Protein AF-A0A949FSQ4-F1 (afdb_monomer)

Solvent-accessible surface area (backbone atoms only — not comparable to full-atom values): 44254 Å² total; per-residue (Å²): 114,33,40,26,34,38,39,40,36,39,41,36,42,36,41,81,50,75,32,51,52,46,63,31,38,33,26,79,41,64,16,80,82,34,84,43,53,70,77,45,78,49,79,47,54,41,66,72,51,76,40,77,46,84,48,68,51,98,67,55,22,34,28,39,39,35,30,53,86,60,63,37,45,50,44,35,40,39,37,46,36,28,34,42,36,53,81,60,83,75,87,68,56,68,60,38,81,77,42,42,47,31,56,55,62,70,56,75,66,57,46,61,76,38,43,80,27,30,63,45,90,92,57,69,77,50,72,65,55,50,60,73,51,56,63,58,61,72,43,81,47,46,33,70,60,54,51,46,51,52,31,36,47,50,27,72,59,36,44,81,42,93,70,90,69,84,84,67,58,52,52,62,54,31,64,73,65,32,38,33,35,47,54,21,48,12,48,30,49,22,52,52,37,11,68,55,66,30,36,20,25,32,32,27,28,40,38,49,46,60,42,67,95,58,94,84,71,92,83,64,85,70,40,97,51,69,45,54,45,84,39,33,24,18,30,37,63,40,65,67,52,38,76,44,45,39,28,29,84,78,27,42,71,57,46,49,37,49,42,36,9,19,52,21,64,46,66,84,75,22,41,53,63,48,62,56,60,52,96,72,58,73,50,78,47,77,49,65,48,68,44,82,76,44,74,54,71,86,70,74,91,80,81,70,75,84,72,75,82,80,76,94,78,87,81,84,92,77,89,88,82,88,81,78,88,78,88,84,74,99,64,83,80,52,30,42,72,45,36,44,99,85,71,45,70,35,79,94,36,42,71,57,49,63,54,54,76,72,56,52,72,68,59,53,50,54,51,48,54,53,47,54,56,48,40,63,71,76,50,59,49,34,52,37,79,54,100,83,47,90,74,79,66,57,52,74,39,68,62,49,75,40,91,47,61,48,76,42,54,36,71,59,50,55,52,49,51,53,21,52,49,51,52,54,51,24,50,27,51,47,55,50,28,71,31,58,78,30,54,57,38,75,70,59,78,45,61,54,67,71,47,79,68,32,88,40,45,46,79,87,44,51,75,59,89,50,57,93,64,52,34,44,29,46,29,30,40,34,34,36,36,30,49,42,99,86,73,49,70,49,63,25,43,77,47,57,31,26,56,72,58,81,52,62,58,56,33,49,50,34,44,55,48,46,50,69,78,41,49,68,57,58,75,77,37,63,58,46,76,52,82,61,48,42,58,52,47,46,54,32,51,54,63,34,33,53,73,91,62,93,78,57,38,55,35,33,38,36,71,44,84,89,40,49,58,34,56,47,54,51,49,50,16,58,69,51,71,37,52,71,38,43,20,80,46,39,45,55,57,94,50,29,42,27,36,72,48,97,93,44,76,43,70,39,22,25,35,42,46,61,60,62,68,55,35,41,15,31,77,80,50,36,68,86,42,74,45,22,24,59,48,46,63,57,10,39,74,71,52,43,29,30,56,36,32,31,78,48,33,43,48,64,42,31,66,71,41,56,78,44,48,57,58,37,25,34,71,74,68,74,40,79,66,75,53,43,66,60,69,62,38,46,28,62,39,72,67,38,31,54,50,45,70,74,42,44,57,62,24,32,36,36,45,42,88,63,76,84,83,62,63,61,46,53,18,78,83,48,54,73,68,57,52,53,57,48,48,53,54,41,70,75,44,28,73,46,32,35,34,29,68,68,73,51,49,18,22,36,64,35,73,50,96,97,39,80,42,77,28,30,42,41,35,31,37,51,38,38,39,46,96,56,74,45,66,63,52,44,30,31,24,29,26,7,72,53,87,93,35,84,57,35,51,59,84,77,64,8,24,37,31,27,42,38,27,33,59,126

Foldseek 3Di:
DWFKKKKKKKKKKFFPDFWAWFFKKFLAAFFPPQPWAWDDKDKDKPVQAPDWDWDAAPQRFIIITGHHPTGDRMIMIMMITMTIADPDFDDFFDFDPCQQKAPGDDDPVVCVVLVLQADDPVHADDPLLCVVLDCLRVDTDGNVVSLLVVLLVLQVQAAADDDPDDDEDDLNRRNVVSYDHQRNSQVVSSSSCNNSVWGKWKFKHKAWAAADPDPDPPDDPHDPHTDMDTHMWMWTQTHRRGTWTRRSNVSDTDGSRGRTRAIGSDDVRNDSMDIDMDDTDIDIDMDMDMDTPGHDDDDPPDDDDDDDPDDPDPDDPDDDDDDDDDDDDPDPDWQALQAFPVRDGDPQCPLVVVVVVPDDLVLQVVLQVVLVSVQVVLVQWFFFDDPVPPPPHGDTDHFREFLFFREDEQVRLVLVFVLVQLLQVLLLVVLLCLLEVVVCCVVVLAPNCLQVVDPLADVLSRPFDAQVSGQQQKKWWWWFWFADPVRDTAIATAFIDRFQDDDLVVQQVLVVSNCVSPVVVCVSFQFADDLCVLVLSLVQQVLRFFDDDPDAAEEEQDLDDPHRCVSVSVVSCVSNVHYYDFQVQWEDDPLWIWGDDPVGTDTHREYAYNDAQQQAALVRHPVPRPRHYHSNSSSRRVRRHHYHNHRSSVSCRQQLNLQSSQVSSCVVVVDGRSHHHFDKQQLVDVVSVVVCLVCVLFKKKAFRDDPDDPGIDDNVPDDPVVSVVNNVVCVVPVRRMMIGGPGSTYWYFGQAPVGTDTWGKMWIWMWGDHNDIDTRQFTWIKTDRDPPDPDRDSSVNIHTHHHGYGDD

Nearest PDB structures (foldseek):
  3n6x-assembly1_A  TM=9.164E-01  e=1.311E-65  Methylobacillus flagellatus KT
  3isr-assembly1_B  TM=7.637E-01  e=7.679E-15  Cytophaga hutchinsonii ATCC 33406
  8fbz-assembly1_A  TM=6.739E-01  e=1.325E-15  Homo sapiens
  2hgs-assembly1_A-2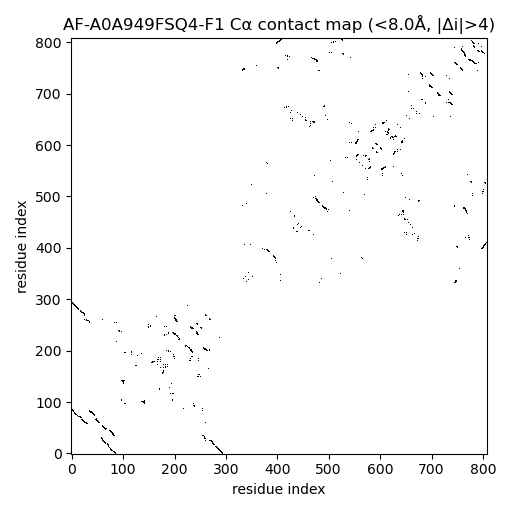  TM=6.806E-01  e=1.479E-15  Homo sapiens
  5oet-assembly1_A  TM=7.314E-01  e=2.078E-12  Globodera pallida

pLDDT: mean 85.67, std 16.97, range [22.72, 98.69]

Radius of gyration: 32.1 Å; Cα contacts (8 Å, |Δi|>4): 1619; chains: 1; bounding box: 79×55×104 Å

Secondary structure (DSSP, 8-state):
-EEEEEEEEEEEEEEEEEEPBPPEEE--SPPTT--SPEEEEEEEEESPPSEEEEEE-TT--EEEEEE-SS-EEEEEEEEEEEEEEESSPPP-PPPPGGGSBSSP---HHHHHHTGGGS--TTSPPPHHHHHHHTTGGG--SBHHHHHHHHHHHHHHHSEE----SSS---HHHHHHHTEE-HHHHHHHHHHHHHHTT--EEEEEEEEEE---SSTT-TTS---SS-EEEEEEEEEEEETTTEEEEEETTTTEE--TTEEEEEEESSGGGG-SEE--B-S--EEEEEEEEEEEEEE-----TT-PPPPPPPPS--S---------------S--PPBSSB-TTSPBPGGGHHHHHHHTT--HHHHHHHHHHHHHHHHHHT-EEEE--TT-TT---EEEEPPEEEEEEEE-HHHHHHHHHHHHHHHHHHHHHHHHHHTT-HHHHTTSS-HHHHHT-TT--GGGTT-PPGGG-S-SEEEEEEEEEE-TTS-EEEEEEEEE-SS---HHHHHHHHHHHHHH-HHHHHHS-BPP-TTHHHHHHHHHHTT-SSS-SS--EEEE---TTSTTHHHHHHHHHHHT-EEE-GGGEEEETTEEEE--TTSPEE--EEEE-S-GGGS-TTTS-TT-SSS-TTHHHHHHTTSSEEESPTTGGGTSSHHHHTTHHHHHHHHHS---SSEEPP-EETTSHHHHHHHHHSTTTEEEEESS-STTTTEEEGGGS-HHHHHHHHHHHHHSGGGEEEEE---BPEEEEEETTEEEEEEEEEE-EEEESSSEEE-S--EEEE--STT-----GGGT-EEEEEEEBP-

Mean predicted aligned error: 17.26 Å

Structure (mmCIF, N/CA/C/O backbone):
data_AF-A0A949FSQ4-F1
#
_entry.id   AF-A0A949FSQ4-F1
#
loop_
_atom_site.group_PDB
_atom_site.id
_atom_site.type_symbol
_atom_site.label_atom_id
_atom_site.label_alt_id
_atom_site.label_comp_id
_atom_site.label_asym_id
_atom_site.label_entity_id
_atom_site.label_seq_id
_atom_site.pdbx_PDB_ins_code
_atom_site.Cartn_x
_atom_site.Cartn_y
_atom_site.Cartn_z
_atom_site.occupancy
_atom_site.B_iso_or_equiv
_atom_site.auth_seq_id
_atom_site.auth_comp_id
_atom_site.auth_asym_id
_atom_site.auth_atom_id
_atom_site.pdbx_PDB_model_num
ATOM 1 N N . MET A 1 1 ? 14.798 10.999 -52.502 1.00 74.31 1 MET A N 1
ATOM 2 C CA . MET A 1 1 ? 14.446 12.431 -52.383 1.00 74.31 1 MET A CA 1
ATOM 3 C C . MET A 1 1 ? 13.538 12.581 -51.167 1.00 74.31 1 MET A C 1
ATOM 5 O O . MET A 1 1 ? 12.673 11.728 -50.990 1.00 74.31 1 MET A O 1
ATOM 9 N N . SER A 1 2 ? 13.760 13.592 -50.326 1.00 83.81 2 SER A N 1
ATOM 10 C CA . SER A 1 2 ? 12.932 13.869 -49.141 1.00 83.81 2 SER A CA 1
ATOM 11 C C . SER A 1 2 ? 12.436 15.312 -49.184 1.00 83.81 2 SER A C 1
ATOM 13 O O . SER A 1 2 ? 13.135 16.184 -49.705 1.00 83.81 2 SER A O 1
ATOM 15 N N . ILE A 1 3 ? 11.239 15.558 -48.657 1.00 87.69 3 ILE A N 1
ATOM 16 C CA . ILE A 1 3 ? 10.625 16.888 -48.588 1.00 87.69 3 ILE A CA 1
ATOM 17 C C . ILE A 1 3 ? 10.690 17.362 -47.140 1.00 87.69 3 ILE A C 1
ATOM 19 O O . ILE A 1 3 ? 10.225 16.657 -46.250 1.00 87.69 3 ILE A O 1
ATOM 23 N N . CYS A 1 4 ? 11.270 18.535 -46.908 1.00 90.44 4 CYS A N 1
ATOM 24 C CA . CYS A 1 4 ? 11.322 19.148 -45.588 1.00 90.44 4 CYS A CA 1
ATOM 25 C C . CYS A 1 4 ? 10.012 19.898 -45.321 1.00 90.44 4 CYS A C 1
ATOM 27 O O . CYS A 1 4 ? 9.544 20.676 -46.164 1.00 90.44 4 CYS A O 1
ATOM 29 N N . VAL A 1 5 ? 9.425 19.667 -44.151 1.00 92.31 5 VAL A N 1
ATOM 30 C CA . VAL A 1 5 ? 8.163 20.274 -43.717 1.00 92.31 5 VAL A CA 1
ATOM 31 C C . VAL A 1 5 ? 8.302 20.863 -42.320 1.00 92.31 5 VAL A C 1
ATOM 33 O O . VAL A 1 5 ? 9.092 20.371 -41.516 1.00 92.31 5 VAL A O 1
ATOM 36 N N . GLN A 1 6 ? 7.510 21.891 -42.034 1.00 92.31 6 GLN A N 1
ATOM 37 C CA . GLN A 1 6 ? 7.316 22.459 -40.707 1.00 92.31 6 GLN A CA 1
ATOM 38 C C . GLN A 1 6 ? 5.853 22.301 -40.297 1.00 92.31 6 GLN A C 1
ATOM 40 O O . GLN A 1 6 ? 4.949 22.657 -41.051 1.00 92.31 6 GLN A O 1
ATOM 45 N N . LEU A 1 7 ? 5.630 21.754 -39.111 1.00 93.56 7 LEU A N 1
ATOM 46 C CA . LEU A 1 7 ? 4.336 21.540 -38.490 1.00 93.56 7 LEU A CA 1
ATOM 47 C C . LEU A 1 7 ? 4.249 22.413 -37.244 1.00 93.56 7 LEU A C 1
ATOM 49 O O . LEU A 1 7 ? 5.121 22.362 -36.381 1.00 93.56 7 LEU A O 1
ATOM 53 N N . GLN A 1 8 ? 3.166 23.175 -37.145 1.00 92.06 8 GLN A N 1
ATOM 54 C CA . GLN A 1 8 ? 2.824 23.951 -35.960 1.00 92.06 8 GLN A CA 1
ATOM 55 C C . GLN A 1 8 ? 1.504 23.442 -35.399 1.00 92.06 8 GLN A C 1
ATOM 57 O O . GLN A 1 8 ? 0.516 23.367 -36.123 1.00 92.06 8 GLN A O 1
ATOM 62 N N . HIS A 1 9 ? 1.480 23.093 -34.121 1.00 93.62 9 HIS A N 1
ATOM 63 C CA . HIS A 1 9 ? 0.291 22.636 -33.411 1.00 93.62 9 HIS A CA 1
ATOM 64 C C . HIS A 1 9 ? 0.021 23.587 -32.251 1.00 93.62 9 HIS A C 1
ATOM 66 O O . HIS A 1 9 ? 0.929 23.874 -31.478 1.00 93.62 9 HIS A O 1
ATOM 72 N N . LEU A 1 10 ? -1.234 24.002 -32.082 1.00 92.94 10 LEU A N 1
ATOM 73 C CA . LEU A 1 10 ? -1.748 24.649 -30.879 1.00 92.94 10 LEU A CA 1
ATOM 74 C C . LEU A 1 10 ? -2.915 23.837 -30.308 1.00 92.94 10 LEU A C 1
ATOM 76 O O . LEU A 1 10 ? -3.921 23.641 -30.985 1.00 92.94 10 LEU A O 1
ATOM 80 N N . THR A 1 11 ? -2.808 23.423 -29.048 1.00 92.38 11 THR A N 1
ATOM 81 C CA . THR A 1 11 ? -3.966 23.010 -28.245 1.00 92.38 11 THR A CA 1
ATOM 82 C C . THR A 1 11 ? -4.198 24.046 -27.153 1.00 92.38 11 THR A C 1
ATOM 84 O O . THR A 1 11 ? -3.273 24.389 -26.424 1.00 92.38 11 THR A O 1
ATOM 87 N N . HIS A 1 12 ? -5.424 24.544 -27.035 1.00 94.69 12 HIS A N 1
ATOM 88 C CA . HIS A 1 12 ? -5.813 25.572 -26.077 1.00 94.69 12 HIS A CA 1
ATOM 89 C C . HIS A 1 12 ? -7.038 25.114 -25.285 1.00 94.69 12 HIS A C 1
ATOM 91 O O . HIS A 1 12 ? -8.120 24.945 -25.845 1.00 94.69 12 HIS A O 1
ATOM 97 N N . TYR A 1 13 ? -6.850 24.945 -23.981 1.00 93.62 13 TYR A N 1
ATOM 98 C CA . TYR A 1 13 ? -7.905 24.736 -22.999 1.00 93.62 13 TYR A CA 1
ATOM 99 C C . TYR A 1 13 ? -8.230 26.072 -22.343 1.00 93.62 13 TYR A C 1
ATOM 101 O O . TYR A 1 13 ? -7.330 26.741 -21.833 1.00 93.62 13 TYR A O 1
ATOM 109 N N . ARG A 1 14 ? -9.504 26.452 -22.336 1.00 95.00 14 ARG A N 1
ATOM 110 C CA . ARG A 1 14 ? -10.009 27.603 -21.592 1.00 95.00 14 ARG A CA 1
ATOM 111 C C . ARG A 1 14 ? -11.020 27.120 -20.569 1.00 95.00 14 ARG A C 1
ATOM 113 O O . ARG A 1 14 ? -11.979 26.443 -20.928 1.00 95.00 14 ARG A O 1
ATOM 120 N N . TYR A 1 15 ? -10.794 27.483 -19.318 1.00 94.94 15 TYR A N 1
ATOM 121 C CA . TYR A 1 15 ? -11.634 27.094 -18.196 1.00 94.94 15 TYR A CA 1
ATOM 122 C C . TYR A 1 15 ? -12.590 28.237 -17.854 1.00 94.94 15 TYR A C 1
ATOM 124 O O . TYR A 1 15 ? -12.243 29.415 -17.978 1.00 94.94 15 TYR A O 1
ATOM 132 N N . ASP A 1 16 ? -13.804 27.901 -17.428 1.00 93.19 16 ASP A N 1
ATOM 133 C CA . ASP A 1 16 ? -14.822 28.873 -17.011 1.00 93.19 16 ASP A CA 1
ATOM 134 C C . ASP A 1 16 ? -14.457 29.628 -15.719 1.00 93.19 16 ASP A C 1
ATOM 136 O O . ASP A 1 16 ? -15.002 30.698 -15.435 1.00 93.19 16 ASP A O 1
ATOM 140 N N . ARG A 1 17 ? -13.501 29.095 -14.951 1.00 90.62 17 ARG A N 1
ATOM 141 C CA . ARG A 1 17 ? -12.972 29.656 -13.702 1.00 90.62 17 ARG A CA 1
ATOM 142 C C . ARG A 1 17 ? -11.492 29.295 -13.506 1.00 90.62 17 ARG A C 1
ATOM 144 O O . ARG A 1 17 ? -11.000 28.399 -14.185 1.00 90.62 17 ARG A O 1
ATOM 151 N N . PRO A 1 18 ? -10.765 29.950 -12.580 1.00 95.81 18 PRO A N 1
ATOM 152 C CA . PRO A 1 18 ? -9.428 29.504 -12.195 1.00 95.81 18 PRO A CA 1
ATOM 153 C C . PRO A 1 18 ? -9.475 28.088 -11.611 1.00 95.81 18 PRO A C 1
ATOM 155 O O . PRO A 1 18 ? -10.219 27.837 -10.661 1.00 95.81 18 PRO A O 1
ATOM 158 N N . VAL A 1 19 ? -8.676 27.182 -12.169 1.00 90.38 19 VAL A N 1
ATOM 159 C CA . VAL A 1 19 ? -8.636 25.759 -11.803 1.00 90.38 19 VAL A CA 1
ATOM 160 C C . VAL A 1 19 ? -7.215 25.328 -11.486 1.00 90.38 19 VAL A C 1
ATOM 162 O O . VAL A 1 19 ? -6.256 25.789 -12.110 1.00 90.38 19 VAL A O 1
ATOM 165 N N . ARG A 1 20 ? -7.052 24.438 -10.507 1.00 90.94 20 ARG A N 1
ATOM 166 C CA . ARG A 1 20 ? -5.775 23.770 -10.268 1.00 90.94 20 ARG A CA 1
ATOM 167 C C . ARG A 1 20 ? -5.623 22.621 -11.254 1.00 90.94 20 ARG A C 1
ATOM 169 O O . ARG A 1 20 ? -6.557 21.863 -11.515 1.00 90.94 20 ARG A O 1
ATOM 176 N N . LEU A 1 21 ? -4.419 22.510 -11.800 1.00 88.94 21 LEU A N 1
ATOM 177 C CA . LEU A 1 21 ? -4.019 21.410 -12.663 1.00 88.94 21 LEU A CA 1
ATOM 178 C C . LEU A 1 21 ? -3.149 20.458 -11.847 1.00 88.94 21 LEU A C 1
ATOM 180 O O . LEU A 1 21 ? -2.178 20.890 -11.225 1.00 88.94 21 LEU A O 1
ATOM 184 N N . SER A 1 22 ? -3.448 19.158 -11.882 1.00 88.94 22 SER A N 1
ATOM 185 C CA . SER A 1 22 ? -2.454 18.157 -11.487 1.00 88.94 22 SER A CA 1
ATOM 186 C C . SER A 1 22 ? -1.254 18.226 -12.443 1.00 88.94 22 SER A C 1
ATOM 188 O O . SER A 1 22 ? -1.360 18.861 -13.500 1.00 88.94 22 SER A O 1
ATOM 190 N N . PRO A 1 23 ? -0.139 17.524 -12.166 1.00 91.94 23 PRO A N 1
ATOM 191 C CA . PRO A 1 23 ? 0.909 17.348 -13.164 1.00 91.94 23 PRO A CA 1
ATOM 192 C C . PRO A 1 23 ? 0.307 16.872 -14.493 1.00 91.94 23 PRO A C 1
ATOM 194 O O . PRO A 1 23 ? -0.404 15.865 -14.533 1.00 91.94 23 PRO A O 1
ATOM 197 N N . GLN A 1 24 ? 0.551 17.638 -15.553 1.00 93.88 24 GLN A N 1
ATOM 198 C CA . GLN A 1 24 ? 0.048 17.391 -16.896 1.00 93.88 24 GLN A CA 1
ATOM 199 C C . GLN A 1 24 ? 1.112 16.640 -17.687 1.00 93.88 24 GLN A C 1
ATOM 201 O O . GLN A 1 24 ? 2.230 17.124 -17.849 1.00 93.88 24 GLN A O 1
ATOM 206 N N . LEU A 1 25 ? 0.775 15.458 -18.188 1.00 94.06 25 LEU A N 1
ATOM 207 C CA . LEU A 1 25 ? 1.651 14.645 -19.017 1.00 94.06 25 LEU A CA 1
ATOM 208 C C . LEU A 1 25 ? 1.309 14.848 -20.494 1.00 94.06 25 LEU A C 1
ATOM 210 O O . LEU A 1 25 ? 0.236 14.461 -20.955 1.00 94.06 25 LEU A O 1
ATOM 214 N N . ILE A 1 26 ? 2.233 15.456 -21.229 1.00 95.00 26 ILE A N 1
ATOM 215 C CA . ILE A 1 26 ? 2.079 15.899 -22.614 1.00 95.00 26 ILE A CA 1
ATOM 216 C C . ILE A 1 26 ? 2.855 14.950 -23.528 1.00 95.00 26 ILE A C 1
ATOM 218 O O . ILE A 1 26 ? 4.076 14.839 -23.428 1.00 95.00 26 ILE A O 1
ATOM 222 N N . ARG A 1 27 ? 2.159 14.293 -24.455 1.00 94.12 27 ARG A N 1
ATOM 223 C CA . ARG A 1 27 ? 2.713 13.324 -25.417 1.00 94.12 27 ARG A CA 1
ATOM 224 C C . ARG A 1 27 ? 2.653 13.857 -26.842 1.00 94.12 27 ARG A C 1
ATOM 226 O O . ARG A 1 27 ? 2.144 13.203 -27.745 1.00 94.12 27 ARG A O 1
ATOM 233 N N . LEU A 1 28 ? 3.127 15.085 -27.026 1.00 93.81 28 LEU A N 1
ATOM 234 C CA . LEU A 1 28 ? 3.157 15.752 -28.330 1.00 93.81 28 LEU A CA 1
ATOM 235 C C . LEU A 1 28 ? 4.552 15.755 -28.972 1.00 93.81 28 LEU A C 1
ATOM 237 O O . LEU A 1 28 ? 4.732 16.348 -30.035 1.00 93.81 28 LEU A O 1
ATOM 241 N N . CYS A 1 29 ? 5.534 15.111 -28.338 1.00 93.56 29 CYS A N 1
ATOM 242 C CA . CYS A 1 29 ? 6.853 14.880 -28.914 1.00 93.56 29 CYS A CA 1
ATOM 243 C C . CYS A 1 29 ? 6.858 13.532 -29.639 1.00 93.56 29 CYS A C 1
ATOM 245 O O . CYS A 1 29 ? 6.391 12.551 -29.056 1.00 93.56 29 CYS A O 1
ATOM 247 N N . PRO A 1 30 ? 7.367 13.449 -30.880 1.00 92.81 30 PRO A N 1
ATOM 248 C CA . PRO A 1 30 ? 7.466 12.169 -31.559 1.00 92.81 30 PRO A CA 1
ATOM 249 C C . PRO A 1 30 ? 8.216 11.121 -30.739 1.00 92.81 30 PRO A C 1
ATOM 251 O O . PRO A 1 30 ? 9.274 11.379 -30.158 1.00 92.81 30 PRO A O 1
ATOM 254 N N . SER A 1 31 ? 7.642 9.923 -30.711 1.00 87.81 31 SER A N 1
ATOM 255 C CA . SER A 1 31 ? 8.198 8.761 -30.037 1.00 87.81 31 SER A CA 1
ATOM 256 C C . SER A 1 31 ? 9.567 8.410 -30.633 1.00 87.81 31 SER A C 1
ATOM 258 O O . SER A 1 31 ? 9.759 8.554 -31.842 1.00 87.81 31 SER A O 1
ATOM 260 N N . PRO A 1 32 ? 10.512 7.874 -29.841 1.00 81.81 32 PRO A N 1
ATOM 261 C CA . PRO A 1 32 ? 11.743 7.279 -30.361 1.00 81.81 32 PRO A CA 1
ATOM 262 C C . PRO A 1 32 ? 11.511 6.189 -31.421 1.00 81.81 32 PRO A C 1
ATOM 264 O O . PRO A 1 32 ? 12.409 5.909 -32.206 1.00 81.81 32 PRO A O 1
ATOM 267 N N . ALA A 1 33 ? 10.319 5.581 -31.454 1.00 78.50 33 ALA A N 1
ATOM 268 C CA . ALA A 1 33 ? 9.922 4.622 -32.485 1.00 78.50 33 ALA A CA 1
ATOM 269 C C . ALA A 1 33 ? 9.515 5.278 -33.823 1.00 78.50 33 ALA A C 1
ATOM 271 O O . ALA A 1 33 ? 9.299 4.572 -34.806 1.00 78.50 33 ALA A O 1
ATOM 272 N N . CYS A 1 34 ? 9.394 6.608 -33.880 1.00 87.44 34 CYS A N 1
ATOM 273 C CA . CYS A 1 34 ? 9.087 7.335 -35.104 1.00 87.44 34 CYS A CA 1
ATOM 274 C C . CYS A 1 34 ? 10.243 7.189 -36.103 1.00 87.44 34 CYS A C 1
ATOM 276 O O . CYS A 1 34 ? 11.368 7.616 -35.854 1.00 87.44 34 CYS A O 1
ATOM 278 N N . VAL A 1 35 ? 9.950 6.595 -37.258 1.00 86.00 35 VAL A N 1
ATOM 279 C CA . VAL A 1 35 ? 10.941 6.347 -38.318 1.00 86.00 35 VAL A CA 1
ATOM 280 C C . VAL A 1 35 ? 11.234 7.583 -39.171 1.00 86.00 35 VAL A C 1
ATOM 282 O O . VAL A 1 35 ? 12.179 7.582 -39.960 1.00 86.00 35 VAL A O 1
ATOM 285 N N . THR A 1 36 ? 10.417 8.628 -39.046 1.00 90.19 36 THR A N 1
ATOM 286 C 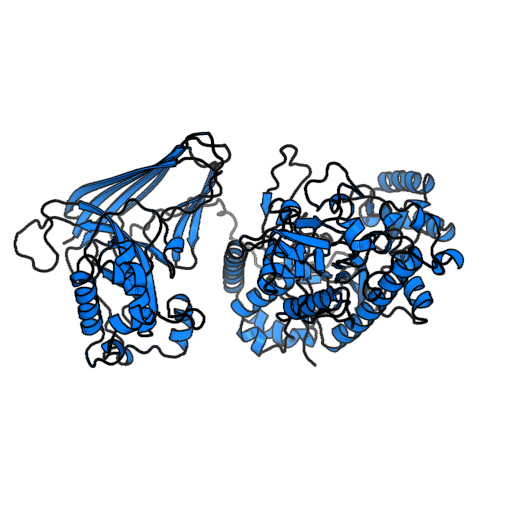CA . THR A 1 36 ? 10.544 9.865 -39.815 1.00 90.19 36 THR A CA 1
ATOM 287 C C . THR A 1 36 ? 11.673 10.726 -39.253 1.00 90.19 36 THR A C 1
ATOM 289 O O . THR A 1 36 ? 11.619 11.094 -38.079 1.00 90.19 36 THR A O 1
ATOM 292 N N . PRO A 1 37 ? 12.689 11.087 -40.060 1.00 88.50 37 PRO A N 1
ATOM 293 C CA . PRO A 1 37 ? 13.793 11.914 -39.587 1.00 88.50 37 PRO A CA 1
ATOM 294 C C . PRO A 1 37 ? 13.321 13.301 -39.136 1.00 88.50 37 PRO A C 1
ATOM 296 O O . PRO A 1 37 ? 12.789 14.085 -39.925 1.00 88.50 37 PRO A O 1
ATOM 299 N N . LEU A 1 38 ? 13.549 13.616 -37.863 1.00 90.75 38 LEU A N 1
ATOM 300 C CA . LEU A 1 38 ? 13.218 14.911 -37.272 1.00 90.75 38 LEU A CA 1
ATOM 301 C C . LEU A 1 38 ? 14.421 15.846 -37.325 1.00 90.75 38 LEU A C 1
ATOM 303 O O . LEU A 1 38 ? 15.538 15.447 -37.001 1.00 90.75 38 LEU A O 1
ATOM 307 N N . ARG A 1 39 ? 14.180 17.103 -37.693 1.00 87.31 39 ARG A N 1
ATOM 308 C CA . ARG A 1 39 ? 15.191 18.169 -37.686 1.00 87.31 39 ARG A CA 1
ATOM 309 C C . ARG A 1 39 ? 15.094 19.033 -36.440 1.00 87.31 39 ARG A C 1
ATOM 311 O O . ARG A 1 39 ? 16.111 19.403 -35.863 1.00 87.31 39 ARG A O 1
ATOM 318 N N . HIS A 1 40 ? 13.872 19.373 -36.048 1.00 89.38 40 HIS A N 1
ATOM 319 C CA . HIS A 1 40 ? 13.609 20.269 -34.932 1.00 89.38 40 HIS A CA 1
ATOM 320 C C . HIS A 1 40 ? 12.316 19.882 -34.228 1.00 89.38 40 HIS A C 1
ATOM 322 O O . HIS A 1 40 ? 11.377 19.400 -34.862 1.00 89.38 40 HIS A O 1
ATOM 328 N N . TYR A 1 41 ? 12.286 20.131 -32.925 1.00 93.62 41 TYR A N 1
ATOM 329 C CA . TYR A 1 41 ? 11.112 20.022 -32.083 1.00 93.62 41 TYR A CA 1
ATOM 330 C C . TYR A 1 41 ? 11.228 21.044 -30.950 1.00 93.62 41 TYR A C 1
ATOM 332 O O . TYR A 1 41 ? 12.266 21.102 -30.287 1.00 93.62 41 TYR A O 1
ATOM 340 N N . ASP A 1 42 ? 10.161 21.795 -30.718 1.00 92.56 42 ASP A N 1
ATOM 341 C CA . ASP A 1 42 ? 10.002 22.734 -29.614 1.00 92.56 42 ASP A CA 1
ATOM 342 C C . ASP A 1 42 ? 8.600 22.581 -29.017 1.00 92.56 42 ASP A C 1
ATOM 344 O O . ASP A 1 42 ? 7.624 22.400 -29.749 1.00 92.56 42 ASP A O 1
ATOM 348 N N . LEU A 1 43 ? 8.504 22.648 -27.689 1.00 94.94 43 LEU A N 1
ATOM 349 C CA . LEU A 1 43 ? 7.248 22.622 -26.941 1.00 94.94 43 LEU A CA 1
ATOM 350 C C . LEU A 1 43 ? 7.202 23.849 -26.040 1.00 94.94 43 LEU A C 1
ATOM 352 O O . LEU A 1 43 ? 8.054 24.003 -25.166 1.00 94.94 43 LEU A O 1
ATOM 356 N N . ARG A 1 44 ? 6.174 24.678 -26.207 1.00 95.00 44 ARG A N 1
ATOM 357 C CA . ARG A 1 44 ? 5.920 25.840 -25.351 1.00 95.00 44 ARG A CA 1
ATOM 358 C C . ARG A 1 44 ? 4.589 25.700 -24.646 1.00 95.00 44 ARG A C 1
ATOM 360 O O . ARG A 1 44 ? 3.628 25.185 -25.217 1.00 95.00 44 ARG A O 1
ATOM 367 N N . LEU A 1 45 ? 4.552 26.186 -23.415 1.00 95.50 45 LEU A N 1
ATOM 368 C CA . LEU A 1 45 ? 3.390 26.139 -22.544 1.00 95.50 45 LEU A CA 1
ATOM 369 C C . LEU A 1 45 ? 3.101 27.541 -22.014 1.00 95.50 45 LEU A C 1
ATOM 371 O O . LEU A 1 45 ? 4.031 28.269 -21.674 1.00 95.50 45 LEU A O 1
ATOM 375 N N . ASP A 1 46 ? 1.823 27.900 -21.972 1.00 94.06 46 ASP A N 1
ATOM 376 C CA . ASP A 1 46 ? 1.324 29.143 -21.374 1.00 94.06 46 ASP A CA 1
ATOM 377 C C . ASP A 1 46 ? 0.084 28.809 -20.527 1.00 94.06 46 ASP A C 1
ATOM 379 O O . ASP A 1 46 ? -0.852 28.200 -21.059 1.00 94.06 46 ASP A O 1
ATOM 383 N N . PRO A 1 47 ? 0.061 29.142 -19.227 1.00 93.75 47 PRO A N 1
ATOM 384 C CA . PRO A 1 47 ? 1.143 29.786 -18.480 1.00 93.75 47 PRO A CA 1
ATOM 385 C C . PRO A 1 47 ? 2.415 28.929 -18.429 1.00 93.75 47 PRO A C 1
ATOM 387 O O . PRO A 1 47 ? 2.380 27.719 -18.651 1.00 93.75 47 PRO A O 1
ATOM 390 N N . GLU A 1 48 ? 3.558 29.561 -18.166 1.00 94.12 48 GLU A N 1
ATOM 391 C CA . GLU A 1 48 ? 4.816 28.830 -18.030 1.00 94.12 48 GLU A CA 1
ATOM 392 C C . GLU A 1 48 ? 4.734 27.903 -16.803 1.00 94.12 48 GLU A C 1
ATOM 394 O O . GLU A 1 48 ? 4.347 28.349 -15.715 1.00 94.12 48 GLU A O 1
ATOM 399 N N . PRO A 1 49 ? 5.042 26.603 -16.947 1.00 94.12 49 PRO A N 1
ATOM 400 C CA . PRO A 1 49 ? 4.965 25.679 -15.830 1.00 94.12 49 PRO A CA 1
ATOM 401 C C . PRO A 1 49 ? 6.028 26.032 -14.789 1.00 94.12 49 PRO A C 1
ATOM 403 O O . PRO A 1 49 ? 7.172 26.336 -15.121 1.00 94.12 49 PRO A O 1
ATOM 406 N N . SER A 1 50 ? 5.689 25.890 -13.509 1.00 93.00 50 SER A N 1
ATOM 407 C CA . SER A 1 50 ? 6.671 26.009 -12.426 1.00 93.00 50 SER A CA 1
ATOM 408 C C . SER A 1 50 ? 7.741 24.920 -12.504 1.00 93.00 50 SER A C 1
ATOM 410 O O . SER A 1 50 ? 8.839 25.081 -11.972 1.00 93.00 50 SER A O 1
ATOM 412 N N . ARG A 1 51 ? 7.423 23.797 -13.161 1.00 92.69 51 ARG A N 1
ATOM 413 C CA . ARG A 1 51 ? 8.373 22.728 -13.456 1.00 92.69 51 ARG A CA 1
ATOM 414 C C . ARG A 1 51 ? 7.994 22.001 -14.742 1.00 92.69 51 ARG A C 1
ATOM 416 O O . ARG A 1 51 ? 6.862 21.551 -14.883 1.00 92.69 51 ARG A O 1
ATOM 423 N N . LEU A 1 52 ? 8.959 21.827 -15.644 1.00 91.38 52 LEU A N 1
ATOM 424 C CA . LEU A 1 52 ? 8.825 21.015 -16.856 1.00 91.38 52 LEU A CA 1
ATOM 425 C C . LEU A 1 52 ? 9.917 19.942 -16.877 1.00 91.38 52 LEU A C 1
ATOM 427 O O . LEU A 1 52 ? 11.103 20.266 -16.857 1.00 91.38 52 LEU A O 1
ATOM 431 N N . VAL A 1 53 ? 9.529 18.668 -16.909 1.00 91.69 53 VAL A N 1
ATOM 432 C CA . VAL A 1 53 ? 10.460 17.529 -16.934 1.00 91.69 53 VAL A CA 1
ATOM 433 C C . VAL A 1 53 ? 10.155 16.642 -18.131 1.00 91.69 53 VAL A C 1
ATOM 435 O O . VAL A 1 53 ? 9.014 16.246 -18.336 1.00 91.69 53 VAL A O 1
ATOM 438 N N . TRP A 1 54 ? 11.176 16.301 -18.912 1.00 90.19 54 TRP A N 1
ATOM 439 C CA . TRP A 1 54 ? 11.057 15.315 -19.984 1.00 90.19 54 TRP A CA 1
ATOM 440 C C . TRP A 1 54 ? 11.299 13.908 -19.436 1.00 90.19 54 TRP A C 1
ATOM 442 O O . TRP A 1 54 ? 12.327 13.652 -18.814 1.00 90.19 54 TRP A O 1
ATOM 452 N N . GLU A 1 55 ? 10.365 12.994 -19.683 1.00 88.44 55 GLU A N 1
ATOM 453 C CA . GLU A 1 55 ? 10.418 11.596 -19.250 1.00 88.44 55 GLU A CA 1
ATOM 454 C C . GLU A 1 55 ? 10.080 10.638 -20.403 1.00 88.44 55 GLU A C 1
ATOM 456 O O . GLU A 1 55 ? 9.567 11.042 -21.449 1.00 88.44 55 GLU A O 1
ATOM 461 N N . SER A 1 56 ? 10.402 9.353 -20.234 1.00 86.69 56 SER A N 1
ATOM 462 C CA . SER A 1 56 ? 9.934 8.286 -21.127 1.00 86.69 56 SER A CA 1
ATOM 463 C C . SER A 1 56 ? 8.930 7.408 -20.390 1.00 86.69 56 SER A C 1
ATOM 465 O O . SER A 1 56 ? 9.181 6.997 -19.256 1.00 86.69 56 SER A O 1
ATOM 467 N N . ASP A 1 57 ? 7.784 7.123 -21.010 1.00 85.25 57 ASP A N 1
ATOM 468 C CA . ASP A 1 57 ? 6.807 6.201 -20.432 1.00 85.25 57 ASP A CA 1
ATOM 469 C C . ASP A 1 57 ? 7.188 4.720 -20.680 1.00 85.25 57 ASP A C 1
ATOM 471 O O . ASP A 1 57 ? 8.229 4.408 -21.250 1.00 85.25 57 ASP A O 1
ATOM 475 N N . ALA A 1 58 ? 6.362 3.766 -20.223 1.00 83.62 58 ALA A N 1
ATOM 476 C CA . ALA A 1 58 ? 6.747 2.342 -20.211 1.00 83.62 58 ALA A CA 1
ATOM 477 C C . ALA A 1 58 ? 6.536 1.686 -21.573 1.00 83.62 58 ALA A C 1
ATOM 479 O O . ALA A 1 58 ? 6.854 0.514 -21.749 1.00 83.62 58 ALA A O 1
ATOM 480 N N . TRP A 1 59 ? 5.971 2.434 -22.516 1.00 87.00 59 TRP A N 1
ATOM 481 C CA . TRP A 1 59 ? 5.820 2.028 -23.902 1.00 87.00 59 TRP A CA 1
ATOM 482 C C . TRP A 1 59 ? 6.876 2.716 -24.778 1.00 87.00 59 TRP A C 1
ATOM 484 O O . TRP A 1 59 ? 6.884 2.530 -25.993 1.00 87.00 59 TRP A O 1
ATOM 494 N N . GLY A 1 60 ? 7.794 3.460 -24.144 1.00 85.88 60 GLY A N 1
ATOM 495 C CA . GLY A 1 60 ? 8.911 4.150 -24.768 1.00 85.88 60 GLY A CA 1
ATOM 496 C C . GLY A 1 60 ? 8.568 5.537 -25.300 1.00 85.88 60 GLY A C 1
ATOM 497 O O . GLY A 1 60 ? 9.403 6.114 -25.988 1.00 85.88 60 GLY A O 1
ATOM 498 N N . ASN A 1 61 ? 7.381 6.092 -25.020 1.00 92.00 61 ASN A N 1
ATOM 499 C CA . ASN A 1 61 ? 7.000 7.398 -25.564 1.00 92.00 61 ASN A CA 1
ATOM 500 C C . ASN A 1 61 ? 7.684 8.532 -24.812 1.00 92.00 61 ASN A C 1
ATOM 502 O O . ASN A 1 61 ? 7.782 8.503 -23.583 1.00 92.00 61 ASN A O 1
ATOM 506 N N . ARG A 1 62 ? 8.091 9.568 -25.547 1.00 91.06 62 ARG A N 1
ATOM 507 C CA . ARG A 1 62 ? 8.697 10.770 -24.976 1.00 91.06 62 ARG A CA 1
ATOM 508 C C . ARG A 1 62 ? 7.605 11.735 -24.520 1.00 91.06 62 ARG A C 1
ATOM 510 O O . ARG A 1 62 ? 6.818 12.215 -25.332 1.00 91.06 62 ARG A O 1
ATOM 517 N N . CYS A 1 63 ? 7.574 12.024 -23.226 1.00 92.56 63 CYS A N 1
ATOM 518 C CA . CYS A 1 63 ? 6.521 12.809 -22.595 1.00 92.56 63 CYS A CA 1
ATOM 519 C C . CYS A 1 63 ? 7.121 14.013 -21.858 1.00 92.56 63 CYS A C 1
ATOM 521 O O . CYS A 1 63 ? 8.173 13.889 -21.235 1.00 92.56 63 CYS A O 1
ATOM 523 N N . ALA A 1 64 ? 6.445 15.159 -21.882 1.00 94.94 64 ALA A N 1
ATOM 524 C CA . ALA A 1 64 ? 6.763 16.286 -21.012 1.00 94.94 64 ALA A CA 1
ATOM 525 C C . ALA A 1 64 ? 5.773 16.327 -19.845 1.00 94.94 64 ALA A C 1
ATOM 527 O O . ALA A 1 64 ? 4.565 16.397 -20.058 1.00 94.94 64 ALA A O 1
ATOM 528 N N . ARG A 1 65 ? 6.273 16.282 -18.614 1.00 93.88 65 ARG A N 1
ATOM 529 C CA . ARG A 1 65 ? 5.500 16.471 -17.388 1.00 93.88 65 ARG A CA 1
ATOM 530 C C . ARG A 1 65 ? 5.590 17.936 -16.967 1.00 93.88 65 ARG A C 1
ATOM 532 O O . ARG A 1 65 ? 6.668 18.396 -16.596 1.00 93.88 65 ARG A O 1
ATOM 539 N N . ALA A 1 66 ? 4.470 18.646 -17.039 1.00 92.94 66 ALA A N 1
ATOM 540 C CA . ALA A 1 66 ? 4.339 20.051 -16.676 1.00 92.94 66 ALA A CA 1
ATOM 541 C C . ALA A 1 66 ? 3.564 20.204 -15.359 1.00 92.94 66 ALA A C 1
ATOM 543 O O . ALA A 1 66 ? 2.466 19.668 -15.215 1.00 92.94 66 ALA A O 1
ATOM 544 N N . GLU A 1 67 ? 4.123 20.940 -14.405 1.00 93.38 67 GLU A N 1
ATOM 545 C CA . GLU A 1 67 ? 3.495 21.270 -13.122 1.00 93.38 67 GLU A CA 1
ATOM 546 C C . GLU A 1 67 ? 3.226 22.775 -13.054 1.00 93.38 67 GLU A C 1
ATOM 548 O O . GLU A 1 67 ? 4.054 23.575 -13.494 1.00 93.38 67 GLU A O 1
ATOM 553 N N . PHE A 1 68 ? 2.081 23.158 -12.488 1.00 92.69 68 PHE A N 1
ATOM 554 C CA . PHE A 1 68 ? 1.644 24.548 -12.371 1.00 92.69 68 PHE A CA 1
ATOM 555 C C . PHE A 1 68 ? 1.431 24.885 -10.895 1.00 92.69 68 PHE A C 1
ATOM 557 O O . PHE A 1 68 ? 0.614 24.257 -10.225 1.00 92.69 68 PHE A O 1
ATOM 564 N N . ALA A 1 69 ? 2.168 25.868 -10.377 1.00 86.12 69 ALA A N 1
ATOM 565 C CA . ALA A 1 69 ? 2.105 26.245 -8.962 1.00 86.12 69 ALA A CA 1
ATOM 566 C C . ALA A 1 69 ? 0.837 27.033 -8.594 1.00 86.12 69 ALA A C 1
ATOM 568 O O . ALA A 1 69 ? 0.428 27.053 -7.435 1.00 86.12 69 ALA A O 1
ATOM 569 N N . SER A 1 70 ? 0.221 27.712 -9.562 1.00 91.94 70 SER A N 1
ATOM 570 C CA . SER A 1 70 ? -0.941 28.575 -9.344 1.00 91.94 70 SER A CA 1
ATOM 571 C C . SER A 1 70 ? -2.137 28.108 -10.173 1.00 91.94 70 SER A C 1
ATOM 573 O O . SER A 1 70 ? -1.934 27.562 -11.258 1.00 91.94 70 SER A O 1
ATOM 575 N N . PRO A 1 71 ? -3.379 28.325 -9.695 1.00 94.12 71 PRO A N 1
ATOM 576 C CA . PRO A 1 71 ? -4.572 28.093 -10.499 1.00 94.12 71 PRO A CA 1
ATOM 577 C C . PRO A 1 71 ? -4.513 28.868 -11.818 1.00 94.12 71 PRO A C 1
ATOM 579 O O . PRO A 1 71 ? -4.069 30.017 -11.846 1.00 94.12 71 PRO A O 1
ATOM 582 N N . VAL A 1 72 ? -4.993 28.253 -12.894 1.00 94.38 72 VAL A N 1
ATOM 583 C CA . VAL A 1 72 ? -4.947 28.812 -14.248 1.00 94.38 72 VAL A CA 1
ATOM 584 C C . VAL A 1 72 ? -6.357 28.929 -14.814 1.00 94.38 72 VAL A C 1
ATOM 586 O O . VAL A 1 72 ? -7.234 28.139 -14.481 1.00 94.38 72 VAL A O 1
ATOM 589 N N . THR A 1 73 ? -6.594 29.909 -15.679 1.00 94.69 73 THR A N 1
ATOM 590 C CA . THR A 1 73 ? -7.855 30.044 -16.439 1.00 94.69 73 THR A CA 1
ATOM 591 C C . THR A 1 73 ? -7.720 29.564 -17.880 1.00 94.69 73 THR A C 1
ATOM 593 O O . THR A 1 73 ? -8.715 29.353 -18.567 1.00 94.69 73 THR A O 1
ATOM 596 N N . GLU A 1 74 ? -6.490 29.377 -18.347 1.00 96.00 74 GLU A N 1
ATOM 597 C CA . GLU A 1 74 ? -6.183 28.823 -19.657 1.00 96.00 74 GLU A CA 1
ATOM 598 C C . GLU A 1 74 ? -4.918 27.967 -19.595 1.00 96.00 74 GLU A C 1
ATOM 600 O O . GLU A 1 74 ? -4.055 28.184 -18.747 1.00 96.00 74 GLU A O 1
ATOM 605 N N . LEU A 1 75 ? -4.835 26.977 -20.479 1.00 96.00 75 LEU A N 1
ATOM 606 C CA . LEU A 1 75 ? -3.638 26.188 -20.736 1.00 96.00 75 LEU A CA 1
ATOM 607 C C . LEU A 1 75 ? -3.457 26.069 -22.247 1.00 96.00 75 LEU A C 1
ATOM 609 O O . LEU A 1 75 ? -4.296 25.491 -22.942 1.00 96.00 75 LEU A O 1
ATOM 613 N N . ARG A 1 76 ? -2.348 26.588 -22.760 1.00 96.38 76 ARG A N 1
ATOM 614 C CA . ARG A 1 76 ? -1.985 26.538 -24.174 1.00 96.38 76 ARG A CA 1
ATOM 615 C C . ARG A 1 76 ? -0.710 25.737 -24.356 1.00 96.38 76 ARG A C 1
ATOM 617 O O . ARG A 1 76 ? 0.255 25.914 -23.619 1.00 96.38 76 ARG A O 1
ATOM 624 N N . LEU A 1 77 ? -0.723 24.867 -25.356 1.00 96.00 77 LEU A N 1
ATOM 625 C CA . LEU A 1 77 ? 0.388 24.014 -25.743 1.00 96.00 77 LEU A CA 1
ATOM 626 C C . LEU A 1 77 ? 0.717 24.289 -27.204 1.00 96.00 77 LEU A C 1
ATOM 628 O O . LEU A 1 77 ? -0.098 23.984 -28.077 1.00 96.00 77 LEU A O 1
ATOM 632 N N . TRP A 1 78 ? 1.902 24.835 -27.466 1.00 94.62 78 TRP A N 1
ATOM 633 C CA . TRP A 1 78 ? 2.424 25.001 -28.819 1.00 94.62 78 TRP A CA 1
ATOM 634 C C . TRP A 1 78 ? 3.508 23.978 -29.090 1.00 94.62 78 TRP A C 1
ATOM 636 O O . TRP A 1 78 ? 4.458 23.867 -28.318 1.00 94.62 78 TRP A O 1
ATOM 646 N N . VAL A 1 79 ? 3.400 23.289 -30.217 1.00 95.06 79 VAL A N 1
ATOM 647 C CA . VAL A 1 79 ? 4.488 22.491 -30.770 1.00 95.06 79 VAL A CA 1
ATOM 648 C C . VAL A 1 79 ? 4.918 23.089 -32.095 1.00 95.06 79 VAL A C 1
ATOM 650 O O . VAL A 1 79 ? 4.078 23.314 -32.965 1.00 95.06 79 VAL A O 1
ATOM 653 N N . ASP A 1 80 ? 6.220 23.309 -32.246 1.00 92.25 80 ASP A N 1
ATOM 654 C CA . ASP A 1 80 ? 6.860 23.607 -33.527 1.00 92.25 80 ASP A CA 1
ATOM 655 C C . ASP A 1 80 ? 7.814 22.459 -33.863 1.00 92.25 80 ASP A C 1
ATOM 657 O O . ASP A 1 80 ? 8.689 22.098 -33.077 1.00 92.25 80 ASP A O 1
ATOM 661 N N . LEU A 1 81 ? 7.602 21.821 -35.007 1.00 93.56 81 LEU A N 1
ATOM 662 C CA . LEU A 1 81 ? 8.318 20.624 -35.423 1.00 93.56 81 LEU A CA 1
ATOM 663 C C . LEU A 1 81 ? 8.730 20.772 -36.883 1.00 93.56 81 LEU A C 1
ATOM 665 O O . LEU A 1 81 ? 7.899 21.103 -37.720 1.00 93.56 81 LEU A O 1
ATOM 669 N N . SER A 1 82 ? 9.970 20.422 -37.227 1.00 92.44 82 SER A N 1
ATOM 670 C CA . SER A 1 82 ? 10.335 20.177 -38.627 1.00 92.44 82 SER A CA 1
ATOM 671 C C . SER A 1 82 ? 10.876 18.772 -38.844 1.00 92.44 82 SER A C 1
ATOM 673 O O . SER A 1 82 ? 11.597 18.221 -38.006 1.00 92.44 82 SER A O 1
ATOM 675 N N . ALA A 1 83 ? 10.511 18.187 -39.981 1.00 92.50 83 ALA A N 1
ATOM 676 C CA . ALA A 1 83 ? 10.822 16.810 -40.334 1.00 92.50 83 ALA A CA 1
ATOM 677 C C . ALA A 1 83 ? 11.118 16.680 -41.830 1.00 92.50 83 ALA A C 1
ATOM 679 O O . ALA A 1 83 ? 10.581 17.425 -42.653 1.00 92.50 83 ALA A O 1
ATOM 680 N N . ASP A 1 84 ? 11.954 15.704 -42.179 1.00 91.38 84 ASP A N 1
ATOM 681 C CA . ASP A 1 84 ? 12.143 15.278 -43.560 1.00 91.38 84 ASP A CA 1
ATOM 682 C C . ASP A 1 84 ? 11.208 14.108 -43.844 1.00 91.38 84 ASP A C 1
ATOM 684 O O . ASP A 1 84 ? 11.247 13.106 -43.139 1.00 91.38 84 ASP A O 1
ATOM 688 N N . ILE A 1 85 ? 10.394 14.219 -44.894 1.00 89.69 85 ILE A N 1
ATOM 689 C CA . ILE A 1 85 ? 9.470 13.177 -45.352 1.00 89.69 85 ILE A CA 1
ATOM 690 C C . ILE A 1 85 ? 10.053 12.518 -46.608 1.00 89.69 85 ILE A C 1
ATOM 692 O O . ILE A 1 85 ? 9.943 13.077 -47.712 1.00 89.69 85 ILE A O 1
ATOM 696 N N . PRO A 1 86 ? 10.707 11.350 -46.487 1.00 88.62 86 PRO A N 1
ATOM 697 C CA . PRO A 1 86 ? 11.178 10.620 -47.646 1.00 88.62 86 PRO A CA 1
ATOM 698 C C . PRO A 1 86 ? 10.035 10.179 -48.563 1.00 88.62 86 PRO A C 1
ATOM 700 O O . PRO A 1 86 ? 9.005 9.693 -48.109 1.00 88.62 86 PRO A O 1
ATOM 703 N N . GLN A 1 87 ? 10.252 10.304 -49.872 1.00 81.00 87 GLN A N 1
ATOM 704 C CA . GLN A 1 87 ? 9.268 9.968 -50.914 1.00 81.00 87 GLN A CA 1
ATOM 705 C C . GLN A 1 87 ? 9.404 8.516 -51.406 1.00 81.00 87 GLN A C 1
ATOM 707 O O . GLN A 1 87 ? 9.273 8.233 -52.592 1.00 81.00 87 GLN A O 1
ATOM 712 N N . HIS A 1 88 ? 9.762 7.600 -50.508 1.00 80.12 88 HIS A N 1
ATOM 713 C CA . HIS A 1 88 ? 9.899 6.173 -50.800 1.00 80.12 88 HIS A CA 1
ATOM 714 C C . HIS A 1 88 ? 9.340 5.351 -49.632 1.00 80.12 88 HIS A C 1
ATOM 716 O O . HIS A 1 88 ? 9.259 5.879 -48.519 1.00 80.12 88 HIS A O 1
ATOM 722 N N . PRO A 1 89 ? 8.946 4.084 -49.854 1.00 78.75 89 PRO A N 1
ATOM 723 C CA . PRO A 1 89 ? 8.447 3.229 -48.783 1.00 78.75 89 PRO A CA 1
ATOM 724 C C . PRO A 1 89 ? 9.490 3.018 -47.681 1.00 78.75 89 PRO A C 1
ATOM 726 O O . PRO A 1 89 ? 10.691 2.981 -47.953 1.00 78.75 89 PRO A O 1
ATOM 729 N N . ILE A 1 90 ? 9.026 2.825 -46.444 1.00 82.94 90 ILE A N 1
ATOM 730 C CA . ILE A 1 90 ? 9.899 2.471 -45.319 1.00 82.94 90 ILE A CA 1
ATOM 731 C C . ILE A 1 90 ? 10.520 1.090 -45.603 1.00 82.94 90 ILE A C 1
ATOM 733 O O . ILE A 1 90 ? 9.767 0.124 -45.781 1.00 82.94 90 ILE A O 1
ATOM 737 N N . PRO A 1 91 ? 11.859 0.957 -45.641 1.00 79.81 91 PRO A N 1
ATOM 738 C CA . PRO A 1 91 ? 12.502 -0.334 -45.832 1.00 79.81 91 PRO A CA 1
ATOM 739 C C . PRO A 1 91 ? 12.216 -1.233 -44.625 1.00 79.81 91 PRO A C 1
ATOM 741 O O . PRO A 1 91 ? 12.423 -0.835 -43.480 1.00 79.81 91 PRO A O 1
ATOM 744 N N . ARG A 1 92 ? 11.738 -2.455 -44.877 1.00 77.62 92 ARG A N 1
ATOM 745 C CA . ARG A 1 92 ? 11.439 -3.444 -43.833 1.00 77.62 92 ARG A CA 1
ATOM 746 C C . ARG A 1 92 ? 12.491 -4.541 -43.848 1.00 77.62 92 ARG A C 1
ATOM 748 O O . ARG A 1 92 ? 12.852 -5.034 -44.916 1.00 77.62 92 ARG A O 1
ATOM 755 N N . ALA A 1 93 ? 12.944 -4.950 -42.666 1.00 83.19 93 ALA A N 1
ATOM 756 C CA . ALA A 1 93 ? 13.672 -6.205 -42.533 1.00 83.19 93 ALA A CA 1
ATOM 757 C C . ALA A 1 93 ? 12.794 -7.369 -43.039 1.00 83.19 93 ALA A C 1
ATOM 759 O O . ALA A 1 93 ? 11.564 -7.276 -42.973 1.00 83.19 93 ALA A O 1
ATOM 760 N N . PRO A 1 94 ? 13.378 -8.459 -43.562 1.00 82.25 94 PRO A N 1
ATOM 761 C CA . PRO A 1 94 ? 12.598 -9.636 -43.911 1.00 82.25 94 PRO A CA 1
ATOM 762 C C . PRO A 1 94 ? 11.935 -10.224 -42.657 1.00 82.25 94 PRO A C 1
ATOM 764 O O . PRO A 1 94 ? 12.529 -10.252 -41.580 1.00 82.25 94 PRO A O 1
ATOM 767 N N . LEU A 1 95 ? 10.699 -10.697 -42.816 1.00 85.75 95 LEU A N 1
ATOM 768 C CA . LEU A 1 95 ? 9.974 -11.433 -41.781 1.00 85.75 95 LEU A CA 1
ATOM 769 C C . LEU A 1 95 ? 10.691 -12.760 -41.515 1.00 85.75 95 LEU A C 1
ATOM 771 O O . LEU A 1 95 ? 11.096 -13.443 -42.459 1.00 85.75 95 LEU A O 1
ATOM 775 N N . GLU A 1 96 ? 10.852 -13.130 -40.247 1.00 84.50 96 GLU A N 1
ATOM 776 C CA . GLU A 1 96 ? 11.472 -14.411 -39.907 1.00 84.50 96 GLU A CA 1
ATOM 777 C C . GLU A 1 96 ? 10.683 -15.594 -40.487 1.00 84.50 96 GLU A C 1
ATOM 779 O O . GLU A 1 96 ? 9.456 -15.551 -40.608 1.00 84.50 96 GLU A O 1
ATOM 784 N N . ALA A 1 97 ? 11.384 -16.683 -40.824 1.00 74.25 97 ALA A N 1
ATOM 785 C CA . ALA A 1 97 ? 10.805 -17.819 -41.548 1.00 74.25 97 ALA A CA 1
ATOM 786 C C . ALA A 1 97 ? 9.561 -18.416 -40.864 1.00 74.25 97 ALA A C 1
ATOM 788 O O . ALA A 1 97 ? 8.609 -18.792 -41.543 1.00 74.25 97 ALA A O 1
ATOM 789 N N . HIS A 1 98 ? 9.543 -18.448 -39.527 1.00 74.25 98 HIS A N 1
ATOM 790 C CA . HIS A 1 98 ? 8.424 -18.966 -38.734 1.00 74.25 98 HIS A CA 1
ATOM 791 C C . HIS A 1 98 ? 7.183 -18.052 -38.741 1.00 74.25 98 HIS A C 1
ATOM 793 O O . HIS A 1 98 ? 6.099 -18.495 -38.377 1.00 74.25 98 HIS A O 1
ATOM 799 N N . GLY A 1 99 ? 7.333 -16.790 -39.154 1.00 71.88 99 GLY A N 1
ATOM 800 C CA . GLY A 1 99 ? 6.250 -15.817 -39.271 1.00 71.88 99 GLY A CA 1
ATOM 801 C C . GLY A 1 99 ? 5.851 -15.485 -40.707 1.00 71.88 99 GLY A C 1
ATOM 802 O O . GLY A 1 99 ? 4.906 -14.726 -40.903 1.00 71.88 99 GLY A O 1
ATOM 803 N N . ALA A 1 100 ? 6.547 -16.028 -41.713 1.00 76.19 100 ALA A N 1
ATOM 804 C CA . ALA A 1 100 ? 6.352 -15.686 -43.123 1.00 76.19 100 ALA A CA 1
ATOM 805 C C . ALA A 1 100 ? 4.990 -16.131 -43.694 1.00 76.19 100 ALA A C 1
ATOM 807 O O . ALA A 1 100 ? 4.462 -15.478 -44.597 1.00 76.19 100 ALA A O 1
ATOM 808 N N . GLN A 1 101 ? 4.420 -17.216 -43.163 1.00 79.50 101 GLN A N 1
ATOM 809 C CA . GLN A 1 101 ? 3.105 -17.751 -43.529 1.00 79.50 101 GLN A CA 1
ATOM 810 C C . GLN A 1 101 ? 2.160 -17.657 -42.324 1.00 79.50 101 GLN A C 1
ATOM 812 O O . GLN A 1 101 ? 2.562 -17.965 -41.203 1.00 79.50 101 GLN A O 1
ATOM 817 N N . GLY A 1 102 ? 0.929 -17.205 -42.557 1.00 72.88 102 GLY A N 1
ATOM 818 C CA . GLY A 1 102 ? -0.074 -16.987 -41.519 1.00 72.88 102 GLY A CA 1
ATOM 819 C C . GLY A 1 102 ? -0.859 -18.251 -41.135 1.00 72.88 102 GLY A C 1
ATOM 820 O O . GLY A 1 102 ? -0.919 -19.195 -41.929 1.00 72.88 102 GLY A O 1
ATOM 821 N N . PRO A 1 103 ? -1.485 -18.258 -39.939 1.00 68.62 103 PRO A N 1
ATOM 822 C CA . PRO A 1 103 ? -1.468 -17.189 -38.929 1.00 68.62 103 PRO A CA 1
ATOM 823 C C . PRO A 1 103 ? -0.126 -17.086 -38.190 1.00 68.62 103 PRO A C 1
ATOM 825 O O . PRO A 1 103 ? 0.471 -18.094 -37.813 1.00 68.62 103 PRO A O 1
ATOM 828 N N . LEU A 1 104 ? 0.336 -15.854 -37.951 1.00 84.44 104 LEU A N 1
ATOM 829 C CA . LEU A 1 104 ? 1.573 -15.596 -37.213 1.00 84.44 104 LEU A CA 1
ATOM 830 C C . LEU A 1 104 ? 1.454 -16.128 -35.782 1.00 84.44 104 LEU A C 1
ATOM 832 O O . LEU A 1 104 ? 0.626 -15.656 -35.003 1.00 84.44 104 LEU A O 1
ATOM 836 N N . GLN A 1 105 ? 2.331 -17.060 -35.422 1.00 84.00 105 GLN A N 1
ATOM 837 C CA . GLN A 1 105 ? 2.449 -17.557 -34.058 1.00 84.00 105 GLN A CA 1
ATOM 838 C C . GLN A 1 105 ? 3.779 -17.124 -33.460 1.00 84.00 105 GLN A C 1
ATOM 840 O O . GLN A 1 105 ? 4.846 -17.377 -34.016 1.00 84.00 105 GLN A O 1
ATOM 845 N N . TYR A 1 106 ? 3.715 -16.487 -32.296 1.00 89.88 106 TYR A N 1
ATOM 846 C CA . TYR A 1 106 ? 4.911 -16.157 -31.536 1.00 89.88 106 TYR A CA 1
ATOM 847 C C . TYR A 1 106 ? 5.388 -17.383 -30.753 1.00 89.88 106 TYR A C 1
ATOM 849 O O . TYR A 1 106 ? 4.577 -18.112 -30.173 1.00 89.88 106 TYR A O 1
ATOM 857 N N . GLY A 1 107 ? 6.705 -17.572 -30.668 1.00 86.44 107 GLY A N 1
ATOM 858 C CA . GLY A 1 107 ? 7.296 -18.500 -29.703 1.00 86.44 107 GLY A CA 1
ATOM 859 C C . GLY A 1 107 ? 6.987 -18.090 -28.251 1.00 86.44 107 GLY A C 1
ATOM 860 O O . GLY A 1 107 ? 6.670 -16.927 -27.996 1.00 86.44 107 GLY A O 1
ATOM 861 N N . PRO A 1 108 ? 7.096 -19.010 -27.275 1.00 86.12 108 PRO A N 1
ATOM 862 C CA . PRO A 1 108 ? 6.658 -18.786 -25.891 1.00 86.12 108 PRO A CA 1
ATOM 863 C C . PRO A 1 108 ? 7.336 -17.589 -25.203 1.00 86.12 108 PRO A C 1
ATOM 865 O O . PRO A 1 108 ? 6.695 -16.896 -24.420 1.00 86.12 108 PRO A O 1
ATOM 868 N N . VAL A 1 109 ? 8.602 -17.313 -25.531 1.00 86.25 109 VAL A N 1
ATOM 869 C CA . VAL A 1 109 ? 9.348 -16.158 -25.000 1.00 86.25 109 VAL A CA 1
ATOM 870 C C . VAL A 1 109 ? 8.718 -14.850 -25.474 1.00 86.25 109 VAL A C 1
ATOM 872 O O . VAL A 1 109 ? 8.254 -14.049 -24.668 1.00 86.25 109 VAL A O 1
ATOM 875 N N . LEU A 1 110 ? 8.595 -14.683 -26.790 1.00 88.94 110 LEU A N 1
ATOM 876 C CA . LEU A 1 110 ? 8.029 -13.479 -27.386 1.00 88.94 110 LEU A CA 1
ATOM 877 C C . LEU A 1 110 ? 6.539 -13.308 -27.030 1.00 88.94 110 LEU A C 1
ATOM 879 O O . LEU A 1 110 ? 6.052 -12.192 -26.882 1.00 88.94 110 LEU A O 1
ATOM 883 N N . GLN A 1 111 ? 5.810 -14.410 -26.813 1.00 88.81 111 GLN A N 1
ATOM 884 C CA . GLN A 1 111 ? 4.451 -14.369 -26.266 1.00 88.81 111 GLN A CA 1
ATOM 885 C C . GLN A 1 111 ? 4.379 -13.724 -24.879 1.00 88.81 111 GLN A C 1
ATOM 887 O O . GLN A 1 111 ? 3.419 -12.994 -24.620 1.00 88.81 111 GLN A O 1
ATOM 892 N N . ALA A 1 112 ? 5.346 -14.015 -24.005 1.00 87.75 112 ALA A N 1
ATOM 893 C CA . ALA A 1 112 ? 5.422 -13.446 -22.665 1.00 87.75 112 ALA A CA 1
ATOM 894 C C . ALA A 1 112 ? 5.852 -11.971 -22.710 1.00 87.75 112 ALA A C 1
ATOM 896 O O . ALA A 1 112 ? 5.230 -11.132 -22.062 1.00 87.75 112 ALA A O 1
ATOM 897 N N . GLU A 1 113 ? 6.849 -11.637 -23.532 1.00 91.31 113 GLU A N 1
ATOM 898 C CA . GLU A 1 113 ? 7.334 -10.260 -23.715 1.00 91.31 113 GLU A CA 1
ATOM 899 C C . GLU A 1 113 ? 6.255 -9.333 -24.294 1.00 91.31 113 GLU A C 1
ATOM 901 O O . GLU A 1 113 ? 6.112 -8.181 -23.880 1.00 91.31 113 GLU A O 1
ATOM 906 N N . LEU A 1 114 ? 5.445 -9.846 -25.225 1.00 94.19 114 LEU A N 1
ATOM 907 C CA . LEU A 1 114 ? 4.367 -9.098 -25.871 1.00 94.19 114 LEU A CA 1
ATOM 908 C C . LEU A 1 114 ? 3.022 -9.207 -25.144 1.00 94.19 114 LEU A C 1
ATOM 910 O O . LEU A 1 114 ? 2.025 -8.684 -25.645 1.00 94.19 114 LEU A O 1
ATOM 914 N N . ALA A 1 115 ? 2.962 -9.854 -23.975 1.00 92.69 115 ALA A N 1
ATOM 915 C CA . ALA A 1 115 ? 1.714 -10.097 -23.250 1.00 92.69 115 ALA A CA 1
ATOM 916 C C . ALA A 1 115 ? 0.839 -8.839 -23.044 1.00 92.69 115 ALA A C 1
ATOM 918 O O . ALA A 1 115 ? -0.372 -8.943 -23.252 1.00 92.69 115 ALA A O 1
ATOM 919 N N . PRO A 1 116 ? 1.383 -7.637 -22.738 1.00 91.81 116 PRO A N 1
ATOM 920 C CA . PRO A 1 116 ? 0.570 -6.422 -22.603 1.00 91.81 116 PRO A CA 1
ATOM 921 C C . PRO A 1 116 ? -0.164 -5.991 -23.883 1.00 91.81 116 PRO A C 1
ATOM 923 O O . PRO A 1 116 ? -1.127 -5.231 -23.800 1.00 91.81 116 PRO A O 1
ATOM 926 N N . TYR A 1 117 ? 0.292 -6.450 -25.052 1.00 94.62 117 TYR A N 1
ATOM 927 C CA . TYR A 1 117 ? -0.217 -6.077 -26.374 1.00 94.62 117 TYR A CA 1
ATOM 928 C C . TYR A 1 117 ? -1.073 -7.171 -27.026 1.00 94.62 117 TYR A C 1
ATOM 930 O O . TYR A 1 117 ? -1.520 -6.999 -28.161 1.00 94.62 117 TYR A O 1
ATOM 938 N N . ARG A 1 118 ? -1.287 -8.298 -26.342 1.00 93.62 118 ARG A N 1
ATOM 939 C CA . ARG A 1 118 ? -2.078 -9.443 -26.817 1.00 93.62 118 ARG A CA 1
ATOM 940 C C . ARG A 1 118 ? -3.441 -9.492 -26.120 1.00 93.62 118 ARG A C 1
ATOM 942 O O . ARG A 1 118 ? -3.683 -8.764 -25.157 1.00 93.62 118 ARG A O 1
ATOM 949 N N . ALA A 1 119 ? -4.342 -10.347 -26.608 1.00 84.31 119 ALA A N 1
ATOM 950 C CA . ALA A 1 119 ? -5.623 -10.591 -25.944 1.00 84.31 119 ALA A CA 1
ATOM 951 C C . ALA A 1 119 ? -5.412 -11.081 -24.501 1.00 84.31 119 ALA A C 1
ATOM 953 O O . ALA A 1 119 ? -4.569 -11.943 -24.239 1.00 84.31 119 ALA A O 1
ATOM 954 N N . ARG A 1 120 ? -6.191 -10.537 -23.562 1.00 76.94 120 ARG A N 1
ATOM 955 C CA . ARG A 1 120 ? -6.116 -10.895 -22.142 1.00 76.94 120 ARG A CA 1
ATOM 956 C C . ARG A 1 120 ? -7.101 -12.016 -21.843 1.00 76.94 120 ARG A C 1
ATOM 958 O O . ARG A 1 120 ? -8.269 -11.918 -22.198 1.00 76.94 120 ARG A O 1
ATOM 965 N N . ALA A 1 121 ? -6.664 -13.038 -21.110 1.00 68.88 121 ALA A N 1
ATOM 966 C CA . ALA A 1 121 ? -7.541 -14.141 -20.705 1.00 68.88 121 ALA A CA 1
ATOM 967 C C . ALA A 1 121 ? -8.746 -13.674 -19.861 1.00 68.88 121 ALA A C 1
ATOM 969 O O . ALA A 1 121 ? -9.813 -14.273 -19.920 1.00 68.88 121 ALA A O 1
ATOM 970 N N . SER A 1 122 ? -8.590 -12.580 -19.109 1.00 53.47 122 SER A N 1
ATOM 971 C CA . SER A 1 122 ? -9.646 -11.960 -18.299 1.00 53.47 122 SER A CA 1
ATOM 972 C C . SER A 1 122 ? -10.638 -11.101 -19.094 1.00 53.47 122 SER A C 1
ATOM 974 O O . SER A 1 122 ? -11.632 -10.655 -18.529 1.00 53.47 122 SER A O 1
ATOM 976 N N . GLN A 1 123 ? -10.376 -10.843 -20.378 1.00 73.00 123 GLN A N 1
ATOM 977 C CA . GLN A 1 123 ? -11.213 -10.030 -21.265 1.00 73.00 123 GLN A CA 1
ATOM 978 C C . GLN A 1 123 ? -11.262 -10.698 -22.650 1.00 73.00 123 GLN A C 1
ATOM 980 O O . GLN A 1 123 ? -10.549 -10.276 -23.566 1.00 73.00 123 GLN A O 1
ATOM 985 N N . PRO A 1 124 ? -12.042 -11.785 -22.801 1.00 80.06 124 PRO A N 1
ATOM 986 C CA . PRO A 1 124 ? -12.150 -12.491 -24.071 1.00 80.06 124 PRO A CA 1
ATOM 987 C C . PRO A 1 124 ? -12.779 -11.605 -25.154 1.00 80.06 124 PRO A C 1
ATOM 989 O O . PRO A 1 124 ? -13.568 -10.707 -24.861 1.00 80.06 124 PRO A O 1
ATOM 992 N N . ALA A 1 125 ? -12.436 -11.879 -26.416 1.00 87.69 125 ALA A N 1
ATOM 993 C CA . ALA A 1 125 ? -13.040 -11.213 -27.567 1.00 87.69 125 ALA A CA 1
ATOM 994 C C . ALA A 1 125 ? -14.558 -11.452 -27.603 1.00 87.69 125 ALA A C 1
ATOM 996 O O . ALA A 1 125 ? -15.023 -12.565 -27.341 1.00 87.69 125 ALA A O 1
ATOM 997 N N . SER A 1 126 ? -15.323 -10.415 -27.943 1.00 91.25 126 SER A N 1
ATOM 998 C CA . SER A 1 126 ? -16.777 -10.514 -28.058 1.00 91.25 126 SER A CA 1
ATOM 999 C C . SER A 1 126 ? -17.197 -11.411 -29.232 1.00 91.25 126 SER A C 1
ATOM 1001 O O . SER A 1 126 ? -16.465 -11.525 -30.224 1.00 91.25 126 SER A O 1
ATOM 1003 N N . PRO A 1 127 ? -18.386 -12.039 -29.163 1.00 92.19 127 PRO A N 1
ATOM 1004 C CA . PRO A 1 127 ? -18.935 -12.811 -30.275 1.00 92.19 127 PRO A CA 1
ATOM 1005 C C . PRO A 1 127 ? -19.032 -12.008 -31.578 1.00 92.19 127 PRO A C 1
ATOM 1007 O O . PRO A 1 127 ? -18.765 -12.550 -32.646 1.00 92.19 127 PRO A O 1
ATOM 1010 N N . GLU A 1 128 ? -19.370 -10.721 -31.502 1.00 92.44 128 GLU A N 1
ATOM 1011 C CA . GLU A 1 128 ? -19.472 -9.818 -32.649 1.00 92.44 128 GLU A CA 1
ATOM 1012 C C . GLU A 1 128 ? -18.113 -9.585 -33.316 1.00 92.44 128 GLU A C 1
ATOM 1014 O O . GLU A 1 128 ? -18.005 -9.654 -34.542 1.00 92.44 128 GLU A O 1
ATOM 1019 N N . LEU A 1 129 ? -17.066 -9.359 -32.514 1.00 94.38 129 LEU A N 1
ATOM 1020 C CA . LEU A 1 129 ? -15.701 -9.192 -33.008 1.00 94.38 129 LEU A CA 1
ATOM 1021 C C . LEU A 1 129 ? -15.187 -10.482 -33.660 1.00 94.38 129 LEU A C 1
ATOM 1023 O O . LEU A 1 129 ? -14.603 -10.438 -34.742 1.00 94.38 129 LEU A O 1
ATOM 1027 N N . LEU A 1 130 ? -15.438 -11.635 -33.030 1.00 93.94 130 LEU A N 1
ATOM 1028 C CA . LEU A 1 130 ? -15.074 -12.947 -33.570 1.00 93.94 130 LEU A CA 1
ATOM 1029 C C . LEU A 1 130 ? -15.840 -13.270 -34.860 1.00 93.94 130 LEU A C 1
ATOM 1031 O O . LEU A 1 130 ? -15.255 -13.814 -35.793 1.00 93.94 130 LEU A O 1
ATOM 1035 N N . ALA A 1 131 ? -17.121 -12.905 -34.945 1.00 94.75 131 ALA A N 1
ATOM 1036 C CA . ALA A 1 131 ? -17.928 -13.091 -36.148 1.00 94.75 131 ALA A CA 1
ATOM 1037 C C . ALA A 1 131 ? -17.422 -12.238 -37.320 1.00 94.75 131 ALA A C 1
ATOM 1039 O O . ALA A 1 131 ? -17.386 -12.721 -38.450 1.00 94.75 131 ALA A O 1
ATOM 1040 N N . TYR A 1 132 ? -17.000 -10.996 -37.057 1.00 96.00 132 TYR A N 1
ATOM 1041 C CA . TYR A 1 132 ? -16.401 -10.131 -38.074 1.00 96.00 132 TYR A CA 1
ATOM 1042 C C . TYR A 1 132 ? -15.014 -10.623 -38.516 1.00 96.00 132 TYR A C 1
ATOM 1044 O O . TYR A 1 132 ? -14.699 -10.598 -39.705 1.00 96.00 132 TYR A O 1
ATOM 1052 N N . LEU A 1 133 ? -14.197 -11.105 -37.572 1.00 93.69 133 LEU A N 1
ATOM 1053 C CA . LEU A 1 133 ? -12.887 -11.696 -37.860 1.00 93.69 133 LEU A CA 1
ATOM 1054 C C . LEU A 1 133 ? -13.008 -13.003 -38.669 1.00 93.69 133 LEU A C 1
ATOM 1056 O O . LEU A 1 133 ? -12.168 -13.288 -39.523 1.00 93.69 133 LEU A O 1
ATOM 1060 N N . GLY A 1 134 ? -14.065 -13.781 -38.423 1.00 92.94 134 GLY A N 1
ATOM 1061 C CA . GLY A 1 134 ? -14.408 -14.978 -39.181 1.00 92.94 134 GLY A CA 1
ATOM 1062 C C . GLY A 1 134 ? -13.290 -16.023 -39.194 1.00 92.94 134 GLY A C 1
ATOM 1063 O O . GLY A 1 134 ? -12.697 -16.353 -38.169 1.00 92.94 134 GLY A O 1
ATOM 1064 N N . ASP A 1 135 ? -13.002 -16.553 -40.380 1.00 87.69 135 ASP A N 1
ATOM 1065 C CA . ASP A 1 135 ? -11.961 -17.555 -40.608 1.00 87.69 135 ASP A CA 1
ATOM 1066 C C . ASP A 1 135 ? -10.564 -16.953 -40.829 1.00 87.69 135 ASP A C 1
ATOM 1068 O O . ASP A 1 135 ? -9.623 -17.705 -41.076 1.00 87.69 135 ASP A O 1
ATOM 1072 N N . TRP A 1 136 ? -10.397 -15.625 -40.730 1.00 91.19 136 TRP A N 1
ATOM 1073 C CA . TRP A 1 136 ? -9.117 -14.951 -40.979 1.00 91.19 136 TRP A CA 1
ATOM 1074 C C . TRP A 1 136 ? -7.925 -15.584 -40.237 1.00 91.19 136 TRP A C 1
ATOM 1076 O O . TRP A 1 136 ? -6.902 -15.811 -40.887 1.00 91.19 136 TRP A O 1
ATOM 1086 N N . PRO A 1 137 ? -8.033 -15.976 -38.946 1.00 84.44 137 PRO A N 1
ATOM 1087 C CA . PRO A 1 137 ? -6.935 -16.616 -38.219 1.00 84.44 137 PRO A CA 1
ATOM 1088 C C . PRO A 1 137 ? -6.549 -17.998 -38.758 1.00 84.44 137 PRO A C 1
ATOM 1090 O O . PRO A 1 137 ? -5.562 -18.562 -38.312 1.00 84.44 137 PRO A O 1
ATOM 1093 N N . LEU A 1 138 ? -7.324 -18.580 -39.673 1.00 83.31 138 LEU A N 1
ATOM 1094 C CA . LEU A 1 138 ? -7.075 -19.892 -40.274 1.00 83.31 138 LEU A CA 1
ATOM 1095 C C . LEU A 1 138 ? -6.712 -19.794 -41.764 1.00 83.31 138 LEU A C 1
ATOM 1097 O O . LEU A 1 138 ? -6.425 -20.818 -42.386 1.00 83.31 138 LEU A O 1
ATOM 1101 N N . ARG A 1 139 ? -6.728 -18.590 -42.357 1.00 85.81 139 ARG A N 1
ATOM 1102 C CA . ARG A 1 139 ? -6.478 -18.409 -43.791 1.00 85.81 139 ARG A CA 1
ATOM 1103 C C . ARG A 1 139 ? -5.006 -18.672 -44.128 1.00 85.81 139 ARG A C 1
ATOM 1105 O O . ARG A 1 139 ? -4.130 -18.037 -43.540 1.00 85.81 139 ARG A O 1
ATOM 1112 N N . PRO A 1 140 ? -4.711 -19.549 -45.104 1.00 84.31 140 PRO A N 1
ATOM 1113 C CA . PRO A 1 140 ? -3.347 -19.753 -45.568 1.00 84.31 140 PRO A CA 1
ATOM 1114 C C . PRO A 1 140 ? -2.892 -18.566 -46.425 1.00 84.31 140 PRO A C 1
ATOM 1116 O O . PRO A 1 140 ? -3.652 -18.046 -47.242 1.00 84.31 140 PRO A O 1
ATOM 1119 N N . GLY A 1 141 ? -1.633 -18.159 -46.284 1.00 88.25 141 GLY A N 1
ATOM 1120 C CA . GLY A 1 141 ? -1.037 -17.123 -47.124 1.00 88.25 141 GLY A CA 1
ATOM 1121 C C . GLY A 1 141 ? 0.105 -16.381 -46.444 1.00 88.25 141 GLY A C 1
ATOM 1122 O O . GLY A 1 141 ? 0.390 -16.579 -45.264 1.00 88.25 141 GLY A O 1
ATOM 1123 N N . ALA A 1 142 ? 0.754 -15.491 -47.194 1.00 90.00 142 ALA A N 1
ATOM 1124 C CA . ALA A 1 142 ? 1.809 -14.646 -46.652 1.00 90.00 142 ALA A CA 1
ATOM 1125 C C . ALA A 1 142 ? 1.239 -13.680 -45.600 1.00 90.00 142 ALA A C 1
ATOM 1127 O O . ALA A 1 142 ? 0.307 -12.930 -45.893 1.00 90.00 142 ALA A O 1
ATOM 1128 N N . THR A 1 143 ? 1.834 -13.648 -44.404 1.00 90.56 143 THR A N 1
ATOM 1129 C CA . THR A 1 143 ? 1.347 -12.853 -43.258 1.00 90.56 143 THR A CA 1
ATOM 1130 C C . THR A 1 143 ? 1.124 -11.380 -43.607 1.00 90.56 143 THR A C 1
ATOM 1132 O O . THR A 1 143 ? 0.100 -10.809 -43.244 1.00 90.56 143 THR A O 1
ATOM 1135 N N . LEU A 1 144 ? 2.043 -10.764 -44.360 1.00 90.62 144 LEU A N 1
ATOM 1136 C CA . LEU A 1 144 ? 1.899 -9.368 -44.789 1.00 90.62 144 LEU A CA 1
ATOM 1137 C C . LEU A 1 144 ? 0.689 -9.162 -45.712 1.00 90.62 144 LEU A C 1
ATOM 1139 O O . LEU A 1 144 ? -0.042 -8.195 -45.532 1.00 90.62 144 LEU A O 1
ATOM 1143 N N . GLY A 1 145 ? 0.442 -10.084 -46.648 1.00 91.38 145 GLY A N 1
ATOM 1144 C CA . GLY A 1 145 ? -0.717 -10.008 -47.541 1.00 91.38 145 GLY A CA 1
ATOM 1145 C C . GLY A 1 145 ? -2.042 -10.200 -46.799 1.00 91.38 145 GLY A C 1
ATOM 1146 O O . GLY A 1 145 ? -3.020 -9.525 -47.100 1.00 91.38 145 GLY A O 1
ATOM 1147 N N . LEU A 1 146 ? -2.068 -11.068 -45.781 1.00 93.06 146 LEU A N 1
ATOM 1148 C CA . LEU A 1 146 ? -3.247 -11.257 -44.928 1.00 93.06 146 LEU A CA 1
ATOM 1149 C C . LEU A 1 146 ? -3.563 -10.008 -44.092 1.00 93.06 146 LEU A C 1
ATOM 1151 O O . LEU A 1 146 ? -4.733 -9.646 -43.960 1.00 93.06 146 LEU A O 1
ATOM 1155 N N . LEU A 1 147 ? -2.536 -9.347 -43.542 1.00 94.50 147 LEU A N 1
ATOM 1156 C CA . LEU A 1 147 ? -2.681 -8.096 -42.787 1.00 94.50 147 LEU A CA 1
ATOM 1157 C C . LEU A 1 147 ? -3.179 -6.952 -43.670 1.00 94.50 147 LEU A C 1
ATOM 1159 O O . LEU A 1 147 ? -4.064 -6.203 -43.265 1.00 94.50 147 LEU A O 1
ATOM 1163 N N . GLU A 1 148 ? -2.639 -6.840 -44.882 1.00 94.12 148 GLU A N 1
ATOM 1164 C CA . GLU A 1 148 ? -3.081 -5.850 -45.862 1.00 94.12 148 GLU A CA 1
ATOM 1165 C C . GLU A 1 148 ? -4.546 -6.069 -46.258 1.00 94.12 148 GLU A C 1
ATOM 1167 O O . GLU A 1 148 ? -5.335 -5.126 -46.221 1.00 94.12 148 GLU A O 1
ATOM 1172 N N . ALA A 1 149 ? -4.941 -7.317 -46.530 1.00 94.44 149 ALA A N 1
ATOM 1173 C CA . ALA A 1 149 ? -6.327 -7.657 -46.838 1.00 94.44 149 ALA A CA 1
ATOM 1174 C C . ALA A 1 149 ? -7.286 -7.326 -45.678 1.00 94.44 149 ALA A C 1
ATOM 1176 O O . ALA A 1 149 ? -8.359 -6.774 -45.914 1.00 94.44 149 ALA A O 1
ATOM 1177 N N . LEU A 1 150 ? -6.900 -7.609 -44.425 1.00 95.94 150 LEU A N 1
ATOM 1178 C CA . LEU A 1 150 ? -7.714 -7.258 -43.253 1.00 95.94 150 LEU A CA 1
ATOM 1179 C C . LEU A 1 150 ? -7.848 -5.742 -43.083 1.00 95.94 150 LEU A C 1
ATOM 1181 O O . LEU A 1 150 ? -8.927 -5.246 -42.764 1.00 95.94 150 LEU A O 1
ATOM 1185 N N . ASN A 1 151 ? -6.764 -4.999 -43.311 1.00 97.31 151 ASN A N 1
ATOM 1186 C CA . ASN A 1 151 ? -6.769 -3.542 -43.224 1.00 97.31 151 ASN A CA 1
ATOM 1187 C C . ASN A 1 151 ? -7.664 -2.903 -44.289 1.00 97.31 151 ASN A C 1
ATOM 1189 O O . ASN A 1 151 ? -8.456 -2.019 -43.971 1.00 97.31 151 ASN A O 1
ATOM 1193 N N . GLN A 1 152 ? -7.600 -3.400 -45.525 1.00 96.69 152 GLN A N 1
ATOM 1194 C CA . GLN A 1 152 ? -8.492 -2.973 -46.602 1.00 96.69 152 GLN A CA 1
ATOM 1195 C C . GLN A 1 152 ? -9.953 -3.324 -46.307 1.00 96.69 152 GLN A C 1
ATOM 1197 O O . GLN A 1 152 ? -10.828 -2.504 -46.568 1.00 96.69 152 GLN A O 1
ATOM 1202 N N . GLN A 1 153 ? -10.222 -4.495 -45.721 1.00 96.12 153 GLN A N 1
ATOM 1203 C CA . GLN A 1 153 ? -11.575 -4.876 -45.321 1.00 96.12 153 GLN A CA 1
ATOM 1204 C C . GLN A 1 153 ? -12.143 -3.909 -44.272 1.00 96.12 153 GLN A C 1
ATOM 1206 O O . GLN A 1 153 ? -13.226 -3.368 -44.465 1.00 96.12 153 GLN A O 1
ATOM 1211 N N . VAL A 1 154 ? -11.401 -3.624 -43.193 1.00 96.94 154 VAL A N 1
ATOM 1212 C CA . VAL A 1 154 ? -11.837 -2.656 -42.165 1.00 96.94 154 VAL A CA 1
ATOM 1213 C C . VAL A 1 154 ? -12.053 -1.263 -42.761 1.00 96.94 154 VAL A C 1
ATOM 1215 O O . VAL A 1 154 ? -13.039 -0.613 -42.426 1.00 96.94 154 VAL A O 1
ATOM 1218 N N . HIS A 1 155 ? -11.179 -0.825 -43.668 1.00 96.56 155 HIS A N 1
ATOM 1219 C CA . HIS A 1 155 ? -11.331 0.448 -44.374 1.00 96.56 155 HIS A CA 1
ATOM 1220 C C . HIS A 1 155 ? -12.619 0.518 -45.215 1.00 96.56 155 HIS A C 1
ATOM 1222 O O . HIS A 1 155 ? -13.296 1.543 -45.223 1.00 96.56 155 HIS A O 1
ATOM 1228 N N . GLN A 1 156 ? -12.966 -0.564 -45.916 1.00 96.38 156 GLN A N 1
ATOM 1229 C CA . GLN A 1 156 ? -14.163 -0.634 -46.761 1.00 96.38 156 GLN A CA 1
ATOM 1230 C C . GLN A 1 156 ? -15.455 -0.711 -45.937 1.00 96.38 156 GLN A C 1
ATOM 1232 O O . GLN A 1 156 ? -16.464 -0.117 -46.318 1.00 96.38 156 GLN A O 1
ATOM 1237 N N . ASP A 1 157 ? -15.418 -1.427 -44.812 1.00 96.19 157 ASP A N 1
ATOM 1238 C CA . ASP A 1 157 ? -16.602 -1.723 -44.005 1.00 96.19 157 ASP A CA 1
ATOM 1239 C C . ASP A 1 157 ? -16.936 -0.627 -42.977 1.00 96.19 157 ASP A C 1
ATOM 1241 O O . ASP A 1 157 ? -18.086 -0.540 -42.532 1.00 96.19 157 ASP A O 1
ATOM 1245 N N . ILE A 1 158 ? -15.961 0.205 -42.585 1.00 96.94 158 ILE A N 1
ATOM 1246 C CA . ILE A 1 158 ? -16.121 1.255 -41.568 1.00 96.94 158 ILE A CA 1
ATOM 1247 C C . ILE A 1 158 ? -15.981 2.643 -42.199 1.00 96.94 158 ILE A C 1
ATOM 1249 O O . ILE A 1 158 ? -14.884 3.113 -42.491 1.00 96.94 158 ILE A O 1
ATOM 1253 N N . ALA A 1 159 ? -17.102 3.353 -42.339 1.00 92.62 159 ALA A N 1
ATOM 1254 C CA . ALA A 1 159 ? -17.115 4.711 -42.871 1.00 92.62 159 ALA A CA 1
ATOM 1255 C C . ALA A 1 159 ? -16.435 5.713 -41.915 1.00 92.62 159 ALA A C 1
ATOM 1257 O O . ALA A 1 159 ? -16.784 5.813 -40.733 1.00 92.62 159 ALA A O 1
ATOM 1258 N N . TYR A 1 160 ? -15.495 6.506 -42.432 1.00 90.88 160 TYR A N 1
ATOM 1259 C CA . TYR A 1 160 ? -14.819 7.538 -41.644 1.00 90.88 160 TYR A CA 1
ATOM 1260 C C . TYR A 1 160 ? -15.755 8.716 -41.331 1.00 90.88 160 TYR A C 1
ATOM 1262 O O . TYR A 1 160 ? -16.416 9.263 -42.215 1.00 90.88 160 TYR A O 1
ATOM 1270 N N . THR A 1 161 ? -15.793 9.128 -40.064 1.00 88.00 161 THR A N 1
ATOM 1271 C CA . THR A 1 161 ? -16.589 10.264 -39.576 1.00 88.00 161 THR A CA 1
ATOM 1272 C C . THR A 1 161 ? -15.789 11.099 -38.580 1.00 88.00 161 THR A C 1
ATOM 1274 O O . THR A 1 161 ? -15.108 10.565 -37.703 1.00 88.00 161 THR A O 1
ATOM 1277 N N . HIS A 1 162 ? -15.899 12.427 -38.665 1.00 81.19 162 HIS A N 1
ATOM 1278 C CA . HIS A 1 162 ? -15.364 13.311 -37.630 1.00 81.19 162 HIS A CA 1
ATOM 1279 C C . HIS A 1 162 ? -16.318 13.336 -36.434 1.00 81.19 162 HIS A C 1
ATOM 1281 O O . HIS A 1 162 ? -17.514 13.580 -36.587 1.00 81.19 162 HIS A O 1
ATOM 1287 N N . ARG A 1 163 ? -15.787 13.093 -35.233 1.00 83.56 163 ARG A N 1
ATOM 1288 C CA . ARG A 1 163 ? -16.563 13.053 -33.989 1.00 83.56 163 ARG A CA 1
ATOM 1289 C C . ARG A 1 163 ? -15.973 14.011 -32.965 1.00 83.56 163 ARG A C 1
ATOM 1291 O O . ARG A 1 163 ? -14.775 13.963 -32.705 1.00 83.56 163 ARG A O 1
ATOM 1298 N N . ALA A 1 164 ? -16.835 14.831 -32.368 1.00 65.75 164 ALA A N 1
ATOM 1299 C CA . ALA A 1 164 ? -16.476 15.757 -31.291 1.00 65.75 164 ALA A CA 1
ATOM 1300 C C . ALA A 1 164 ? -16.526 15.106 -29.895 1.00 65.75 164 ALA A C 1
ATOM 1302 O O . ALA A 1 164 ? -15.977 15.643 -28.939 1.00 65.75 164 ALA A O 1
ATOM 1303 N N . GLU A 1 165 ? -17.186 13.952 -29.766 1.00 72.69 165 GLU A N 1
ATOM 1304 C CA . GLU A 1 165 ? -17.335 13.240 -28.493 1.00 72.69 165 GLU A CA 1
ATOM 1305 C C . GLU A 1 165 ? -15.965 12.772 -27.960 1.00 72.69 165 GLU A C 1
ATOM 1307 O O . GLU A 1 165 ? -15.128 12.316 -28.747 1.00 72.69 165 GLU A O 1
ATOM 1312 N N . PRO A 1 166 ? -15.702 12.838 -26.647 1.00 72.56 166 PRO A N 1
ATOM 1313 C CA . PRO A 1 166 ? -14.470 12.312 -26.066 1.00 72.56 166 PRO A CA 1
ATOM 1314 C C . PRO A 1 166 ? -14.454 10.772 -26.042 1.00 72.56 166 PRO A C 1
ATOM 1316 O O . PRO A 1 166 ? -15.495 10.118 -26.082 1.00 72.56 166 PRO A O 1
ATOM 1319 N N . GLY A 1 167 ? -13.256 10.188 -25.942 1.00 81.31 167 GLY A N 1
ATOM 1320 C CA . GLY A 1 167 ? -13.063 8.735 -25.822 1.00 81.31 167 GLY A CA 1
ATOM 1321 C C . GLY A 1 167 ? -13.095 7.965 -27.148 1.00 81.31 167 GLY A C 1
ATOM 1322 O O . GLY A 1 167 ? -13.256 8.541 -28.218 1.00 81.31 167 GLY A O 1
ATOM 1323 N N . VAL A 1 168 ? -12.901 6.648 -27.081 1.00 90.56 168 VAL A N 1
ATOM 1324 C CA . VAL A 1 168 ? -12.867 5.743 -28.246 1.00 90.56 168 VAL A CA 1
ATOM 1325 C C . VAL A 1 168 ? -14.072 4.809 -28.184 1.00 90.56 168 VAL A C 1
ATOM 1327 O O . VAL A 1 168 ? -14.422 4.346 -27.100 1.00 90.56 168 VAL A O 1
ATOM 1330 N N . GLN A 1 169 ? -14.723 4.551 -29.322 1.00 93.12 169 GLN A N 1
ATOM 1331 C CA . GLN A 1 169 ? -15.801 3.559 -29.392 1.00 93.12 169 GLN A CA 1
ATOM 1332 C C . GLN A 1 169 ? -15.292 2.177 -28.997 1.00 93.12 169 GLN A C 1
ATOM 1334 O O . GLN A 1 169 ? -14.145 1.813 -29.268 1.00 93.12 169 GLN A O 1
ATOM 1339 N N . THR A 1 170 ? -16.169 1.377 -28.399 1.00 94.00 170 THR A N 1
ATOM 1340 C CA . THR A 1 170 ? -15.898 -0.054 -28.275 1.00 94.00 170 THR A CA 1
ATOM 1341 C C . THR A 1 170 ? -15.826 -0.680 -29.678 1.00 94.00 170 THR A C 1
ATOM 1343 O O . THR A 1 170 ? -16.487 -0.187 -30.600 1.00 94.00 170 THR A O 1
ATOM 1346 N N . PRO A 1 171 ? -15.037 -1.748 -29.894 1.00 95.12 171 PRO A N 1
ATOM 1347 C CA . PRO A 1 171 ? -15.025 -2.458 -31.174 1.00 95.12 171 PRO A CA 1
ATOM 1348 C C . PRO A 1 171 ? -16.430 -2.880 -31.630 1.00 95.12 171 PRO A C 1
ATOM 1350 O O . PRO A 1 171 ? -16.752 -2.792 -32.813 1.00 95.12 171 PRO A O 1
ATOM 1353 N N . GLU A 1 172 ? -17.285 -3.277 -30.688 1.00 94.12 172 GLU A N 1
ATOM 1354 C CA . GLU A 1 172 ? -18.669 -3.687 -30.921 1.00 94.12 172 GLU A CA 1
ATOM 1355 C C . GLU A 1 172 ? -19.529 -2.525 -31.428 1.00 94.12 172 GLU A C 1
ATOM 1357 O O . GLU A 1 172 ? -20.313 -2.699 -32.364 1.00 94.12 172 GLU A O 1
ATOM 1362 N N . ASP A 1 173 ? -19.370 -1.333 -30.846 1.00 93.75 173 ASP A N 1
ATOM 1363 C CA . ASP A 1 173 ? -20.056 -0.126 -31.308 1.00 93.75 173 ASP A CA 1
ATOM 1364 C C . ASP A 1 173 ? -19.597 0.269 -32.712 1.00 93.75 173 ASP A C 1
ATOM 1366 O O . ASP A 1 173 ? -20.444 0.529 -33.571 1.00 93.75 173 ASP A O 1
ATOM 1370 N N . THR A 1 174 ? -18.286 0.245 -32.974 1.00 96.12 174 THR A N 1
ATOM 1371 C CA . THR A 1 174 ? -17.723 0.557 -34.297 1.00 96.12 174 THR A CA 1
ATOM 1372 C C . THR A 1 174 ? -18.281 -0.387 -35.364 1.00 96.12 174 THR A C 1
ATOM 1374 O O . THR A 1 174 ? -18.750 0.070 -36.409 1.00 96.12 174 THR A O 1
ATOM 1377 N N . LEU A 1 175 ? -18.312 -1.698 -35.089 1.00 96.38 175 LEU A N 1
ATOM 1378 C CA . LEU A 1 175 ? -18.870 -2.708 -35.996 1.00 96.38 175 LEU A CA 1
ATOM 1379 C C . LEU A 1 175 ? -20.383 -2.552 -36.194 1.00 96.38 175 LEU A C 1
ATOM 1381 O O . LEU A 1 175 ? -20.880 -2.681 -37.313 1.00 96.38 175 LEU A O 1
ATOM 1385 N N . ARG A 1 176 ? -21.129 -2.249 -35.125 1.00 95.06 176 ARG A N 1
ATOM 1386 C CA . ARG A 1 176 ? -22.587 -2.064 -35.186 1.00 95.06 176 ARG A CA 1
ATOM 1387 C C . ARG A 1 176 ? -22.972 -0.826 -35.984 1.00 95.06 176 ARG A C 1
ATOM 1389 O O . ARG A 1 176 ? -23.924 -0.873 -36.761 1.00 95.06 176 ARG A O 1
ATOM 1396 N N . ARG A 1 177 ? -22.254 0.280 -35.779 1.00 94.12 177 ARG A N 1
ATOM 1397 C CA . ARG A 1 177 ? -22.500 1.553 -36.468 1.00 94.12 177 ARG A CA 1
ATOM 1398 C C . ARG A 1 177 ? -21.964 1.555 -37.895 1.00 94.12 177 ARG A C 1
ATOM 1400 O O . ARG A 1 177 ? -22.467 2.323 -38.707 1.00 94.12 177 ARG A O 1
ATOM 1407 N N . ARG A 1 178 ? -20.964 0.714 -38.194 1.00 96.19 178 ARG A N 1
ATOM 1408 C CA . ARG A 1 178 ? -20.195 0.733 -39.452 1.00 96.19 178 ARG A CA 1
ATOM 1409 C C . ARG A 1 178 ? -19.606 2.111 -39.766 1.00 96.19 178 ARG A C 1
ATOM 1411 O O . ARG A 1 178 ? -19.458 2.495 -40.922 1.00 96.19 178 ARG A O 1
ATOM 1418 N N . SER A 1 179 ? -19.289 2.874 -38.724 1.00 94.69 179 SER A N 1
ATOM 1419 C CA . SER A 1 179 ? -18.720 4.211 -38.852 1.00 94.69 179 SER A CA 1
ATOM 1420 C C . SER A 1 179 ? -17.979 4.629 -37.588 1.00 94.69 179 SER A C 1
ATOM 1422 O O . SER A 1 179 ? -18.444 4.350 -36.479 1.00 94.69 179 SER A O 1
ATOM 1424 N N . GLY A 1 180 ? -16.890 5.375 -37.735 1.00 92.56 180 GLY A N 1
ATOM 1425 C CA . GLY A 1 180 ? -16.146 5.934 -36.608 1.00 92.56 180 GLY A CA 1
ATOM 1426 C C . GLY A 1 180 ? -15.069 6.915 -37.052 1.00 92.56 180 GLY A C 1
ATOM 1427 O O . GLY A 1 180 ? -14.881 7.130 -38.248 1.00 92.56 180 GLY A O 1
ATOM 1428 N N . SER A 1 181 ? -14.382 7.536 -36.097 1.00 93.50 181 SER A N 1
ATOM 1429 C CA . SER A 1 181 ? -13.186 8.332 -36.388 1.00 93.50 181 SER A CA 1
ATOM 1430 C C . SER A 1 181 ? -11.937 7.445 -36.434 1.00 93.50 181 SER A C 1
ATOM 1432 O O . SER A 1 181 ? -12.001 6.256 -36.120 1.00 93.50 181 SER A O 1
ATOM 1434 N N . CYS A 1 182 ? -10.782 8.014 -36.792 1.00 93.25 182 CYS A N 1
ATOM 1435 C CA . CYS A 1 182 ? -9.518 7.272 -36.913 1.00 93.25 182 CYS A CA 1
ATOM 1436 C C . CYS A 1 182 ? -9.161 6.462 -35.655 1.00 93.25 182 CYS A C 1
ATOM 1438 O O . CYS A 1 182 ? -8.699 5.329 -35.756 1.00 93.25 182 CYS A O 1
ATOM 1440 N N . ARG A 1 183 ? -9.447 6.992 -34.458 1.00 94.56 183 ARG A N 1
ATOM 1441 C CA . ARG A 1 183 ? -9.246 6.280 -33.181 1.00 94.56 183 ARG A CA 1
ATOM 1442 C C . ARG A 1 183 ? -10.150 5.051 -33.031 1.00 94.56 183 ARG A C 1
ATOM 1444 O O . ARG A 1 183 ? -9.730 4.062 -32.442 1.00 94.56 183 ARG A O 1
ATOM 1451 N N . ASP A 1 184 ? -11.371 5.095 -33.558 1.00 96.25 184 ASP A N 1
ATOM 1452 C CA . ASP A 1 184 ? -12.351 4.017 -33.404 1.00 96.25 184 ASP A CA 1
ATOM 1453 C C . ASP A 1 184 ? -11.983 2.828 -34.304 1.00 96.25 184 ASP A C 1
ATOM 1455 O O . ASP A 1 184 ? -11.944 1.683 -33.849 1.00 96.25 184 ASP A O 1
ATOM 1459 N N . SER A 1 185 ? -11.641 3.102 -35.568 1.00 96.62 185 SER A N 1
ATOM 1460 C CA . SER A 1 185 ? -11.214 2.076 -36.526 1.00 96.62 185 SER A CA 1
ATOM 1461 C C . SER A 1 185 ? -9.830 1.511 -36.184 1.00 96.62 185 SER A C 1
ATOM 1463 O O . SER A 1 185 ? -9.625 0.298 -36.272 1.00 96.62 185 SER A O 1
ATOM 1465 N N . ALA A 1 186 ? -8.901 2.345 -35.698 1.00 97.44 186 ALA A N 1
ATOM 1466 C CA . ALA A 1 186 ? -7.606 1.887 -35.196 1.00 97.44 186 ALA A CA 1
ATOM 1467 C C . ALA A 1 186 ? -7.762 0.943 -33.996 1.00 97.44 186 ALA A C 1
ATOM 1469 O O . ALA A 1 186 ? -7.109 -0.100 -33.943 1.00 97.44 186 ALA A O 1
ATOM 1470 N N . TRP A 1 187 ? -8.648 1.272 -33.049 1.00 97.38 187 TRP A N 1
ATOM 1471 C CA . TRP A 1 187 ? -8.893 0.421 -31.886 1.00 97.38 187 TRP A CA 1
ATOM 1472 C C . TRP A 1 187 ? -9.590 -0.894 -32.243 1.00 97.38 187 TRP A C 1
ATOM 1474 O O . TRP A 1 187 ? -9.194 -1.949 -31.744 1.00 97.38 187 TRP A O 1
ATOM 1484 N N . LEU A 1 188 ? -10.551 -0.861 -33.172 1.00 97.56 188 LEU A N 1
ATOM 1485 C CA . LEU A 1 188 ? -11.139 -2.072 -33.745 1.00 97.56 188 LEU A CA 1
ATOM 1486 C C . LEU A 1 188 ? -10.055 -2.986 -34.338 1.00 97.56 188 LEU A C 1
ATOM 1488 O O . LEU A 1 188 ? -10.018 -4.174 -34.019 1.00 97.56 188 LEU A O 1
ATOM 1492 N N . MET A 1 189 ? -9.133 -2.440 -35.136 1.00 97.88 189 MET A N 1
ATOM 1493 C CA . MET A 1 189 ? -8.037 -3.217 -35.726 1.00 97.88 189 MET A CA 1
ATOM 1494 C C . MET A 1 189 ? -7.107 -3.827 -34.673 1.00 97.88 189 MET A C 1
ATOM 1496 O O . MET A 1 189 ? -6.773 -5.008 -34.770 1.00 97.88 189 MET A O 1
ATOM 1500 N N . VAL A 1 190 ? -6.734 -3.072 -33.633 1.00 97.94 190 VAL A N 1
ATOM 1501 C CA . VAL A 1 190 ? -5.930 -3.606 -32.518 1.00 97.94 190 VAL A CA 1
ATOM 1502 C C . VAL A 1 190 ? -6.611 -4.828 -31.901 1.00 97.94 190 VAL A C 1
ATOM 1504 O O . VAL A 1 190 ? -5.970 -5.858 -31.686 1.00 97.94 190 VAL A O 1
ATOM 1507 N N . GLN A 1 191 ? -7.916 -4.740 -31.652 1.00 97.19 191 GLN A N 1
ATOM 1508 C CA . GLN A 1 191 ? -8.669 -5.817 -31.018 1.00 97.19 191 GLN A CA 1
ATOM 1509 C C . GLN A 1 191 ? -8.881 -7.022 -31.949 1.00 97.19 191 GLN A C 1
ATOM 1511 O O . GLN A 1 191 ? -8.782 -8.156 -31.480 1.00 97.19 191 GLN A O 1
ATOM 1516 N N . LEU A 1 192 ? -9.070 -6.812 -33.258 1.00 96.19 192 LEU A N 1
ATOM 1517 C CA . LEU A 1 192 ? -9.118 -7.893 -34.256 1.00 96.19 192 LEU A CA 1
ATOM 1518 C C . LEU A 1 192 ? -7.806 -8.685 -34.299 1.00 96.19 192 LEU A C 1
ATOM 1520 O O . LEU A 1 192 ? -7.816 -9.913 -34.230 1.00 96.19 192 LEU A O 1
ATOM 1524 N N . LEU A 1 193 ? -6.668 -7.990 -34.343 1.00 95.75 193 LEU A N 1
ATOM 1525 C CA . LEU A 1 193 ? -5.353 -8.633 -34.368 1.00 95.75 193 LEU A CA 1
ATOM 1526 C C . LEU A 1 193 ? -5.053 -9.374 -33.060 1.00 95.75 193 LEU A C 1
ATOM 1528 O O . LEU A 1 193 ? -4.533 -10.490 -33.086 1.00 95.75 193 LEU A O 1
ATOM 1532 N N . ARG A 1 194 ? -5.444 -8.804 -31.915 1.00 95.44 194 ARG A N 1
ATOM 1533 C CA . ARG A 1 194 ? -5.346 -9.476 -30.611 1.00 95.44 194 ARG A CA 1
ATOM 1534 C C . ARG A 1 194 ? -6.187 -10.741 -30.545 1.00 95.44 194 ARG A C 1
ATOM 1536 O O . ARG A 1 194 ? -5.697 -11.756 -30.051 1.00 95.44 194 ARG A O 1
ATOM 1543 N N . ALA A 1 195 ? -7.415 -10.696 -31.057 1.00 93.19 195 ALA A N 1
ATOM 1544 C CA . ALA A 1 195 ? -8.294 -11.859 -31.147 1.00 93.19 195 ALA A CA 1
ATOM 1545 C C . ALA A 1 195 ? -7.722 -12.942 -32.080 1.00 93.19 195 ALA A C 1
ATOM 1547 O O . ALA A 1 195 ? -7.871 -14.128 -31.801 1.00 93.19 195 ALA A O 1
ATOM 1548 N N . ALA A 1 196 ? -6.978 -12.547 -33.117 1.00 91.25 196 ALA A N 1
ATOM 1549 C CA . ALA A 1 196 ? -6.216 -13.458 -33.971 1.00 91.25 196 ALA A CA 1
ATOM 1550 C C . ALA A 1 196 ? -4.910 -13.985 -33.329 1.00 91.25 196 ALA A C 1
ATOM 1552 O O . ALA A 1 196 ? -4.151 -14.705 -33.975 1.00 91.25 196 ALA A O 1
ATOM 1553 N N . GLY A 1 197 ? -4.625 -13.638 -32.068 1.00 90.50 197 GLY A N 1
ATOM 1554 C CA . GLY A 1 197 ? -3.447 -14.090 -31.320 1.00 90.50 197 GLY A CA 1
ATOM 1555 C C . GLY A 1 197 ? -2.192 -13.231 -31.504 1.00 90.50 197 GLY A C 1
ATOM 1556 O O . GLY A 1 197 ? -1.172 -13.506 -30.854 1.00 90.50 197 GLY A O 1
ATOM 1557 N N . MET A 1 198 ? -2.271 -12.181 -32.327 1.00 93.50 198 MET A N 1
ATOM 1558 C CA . MET A 1 198 ? -1.175 -11.261 -32.623 1.00 93.50 198 MET A CA 1
ATOM 1559 C C . MET A 1 198 ? -1.036 -10.172 -31.547 1.00 93.50 198 MET A C 1
ATOM 1561 O O . MET A 1 198 ? -1.965 -9.870 -30.798 1.00 93.50 198 MET A O 1
ATOM 1565 N N . ALA A 1 199 ? 0.149 -9.578 -31.450 1.00 96.50 199 ALA A N 1
ATOM 1566 C CA . ALA A 1 199 ? 0.425 -8.457 -30.569 1.00 96.50 199 ALA A CA 1
ATOM 1567 C C . ALA A 1 199 ? 0.208 -7.155 -31.338 1.00 96.50 199 ALA A C 1
ATOM 1569 O O . ALA A 1 199 ? 0.888 -6.898 -32.334 1.00 96.50 199 ALA A O 1
ATOM 1570 N N . ALA A 1 200 ? -0.729 -6.340 -30.864 1.00 97.31 200 ALA A N 1
ATOM 1571 C CA . ALA A 1 200 ? -1.084 -5.072 -31.479 1.00 97.31 200 ALA A CA 1
ATOM 1572 C C . ALA A 1 200 ? -1.226 -3.956 -30.437 1.00 97.31 200 ALA A C 1
ATOM 1574 O O . ALA A 1 200 ? -1.614 -4.188 -29.283 1.00 97.31 200 ALA A O 1
ATOM 1575 N N . ARG A 1 201 ? -0.897 -2.730 -30.845 1.00 97.06 201 ARG A N 1
ATOM 1576 C CA . ARG A 1 201 ? -0.937 -1.533 -30.001 1.00 97.06 201 ARG A CA 1
ATOM 1577 C C . ARG A 1 201 ? -1.570 -0.354 -30.729 1.00 97.06 201 ARG A C 1
ATOM 1579 O O . ARG A 1 201 ? -1.516 -0.260 -31.953 1.00 97.06 201 ARG A O 1
ATOM 1586 N N . PHE A 1 202 ? -2.166 0.533 -29.948 1.00 97.31 202 PHE A N 1
ATOM 1587 C CA . PHE A 1 202 ? -2.786 1.760 -30.418 1.00 97.31 202 PHE A CA 1
ATOM 1588 C C . PHE A 1 202 ? -1.729 2.859 -30.551 1.00 97.31 202 PHE A C 1
ATOM 1590 O O . PHE A 1 202 ? -0.891 3.015 -29.658 1.00 97.31 202 PHE A O 1
ATOM 1597 N N . VAL A 1 203 ? -1.772 3.626 -31.639 1.00 96.75 203 VAL A N 1
ATOM 1598 C CA . VAL A 1 203 ? -0.863 4.751 -31.874 1.00 96.75 203 VAL A CA 1
ATOM 1599 C C . VAL A 1 203 ? -1.653 6.030 -32.090 1.00 96.75 203 VAL A C 1
ATOM 1601 O O . VAL A 1 203 ? -2.601 6.048 -32.868 1.00 96.75 203 VAL A O 1
ATOM 1604 N N . SER A 1 204 ? -1.232 7.097 -31.417 1.00 94.25 204 SER A N 1
ATOM 1605 C CA . SER A 1 204 ? -1.691 8.468 -31.622 1.00 94.25 204 SER A CA 1
ATOM 1606 C C . SER A 1 204 ? -0.530 9.306 -32.153 1.00 94.25 204 SER A C 1
ATOM 1608 O O . SER A 1 204 ? 0.580 9.255 -31.610 1.00 94.25 204 SER A O 1
ATOM 1610 N N . GLY A 1 205 ? -0.765 10.101 -33.195 1.00 94.56 205 GLY A N 1
ATOM 1611 C CA . GLY A 1 205 ? 0.279 10.942 -33.761 1.00 94.56 205 GLY A CA 1
ATOM 1612 C C . GLY A 1 205 ? -0.185 11.972 -34.781 1.00 94.56 205 GLY A C 1
ATOM 1613 O O . GLY A 1 205 ? -1.355 12.344 -34.800 1.00 94.56 205 GLY A O 1
ATOM 1614 N N . TYR A 1 206 ? 0.743 12.446 -35.613 1.00 94.31 206 TYR A N 1
ATOM 1615 C CA . TYR A 1 206 ? 0.423 13.301 -36.759 1.00 94.31 206 TYR A CA 1
ATOM 1616 C C . TYR A 1 206 ? 0.403 12.487 -38.046 1.00 94.31 206 TYR A C 1
ATOM 1618 O O . TYR A 1 206 ? 1.280 11.648 -38.260 1.00 94.31 206 TYR A O 1
ATOM 1626 N N . LEU A 1 207 ? -0.548 12.793 -38.922 1.00 93.38 207 LEU A N 1
ATOM 1627 C CA . LEU A 1 207 ? -0.540 12.343 -40.306 1.00 93.38 207 LEU A CA 1
ATOM 1628 C C . LEU A 1 207 ? -0.226 13.531 -41.213 1.00 93.38 207 LEU A C 1
ATOM 1630 O O . LEU A 1 207 ? -1.026 14.449 -41.335 1.00 93.38 207 LEU A O 1
ATOM 1634 N N . ILE A 1 208 ? 0.939 13.496 -41.853 1.00 91.56 208 ILE A N 1
ATOM 1635 C CA . ILE A 1 208 ? 1.376 14.466 -42.856 1.00 91.56 208 ILE A CA 1
ATOM 1636 C C . ILE A 1 208 ? 1.139 13.865 -44.237 1.00 91.56 208 ILE A C 1
ATOM 1638 O O . ILE A 1 208 ? 1.737 12.847 -44.597 1.00 91.56 208 ILE A O 1
ATOM 1642 N N . GLN A 1 209 ? 0.306 14.529 -45.031 1.00 85.94 209 GLN A N 1
ATOM 1643 C CA . GLN A 1 209 ? 0.040 14.162 -46.416 1.00 85.94 209 GLN A CA 1
ATOM 1644 C C . GLN A 1 209 ? 0.536 15.273 -47.332 1.00 85.94 209 GLN A C 1
ATOM 1646 O O . GLN A 1 209 ? 0.187 16.441 -47.167 1.00 85.94 209 GLN A O 1
ATOM 1651 N N . LEU A 1 210 ? 1.373 14.906 -48.298 1.00 83.88 210 LEU A N 1
ATOM 1652 C CA . LEU A 1 210 ? 1.982 15.844 -49.230 1.00 83.88 210 LEU A CA 1
ATOM 1653 C C . LEU A 1 210 ? 1.399 15.655 -50.622 1.00 83.88 210 LEU A C 1
ATOM 1655 O O . LEU A 1 210 ? 1.281 14.533 -51.118 1.00 83.88 210 LEU A O 1
ATOM 1659 N N . ARG A 1 211 ? 1.082 16.767 -51.280 1.00 81.50 211 ARG A N 1
ATOM 1660 C CA . ARG A 1 211 ? 0.754 16.789 -52.700 1.00 81.50 211 ARG A CA 1
ATOM 1661 C C . ARG A 1 211 ? 1.973 16.335 -53.499 1.00 81.50 211 ARG A C 1
ATOM 1663 O O . ARG A 1 211 ? 3.085 16.815 -53.267 1.00 81.50 211 ARG A O 1
ATOM 1670 N N . ALA A 1 212 ? 1.766 15.449 -54.467 1.00 67.94 212 ALA A N 1
ATOM 1671 C CA . ALA A 1 212 ? 2.836 15.037 -55.367 1.00 67.94 212 ALA A CA 1
ATOM 1672 C C . ALA A 1 212 ? 3.299 16.209 -56.251 1.00 67.94 212 ALA A C 1
ATOM 1674 O O . ALA A 1 212 ? 2.478 16.941 -56.806 1.00 67.94 212 ALA A O 1
ATOM 1675 N N . ASP A 1 213 ? 4.617 16.363 -56.406 1.00 64.62 213 ASP A N 1
ATOM 1676 C CA . ASP A 1 213 ? 5.213 17.397 -57.268 1.00 64.62 213 ASP A CA 1
ATOM 1677 C C . ASP A 1 213 ? 5.139 17.033 -58.763 1.00 64.62 213 ASP A C 1
ATOM 1679 O O . ASP A 1 213 ? 5.249 17.908 -59.621 1.00 64.62 213 ASP A O 1
ATOM 1683 N N . GLN A 1 214 ? 4.917 15.752 -59.082 1.00 53.16 214 GLN A N 1
ATOM 1684 C CA . GLN A 1 214 ? 4.667 15.253 -60.436 1.00 53.16 214 GLN A CA 1
ATOM 1685 C C . GLN A 1 214 ? 3.520 14.225 -60.422 1.00 53.16 214 GLN A C 1
ATOM 1687 O O . GLN A 1 214 ? 3.539 13.316 -59.587 1.00 53.16 214 GLN A O 1
ATOM 1692 N N . PRO A 1 215 ? 2.527 14.325 -61.324 1.00 42.38 215 PRO A N 1
ATOM 1693 C CA . PRO A 1 215 ? 1.487 13.306 -61.452 1.00 42.38 215 PRO A CA 1
ATOM 1694 C C . PRO A 1 215 ? 2.096 11.994 -61.982 1.00 42.38 215 PRO A C 1
ATOM 1696 O O . PRO A 1 215 ? 2.677 11.993 -63.064 1.00 42.38 215 PRO A O 1
ATOM 1699 N N . GLY A 1 216 ? 1.965 10.886 -61.235 1.00 47.31 216 GLY A N 1
ATOM 1700 C CA . GLY A 1 216 ? 2.289 9.532 -61.726 1.00 47.31 216 GLY A CA 1
ATOM 1701 C C . GLY A 1 216 ? 3.308 8.684 -60.942 1.00 47.31 216 GLY A C 1
ATOM 1702 O O . GLY A 1 216 ? 3.683 7.627 -61.434 1.00 47.31 216 GLY A O 1
ATOM 1703 N N . LEU A 1 217 ? 3.763 9.083 -59.746 1.00 44.31 217 LEU A N 1
ATOM 1704 C CA . LEU A 1 217 ? 4.543 8.201 -58.855 1.00 44.31 217 LEU A CA 1
ATOM 1705 C C . LEU A 1 217 ? 3.595 7.440 -57.906 1.00 44.31 217 LEU A C 1
ATOM 1707 O O . LEU A 1 217 ? 3.161 7.967 -56.886 1.00 44.31 217 LEU A O 1
ATOM 1711 N N . GLU A 1 218 ? 3.256 6.205 -58.278 1.00 40.62 218 GLU A N 1
ATOM 1712 C CA . GLU A 1 218 ? 2.200 5.334 -57.716 1.00 40.62 218 GLU A CA 1
ATOM 1713 C C . GLU A 1 218 ? 2.437 4.773 -56.289 1.00 40.62 218 GLU A C 1
ATOM 1715 O O . GLU A 1 218 ? 2.066 3.638 -56.005 1.00 40.62 218 GLU A O 1
ATOM 1720 N N . ALA A 1 219 ? 3.035 5.518 -55.355 1.00 42.41 219 ALA A N 1
ATOM 1721 C CA . ALA A 1 219 ? 3.321 4.980 -54.011 1.00 42.41 219 ALA A CA 1
ATOM 1722 C C . ALA A 1 219 ? 2.458 5.548 -52.866 1.00 42.41 219 ALA A C 1
ATOM 1724 O O . ALA A 1 219 ? 2.478 4.986 -51.771 1.00 42.41 219 ALA A O 1
ATOM 1725 N N . THR A 1 220 ? 1.688 6.620 -53.085 1.00 43.00 220 THR A N 1
ATOM 1726 C CA . THR A 1 220 ? 0.892 7.267 -52.022 1.00 43.00 220 THR A CA 1
ATOM 1727 C C . THR A 1 220 ? -0.356 7.945 -52.604 1.00 43.00 220 THR A C 1
ATOM 1729 O O . THR A 1 220 ? -0.269 8.507 -53.699 1.00 43.00 220 THR A O 1
ATOM 1732 N N . PRO A 1 221 ? -1.511 7.953 -51.906 1.00 47.91 221 PRO A N 1
ATOM 1733 C CA . PRO A 1 221 ? -2.684 8.718 -52.318 1.00 47.91 221 PRO A CA 1
ATOM 1734 C C . PRO A 1 221 ? -2.302 10.187 -52.499 1.00 47.91 221 PRO A C 1
ATOM 1736 O O . PRO A 1 221 ? -1.833 10.840 -51.566 1.00 47.91 221 PRO A O 1
ATOM 1739 N N . THR A 1 222 ? -2.460 10.713 -53.710 1.00 53.12 222 THR A N 1
ATOM 1740 C CA . THR A 1 222 ? -2.149 12.114 -53.989 1.00 53.12 222 THR A CA 1
ATOM 1741 C C . THR A 1 222 ? -3.240 12.998 -53.407 1.00 53.12 222 THR A C 1
ATOM 1743 O O . THR A 1 222 ? -4.358 13.028 -53.924 1.00 53.12 222 THR A O 1
ATOM 1746 N N . VAL A 1 223 ? -2.918 13.731 -52.345 1.00 65.69 223 VAL A N 1
ATOM 1747 C CA . VAL A 1 223 ? -3.805 14.760 -51.795 1.00 65.69 223 VAL A CA 1
ATOM 1748 C C . VAL A 1 223 ? -3.750 16.036 -52.647 1.00 65.69 223 VAL A C 1
ATOM 1750 O O . VAL A 1 223 ? -2.693 16.367 -53.192 1.00 65.69 223 VAL A O 1
ATOM 1753 N N . PRO A 1 224 ? -4.869 16.775 -52.793 1.00 64.25 224 PRO A N 1
ATOM 1754 C CA . PRO A 1 224 ? -4.933 17.974 -53.636 1.00 64.25 224 PRO A CA 1
ATOM 1755 C C . PRO A 1 224 ? -4.089 19.140 -53.098 1.00 64.25 224 PRO A C 1
ATOM 1757 O O . PRO A 1 224 ? -3.684 20.022 -53.858 1.00 64.25 224 PRO A O 1
ATOM 1760 N N . GLN A 1 225 ? -3.804 19.135 -51.797 1.00 76.56 225 GLN A N 1
ATOM 1761 C CA . GLN A 1 225 ? -2.972 20.109 -51.103 1.00 76.56 225 GLN A CA 1
ATOM 1762 C C . GLN A 1 225 ? -2.231 19.431 -49.952 1.00 76.56 225 GLN A C 1
ATOM 1764 O O . GLN A 1 225 ? -2.680 18.398 -49.458 1.00 76.56 225 GLN A O 1
ATOM 1769 N N . ASP A 1 226 ? -1.118 20.025 -49.529 1.00 83.06 226 ASP A N 1
ATOM 1770 C CA . ASP A 1 226 ? -0.407 19.578 -48.334 1.00 83.06 226 ASP A CA 1
ATOM 1771 C C . ASP A 1 226 ? -1.309 19.749 -47.109 1.00 83.06 226 ASP A C 1
ATOM 1773 O O . ASP A 1 226 ? -1.926 20.801 -46.925 1.00 83.06 226 ASP A O 1
ATOM 1777 N N . GLY A 1 227 ? -1.392 18.712 -46.284 1.00 84.00 227 GLY A N 1
ATOM 1778 C CA . GLY A 1 227 ? -2.281 18.665 -45.133 1.00 84.00 227 GLY A CA 1
ATOM 1779 C C . GLY A 1 227 ? -1.640 17.954 -43.953 1.00 84.00 227 GLY A C 1
ATOM 1780 O O . GLY A 1 227 ? -0.757 17.108 -44.113 1.00 84.00 227 GLY A O 1
ATOM 1781 N N . THR A 1 228 ? -2.089 18.323 -42.758 1.00 87.75 228 THR A N 1
ATOM 1782 C CA . THR A 1 228 ? -1.726 17.641 -41.521 1.00 87.75 228 THR A CA 1
ATOM 1783 C C . THR A 1 228 ? -2.922 17.576 -40.588 1.00 87.75 228 THR A C 1
ATOM 1785 O O . THR A 1 228 ? -3.701 18.528 -40.509 1.00 87.75 228 THR A O 1
ATOM 1788 N N . GLU A 1 229 ? -3.044 16.474 -39.866 1.00 86.62 229 GLU A N 1
ATOM 1789 C CA . GLU A 1 229 ? -4.035 16.308 -38.812 1.00 86.62 229 GLU A CA 1
ATOM 1790 C C . GLU A 1 229 ? -3.498 15.436 -37.676 1.00 86.62 229 GLU A C 1
ATOM 1792 O O . GLU A 1 229 ? -2.511 14.707 -37.826 1.00 86.62 229 GLU A O 1
ATOM 1797 N N . LEU A 1 230 ? -4.153 15.524 -36.516 1.00 89.12 230 LEU A N 1
ATOM 1798 C CA . LEU A 1 230 ? -4.003 14.504 -35.484 1.00 89.12 230 LEU A CA 1
ATOM 1799 C C . LEU A 1 230 ? -4.677 13.226 -35.972 1.00 89.12 230 LEU A C 1
ATOM 1801 O O . LEU A 1 230 ? -5.828 13.247 -36.401 1.00 89.12 230 LEU A O 1
ATOM 1805 N N . HIS A 1 231 ? -3.959 12.117 -35.866 1.00 93.62 231 HIS A N 1
ATOM 1806 C CA . HIS A 1 231 ? -4.376 10.840 -36.419 1.00 93.62 231 HIS A CA 1
ATOM 1807 C C . HIS A 1 231 ? -4.102 9.688 -35.464 1.00 93.62 231 HIS A C 1
ATOM 1809 O O . HIS A 1 231 ? -3.256 9.786 -34.571 1.00 93.62 231 HIS A O 1
ATOM 1815 N N . ALA A 1 232 ? -4.800 8.577 -35.675 1.00 95.25 232 ALA A N 1
ATOM 1816 C CA . ALA A 1 232 ? -4.577 7.348 -34.935 1.00 95.25 232 ALA A CA 1
ATOM 1817 C C . ALA A 1 232 ? -4.560 6.136 -35.866 1.00 95.25 232 ALA A C 1
ATOM 1819 O O . ALA A 1 232 ? -5.327 6.069 -36.825 1.00 95.25 232 ALA A O 1
ATOM 1820 N N . TRP A 1 233 ? -3.693 5.171 -35.568 1.00 97.44 233 TRP A N 1
ATOM 1821 C CA . TRP A 1 233 ? -3.548 3.936 -36.340 1.00 97.44 233 TRP A CA 1
ATOM 1822 C C . TRP A 1 233 ? -3.156 2.759 -35.440 1.00 97.44 233 TRP A C 1
ATOM 1824 O O . TRP A 1 233 ? -2.882 2.917 -34.248 1.00 97.44 233 TRP A O 1
ATOM 1834 N N . CYS A 1 234 ? -3.168 1.555 -36.007 1.00 97.94 234 CYS A N 1
ATOM 1835 C CA . CYS A 1 234 ? -2.776 0.332 -35.314 1.00 97.94 234 CYS A CA 1
ATOM 1836 C C . CYS A 1 234 ? -1.325 -0.017 -35.652 1.00 97.94 234 CYS A C 1
ATOM 1838 O O . CYS A 1 234 ? -0.936 0.055 -36.812 1.00 97.94 234 CYS A O 1
ATOM 1840 N N . GLU A 1 235 ? -0.535 -0.473 -34.684 1.00 97.44 235 GLU A N 1
ATOM 1841 C CA . GLU A 1 235 ? 0.748 -1.131 -34.946 1.00 97.44 235 GLU A CA 1
ATOM 1842 C C . GLU A 1 235 ? 0.706 -2.597 -34.531 1.00 97.44 235 GLU A C 1
ATOM 1844 O O . GLU A 1 235 ? 0.239 -2.922 -33.442 1.00 97.44 235 GLU A O 1
ATOM 1849 N N . VAL A 1 236 ? 1.235 -3.473 -35.383 1.00 96.50 236 VAL A N 1
ATOM 1850 C CA . VAL A 1 236 ? 1.367 -4.913 -35.132 1.00 96.50 236 VAL A CA 1
ATOM 1851 C C . VAL A 1 236 ? 2.837 -5.295 -35.021 1.00 96.50 236 VAL A C 1
ATOM 1853 O O . VAL A 1 236 ? 3.665 -4.797 -35.783 1.00 96.50 236 VAL A O 1
ATOM 1856 N N . TYR A 1 237 ? 3.176 -6.164 -34.068 1.00 96.06 237 TYR A N 1
ATOM 1857 C CA . TYR A 1 237 ? 4.546 -6.649 -33.919 1.00 96.06 237 TYR A CA 1
ATOM 1858 C C . TYR A 1 237 ? 4.810 -7.858 -34.820 1.00 96.06 237 TYR A C 1
ATOM 1860 O O . TYR A 1 237 ? 4.129 -8.886 -34.712 1.00 96.06 237 TYR A O 1
ATOM 1868 N N . LEU A 1 238 ? 5.841 -7.752 -35.658 1.00 93.25 238 LEU A N 1
ATOM 1869 C CA . LEU A 1 238 ? 6.298 -8.784 -36.583 1.00 93.25 238 LEU A CA 1
ATOM 1870 C C . LEU A 1 238 ? 7.764 -9.172 -36.283 1.00 93.25 238 LEU A C 1
ATOM 1872 O O . LEU A 1 238 ? 8.619 -8.284 -36.268 1.00 93.25 238 LEU A O 1
ATOM 1876 N N . PRO A 1 239 ? 8.093 -10.466 -36.083 1.00 90.62 239 PRO A N 1
ATOM 1877 C CA . PRO A 1 239 ? 9.472 -10.918 -35.863 1.00 90.62 239 PRO A CA 1
ATOM 1878 C C . PRO A 1 239 ? 10.396 -10.560 -37.037 1.00 90.62 239 PRO A C 1
ATOM 1880 O O . PRO A 1 239 ? 10.149 -10.964 -38.174 1.00 90.62 239 PRO A O 1
ATOM 1883 N N . GLY A 1 240 ? 11.445 -9.781 -36.780 1.00 89.19 240 GLY A N 1
ATOM 1884 C CA . GLY A 1 240 ? 12.287 -9.166 -37.811 1.00 89.19 240 GLY A CA 1
ATOM 1885 C C . GLY A 1 240 ? 11.948 -7.682 -38.021 1.00 89.19 240 GLY A C 1
ATOM 1886 O O . GLY A 1 240 ? 12.692 -6.841 -37.520 1.00 89.19 240 GLY A O 1
ATOM 1887 N N . PRO A 1 241 ? 10.845 -7.320 -38.716 1.00 88.38 241 PRO A N 1
ATOM 1888 C CA . PRO A 1 241 ? 10.473 -5.920 -38.958 1.00 88.38 241 PRO A CA 1
ATOM 1889 C C . PRO A 1 241 ? 10.195 -5.082 -37.699 1.00 88.38 241 PRO A C 1
ATOM 1891 O O . PRO A 1 241 ? 10.301 -3.860 -37.760 1.00 88.38 241 PRO A O 1
ATOM 1894 N N . GLY A 1 242 ? 9.814 -5.706 -36.581 1.00 92.62 242 GLY A N 1
ATOM 1895 C CA . GLY A 1 242 ? 9.392 -5.012 -35.366 1.00 92.62 242 GLY A CA 1
ATOM 1896 C C . GLY A 1 242 ? 7.949 -4.505 -35.450 1.00 92.62 242 GLY A C 1
ATOM 1897 O O . GLY A 1 242 ? 7.076 -5.180 -35.996 1.00 92.62 242 GLY A O 1
ATOM 1898 N N . TRP A 1 243 ? 7.680 -3.330 -34.873 1.00 94.44 243 TRP A N 1
ATOM 1899 C CA . TRP A 1 243 ? 6.357 -2.699 -34.918 1.00 94.44 243 TRP A CA 1
ATOM 1900 C C . TRP A 1 243 ? 6.094 -2.084 -36.292 1.00 94.44 243 TRP A C 1
ATOM 1902 O O . TRP A 1 243 ? 6.863 -1.247 -36.760 1.00 94.44 243 TRP A O 1
ATOM 1912 N N . VAL A 1 244 ? 4.995 -2.486 -36.928 1.00 93.44 244 VAL A N 1
ATOM 1913 C CA . VAL A 1 244 ? 4.608 -2.020 -38.264 1.00 93.44 244 VAL A CA 1
ATOM 1914 C C . VAL A 1 244 ? 3.198 -1.440 -38.227 1.00 93.44 244 VAL A C 1
ATOM 1916 O O . VAL A 1 244 ? 2.277 -2.085 -37.729 1.00 93.44 244 VAL A O 1
ATOM 1919 N N . GLY A 1 245 ? 3.030 -0.228 -38.761 1.00 94.94 245 GLY A N 1
ATOM 1920 C CA . GLY A 1 245 ? 1.762 0.500 -38.731 1.00 94.94 245 GLY A CA 1
ATOM 1921 C C . GLY A 1 245 ? 0.795 0.143 -39.865 1.00 94.94 245 GLY A C 1
ATOM 1922 O O . GLY A 1 245 ? 1.196 0.004 -41.022 1.00 94.94 245 GLY A O 1
ATOM 1923 N N . LEU A 1 246 ? -0.485 0.051 -39.520 1.00 96.38 246 LEU A N 1
ATOM 1924 C CA . LEU A 1 246 ? -1.648 -0.174 -40.373 1.00 96.38 246 LEU A CA 1
ATOM 1925 C C . LEU A 1 246 ? -2.623 0.990 -40.176 1.00 96.38 246 LEU A C 1
ATOM 1927 O O . LEU A 1 246 ? -3.213 1.141 -39.100 1.00 96.38 246 LEU A O 1
ATOM 1931 N N . ASP A 1 247 ? -2.791 1.807 -41.210 1.00 96.38 247 ASP A N 1
ATOM 1932 C CA . ASP A 1 247 ? -3.767 2.887 -41.213 1.00 96.38 247 ASP A CA 1
ATOM 1933 C C . ASP A 1 247 ? -5.097 2.381 -41.777 1.00 96.38 247 ASP A C 1
ATOM 1935 O O . ASP A 1 247 ? -5.288 2.216 -42.982 1.00 96.38 247 ASP A O 1
ATOM 1939 N N . THR A 1 248 ? -6.028 2.129 -40.863 1.00 95.00 248 THR A N 1
ATOM 1940 C CA . THR A 1 248 ? -7.386 1.656 -41.173 1.00 95.00 248 THR A CA 1
ATOM 1941 C C . THR A 1 248 ? -8.235 2.682 -41.917 1.00 95.00 248 THR A C 1
ATOM 1943 O O . THR A 1 248 ? -9.217 2.311 -42.549 1.00 95.00 248 THR A O 1
ATOM 1946 N N . THR A 1 249 ? -7.879 3.969 -41.864 1.00 92.19 249 THR A N 1
ATOM 1947 C CA . THR A 1 249 ? -8.663 5.019 -42.526 1.00 92.19 249 THR A CA 1
ATOM 1948 C C . THR A 1 249 ? -8.350 5.141 -44.011 1.00 92.19 249 THR A C 1
ATOM 1950 O O . THR A 1 249 ? -9.227 5.533 -44.773 1.00 92.19 249 THR A O 1
ATOM 1953 N N . SER A 1 250 ? -7.141 4.757 -44.428 1.00 90.25 250 SER A N 1
ATOM 1954 C CA . SER A 1 250 ? -6.733 4.666 -45.835 1.00 90.25 250 SER A CA 1
ATOM 1955 C C . SER A 1 250 ? -6.712 3.230 -46.370 1.00 90.25 250 SER A C 1
ATOM 1957 O O . SER A 1 250 ? -6.629 3.024 -47.579 1.00 90.25 250 SER A O 1
ATOM 1959 N N . GLY A 1 251 ? -6.739 2.227 -45.485 1.00 92.25 251 GLY A N 1
ATOM 1960 C CA . GLY A 1 251 ? -6.538 0.822 -45.844 1.00 92.25 251 GLY A CA 1
ATOM 1961 C C . GLY A 1 251 ? -5.089 0.496 -46.219 1.00 92.25 251 GLY A C 1
ATOM 1962 O O . GLY A 1 251 ? -4.819 -0.588 -46.736 1.00 92.25 251 GLY A O 1
ATOM 1963 N N . GLN A 1 252 ? -4.143 1.400 -45.945 1.00 91.88 252 GLN A N 1
ATOM 1964 C CA . GLN A 1 252 ? -2.740 1.274 -46.336 1.00 91.88 252 GLN A CA 1
ATOM 1965 C C . GLN A 1 252 ? -1.807 1.064 -45.140 1.00 91.88 252 GLN A C 1
ATOM 1967 O O . GLN A 1 252 ? -2.166 1.227 -43.973 1.00 91.88 252 GLN A O 1
ATOM 1972 N N . TRP A 1 253 ? -0.567 0.689 -45.440 1.00 93.19 253 TRP A N 1
ATOM 1973 C CA . TRP A 1 253 ? 0.503 0.664 -44.452 1.00 93.19 253 TRP A CA 1
ATOM 1974 C C . TRP A 1 253 ? 0.918 2.084 -44.055 1.00 93.19 253 TRP A C 1
ATOM 1976 O O . TRP A 1 253 ? 1.031 2.964 -44.909 1.00 93.19 253 TRP A O 1
ATOM 1986 N N . ALA A 1 254 ? 1.236 2.286 -42.777 1.00 92.62 254 ALA A N 1
ATOM 1987 C CA . ALA A 1 254 ? 1.784 3.553 -42.309 1.00 92.62 254 ALA A CA 1
ATOM 1988 C C . ALA A 1 254 ? 3.145 3.830 -42.979 1.00 92.62 254 ALA A C 1
ATOM 1990 O O . ALA A 1 254 ? 4.033 2.972 -42.997 1.00 92.62 254 ALA A O 1
ATOM 1991 N N . GLY A 1 255 ? 3.291 5.030 -43.543 1.00 90.19 255 GLY A N 1
ATOM 1992 C CA . GLY A 1 255 ? 4.511 5.531 -44.190 1.00 90.19 255 GLY A CA 1
ATOM 1993 C C . GLY A 1 255 ? 5.197 6.643 -43.390 1.00 90.19 255 GLY A C 1
ATOM 1994 O O . GLY A 1 255 ? 4.732 7.015 -42.319 1.00 90.19 255 GLY A O 1
ATOM 1995 N N . TYR A 1 256 ? 6.252 7.256 -43.942 1.00 90.12 256 TYR A N 1
ATOM 1996 C CA . TYR A 1 256 ? 6.990 8.357 -43.291 1.00 90.12 256 TYR A CA 1
ATOM 1997 C C . TYR A 1 256 ? 6.147 9.609 -42.967 1.00 90.12 256 TYR A C 1
ATOM 1999 O O . TYR A 1 256 ? 6.582 10.466 -42.202 1.00 90.12 256 TYR A O 1
ATOM 2007 N N . GLY A 1 257 ? 4.943 9.738 -43.528 1.00 90.75 257 GLY A N 1
ATOM 2008 C CA . GLY A 1 257 ? 3.982 10.768 -43.122 1.00 90.75 257 GLY A CA 1
ATOM 2009 C C . GLY A 1 257 ? 3.321 10.510 -41.759 1.00 90.75 257 GLY A C 1
ATOM 2010 O O . GLY A 1 257 ? 2.697 11.415 -41.224 1.00 90.75 257 GLY A O 1
ATOM 2011 N N . HIS A 1 258 ? 3.453 9.310 -41.187 1.00 94.25 258 HIS A N 1
ATOM 2012 C CA . HIS A 1 258 ? 2.853 8.930 -39.906 1.00 94.25 258 HIS A CA 1
ATOM 2013 C C . HIS A 1 258 ? 3.864 9.135 -38.780 1.00 94.25 258 HIS A C 1
ATOM 2015 O O . HIS A 1 258 ? 4.710 8.281 -38.507 1.00 94.25 258 HIS A O 1
ATOM 2021 N N . LEU A 1 259 ? 3.795 10.289 -38.127 1.00 94.94 259 LEU A N 1
ATOM 2022 C CA . LEU A 1 259 ? 4.703 10.634 -37.042 1.00 94.94 259 LEU A CA 1
ATOM 2023 C C . LEU A 1 259 ? 4.091 10.164 -35.725 1.00 94.94 259 LEU A C 1
ATOM 2025 O O . LEU A 1 259 ? 3.252 10.852 -35.141 1.00 94.94 259 LEU A O 1
ATOM 2029 N N . ALA A 1 260 ? 4.499 8.978 -35.272 1.00 94.69 260 ALA A N 1
ATOM 2030 C CA . ALA A 1 260 ? 4.062 8.415 -33.997 1.00 94.69 260 ALA A CA 1
ATOM 2031 C C . ALA A 1 260 ? 4.470 9.339 -32.841 1.00 94.69 260 ALA A C 1
ATOM 2033 O O . ALA A 1 260 ? 5.659 9.608 -32.665 1.00 94.69 260 ALA A O 1
ATOM 2034 N N . LEU A 1 261 ? 3.505 9.802 -32.041 1.00 94.75 261 LEU A N 1
ATOM 2035 C CA . LEU A 1 261 ? 3.764 10.587 -30.827 1.00 94.75 261 LEU A CA 1
ATOM 2036 C C . LEU A 1 261 ? 3.677 9.697 -29.584 1.00 94.75 261 LEU A C 1
ATOM 2038 O O . LEU A 1 261 ? 4.593 9.677 -28.765 1.00 94.75 261 LEU A O 1
ATOM 2042 N N . ALA A 1 262 ? 2.608 8.902 -29.489 1.00 94.81 262 ALA A N 1
ATOM 2043 C CA . ALA A 1 262 ? 2.387 7.962 -28.400 1.00 94.81 262 ALA A CA 1
ATOM 2044 C C . ALA A 1 262 ? 1.884 6.609 -28.914 1.00 94.81 262 ALA A C 1
ATOM 2046 O O . ALA A 1 262 ? 0.839 6.531 -29.557 1.00 94.81 262 ALA A O 1
ATOM 2047 N N . CYS A 1 263 ? 2.595 5.538 -28.578 1.00 95.19 263 CYS A N 1
ATOM 2048 C CA . CYS A 1 263 ? 2.210 4.154 -28.823 1.00 95.19 263 CYS A CA 1
ATOM 2049 C C . CYS A 1 263 ? 1.900 3.484 -27.480 1.00 95.19 263 CYS A C 1
ATOM 2051 O O . CYS A 1 263 ? 2.736 3.514 -26.580 1.00 95.19 263 CYS A O 1
ATOM 2053 N N . ALA A 1 264 ? 0.737 2.857 -27.318 1.00 94.81 264 ALA A N 1
ATOM 2054 C CA . ALA A 1 264 ? 0.352 2.228 -26.055 1.00 94.81 264 ALA A CA 1
ATOM 2055 C C . ALA A 1 264 ? -0.574 1.016 -26.268 1.00 94.81 264 ALA A C 1
ATOM 2057 O O . ALA A 1 264 ? -1.243 0.917 -27.296 1.00 94.81 264 ALA A O 1
ATOM 2058 N N . PRO A 1 265 ? -0.652 0.070 -25.313 1.00 94.25 265 PRO A N 1
ATOM 2059 C CA . PRO A 1 265 ? -1.551 -1.072 -25.428 1.00 94.25 265 PRO A CA 1
ATOM 2060 C C . PRO A 1 265 ? -3.031 -0.679 -25.336 1.00 94.25 265 PRO A C 1
ATOM 2062 O O . PRO A 1 265 ? -3.865 -1.425 -25.833 1.00 94.25 265 PRO A O 1
ATOM 2065 N N . GLU A 1 266 ? -3.367 0.460 -24.730 1.00 92.12 266 GLU A N 1
ATOM 2066 C CA . GLU A 1 266 ? -4.750 0.918 -24.551 1.00 92.12 266 GLU A CA 1
ATOM 2067 C C . GLU A 1 266 ? -4.883 2.384 -24.996 1.00 92.12 266 GLU A C 1
ATOM 2069 O O . GLU A 1 266 ? -3.973 3.172 -24.713 1.00 92.12 266 GLU A O 1
ATOM 2074 N N . PRO A 1 267 ? -6.001 2.801 -25.625 1.00 92.50 267 PRO A N 1
ATOM 2075 C CA . PRO A 1 267 ? -6.145 4.161 -26.144 1.00 92.50 267 PRO A CA 1
ATOM 2076 C C . PRO A 1 267 ? -5.995 5.285 -25.102 1.00 92.50 267 PRO A C 1
ATOM 2078 O O . PRO A 1 267 ? -5.297 6.255 -25.401 1.00 92.50 267 PRO A O 1
ATOM 2081 N N . PRO A 1 268 ? -6.542 5.185 -23.867 1.00 88.88 268 PRO A N 1
ATOM 2082 C CA . PRO A 1 268 ? -6.369 6.235 -22.855 1.00 88.88 268 PRO A CA 1
ATOM 2083 C C . PRO A 1 268 ? -4.904 6.514 -22.492 1.00 88.88 268 PRO A C 1
ATOM 2085 O O . PRO A 1 268 ? -4.561 7.616 -22.074 1.00 88.88 268 PRO A O 1
ATOM 2088 N N . LEU A 1 269 ? -4.027 5.525 -22.672 1.00 89.44 269 LEU A N 1
ATOM 2089 C CA . LEU A 1 269 ? -2.603 5.624 -22.352 1.00 89.44 269 LEU A CA 1
ATOM 2090 C C . LEU A 1 269 ? -1.803 6.339 -23.453 1.00 89.44 269 LEU A C 1
ATOM 2092 O O . LEU A 1 269 ? -0.698 6.810 -23.191 1.00 89.44 269 LEU A O 1
ATOM 2096 N N . ALA A 1 270 ? -2.372 6.453 -24.656 1.00 90.75 270 ALA A N 1
ATOM 2097 C CA . ALA A 1 270 ? -1.816 7.192 -25.787 1.00 90.75 270 ALA A CA 1
ATOM 2098 C C . ALA A 1 270 ? -2.422 8.601 -25.937 1.00 90.75 270 ALA A C 1
ATOM 2100 O O . ALA A 1 270 ? -2.200 9.258 -26.954 1.00 90.75 270 ALA A O 1
ATOM 2101 N N . ALA A 1 271 ? -3.192 9.077 -24.951 1.00 89.44 271 ALA A N 1
ATOM 2102 C CA . ALA A 1 271 ? -3.795 10.404 -25.002 1.00 89.44 271 ALA A CA 1
ATOM 2103 C C . ALA A 1 271 ? -2.711 11.506 -25.118 1.00 89.44 271 ALA A C 1
ATOM 2105 O O . ALA A 1 271 ? -1.728 11.471 -24.361 1.00 89.44 271 ALA A O 1
ATOM 2106 N N . PRO A 1 272 ? -2.882 12.503 -26.017 1.00 87.25 272 PRO A N 1
ATOM 2107 C CA . PRO A 1 272 ? -1.909 13.584 -26.216 1.00 87.25 272 PRO A CA 1
ATOM 2108 C C . PRO A 1 272 ? -1.636 14.422 -24.963 1.00 87.25 272 PRO A C 1
ATOM 2110 O O . PRO A 1 272 ? -0.537 14.945 -24.797 1.00 87.25 272 PRO A O 1
ATOM 2113 N N . LEU A 1 273 ? -2.630 14.532 -24.082 1.00 89.44 273 LEU A N 1
ATOM 2114 C CA . LEU A 1 273 ? -2.532 15.160 -22.772 1.00 89.44 273 LEU A CA 1
ATOM 2115 C C . LEU A 1 273 ? -3.225 14.263 -21.745 1.00 89.44 273 LEU A C 1
ATOM 2117 O O . LEU A 1 273 ? -4.305 13.733 -22.008 1.00 89.44 273 LEU A O 1
ATOM 2121 N N . THR A 1 274 ? -2.616 14.077 -20.579 1.00 89.00 274 THR A N 1
ATOM 2122 C CA . THR A 1 274 ? -3.248 13.390 -19.448 1.00 89.00 274 THR A CA 1
ATOM 2123 C C . THR A 1 274 ? -2.932 14.123 -18.160 1.00 89.00 274 THR A C 1
ATOM 2125 O O . THR A 1 274 ? -1.774 14.401 -17.875 1.00 89.00 274 THR A O 1
ATOM 2128 N N . GLY A 1 275 ? -3.957 14.390 -17.370 1.00 84.50 275 GLY A N 1
ATOM 2129 C CA . GLY A 1 275 ? -3.855 15.067 -16.091 1.00 84.50 275 GLY A CA 1
ATOM 2130 C C . GLY A 1 275 ? -5.256 15.361 -15.580 1.00 84.50 275 GLY A C 1
ATOM 2131 O O . GLY A 1 275 ? -6.208 15.423 -16.359 1.00 84.50 275 GLY A O 1
ATOM 2132 N N . SER A 1 276 ? -5.384 15.499 -14.272 1.00 84.56 276 SER A N 1
ATOM 2133 C CA . SER A 1 276 ? -6.620 15.923 -13.636 1.00 84.56 276 SER A CA 1
ATOM 2134 C C . SER A 1 276 ? -6.671 17.446 -13.593 1.00 84.56 276 SER A C 1
ATOM 2136 O O . SER A 1 276 ? -5.652 18.126 -13.449 1.00 84.56 276 SER A O 1
ATOM 2138 N N . VAL A 1 277 ? -7.879 17.973 -13.702 1.00 85.44 277 VAL A N 1
ATOM 2139 C CA . VAL A 1 277 ? -8.213 19.377 -13.483 1.00 85.44 277 VAL A CA 1
ATOM 2140 C C . VAL A 1 277 ? -9.325 19.417 -12.443 1.00 85.44 277 VAL A C 1
ATOM 2142 O O . VAL A 1 277 ? -10.130 18.482 -12.378 1.00 85.44 277 VAL A O 1
ATOM 2145 N N . ASP A 1 278 ? -9.363 20.463 -11.619 1.00 83.38 278 ASP A N 1
ATOM 2146 C CA . ASP A 1 278 ? -10.518 20.706 -10.752 1.00 83.38 278 ASP A CA 1
ATOM 2147 C C . ASP A 1 278 ? -11.825 20.654 -11.572 1.00 83.38 278 ASP A C 1
ATOM 2149 O O . ASP A 1 278 ? -11.826 21.056 -12.740 1.00 83.38 278 ASP A O 1
ATOM 2153 N N . PRO A 1 279 ? -12.958 20.206 -10.998 1.00 79.94 279 PRO A N 1
ATOM 2154 C CA . PRO A 1 279 ? -14.225 20.149 -11.726 1.00 79.94 279 PRO A CA 1
ATOM 2155 C C . PRO A 1 279 ? -14.575 21.502 -12.364 1.00 79.94 279 PRO A C 1
ATOM 2157 O O . PRO A 1 279 ? -14.764 22.486 -11.654 1.00 79.94 279 PRO A O 1
ATOM 2160 N N . CYS A 1 280 ? -14.655 21.592 -13.686 1.00 87.19 280 CYS A N 1
ATOM 2161 C CA . CYS A 1 280 ? -14.909 22.845 -14.400 1.00 87.19 280 CYS A CA 1
ATOM 2162 C C . CYS A 1 280 ? -15.525 22.589 -15.774 1.00 87.19 280 CYS A C 1
ATOM 2164 O O . CYS A 1 280 ? -15.471 21.467 -16.284 1.00 87.19 280 CYS A O 1
ATOM 2166 N N . GLU A 1 281 ? -16.080 23.641 -16.371 1.00 85.75 281 GLU A N 1
ATOM 2167 C CA . GLU A 1 281 ? -16.438 23.629 -17.786 1.00 85.75 281 GLU A CA 1
ATOM 2168 C C . GLU A 1 281 ? -15.207 24.023 -18.608 1.00 85.75 281 GLU A C 1
ATOM 2170 O O . GLU A 1 281 ? -14.517 25.002 -18.302 1.00 85.75 281 GLU A O 1
ATOM 2175 N N . VAL A 1 282 ? -14.921 23.257 -19.663 1.00 87.81 282 VAL A N 1
ATOM 2176 C CA . VAL A 1 282 ? -13.732 23.450 -20.498 1.00 87.81 282 VAL A CA 1
ATOM 2177 C C . VAL A 1 282 ? -14.112 23.666 -21.955 1.00 87.81 282 VAL A C 1
ATOM 2179 O O . VAL A 1 282 ? -14.789 22.852 -22.580 1.00 87.81 282 VAL A O 1
ATOM 2182 N N . GLU A 1 283 ? -13.630 24.765 -22.525 1.00 89.06 283 GLU A N 1
ATOM 2183 C CA . GLU A 1 283 ? -13.632 24.980 -23.965 1.00 89.06 283 GLU A CA 1
ATOM 2184 C C . GLU A 1 283 ? -12.275 24.566 -24.529 1.00 89.06 283 GLU A C 1
ATOM 2186 O O . GLU A 1 283 ? -11.230 25.068 -24.113 1.00 89.06 283 GLU A O 1
ATOM 2191 N N . LEU A 1 284 ? -12.298 23.660 -25.500 1.00 86.94 284 LEU A N 1
ATOM 2192 C CA . LEU A 1 284 ? -11.105 23.109 -26.120 1.00 86.94 284 LEU A CA 1
ATOM 2193 C C . LEU A 1 284 ? -11.019 23.544 -27.583 1.00 86.94 284 LEU A C 1
ATOM 2195 O O . LEU A 1 284 ? -11.953 23.356 -28.362 1.00 86.94 284 LEU A O 1
ATOM 2199 N N . ARG A 1 285 ? -9.880 24.129 -27.957 1.00 86.62 285 ARG A N 1
ATOM 2200 C CA . ARG A 1 285 ? -9.557 24.511 -29.335 1.00 86.62 285 ARG A CA 1
ATOM 2201 C C . ARG A 1 285 ? -8.262 23.849 -29.770 1.00 86.62 285 ARG A C 1
ATOM 2203 O O . ARG A 1 285 ? -7.284 23.844 -29.027 1.00 86.62 285 ARG A O 1
ATOM 2210 N N . HIS A 1 286 ? -8.254 23.347 -30.996 1.00 85.19 286 HIS A N 1
ATOM 2211 C CA . HIS A 1 286 ? -7.095 22.697 -31.593 1.00 85.19 286 HIS A CA 1
ATOM 2212 C C . HIS A 1 286 ? -6.851 23.276 -32.978 1.00 85.19 286 HIS A C 1
ATOM 2214 O O . HIS A 1 286 ? -7.791 23.447 -33.753 1.00 85.19 286 HIS A O 1
ATOM 2220 N N . GLU A 1 287 ? -5.593 23.532 -33.299 1.00 88.31 287 GLU A N 1
ATOM 2221 C CA . GLU A 1 287 ? -5.178 23.990 -34.614 1.00 88.31 287 GLU A CA 1
ATOM 2222 C C . GLU A 1 287 ? -3.861 23.318 -34.991 1.00 88.31 287 GLU A C 1
ATOM 2224 O O . GLU A 1 287 ? -2.923 23.293 -34.197 1.00 88.31 287 GLU A O 1
ATOM 2229 N N . VAL A 1 288 ? -3.778 22.782 -36.208 1.00 88.50 288 VAL A N 1
ATOM 2230 C CA . VAL A 1 288 ? -2.531 22.251 -36.761 1.00 88.50 288 VAL A CA 1
ATOM 2231 C C . VAL A 1 288 ? -2.319 22.866 -38.139 1.00 88.50 288 VAL A C 1
ATOM 2233 O O . VAL A 1 288 ? -3.231 22.897 -38.963 1.00 88.50 288 VAL A O 1
ATOM 2236 N N . ARG A 1 289 ? -1.120 23.388 -38.387 1.00 89.75 289 ARG A N 1
ATOM 2237 C CA . ARG A 1 289 ? -0.709 23.990 -39.657 1.00 89.75 289 ARG A CA 1
ATOM 2238 C C . ARG A 1 289 ? 0.520 23.273 -40.186 1.00 89.75 289 ARG A C 1
ATOM 2240 O O . ARG A 1 289 ? 1.408 22.911 -39.418 1.00 89.75 289 ARG A O 1
ATOM 2247 N N . LEU A 1 290 ? 0.575 23.105 -41.501 1.00 92.06 290 LEU A N 1
ATOM 2248 C CA . LEU A 1 290 ? 1.712 22.526 -42.204 1.00 92.06 290 LEU A CA 1
ATOM 2249 C C . LEU A 1 290 ? 2.246 23.527 -43.223 1.00 92.06 290 LEU A C 1
ATOM 2251 O O . LEU A 1 290 ? 1.483 24.122 -43.982 1.00 92.06 290 LEU A O 1
ATOM 2255 N N . GLN A 1 291 ? 3.563 23.664 -43.273 1.00 90.75 291 GLN A N 1
ATOM 2256 C CA . GLN A 1 291 ? 4.267 24.432 -44.284 1.00 90.75 291 GLN A CA 1
ATOM 2257 C C . GLN A 1 291 ? 5.333 23.556 -44.941 1.00 90.75 291 GLN A C 1
ATOM 2259 O O . GLN A 1 291 ? 6.191 22.979 -44.275 1.00 90.75 291 GLN A O 1
ATOM 2264 N N . ARG A 1 292 ? 5.313 23.482 -46.271 1.00 89.69 292 ARG A N 1
ATOM 2265 C CA . ARG A 1 292 ? 6.387 22.858 -47.046 1.00 89.69 292 ARG A CA 1
ATOM 2266 C C . ARG A 1 292 ? 7.565 23.824 -47.163 1.00 89.69 292 ARG A C 1
ATOM 2268 O O . ARG A 1 292 ? 7.399 24.936 -47.656 1.00 89.69 292 ARG A O 1
ATOM 2275 N N . LEU A 1 293 ? 8.752 23.381 -46.753 1.00 86.06 293 LEU A N 1
ATOM 2276 C CA . LEU A 1 293 ? 9.980 24.183 -46.793 1.00 86.06 293 LEU A CA 1
ATOM 2277 C C . LEU A 1 293 ? 10.822 23.936 -48.060 1.00 86.06 293 LEU A C 1
ATOM 2279 O O . LEU A 1 293 ? 11.669 24.756 -48.401 1.00 86.06 293 LEU A O 1
ATOM 2283 N N . GLY A 1 294 ? 10.581 22.830 -48.774 1.00 81.50 294 GLY A N 1
ATOM 2284 C CA . GLY A 1 294 ? 11.238 22.483 -50.043 1.00 81.50 294 GLY A CA 1
ATOM 2285 C C . GLY A 1 294 ? 11.906 21.105 -50.020 1.00 81.50 294 GLY A C 1
ATOM 2286 O O . GLY A 1 294 ? 11.699 20.313 -49.102 1.00 81.50 294 GLY A O 1
ATOM 2287 N N . THR A 1 295 ? 12.713 20.791 -51.037 1.00 76.38 295 THR A N 1
ATOM 2288 C CA . THR A 1 295 ? 13.505 19.550 -51.069 1.00 76.38 295 THR A CA 1
ATOM 2289 C C . THR A 1 295 ? 14.608 19.588 -50.016 1.00 76.38 295 THR A C 1
ATOM 2291 O O . THR A 1 295 ? 15.402 20.530 -49.981 1.00 76.38 295 THR A O 1
ATOM 2294 N N . ALA A 1 296 ? 14.688 18.547 -49.191 1.00 63.88 296 ALA A N 1
ATOM 2295 C CA . ALA A 1 296 ? 15.719 18.403 -48.174 1.00 63.88 296 ALA A CA 1
ATOM 2296 C C . ALA A 1 296 ? 17.115 18.357 -48.828 1.00 63.88 296 ALA A C 1
ATOM 2298 O O . ALA A 1 296 ? 17.431 17.425 -49.569 1.00 63.88 296 ALA A O 1
ATOM 2299 N N . GLN A 1 297 ? 17.963 19.354 -48.554 1.00 54.94 297 GLN A N 1
ATOM 2300 C CA . GLN A 1 297 ? 19.400 19.249 -48.829 1.00 54.94 297 GLN A CA 1
ATOM 2301 C C . GLN A 1 297 ? 20.009 18.205 -47.885 1.00 54.94 297 GLN A C 1
ATOM 2303 O O . GLN A 1 297 ? 19.570 18.094 -46.736 1.00 54.94 297 GLN A O 1
ATOM 2308 N N . ALA A 1 298 ? 20.991 17.434 -48.372 1.00 44.59 298 ALA A N 1
ATOM 2309 C CA . ALA A 1 298 ? 21.674 16.412 -47.582 1.00 44.59 298 ALA A CA 1
ATOM 2310 C C . ALA A 1 298 ? 22.220 17.034 -46.288 1.00 44.59 298 ALA A C 1
ATOM 2312 O O . ALA A 1 298 ? 23.105 17.887 -46.327 1.00 44.59 298 ALA A O 1
ATOM 2313 N N . ALA A 1 299 ? 21.656 16.634 -45.148 1.00 39.84 299 ALA A N 1
ATOM 2314 C CA . ALA A 1 299 ? 22.155 17.054 -43.850 1.00 39.84 299 ALA A CA 1
ATOM 2315 C C . ALA A 1 299 ? 23.557 16.452 -43.632 1.00 39.84 299 ALA A C 1
ATOM 2317 O O . ALA A 1 299 ? 23.783 15.298 -44.016 1.00 39.84 299 ALA A O 1
ATOM 2318 N N . PRO A 1 300 ? 24.505 17.183 -43.017 1.00 34.28 300 PRO A N 1
ATOM 2319 C CA . PRO A 1 300 ? 25.741 16.570 -42.554 1.00 34.28 300 PRO A CA 1
ATOM 2320 C C . PRO A 1 300 ? 25.383 15.435 -41.585 1.00 34.28 300 PRO A C 1
ATOM 2322 O O . PRO A 1 300 ? 24.560 15.610 -40.684 1.00 34.28 300 PRO A O 1
ATOM 2325 N N . GLN A 1 301 ? 25.963 14.251 -41.794 1.00 37.62 301 GLN A N 1
ATOM 2326 C CA . GLN A 1 301 ? 25.828 13.135 -40.859 1.00 37.62 301 GLN A CA 1
ATOM 2327 C C . GLN A 1 301 ? 26.317 13.598 -39.478 1.00 37.62 301 GLN A C 1
ATOM 2329 O O . GLN A 1 301 ? 27.493 13.920 -39.329 1.00 37.62 301 GLN A O 1
ATOM 2334 N N . GLY A 1 302 ? 25.419 13.650 -38.487 1.00 39.97 302 GLY A N 1
ATOM 2335 C CA . GLY A 1 302 ? 25.791 13.909 -37.090 1.00 39.97 302 GLY A CA 1
ATOM 2336 C C . GLY A 1 302 ? 25.111 15.076 -36.366 1.00 39.97 302 GLY A C 1
ATOM 2337 O O . GLY A 1 302 ? 25.678 15.563 -35.393 1.00 39.97 302 GLY A O 1
ATOM 2338 N N . ALA A 1 303 ? 23.914 15.524 -36.754 1.00 29.78 303 ALA A N 1
ATOM 2339 C CA . ALA A 1 303 ? 23.119 16.384 -35.872 1.00 29.78 303 ALA A CA 1
ATOM 2340 C C . ALA A 1 303 ? 22.341 15.517 -34.865 1.00 29.78 303 ALA A C 1
ATOM 2342 O O . ALA A 1 303 ? 21.233 15.060 -35.138 1.00 29.78 303 ALA A O 1
ATOM 2343 N N . ALA A 1 304 ? 22.953 15.246 -33.711 1.00 36.03 304 ALA A N 1
ATOM 2344 C CA . ALA A 1 304 ? 22.225 14.749 -32.550 1.00 36.03 304 ALA A CA 1
ATOM 2345 C C . ALA A 1 304 ? 21.160 15.779 -32.136 1.00 36.03 304 ALA A C 1
ATOM 2347 O O . ALA A 1 304 ? 21.400 16.987 -32.199 1.00 36.03 304 ALA A O 1
ATOM 2348 N N . LEU A 1 305 ? 19.998 15.293 -31.688 1.00 42.16 305 LEU A N 1
ATOM 2349 C CA . LEU A 1 305 ? 19.038 16.095 -30.924 1.00 42.16 305 LEU A CA 1
ATOM 2350 C C . LEU A 1 305 ? 19.793 16.857 -29.817 1.00 42.16 305 LEU A C 1
ATOM 2352 O O . LEU A 1 305 ? 20.744 16.294 -29.265 1.00 42.16 305 LEU A O 1
ATOM 2356 N N . PRO A 1 306 ? 19.408 18.101 -29.479 1.00 30.34 306 PRO A N 1
ATOM 2357 C CA . PRO A 1 306 ? 20.100 18.861 -28.447 1.00 30.34 306 PRO A CA 1
ATOM 2358 C C . PRO A 1 306 ? 20.167 18.031 -27.162 1.00 30.34 306 PRO A C 1
ATOM 2360 O O . PRO A 1 306 ? 19.149 17.558 -26.654 1.00 30.34 306 PRO A O 1
ATOM 2363 N N . ALA A 1 307 ? 21.388 17.809 -26.675 1.00 34.72 307 ALA A N 1
ATOM 2364 C CA . ALA A 1 307 ? 21.609 17.225 -25.366 1.00 34.72 307 ALA A CA 1
ATOM 2365 C C . ALA A 1 307 ? 20.927 18.108 -24.310 1.00 34.72 307 ALA A C 1
ATOM 2367 O O . ALA A 1 307 ? 20.923 19.336 -24.432 1.00 34.72 307 ALA A O 1
ATOM 2368 N N . ALA A 1 308 ? 20.368 17.481 -23.273 1.00 34.00 308 ALA A N 1
ATOM 2369 C CA . ALA A 1 308 ? 19.957 18.190 -22.066 1.00 34.00 308 ALA A CA 1
ATOM 2370 C C . ALA A 1 308 ? 21.109 19.100 -21.583 1.00 34.00 308 ALA A C 1
ATOM 2372 O O . ALA A 1 308 ? 22.275 18.712 -21.727 1.00 34.00 308 ALA A O 1
ATOM 2373 N N . PRO A 1 309 ? 20.824 20.302 -21.042 1.00 26.98 309 PRO A N 1
ATOM 2374 C CA . PRO A 1 309 ? 21.878 21.182 -20.559 1.00 26.98 309 PRO A CA 1
ATOM 2375 C C . PRO A 1 309 ? 22.734 20.434 -19.524 1.00 26.98 309 PRO A C 1
ATOM 2377 O O . PRO A 1 309 ? 22.189 19.680 -18.713 1.00 26.98 309 PRO A O 1
ATOM 2380 N N . PRO A 1 310 ? 24.068 20.599 -19.554 1.00 26.23 310 PRO A N 1
ATOM 2381 C CA . PRO A 1 310 ? 24.953 19.861 -18.672 1.00 26.23 310 PRO A CA 1
ATOM 2382 C C . PRO A 1 310 ? 24.659 20.238 -17.218 1.00 26.23 310 PRO A C 1
ATOM 2384 O O . PRO A 1 310 ? 24.798 21.397 -16.826 1.00 26.23 310 PRO A O 1
ATOM 2387 N N . SER A 1 311 ? 24.295 19.251 -16.398 1.00 31.16 311 SER A N 1
ATOM 2388 C CA . SER A 1 311 ? 24.460 19.360 -14.952 1.00 31.16 311 SER A CA 1
ATOM 2389 C C . SER A 1 311 ? 25.954 19.514 -14.673 1.00 31.16 311 SER A C 1
ATOM 2391 O O . SER A 1 311 ? 26.771 18.714 -15.132 1.00 31.16 311 SER A O 1
ATOM 2393 N N . SER A 1 312 ? 26.317 20.578 -13.964 1.00 29.81 312 SER A N 1
ATOM 2394 C CA . SER A 1 312 ? 27.689 20.935 -13.621 1.00 29.81 312 SER A CA 1
ATOM 2395 C C . SER A 1 312 ? 28.337 19.886 -12.710 1.00 29.81 312 SER A C 1
ATOM 2397 O O . SER A 1 312 ? 28.366 20.037 -11.493 1.00 29.81 312 SER A O 1
ATOM 2399 N N . THR A 1 313 ? 28.889 18.833 -13.297 1.00 31.38 313 THR A N 1
ATOM 2400 C CA . THR A 1 313 ? 29.790 17.890 -12.626 1.00 31.38 313 THR A CA 1
ATOM 2401 C C . THR A 1 313 ? 30.880 17.477 -13.605 1.00 31.38 313 THR A C 1
ATOM 2403 O O . THR A 1 313 ? 30.875 16.379 -14.151 1.00 31.38 313 THR A O 1
ATOM 2406 N N . ALA A 1 314 ? 31.805 18.397 -13.871 1.00 25.48 314 ALA A N 1
ATOM 2407 C CA . ALA A 1 314 ? 33.026 18.121 -14.620 1.00 25.48 314 ALA A CA 1
ATOM 2408 C C . ALA A 1 314 ? 34.184 18.955 -14.057 1.00 25.48 314 ALA A C 1
ATOM 2410 O O . ALA A 1 314 ? 34.670 19.890 -14.684 1.00 25.48 314 ALA A O 1
ATOM 2411 N N . ALA A 1 315 ? 34.606 18.616 -12.842 1.00 24.75 315 ALA A N 1
ATOM 2412 C CA . ALA A 1 315 ? 35.967 18.835 -12.368 1.00 24.75 315 ALA A CA 1
ATOM 2413 C C . ALA A 1 315 ? 36.237 17.831 -11.242 1.00 24.75 315 ALA A C 1
ATOM 2415 O O . ALA A 1 315 ? 35.428 17.723 -10.327 1.00 24.75 315 ALA A O 1
ATOM 2416 N N . LEU A 1 316 ? 37.381 17.144 -11.328 1.00 28.45 316 LEU A N 1
ATOM 2417 C CA . LEU A 1 316 ? 37.925 16.149 -10.387 1.00 28.45 316 LEU A CA 1
ATOM 2418 C C . LEU A 1 316 ? 37.491 14.690 -10.617 1.00 28.45 316 LEU A C 1
ATOM 2420 O O . LEU A 1 316 ? 37.082 13.982 -9.705 1.00 28.45 316 LEU A O 1
ATOM 2424 N N . ALA A 1 317 ? 37.698 14.209 -11.844 1.00 26.89 317 ALA A N 1
ATOM 2425 C CA . ALA A 1 317 ? 38.059 12.813 -12.081 1.00 26.89 317 ALA A CA 1
ATOM 2426 C C . ALA A 1 317 ? 39.534 12.763 -12.501 1.00 26.89 317 ALA A C 1
ATOM 2428 O O . ALA A 1 317 ? 39.839 12.758 -13.689 1.00 26.89 317 ALA A O 1
ATOM 2429 N N . GLN A 1 318 ? 40.439 12.800 -11.523 1.00 26.75 318 GLN A N 1
ATOM 2430 C CA . GLN A 1 318 ? 41.834 12.361 -11.630 1.00 26.75 318 GLN A CA 1
ATOM 2431 C C . GLN A 1 318 ? 42.389 12.237 -10.201 1.00 26.75 318 GLN A C 1
ATOM 2433 O O . GLN A 1 318 ? 42.162 13.122 -9.384 1.00 26.75 318 GLN A O 1
ATOM 2438 N N . ASP A 1 319 ? 43.068 11.118 -9.938 1.00 29.64 319 ASP A N 1
ATOM 2439 C CA . ASP A 1 319 ? 43.681 10.663 -8.676 1.00 29.64 319 ASP A CA 1
ATOM 2440 C C . ASP A 1 319 ? 42.789 9.973 -7.635 1.00 29.64 319 ASP A C 1
ATOM 2442 O O . ASP A 1 319 ? 42.448 10.549 -6.612 1.00 29.64 319 ASP A O 1
ATOM 2446 N N . LEU A 1 320 ? 42.549 8.664 -7.814 1.00 27.94 320 LEU A N 1
ATOM 2447 C CA . LEU A 1 320 ? 42.337 7.740 -6.688 1.00 27.94 320 LEU A CA 1
ATOM 2448 C C . LEU A 1 320 ? 42.986 6.370 -6.965 1.00 27.94 320 LEU A C 1
ATOM 2450 O O . LEU A 1 320 ? 42.352 5.401 -7.380 1.00 27.94 320 LEU A O 1
ATOM 2454 N N . HIS A 1 321 ? 44.289 6.287 -6.700 1.00 26.70 321 HIS A N 1
ATOM 2455 C CA . HIS A 1 321 ? 44.942 5.055 -6.263 1.00 26.70 321 HIS A CA 1
ATOM 2456 C C . HIS A 1 321 ? 45.325 5.233 -4.790 1.00 26.70 321 HIS A C 1
ATOM 2458 O O . HIS A 1 321 ? 45.971 6.218 -4.447 1.00 26.70 321 HIS A O 1
ATOM 2464 N N . ARG A 1 322 ? 44.980 4.231 -3.966 1.00 29.38 322 ARG A N 1
ATOM 2465 C CA . ARG A 1 322 ? 45.246 4.078 -2.517 1.00 29.38 322 ARG A CA 1
ATOM 2466 C C . ARG A 1 322 ? 44.412 4.940 -1.569 1.00 29.38 322 ARG A C 1
ATOM 2468 O O . ARG A 1 322 ? 44.846 6.025 -1.222 1.00 29.38 322 ARG A O 1
ATOM 2475 N N . ILE A 1 323 ? 43.367 4.348 -0.984 1.00 24.72 323 ILE A N 1
ATOM 2476 C CA . ILE A 1 323 ? 43.065 4.505 0.450 1.00 24.72 323 ILE A CA 1
ATOM 2477 C C . ILE A 1 323 ? 42.561 3.147 0.974 1.00 24.72 323 ILE A C 1
ATOM 2479 O O . ILE A 1 323 ? 41.540 2.635 0.523 1.00 24.72 323 ILE A O 1
ATOM 2483 N N . GLN A 1 324 ? 43.332 2.528 1.874 1.00 22.72 324 GLN A N 1
ATOM 2484 C CA . GLN A 1 324 ? 42.882 1.419 2.725 1.00 22.72 324 GLN A CA 1
ATOM 2485 C C . GLN A 1 324 ? 41.853 1.947 3.738 1.00 22.72 324 GLN A C 1
ATOM 2487 O O . GLN A 1 324 ? 41.987 3.096 4.160 1.00 22.72 324 GLN A O 1
ATOM 2492 N N . PRO A 1 325 ? 40.867 1.143 4.175 1.00 28.72 325 PRO A N 1
ATOM 2493 C CA . PRO A 1 325 ? 39.898 1.585 5.169 1.00 28.72 325 PRO A CA 1
ATOM 2494 C C . PRO A 1 325 ? 40.616 1.894 6.486 1.00 28.72 325 PRO A C 1
ATOM 2496 O O . PRO A 1 325 ? 41.199 1.008 7.113 1.00 28.72 325 PRO A O 1
ATOM 2499 N N . THR A 1 326 ? 40.583 3.158 6.901 1.00 25.56 326 THR A N 1
ATOM 2500 C CA . THR A 1 326 ? 40.985 3.562 8.245 1.00 25.56 326 THR A CA 1
ATOM 2501 C C . THR A 1 326 ? 39.974 3.006 9.238 1.00 25.56 326 THR A C 1
ATOM 2503 O O . THR A 1 326 ? 38.810 3.405 9.259 1.00 25.56 326 THR A O 1
ATOM 2506 N N . GLN A 1 327 ? 40.443 2.056 10.042 1.00 31.64 327 GLN A N 1
ATOM 2507 C CA . GLN A 1 327 ? 39.871 1.732 11.339 1.00 31.64 327 GLN A CA 1
ATOM 2508 C C . GLN A 1 327 ? 39.925 2.998 12.197 1.00 31.64 327 GLN A C 1
ATOM 2510 O O . GLN A 1 327 ? 41.021 3.459 12.487 1.00 31.64 327 GLN A O 1
ATOM 2515 N N . ASP A 1 328 ? 38.769 3.582 12.511 1.00 26.81 328 ASP A N 1
ATOM 2516 C CA . ASP A 1 328 ? 38.484 4.202 13.812 1.00 26.81 328 ASP A CA 1
ATOM 2517 C C . ASP A 1 328 ? 37.086 4.840 13.817 1.00 26.81 328 ASP A C 1
ATOM 2519 O O . ASP A 1 328 ? 36.870 5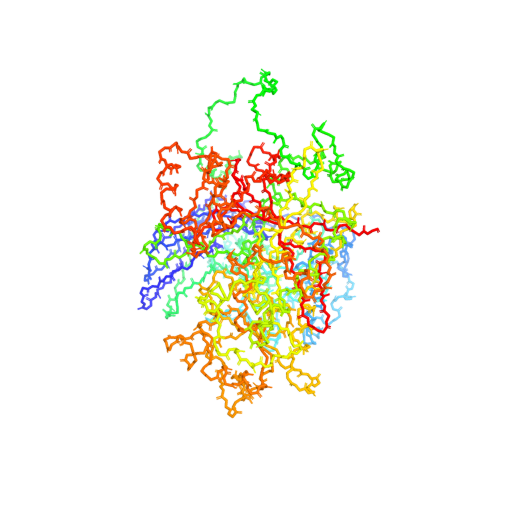.958 13.360 1.00 26.81 328 ASP A O 1
ATOM 2523 N N . SER A 1 329 ? 36.117 4.118 14.383 1.00 27.58 329 SER A N 1
ATOM 2524 C CA . SER A 1 329 ? 35.149 4.712 15.308 1.00 27.58 329 SER A CA 1
ATOM 2525 C C . SER A 1 329 ? 34.628 3.616 16.238 1.00 27.58 329 SER A C 1
ATOM 2527 O O . SER A 1 329 ? 34.126 2.575 15.821 1.00 27.58 329 SER A O 1
ATOM 2529 N N . THR A 1 330 ? 34.823 3.828 17.530 1.00 27.31 330 THR A N 1
ATOM 2530 C CA . THR A 1 330 ? 34.433 2.958 18.637 1.00 27.31 330 THR A CA 1
ATOM 2531 C C . THR A 1 330 ? 32.940 3.111 18.958 1.00 27.31 330 THR A C 1
ATOM 2533 O O . THR A 1 330 ? 32.561 3.489 20.061 1.00 27.31 330 THR A O 1
ATOM 2536 N N . MET A 1 331 ? 32.070 2.788 17.997 1.00 34.50 331 MET A N 1
ATOM 2537 C CA . MET A 1 331 ? 30.698 2.344 18.271 1.00 34.50 331 MET A CA 1
ATOM 2538 C C . MET A 1 331 ? 30.650 0.844 17.984 1.00 34.50 331 MET A C 1
ATOM 2540 O O . MET A 1 331 ? 31.035 0.416 16.899 1.00 34.50 331 MET A O 1
ATOM 2544 N N . GLY A 1 332 ? 30.239 0.031 18.962 1.00 47.47 332 GLY A N 1
ATOM 2545 C CA . GLY A 1 332 ? 30.147 -1.422 18.794 1.00 47.47 332 GLY A CA 1
ATOM 2546 C C . GLY A 1 332 ? 29.392 -1.774 17.510 1.00 47.47 332 GLY A C 1
ATOM 2547 O O . GLY A 1 332 ? 28.277 -1.294 17.309 1.00 47.47 332 GLY A O 1
ATOM 2548 N N . LEU A 1 333 ? 30.029 -2.560 16.634 1.00 58.72 333 LEU A N 1
ATOM 2549 C CA . LEU A 1 333 ? 29.498 -2.959 15.327 1.00 58.72 333 LEU A CA 1
ATOM 2550 C C . LEU A 1 333 ? 28.050 -3.451 15.477 1.00 58.72 333 LEU A C 1
ATOM 2552 O O . LEU A 1 333 ? 27.803 -4.470 16.124 1.00 58.72 333 LEU A O 1
ATOM 2556 N N . ALA A 1 334 ? 27.100 -2.709 14.903 1.00 72.19 334 ALA A N 1
ATOM 2557 C CA . ALA A 1 334 ? 25.699 -3.111 14.847 1.00 72.19 334 ALA A CA 1
ATOM 2558 C C . ALA A 1 334 ? 25.566 -4.496 14.187 1.00 72.19 334 ALA A C 1
ATOM 2560 O O . ALA A 1 334 ? 26.372 -4.875 13.334 1.00 72.19 334 ALA A O 1
ATOM 2561 N N . PHE A 1 335 ? 24.551 -5.269 14.582 1.00 86.69 335 PHE A N 1
ATOM 2562 C CA . PHE A 1 335 ? 24.294 -6.575 13.973 1.00 86.69 335 PHE A CA 1
ATOM 2563 C C . PHE A 1 335 ? 23.890 -6.380 12.509 1.00 86.69 335 PHE A C 1
ATOM 2565 O O . PHE A 1 335 ? 22.844 -5.795 12.246 1.00 86.69 335 PHE A O 1
ATOM 2572 N N . ASP A 1 336 ? 24.678 -6.890 11.564 1.00 91.50 336 ASP A N 1
ATOM 2573 C CA . ASP A 1 336 ? 24.300 -6.875 10.151 1.00 91.50 336 ASP A CA 1
ATOM 2574 C C . ASP A 1 336 ? 23.547 -8.160 9.767 1.00 91.50 336 ASP A C 1
ATOM 2576 O O . ASP A 1 336 ? 23.957 -9.278 10.113 1.00 91.50 336 ASP A O 1
ATOM 2580 N N . GLU A 1 337 ? 22.423 -7.997 9.067 1.00 94.00 337 GLU A N 1
ATOM 2581 C CA . GLU A 1 337 ? 21.546 -9.097 8.653 1.00 94.00 337 GLU A CA 1
ATOM 2582 C C . GLU A 1 337 ? 22.221 -10.002 7.612 1.00 94.00 337 GLU A C 1
ATOM 2584 O O . GLU A 1 337 ? 21.950 -11.197 7.599 1.00 94.00 337 GLU A O 1
ATOM 2589 N N . MET A 1 338 ? 23.136 -9.488 6.779 1.00 93.44 338 MET A N 1
ATOM 2590 C CA . MET A 1 338 ? 23.825 -10.277 5.748 1.00 93.44 338 MET A CA 1
ATOM 2591 C C . MET A 1 338 ? 25.201 -10.763 6.206 1.00 93.44 338 MET A C 1
ATOM 2593 O O . MET A 1 338 ? 25.590 -11.894 5.900 1.00 93.44 338 MET A O 1
ATOM 2597 N N . ARG A 1 339 ? 25.960 -9.921 6.914 1.00 89.44 339 ARG A N 1
ATOM 2598 C CA . ARG A 1 339 ? 27.367 -10.164 7.264 1.00 89.44 339 ARG A CA 1
ATOM 2599 C C . ARG A 1 339 ? 27.564 -10.367 8.769 1.00 89.44 339 ARG A C 1
ATOM 2601 O O . ARG A 1 339 ? 26.863 -9.811 9.608 1.00 89.44 339 ARG A O 1
ATOM 2608 N N . THR A 1 340 ? 28.526 -11.203 9.138 1.00 84.38 340 THR A N 1
ATOM 2609 C CA . THR A 1 340 ? 28.968 -11.370 10.529 1.00 84.38 340 THR A CA 1
ATOM 2610 C C . THR A 1 340 ? 29.961 -10.271 10.918 1.00 84.38 340 THR A C 1
ATOM 2612 O O . THR A 1 340 ? 30.524 -9.600 10.054 1.00 84.38 340 THR A O 1
ATOM 2615 N N . GLY A 1 341 ? 30.273 -10.136 12.214 1.00 72.81 341 GLY A N 1
ATOM 2616 C CA . GLY A 1 341 ? 31.340 -9.235 12.684 1.00 72.81 341 GLY A CA 1
ATOM 2617 C C . GLY A 1 341 ? 32.736 -9.559 12.121 1.00 72.81 341 GLY A C 1
ATOM 2618 O O . GLY A 1 341 ? 33.611 -8.703 12.117 1.00 72.81 341 GLY A O 1
ATOM 2619 N N . THR A 1 342 ? 32.937 -10.772 11.588 1.00 73.25 342 THR A N 1
ATOM 2620 C CA . THR A 1 342 ? 34.148 -11.196 10.856 1.00 73.25 342 THR A CA 1
ATOM 2621 C C . THR A 1 342 ? 34.056 -10.965 9.342 1.00 73.25 342 THR A C 1
ATOM 2623 O O . THR A 1 342 ? 34.899 -11.453 8.593 1.00 73.25 342 THR A O 1
ATOM 2626 N N . ASN A 1 343 ? 33.035 -10.234 8.881 1.00 79.12 343 ASN A N 1
ATOM 2627 C CA . ASN A 1 343 ? 32.729 -9.945 7.479 1.00 79.12 343 ASN A CA 1
ATOM 2628 C C . ASN A 1 343 ? 32.373 -11.178 6.613 1.00 79.12 343 ASN A C 1
ATOM 2630 O O . ASN A 1 343 ? 32.358 -11.087 5.383 1.00 79.12 343 ASN A O 1
ATOM 2634 N N . ALA A 1 344 ? 32.059 -12.323 7.229 1.00 87.94 344 ALA A N 1
ATOM 2635 C CA . ALA A 1 344 ? 31.582 -13.513 6.524 1.00 87.94 344 ALA A CA 1
ATOM 2636 C C . ALA A 1 344 ? 30.080 -13.402 6.217 1.00 87.94 344 ALA A C 1
ATOM 2638 O O . ALA A 1 344 ? 29.315 -12.872 7.021 1.00 87.94 344 ALA A O 1
ATOM 2639 N N . VAL A 1 345 ? 29.638 -13.917 5.068 1.00 93.19 345 VAL A N 1
ATOM 2640 C CA . VAL A 1 345 ? 28.211 -13.942 4.706 1.00 93.19 345 VAL A CA 1
ATOM 2641 C C . VAL A 1 345 ? 27.484 -14.998 5.541 1.00 93.19 345 VAL A C 1
ATOM 2643 O O . VAL A 1 345 ? 27.930 -16.144 5.643 1.00 93.19 345 VAL A O 1
ATOM 2646 N N . ARG A 1 346 ? 26.351 -14.624 6.143 1.00 92.75 346 ARG A N 1
ATOM 2647 C CA . ARG A 1 346 ? 25.515 -15.541 6.925 1.00 92.75 346 ARG A CA 1
ATOM 2648 C C . ARG A 1 346 ? 24.897 -16.620 6.027 1.00 92.75 346 ARG A C 1
ATOM 2650 O O . ARG A 1 346 ? 24.527 -16.311 4.897 1.00 92.75 346 ARG A O 1
ATOM 2657 N N . PRO A 1 347 ? 24.700 -17.859 6.522 1.00 92.94 347 PRO A N 1
ATOM 2658 C CA . PRO A 1 347 ? 24.262 -18.984 5.689 1.00 92.94 347 PRO A CA 1
ATOM 2659 C C . PRO A 1 347 ? 23.017 -18.715 4.831 1.00 92.94 347 PRO A C 1
ATOM 2661 O O . PRO A 1 347 ? 23.022 -18.989 3.638 1.00 92.94 347 PRO A O 1
ATOM 2664 N N . HIS A 1 348 ? 21.977 -18.107 5.405 1.00 93.25 348 HIS A N 1
ATOM 2665 C CA . HIS A 1 348 ? 20.723 -17.817 4.699 1.00 93.25 348 HIS A CA 1
ATOM 2666 C C . HIS A 1 348 ? 20.832 -16.692 3.654 1.00 93.25 348 HIS A C 1
ATOM 2668 O O . HIS A 1 348 ? 19.930 -16.545 2.838 1.00 93.25 348 HIS A O 1
ATOM 2674 N N . TYR A 1 349 ? 21.930 -15.928 3.647 1.00 94.62 349 TYR A N 1
ATOM 2675 C CA . TYR A 1 349 ? 22.230 -14.926 2.622 1.00 94.62 349 TYR A CA 1
ATOM 2676 C C . TYR A 1 349 ? 23.210 -15.425 1.554 1.00 94.62 349 TYR A C 1
ATOM 2678 O O . TYR A 1 349 ? 23.453 -14.687 0.607 1.00 94.62 349 TYR A O 1
ATOM 2686 N N . GLN A 1 350 ? 23.782 -16.633 1.658 1.00 93.19 350 GLN A N 1
ATOM 2687 C CA . GLN A 1 350 ? 24.845 -17.087 0.743 1.00 93.19 350 GLN A CA 1
ATOM 2688 C C . GLN A 1 350 ? 24.420 -17.051 -0.729 1.00 93.19 350 GLN A C 1
ATOM 2690 O O . GLN A 1 350 ? 25.080 -16.399 -1.532 1.00 93.19 350 GLN A O 1
ATOM 2695 N N . SER A 1 351 ? 23.280 -17.661 -1.070 1.00 91.38 351 SER A N 1
ATOM 2696 C CA . SER A 1 351 ? 22.773 -17.657 -2.452 1.00 91.38 351 SER A CA 1
ATOM 2697 C C . SER A 1 351 ? 22.497 -16.238 -2.963 1.00 91.38 351 SER A C 1
ATOM 2699 O O . SER A 1 351 ? 22.827 -15.906 -4.101 1.00 91.38 351 SER A O 1
ATOM 2701 N N . TYR A 1 352 ? 21.950 -15.372 -2.104 1.00 93.06 352 TYR A N 1
ATOM 2702 C CA . TYR A 1 352 ? 21.717 -13.972 -2.442 1.00 93.06 352 TYR A CA 1
ATOM 2703 C C . TYR A 1 352 ? 23.028 -13.200 -2.652 1.00 93.06 352 TYR A C 1
ATOM 2705 O O . TYR A 1 352 ? 23.139 -12.429 -3.599 1.00 93.06 352 TYR A O 1
ATOM 2713 N N . ALA A 1 353 ? 24.037 -13.429 -1.809 1.00 92.75 353 ALA A N 1
ATOM 2714 C CA . ALA A 1 353 ? 25.352 -12.803 -1.917 1.00 92.75 353 ALA A CA 1
ATOM 2715 C C . ALA A 1 353 ? 26.052 -13.178 -3.226 1.00 92.75 353 ALA A C 1
ATOM 2717 O O . ALA A 1 353 ? 26.532 -12.301 -3.935 1.00 92.75 353 ALA A O 1
ATOM 2718 N N . GLU A 1 354 ? 26.037 -14.462 -3.590 1.00 92.44 354 GLU A N 1
ATOM 2719 C CA . GLU A 1 354 ? 26.610 -14.945 -4.850 1.00 92.44 354 GLU A CA 1
ATOM 2720 C C . GLU A 1 354 ? 25.914 -14.359 -6.081 1.00 92.44 354 GLU A C 1
ATOM 2722 O O . GLU A 1 354 ? 26.554 -14.143 -7.113 1.00 92.44 354 GLU A O 1
ATOM 2727 N N . TRP A 1 355 ? 24.602 -14.117 -5.999 1.00 92.25 355 TRP A N 1
ATOM 2728 C CA . TRP A 1 355 ? 23.862 -13.420 -7.046 1.00 92.25 355 TRP A CA 1
ATOM 2729 C C . TRP A 1 355 ? 24.220 -11.931 -7.094 1.00 92.25 355 TRP A C 1
ATOM 2731 O O . TRP A 1 355 ? 24.441 -11.395 -8.183 1.00 92.25 355 TRP A O 1
ATOM 2741 N N . LEU A 1 356 ? 24.304 -11.280 -5.930 1.00 90.88 356 LEU A N 1
ATOM 2742 C CA . LEU A 1 356 ? 24.591 -9.854 -5.785 1.00 90.88 356 LEU A CA 1
ATOM 2743 C C . LEU A 1 356 ? 25.994 -9.503 -6.294 1.00 90.88 356 LEU A C 1
ATOM 2745 O O . LEU A 1 356 ? 26.145 -8.521 -7.016 1.00 90.88 356 LEU A O 1
ATOM 2749 N N . ASP A 1 357 ? 26.991 -10.344 -6.006 1.00 90.25 357 ASP A N 1
ATOM 2750 C CA . ASP A 1 357 ? 28.382 -10.175 -6.451 1.00 90.25 357 ASP A CA 1
ATOM 2751 C C . ASP A 1 357 ? 28.534 -10.233 -7.985 1.00 90.25 357 ASP A C 1
ATOM 2753 O O . ASP A 1 357 ? 29.527 -9.759 -8.538 1.00 90.25 357 ASP A O 1
ATOM 2757 N N . ARG A 1 358 ? 27.544 -10.792 -8.698 1.00 90.06 358 ARG A N 1
ATOM 2758 C CA . ARG A 1 358 ? 27.508 -10.829 -10.171 1.00 90.06 358 ARG A CA 1
ATOM 2759 C C . ARG A 1 358 ? 26.837 -9.601 -10.790 1.00 90.06 358 ARG A C 1
ATOM 2761 O O . ARG A 1 358 ? 26.860 -9.467 -12.013 1.00 90.06 358 ARG A O 1
ATOM 2768 N N . GLN A 1 359 ? 26.226 -8.725 -9.991 1.00 87.69 359 GLN A N 1
ATOM 2769 C CA . GLN A 1 359 ? 25.523 -7.548 -10.497 1.00 87.69 359 GLN A CA 1
ATOM 2770 C C . GLN A 1 359 ? 26.467 -6.352 -10.634 1.00 87.69 359 GLN A C 1
ATOM 2772 O O . GLN A 1 359 ? 27.280 -6.066 -9.757 1.00 87.69 359 GLN A O 1
ATOM 2777 N N . SER A 1 360 ? 26.326 -5.597 -11.723 1.00 87.50 360 SER A N 1
ATOM 2778 C CA . SER A 1 360 ? 26.996 -4.302 -11.857 1.00 87.50 360 SER A CA 1
ATOM 2779 C C . SER A 1 360 ? 26.175 -3.196 -11.189 1.00 87.50 360 SER A C 1
ATOM 2781 O O . SER A 1 360 ? 24.942 -3.216 -11.227 1.00 87.50 360 SER A O 1
ATOM 2783 N N . LEU A 1 361 ? 26.847 -2.179 -10.632 1.00 81.44 361 LEU A N 1
ATOM 2784 C CA . LEU A 1 361 ? 26.174 -0.994 -10.077 1.00 81.44 361 LEU A CA 1
ATOM 2785 C C . LEU A 1 361 ? 25.270 -0.313 -11.115 1.00 81.44 361 LEU A C 1
ATOM 2787 O O . LEU A 1 361 ? 24.181 0.135 -10.776 1.00 81.44 361 LEU A O 1
ATOM 2791 N N . ALA A 1 362 ? 25.686 -0.293 -12.386 1.00 80.94 362 ALA A N 1
ATOM 2792 C CA . ALA A 1 362 ? 24.884 0.247 -13.480 1.00 80.94 362 ALA A CA 1
ATOM 2793 C C . ALA A 1 362 ? 23.569 -0.529 -13.676 1.00 80.94 362 ALA A C 1
ATOM 2795 O O . ALA A 1 362 ? 22.513 0.087 -13.779 1.00 80.94 362 ALA A O 1
ATOM 2796 N N . SER A 1 363 ? 23.617 -1.868 -13.666 1.00 82.00 363 SER A N 1
ATOM 2797 C CA . SER A 1 363 ? 22.418 -2.716 -13.759 1.00 82.00 363 SER A CA 1
ATOM 2798 C C . SER A 1 363 ? 21.463 -2.468 -12.586 1.00 82.00 363 SER A C 1
ATOM 2800 O O . SER A 1 363 ? 20.265 -2.266 -12.783 1.00 82.00 363 SER A O 1
ATOM 2802 N N . MET A 1 364 ? 22.001 -2.395 -11.365 1.00 84.19 364 MET A N 1
ATOM 2803 C CA . MET A 1 364 ? 21.214 -2.117 -10.159 1.00 84.19 364 MET A CA 1
ATOM 2804 C C . MET A 1 364 ? 20.568 -0.723 -10.196 1.00 84.19 364 MET A C 1
ATOM 2806 O O . MET A 1 364 ? 19.402 -0.583 -9.831 1.00 84.19 364 MET A O 1
ATOM 2810 N N . SER A 1 365 ? 21.272 0.297 -10.695 1.00 82.62 365 SER A N 1
ATOM 2811 C CA . SER A 1 365 ? 20.711 1.644 -10.873 1.00 82.62 365 SER A CA 1
ATOM 2812 C C . SER A 1 365 ? 19.550 1.666 -11.866 1.00 82.62 365 SER A C 1
ATOM 2814 O O . SER A 1 365 ? 18.507 2.233 -11.546 1.00 82.62 365 SER A O 1
ATOM 2816 N N . VAL A 1 366 ? 19.673 0.983 -13.012 1.00 81.75 366 VAL A N 1
ATOM 2817 C CA . VAL A 1 366 ? 18.572 0.866 -13.988 1.00 81.75 366 VAL A CA 1
ATOM 2818 C C . VAL A 1 366 ? 17.356 0.180 -13.360 1.00 81.75 366 VAL A C 1
ATOM 2820 O O . VAL A 1 366 ? 16.227 0.629 -13.544 1.00 81.75 366 VAL A O 1
ATOM 2823 N N . ARG A 1 367 ? 17.565 -0.873 -12.558 1.00 82.88 367 ARG A N 1
ATOM 2824 C CA . ARG A 1 367 ? 16.474 -1.552 -11.836 1.00 82.88 367 ARG A CA 1
ATOM 2825 C C . ARG A 1 367 ? 15.810 -0.659 -10.789 1.00 82.88 367 ARG A C 1
ATOM 2827 O O . ARG A 1 367 ? 14.600 -0.758 -10.603 1.00 82.88 367 ARG A O 1
ATOM 2834 N N . ARG A 1 368 ? 16.565 0.222 -10.123 1.00 82.25 368 ARG A N 1
ATOM 2835 C CA . ARG A 1 368 ? 16.011 1.196 -9.167 1.00 82.25 368 ARG A CA 1
ATOM 2836 C C . ARG A 1 368 ? 15.116 2.199 -9.886 1.00 82.25 368 ARG A C 1
ATOM 2838 O O . ARG A 1 368 ? 14.007 2.452 -9.432 1.00 82.25 368 ARG A O 1
ATOM 2845 N N . GLU A 1 369 ? 15.572 2.721 -11.021 1.00 80.81 369 GLU A N 1
ATOM 2846 C CA . GLU A 1 369 ? 14.782 3.631 -11.855 1.00 80.81 369 GLU A CA 1
ATOM 2847 C C . GLU A 1 369 ? 13.509 2.946 -12.382 1.00 80.81 369 GLU A C 1
ATOM 2849 O O . GLU A 1 369 ? 12.422 3.520 -12.305 1.00 80.81 369 GLU A O 1
ATOM 2854 N N . GLU A 1 370 ? 13.610 1.689 -12.833 1.00 78.94 370 GLU A N 1
ATOM 2855 C CA . GLU A 1 370 ? 12.456 0.875 -13.234 1.00 78.94 370 GLU A CA 1
ATOM 2856 C C . GLU A 1 370 ? 11.450 0.720 -12.078 1.00 78.94 370 GLU A C 1
ATOM 2858 O O . GLU A 1 370 ? 10.251 0.950 -12.266 1.00 78.94 370 GLU A O 1
ATOM 2863 N N . ALA A 1 371 ? 11.935 0.399 -10.872 1.00 77.69 371 ALA A N 1
ATOM 2864 C CA . ALA A 1 371 ? 11.108 0.290 -9.675 1.00 77.69 371 ALA A CA 1
ATOM 2865 C C . ALA A 1 371 ? 10.383 1.610 -9.374 1.00 77.69 371 ALA A C 1
ATOM 2867 O O . ALA A 1 371 ? 9.160 1.619 -9.236 1.00 77.69 371 ALA A O 1
ATOM 2868 N N . GLU A 1 372 ? 11.105 2.734 -9.331 1.00 73.62 372 GLU A N 1
ATOM 2869 C CA . GLU A 1 372 ? 10.531 4.056 -9.054 1.00 73.62 372 GLU A CA 1
ATOM 2870 C C . GLU A 1 372 ? 9.431 4.442 -10.049 1.00 73.62 372 GLU A C 1
ATOM 2872 O O . GLU A 1 372 ? 8.404 5.003 -9.656 1.00 73.62 372 GLU A O 1
ATOM 2877 N N . VAL A 1 373 ? 9.617 4.142 -11.337 1.00 72.94 373 VAL A N 1
ATOM 2878 C CA . VAL A 1 373 ? 8.603 4.398 -12.370 1.00 72.94 373 VAL A CA 1
ATOM 2879 C C . VAL A 1 373 ? 7.357 3.543 -12.140 1.00 72.94 373 VAL A C 1
ATOM 2881 O O . VAL A 1 373 ? 6.238 4.030 -12.325 1.00 72.94 373 VAL A O 1
ATOM 2884 N N . ILE A 1 374 ? 7.516 2.282 -11.737 1.00 67.94 374 ILE A N 1
ATOM 2885 C CA . ILE A 1 374 ? 6.382 1.392 -11.468 1.00 67.94 374 ILE A CA 1
ATOM 2886 C C . ILE A 1 374 ? 5.650 1.823 -10.189 1.00 67.94 374 ILE A C 1
ATOM 2888 O O . ILE A 1 374 ? 4.428 1.960 -10.235 1.00 67.94 374 ILE A O 1
ATOM 2892 N N . PHE A 1 375 ? 6.356 2.121 -9.091 1.00 68.12 375 PHE A N 1
ATOM 2893 C CA . PHE A 1 375 ? 5.747 2.613 -7.843 1.00 68.12 375 PHE A CA 1
ATOM 2894 C C . PHE A 1 375 ? 4.933 3.900 -8.074 1.00 68.12 375 PHE A C 1
ATOM 2896 O O . PHE A 1 375 ? 3.808 4.005 -7.581 1.00 68.12 375 PHE A O 1
ATOM 2903 N N . ARG A 1 376 ? 5.428 4.825 -8.918 1.00 64.25 376 ARG A N 1
ATOM 2904 C CA . ARG A 1 376 ? 4.680 6.028 -9.349 1.00 64.25 376 ARG A CA 1
ATOM 2905 C C . ARG A 1 376 ? 3.380 5.716 -10.077 1.00 64.25 376 ARG A C 1
ATOM 2907 O O . ARG A 1 376 ? 2.408 6.440 -9.909 1.00 64.25 376 ARG A O 1
ATOM 2914 N N . ARG A 1 377 ? 3.352 4.669 -10.904 1.00 61.53 377 ARG A N 1
ATOM 2915 C CA . ARG A 1 377 ? 2.164 4.298 -11.695 1.00 61.53 377 ARG A CA 1
ATOM 2916 C C . ARG A 1 377 ? 1.122 3.545 -10.899 1.00 61.53 377 ARG A C 1
ATOM 2918 O O . ARG A 1 377 ? -0.060 3.701 -11.174 1.00 61.53 377 ARG A O 1
ATOM 2925 N N . VAL A 1 378 ? 1.564 2.697 -9.972 1.00 57.62 378 VAL A N 1
ATOM 2926 C CA . VAL A 1 378 ? 0.658 1.938 -9.104 1.00 57.62 378 VAL A CA 1
ATOM 2927 C C . VAL A 1 378 ? 0.013 2.860 -8.061 1.00 57.62 378 VAL A C 1
ATOM 2929 O O . VAL A 1 378 ? -1.003 2.493 -7.489 1.00 57.62 378 VAL A O 1
ATOM 2932 N N . GLY A 1 379 ? 0.532 4.081 -7.876 1.00 55.47 379 GLY A N 1
ATOM 2933 C CA . GLY A 1 379 ? -0.042 5.072 -6.962 1.00 55.47 379 GLY A CA 1
ATOM 2934 C C . GLY A 1 379 ? 0.354 4.833 -5.508 1.00 55.47 379 GLY A C 1
ATOM 2935 O O . GLY A 1 379 ? -0.369 5.223 -4.600 1.00 55.47 379 GLY A O 1
ATOM 2936 N N . ILE A 1 380 ? 1.498 4.184 -5.279 1.00 60.38 380 ILE A N 1
ATOM 2937 C CA . ILE A 1 380 ? 2.031 3.927 -3.939 1.00 60.38 380 ILE A CA 1
ATOM 2938 C C . ILE A 1 380 ? 2.681 5.228 -3.439 1.00 60.38 380 ILE A C 1
ATOM 2940 O O . ILE A 1 380 ? 3.896 5.417 -3.519 1.00 60.38 380 ILE A O 1
ATOM 2944 N N . THR A 1 381 ? 1.849 6.173 -3.005 1.00 52.25 381 THR A N 1
ATOM 2945 C CA . THR A 1 381 ? 2.250 7.483 -2.477 1.00 52.25 381 THR A CA 1
ATOM 2946 C C . THR A 1 381 ? 1.886 7.605 -0.996 1.00 52.25 381 THR A C 1
ATOM 2948 O O . THR A 1 381 ? 1.012 6.904 -0.486 1.00 52.25 381 THR A O 1
ATOM 2951 N N . PHE A 1 382 ? 2.596 8.479 -0.280 1.00 49.69 382 PHE A N 1
ATOM 2952 C CA . PHE A 1 382 ? 2.253 8.899 1.077 1.00 49.69 382 PHE A CA 1
ATOM 2953 C C . PHE A 1 382 ? 2.144 10.426 1.094 1.00 49.69 382 PHE A C 1
ATOM 2955 O O . PHE A 1 382 ? 3.030 11.111 0.580 1.00 49.69 382 PHE A O 1
ATOM 2962 N N . ALA A 1 383 ? 1.090 10.979 1.694 1.00 42.53 383 ALA A N 1
ATOM 2963 C CA . ALA A 1 383 ? 1.020 12.420 1.934 1.00 42.53 383 ALA A CA 1
ATOM 2964 C C . ALA A 1 383 ? 1.930 12.776 3.121 1.00 42.53 383 ALA A C 1
ATOM 2966 O O . ALA A 1 383 ? 1.696 12.319 4.244 1.00 42.53 383 ALA A O 1
ATOM 2967 N N . VAL A 1 384 ? 2.994 13.545 2.878 1.00 41.53 384 VAL A N 1
ATOM 2968 C CA . VAL A 1 384 ? 3.862 14.061 3.944 1.00 41.53 384 VAL A CA 1
ATOM 2969 C C . VAL A 1 384 ? 3.338 15.436 4.348 1.00 41.53 384 VAL A C 1
ATOM 2971 O O . VAL A 1 384 ? 3.268 16.332 3.513 1.00 41.53 384 VAL A O 1
ATOM 2974 N N . TYR A 1 385 ? 2.977 15.586 5.623 1.00 39.84 385 TYR A N 1
ATOM 2975 C CA . TYR A 1 385 ? 2.687 16.877 6.247 1.00 39.84 385 TYR A CA 1
ATOM 2976 C C . TYR A 1 385 ? 3.887 17.248 7.121 1.00 39.84 385 TYR A C 1
ATOM 2978 O O . TYR A 1 385 ? 4.197 16.526 8.072 1.00 39.84 385 TYR A O 1
ATOM 2986 N N . GLY A 1 386 ? 4.607 18.312 6.772 1.00 33.88 386 GLY A N 1
ATOM 2987 C CA . GLY A 1 386 ? 5.736 18.811 7.560 1.00 33.88 386 GLY A CA 1
ATOM 2988 C C . GLY A 1 386 ? 5.436 20.163 8.203 1.00 33.88 386 GLY A C 1
ATOM 2989 O O . GLY A 1 386 ? 4.645 20.938 7.686 1.00 33.88 386 GLY A O 1
ATOM 2990 N N . GLU A 1 387 ? 6.145 20.509 9.283 1.00 30.95 387 GLU A N 1
ATOM 2991 C CA . GLU A 1 387 ? 6.084 21.825 9.964 1.00 30.95 387 GLU A CA 1
ATOM 2992 C C . GLU A 1 387 ? 6.539 23.021 9.093 1.00 30.95 387 GLU A C 1
ATOM 2994 O O . GLU A 1 387 ? 6.635 24.145 9.572 1.00 30.95 387 GLU A O 1
ATOM 2999 N N . LYS A 1 388 ? 6.824 22.802 7.803 1.00 33.88 388 LYS A N 1
ATOM 3000 C CA . LYS A 1 388 ? 7.026 23.864 6.806 1.00 33.88 388 LYS A CA 1
ATOM 3001 C C . LYS A 1 388 ? 5.802 24.105 5.916 1.00 33.88 388 LYS A C 1
ATOM 3003 O O . LYS A 1 388 ? 5.862 24.985 5.064 1.00 33.88 388 LYS A O 1
ATOM 3008 N N . ASP A 1 389 ? 4.710 23.380 6.145 1.00 38.12 389 ASP A N 1
ATOM 3009 C CA . ASP A 1 389 ? 3.454 23.511 5.413 1.00 38.12 389 ASP A CA 1
ATOM 3010 C C . ASP A 1 389 ? 2.439 24.318 6.245 1.00 38.12 389 ASP A C 1
ATOM 3012 O O . ASP A 1 389 ? 1.344 23.849 6.555 1.00 38.12 389 ASP A O 1
ATOM 3016 N N . GLU A 1 390 ? 2.775 25.567 6.594 1.00 32.50 390 GLU A N 1
ATOM 3017 C CA . GLU A 1 390 ? 1.782 26.534 7.109 1.00 32.50 390 GLU A CA 1
ATOM 3018 C C . GLU A 1 390 ? 0.709 26.891 6.047 1.00 32.50 390 GLU A C 1
ATOM 3020 O O . GLU A 1 390 ? -0.268 27.572 6.344 1.00 32.50 390 GLU A O 1
ATOM 3025 N N . GLU A 1 391 ? 0.829 26.356 4.824 1.00 32.34 391 GLU A N 1
ATOM 3026 C CA . GLU A 1 391 ? -0.130 26.477 3.720 1.00 32.34 391 GLU A CA 1
ATOM 3027 C C . GLU A 1 391 ? -0.815 25.142 3.351 1.00 32.34 391 GLU A C 1
ATOM 3029 O O . GLU A 1 391 ? -1.171 24.931 2.199 1.00 32.34 391 GLU A O 1
ATOM 3034 N N . GLY A 1 392 ? -1.015 24.210 4.292 1.00 34.12 392 GLY A N 1
ATOM 3035 C CA . GLY A 1 392 ? -2.054 23.159 4.215 1.00 34.12 392 GLY A CA 1
ATOM 3036 C C . GLY A 1 392 ? -2.051 22.177 3.022 1.00 34.12 392 GLY A C 1
ATOM 3037 O O . GLY A 1 392 ? -2.962 21.355 2.920 1.00 34.12 392 GLY A O 1
ATOM 3038 N N . ALA A 1 393 ? -1.063 22.217 2.129 1.00 36.06 393 ALA A N 1
ATOM 3039 C CA . ALA A 1 393 ? -0.957 21.356 0.957 1.00 36.06 393 ALA A CA 1
ATOM 3040 C C . ALA A 1 393 ? 0.123 20.294 1.194 1.00 36.06 393 ALA A C 1
ATOM 3042 O O . ALA A 1 393 ? 1.296 20.509 0.905 1.00 36.06 393 ALA A O 1
ATOM 3043 N N . GLY A 1 394 ? -0.276 19.137 1.730 1.00 41.31 394 GLY A N 1
ATOM 3044 C CA . GLY A 1 394 ? 0.621 17.987 1.853 1.00 41.31 394 GLY A CA 1
ATOM 3045 C C . GLY A 1 394 ? 1.150 17.574 0.476 1.00 41.31 394 GLY A C 1
ATOM 3046 O O . GLY A 1 394 ? 0.378 17.383 -0.464 1.00 41.31 394 GLY A O 1
ATOM 3047 N N . THR A 1 395 ? 2.468 17.444 0.340 1.00 43.34 395 THR A N 1
ATOM 3048 C CA . THR A 1 395 ? 3.083 16.934 -0.892 1.00 43.34 395 THR A CA 1
ATOM 3049 C C . THR A 1 395 ? 3.033 15.405 -0.877 1.00 43.34 395 THR A C 1
ATOM 3051 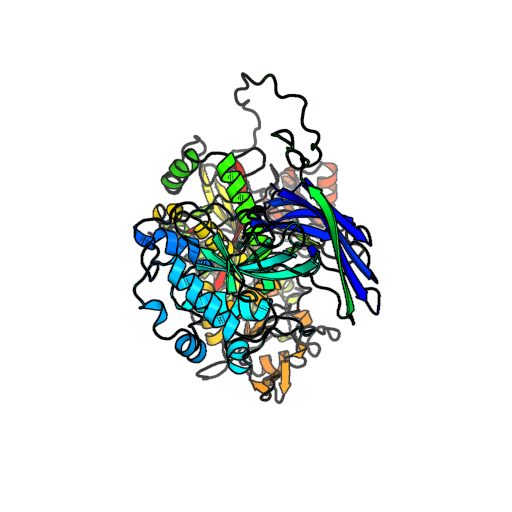O O . THR A 1 395 ? 3.584 14.759 0.017 1.00 43.34 395 THR A O 1
ATOM 3054 N N . GLU A 1 396 ? 2.356 14.799 -1.858 1.00 51.06 396 GLU A N 1
ATOM 3055 C CA . GLU A 1 396 ? 2.420 13.349 -2.067 1.00 51.06 396 GLU A CA 1
ATOM 3056 C C . GLU A 1 396 ? 3.845 12.958 -2.472 1.00 51.06 396 GLU A C 1
ATOM 3058 O O . GLU A 1 396 ? 4.347 13.340 -3.532 1.00 51.06 396 GLU A O 1
ATOM 3063 N N . ARG A 1 397 ? 4.519 12.191 -1.614 1.00 55.59 397 ARG A N 1
ATOM 3064 C CA . ARG A 1 397 ? 5.882 11.714 -1.837 1.00 55.59 397 ARG A CA 1
ATOM 3065 C C . ARG A 1 397 ? 5.861 10.197 -1.962 1.00 55.59 397 ARG A C 1
ATOM 3067 O O . ARG A 1 397 ? 5.181 9.503 -1.210 1.00 55.59 397 ARG A O 1
ATOM 3074 N N . LEU A 1 398 ? 6.618 9.668 -2.917 1.00 62.28 398 LEU A N 1
ATOM 3075 C CA . LEU A 1 398 ? 6.849 8.227 -2.997 1.00 62.28 398 LEU A CA 1
ATOM 3076 C C . LEU A 1 398 ? 7.695 7.804 -1.811 1.00 62.28 398 LEU A C 1
ATOM 3078 O O . LEU A 1 398 ? 8.696 8.458 -1.500 1.00 62.28 398 LEU A O 1
ATOM 3082 N N . ILE A 1 399 ? 7.337 6.680 -1.207 1.00 68.25 399 ILE A N 1
ATOM 3083 C CA . ILE A 1 399 ? 8.231 6.022 -0.266 1.00 68.25 399 ILE A CA 1
ATOM 3084 C C . ILE A 1 399 ? 9.352 5.373 -1.086 1.00 68.25 399 ILE A C 1
ATOM 3086 O O . ILE A 1 399 ? 9.050 4.573 -1.975 1.00 68.25 399 ILE A O 1
ATOM 3090 N N . PRO A 1 400 ? 10.632 5.704 -0.840 1.00 78.12 400 PRO A N 1
ATOM 3091 C CA . PRO A 1 400 ? 11.720 5.087 -1.581 1.00 78.12 400 PRO A CA 1
ATOM 3092 C C . PRO A 1 400 ? 11.710 3.572 -1.371 1.00 78.12 400 PRO A C 1
ATOM 3094 O O . PRO A 1 400 ? 11.590 3.092 -0.242 1.00 78.12 400 PRO A O 1
ATOM 3097 N N . PHE A 1 401 ? 11.841 2.825 -2.458 1.00 86.81 401 PHE A N 1
ATOM 3098 C CA . PHE A 1 401 ? 11.923 1.373 -2.430 1.00 86.81 401 PHE A CA 1
ATOM 3099 C C . PHE A 1 401 ? 13.369 0.935 -2.624 1.00 86.81 401 PHE A C 1
ATOM 3101 O O . PHE A 1 401 ? 14.047 1.392 -3.545 1.00 86.81 401 PHE A O 1
ATOM 3108 N N . ASP A 1 402 ? 13.832 0.039 -1.764 1.00 90.19 402 ASP A N 1
ATOM 3109 C CA . ASP A 1 402 ? 15.151 -0.551 -1.877 1.00 90.19 402 ASP A CA 1
ATOM 3110 C C . ASP A 1 402 ? 15.090 -1.968 -2.471 1.00 90.19 402 ASP A C 1
ATOM 3112 O O . ASP A 1 402 ? 14.253 -2.792 -2.104 1.00 90.19 402 ASP A O 1
ATOM 3116 N N . LEU A 1 403 ? 16.016 -2.231 -3.398 1.00 89.06 403 LEU A N 1
ATOM 3117 C CA . LEU A 1 403 ? 16.083 -3.453 -4.201 1.00 89.06 403 LEU A CA 1
ATOM 3118 C C . LEU A 1 403 ? 16.630 -4.675 -3.447 1.00 89.06 403 LEU A C 1
ATOM 3120 O O . LEU A 1 403 ? 16.550 -5.785 -3.964 1.00 89.06 403 LEU A O 1
ATOM 3124 N N . LEU A 1 404 ? 17.259 -4.485 -2.285 1.00 93.62 404 LEU A N 1
ATOM 3125 C CA . LEU A 1 404 ? 17.898 -5.546 -1.514 1.00 93.62 404 LEU A CA 1
ATOM 3126 C C . LEU A 1 404 ? 16.920 -6.008 -0.421 1.00 93.62 404 LEU A C 1
ATOM 3128 O O . LEU A 1 404 ? 16.638 -5.243 0.512 1.00 93.62 404 LEU A O 1
ATOM 3132 N N . PRO A 1 405 ? 16.405 -7.250 -0.507 1.00 95.44 405 PRO A N 1
ATOM 3133 C CA . PRO A 1 405 ? 15.416 -7.747 0.428 1.00 95.44 405 PRO A CA 1
ATOM 3134 C C . PRO A 1 405 ? 16.042 -7.997 1.797 1.00 95.44 405 PRO A C 1
ATOM 3136 O O . PRO A 1 405 ? 17.232 -8.297 1.928 1.00 95.44 405 PRO A O 1
ATOM 3139 N N . ARG A 1 406 ? 15.198 -7.958 2.824 1.00 96.75 406 ARG A N 1
ATOM 3140 C CA . ARG A 1 406 ? 15.524 -8.508 4.135 1.00 96.75 406 ARG A CA 1
ATOM 3141 C C . ARG A 1 406 ? 15.143 -9.984 4.167 1.00 96.75 406 ARG A C 1
ATOM 3143 O O . ARG A 1 406 ? 13.960 -10.300 4.111 1.00 96.75 406 ARG A O 1
ATOM 3150 N N . ILE A 1 407 ? 16.113 -10.876 4.318 1.00 97.00 407 ILE A N 1
ATOM 3151 C CA . ILE A 1 407 ? 15.893 -12.328 4.369 1.00 97.00 407 ILE A CA 1
ATOM 3152 C C . ILE A 1 407 ? 15.847 -12.816 5.823 1.00 97.00 407 ILE A C 1
ATOM 3154 O O . ILE A 1 407 ? 16.770 -12.559 6.593 1.00 97.00 407 ILE A O 1
ATOM 3158 N N . ILE A 1 408 ? 14.783 -13.536 6.188 1.00 96.62 408 ILE A N 1
ATOM 3159 C CA . ILE A 1 408 ? 14.545 -14.127 7.509 1.00 96.62 408 ILE A CA 1
ATOM 3160 C C . ILE A 1 408 ? 14.450 -15.659 7.365 1.00 96.62 408 ILE A C 1
ATOM 3162 O O . ILE A 1 408 ? 13.602 -16.154 6.614 1.00 96.62 408 ILE A O 1
ATOM 3166 N N . PRO A 1 409 ? 15.279 -16.439 8.085 1.00 95.62 409 PRO A N 1
ATOM 3167 C CA . PRO A 1 409 ? 15.192 -17.900 8.087 1.00 95.62 409 PRO A CA 1
ATOM 3168 C C . PRO A 1 409 ? 13.864 -18.427 8.647 1.00 95.62 409 PRO A C 1
ATOM 3170 O O . PRO A 1 409 ? 13.338 -17.882 9.620 1.00 95.62 409 PRO A O 1
ATOM 3173 N N . ALA A 1 410 ? 13.396 -19.567 8.126 1.00 95.25 410 ALA A N 1
ATOM 3174 C CA . ALA A 1 410 ? 12.155 -20.225 8.551 1.00 95.25 410 ALA A CA 1
ATOM 3175 C C . ALA A 1 410 ? 12.040 -20.392 10.079 1.00 95.25 410 ALA A C 1
ATOM 3177 O O . ALA A 1 410 ? 11.014 -20.066 10.673 1.00 95.25 410 ALA A O 1
ATOM 3178 N N . ALA A 1 411 ? 13.107 -20.861 10.736 1.00 95.12 411 ALA A N 1
ATOM 3179 C CA . ALA A 1 411 ? 13.115 -21.102 12.181 1.00 95.12 411 ALA A CA 1
ATOM 3180 C C . ALA A 1 411 ? 12.988 -19.808 13.007 1.00 95.12 411 ALA A C 1
ATOM 3182 O O . ALA A 1 411 ? 12.304 -19.797 14.032 1.00 95.12 411 ALA A O 1
ATOM 3183 N N . GLU A 1 412 ? 13.614 -18.714 12.556 1.00 95.38 412 GLU A N 1
ATOM 3184 C CA . GLU A 1 412 ? 13.487 -17.408 13.212 1.00 95.38 412 GLU A CA 1
ATOM 3185 C C . GLU A 1 412 ? 12.063 -16.866 13.053 1.00 95.38 412 GLU A C 1
ATOM 3187 O O . GLU A 1 412 ? 11.459 -16.424 14.033 1.00 95.38 412 GLU A O 1
ATOM 3192 N N . TRP A 1 413 ? 11.493 -16.976 11.848 1.00 96.94 413 TRP A N 1
ATOM 3193 C CA . TRP A 1 413 ? 10.117 -16.563 11.590 1.00 96.94 413 TRP A CA 1
ATOM 3194 C C . TRP A 1 413 ? 9.102 -17.366 12.409 1.00 96.94 413 TRP A C 1
ATOM 3196 O O . TRP A 1 413 ? 8.213 -16.784 13.021 1.00 96.94 413 TRP A O 1
ATOM 3206 N N . GLN A 1 414 ? 9.246 -18.691 12.496 1.00 96.50 414 GLN A N 1
ATOM 3207 C CA . GLN A 1 414 ? 8.355 -19.536 13.300 1.00 96.50 414 GLN A CA 1
ATOM 3208 C C . GLN A 1 414 ? 8.382 -19.158 14.787 1.00 96.50 414 GLN A C 1
ATOM 3210 O O . GLN A 1 414 ? 7.336 -19.120 15.439 1.00 96.50 414 GLN A O 1
ATOM 3215 N N . ALA A 1 415 ? 9.562 -18.857 15.339 1.00 96.50 415 ALA A N 1
ATOM 3216 C CA . ALA A 1 415 ? 9.680 -18.381 16.714 1.00 96.50 415 ALA A CA 1
ATOM 3217 C C . ALA A 1 415 ? 8.994 -17.017 16.898 1.00 96.50 415 ALA A C 1
ATOM 3219 O O . ALA A 1 415 ? 8.197 -16.864 17.827 1.00 96.50 415 ALA A O 1
ATOM 3220 N N . MET A 1 416 ? 9.239 -16.076 15.980 1.00 97.12 416 MET A N 1
ATOM 3221 C CA . MET A 1 416 ? 8.615 -14.751 15.978 1.00 97.12 416 MET A CA 1
ATOM 3222 C C . MET A 1 416 ? 7.090 -14.842 15.870 1.00 97.12 416 MET A C 1
ATOM 3224 O O . MET A 1 416 ? 6.384 -14.236 16.668 1.00 97.12 416 MET A O 1
ATOM 3228 N N . GLN A 1 417 ? 6.574 -15.657 14.951 1.00 97.44 417 GLN A N 1
ATOM 3229 C CA . GLN A 1 417 ? 5.145 -15.874 14.741 1.00 97.44 417 GLN A CA 1
ATOM 3230 C C . GLN A 1 417 ? 4.445 -16.365 16.012 1.00 97.44 417 GLN A C 1
ATOM 3232 O O . GLN A 1 417 ? 3.384 -15.850 16.357 1.00 97.44 417 GLN A O 1
ATOM 3237 N N . ARG A 1 418 ? 5.033 -17.320 16.748 1.00 97.81 418 ARG A N 1
ATOM 3238 C CA . ARG A 1 418 ? 4.459 -17.779 18.027 1.00 97.81 418 ARG A CA 1
ATOM 3239 C C . ARG A 1 418 ? 4.383 -16.654 19.054 1.00 97.81 418 ARG A C 1
ATOM 3241 O O . ARG A 1 418 ? 3.363 -16.517 19.722 1.00 97.81 418 ARG A O 1
ATOM 3248 N N . GLY A 1 419 ? 5.432 -15.840 19.159 1.00 98.06 419 GLY A N 1
ATOM 3249 C CA . GLY A 1 419 ? 5.437 -14.711 20.086 1.00 98.06 419 GLY A CA 1
ATOM 3250 C C . GLY A 1 419 ? 4.489 -13.581 19.685 1.00 98.06 419 GLY A C 1
ATOM 3251 O O . GLY A 1 419 ? 3.845 -13.000 20.552 1.00 98.06 419 GLY A O 1
ATOM 3252 N N . LEU A 1 420 ? 4.320 -13.322 18.385 1.00 98.25 420 LEU A N 1
ATOM 3253 C CA . LEU A 1 420 ? 3.318 -12.390 17.860 1.00 98.25 420 LEU A CA 1
ATOM 3254 C C . LEU A 1 420 ? 1.896 -12.831 18.226 1.00 98.25 420 LEU A C 1
ATOM 3256 O O . LEU A 1 420 ? 1.112 -12.032 18.736 1.00 98.25 420 LEU A O 1
ATOM 3260 N N . VAL A 1 421 ? 1.580 -14.114 18.019 1.00 98.31 421 VAL A N 1
ATOM 3261 C CA . VAL A 1 421 ? 0.281 -14.698 18.385 1.00 98.31 421 VAL A CA 1
ATOM 3262 C C . VAL A 1 421 ? 0.042 -14.595 19.892 1.00 98.31 421 VAL A C 1
ATOM 3264 O O . VAL A 1 421 ? -1.024 -14.139 20.307 1.00 98.31 421 VAL A O 1
ATOM 3267 N N . GLN A 1 422 ? 1.030 -14.964 20.711 1.00 98.38 422 GLN A N 1
ATOM 3268 C CA . GLN A 1 422 ? 0.954 -14.863 22.172 1.00 98.38 422 GLN A CA 1
ATOM 3269 C C . GLN A 1 422 ? 0.668 -13.420 22.613 1.00 98.38 422 GLN A C 1
ATOM 3271 O O . GLN A 1 422 ? -0.293 -13.162 23.339 1.00 98.38 422 GLN A O 1
ATOM 3276 N N . ARG A 1 423 ? 1.468 -12.466 22.124 1.00 98.31 423 ARG A N 1
ATOM 3277 C CA . ARG A 1 423 ? 1.363 -11.050 22.481 1.00 98.31 423 ARG A CA 1
ATOM 3278 C C . ARG A 1 423 ? 0.000 -10.464 22.118 1.00 98.31 423 ARG A C 1
ATOM 3280 O O . ARG A 1 423 ? -0.654 -9.873 22.971 1.00 98.31 423 ARG A O 1
ATOM 3287 N N . VAL A 1 424 ? -0.461 -10.661 20.882 1.00 98.31 424 VAL A N 1
ATOM 3288 C CA . VAL A 1 424 ? -1.750 -10.116 20.414 1.00 98.31 424 VAL A CA 1
ATOM 3289 C C . VAL A 1 424 ? -2.941 -10.784 21.105 1.00 98.31 424 VAL A C 1
ATOM 3291 O O . VAL A 1 424 ? -3.961 -10.133 21.341 1.00 98.31 424 VAL A O 1
ATOM 3294 N N . THR A 1 425 ? -2.806 -12.050 21.508 1.00 98.25 425 THR A N 1
ATOM 3295 C CA . THR A 1 425 ? -3.813 -12.724 22.342 1.00 98.25 425 THR A CA 1
ATOM 3296 C C . THR A 1 425 ? -3.911 -12.067 23.720 1.00 98.25 425 THR A C 1
ATOM 3298 O O . THR A 1 425 ? -5.016 -11.772 24.176 1.00 98.25 425 THR A O 1
ATOM 3301 N N . ALA A 1 426 ? -2.776 -11.787 24.372 1.00 98.38 426 ALA A N 1
ATOM 3302 C CA . ALA A 1 426 ? -2.754 -11.093 25.659 1.00 98.38 426 ALA A CA 1
ATOM 3303 C C . ALA A 1 426 ? -3.305 -9.660 25.555 1.00 98.38 426 ALA A C 1
ATOM 3305 O O . ALA A 1 426 ? -4.095 -9.257 26.403 1.00 98.38 426 ALA A O 1
ATOM 3306 N N . LEU A 1 427 ? -2.969 -8.923 24.489 1.00 98.38 427 LEU A N 1
ATOM 3307 C CA . LEU A 1 427 ? -3.493 -7.575 24.234 1.00 98.38 427 LEU A CA 1
ATOM 3308 C C . LEU A 1 427 ? -5.016 -7.571 24.037 1.00 98.38 427 LEU A C 1
ATOM 3310 O O . LEU A 1 427 ? -5.703 -6.741 24.623 1.00 98.38 427 LEU A O 1
ATOM 3314 N N . ASN A 1 428 ? -5.575 -8.519 23.279 1.00 98.38 428 ASN A N 1
ATOM 3315 C CA . ASN A 1 428 ? -7.032 -8.638 23.146 1.00 98.38 428 ASN A CA 1
ATOM 3316 C C . ASN A 1 428 ? -7.711 -8.960 24.488 1.00 98.38 428 ASN A C 1
ATOM 3318 O O . ASN A 1 428 ? -8.739 -8.363 24.805 1.00 98.38 428 ASN A O 1
ATOM 3322 N N . ARG A 1 429 ? -7.122 -9.850 25.304 1.00 98.25 429 ARG A N 1
ATOM 3323 C CA . ARG A 1 429 ? -7.624 -10.141 26.661 1.00 98.25 429 ARG A CA 1
ATOM 3324 C C . ARG A 1 429 ? -7.538 -8.928 27.582 1.00 98.25 429 ARG A C 1
ATOM 3326 O O . ARG A 1 429 ? -8.472 -8.694 28.338 1.00 98.25 429 ARG A O 1
ATOM 3333 N N . PHE A 1 430 ? -6.468 -8.143 27.477 1.00 98.50 430 PHE A N 1
ATOM 3334 C CA . PHE A 1 430 ? -6.326 -6.888 28.205 1.00 98.50 430 PHE A CA 1
ATOM 3335 C C . PHE A 1 430 ? -7.431 -5.897 27.842 1.00 98.50 430 PHE A C 1
ATOM 3337 O O . PHE A 1 430 ? -8.102 -5.398 28.738 1.00 98.50 430 PHE A O 1
ATOM 3344 N N . ILE A 1 431 ? -7.663 -5.656 26.546 1.00 98.38 431 ILE A N 1
ATOM 3345 C CA . ILE A 1 431 ? -8.716 -4.736 26.090 1.00 98.38 431 ILE A CA 1
ATOM 3346 C C . ILE A 1 431 ? -10.093 -5.212 26.574 1.00 98.38 431 ILE A C 1
ATOM 3348 O O . ILE A 1 431 ? -10.885 -4.414 27.071 1.00 98.38 431 ILE A O 1
ATOM 3352 N N . HIS A 1 432 ? -10.370 -6.515 26.481 1.00 98.56 432 HIS A N 1
ATOM 3353 C CA . HIS A 1 432 ? -11.594 -7.087 27.031 1.00 98.56 432 HIS A CA 1
ATOM 3354 C C . HIS A 1 432 ? -11.720 -6.807 28.534 1.00 98.56 432 HIS A C 1
ATOM 3356 O O . HIS A 1 432 ? -12.746 -6.295 28.978 1.00 98.56 432 HIS A O 1
ATOM 3362 N N . ASP A 1 433 ? -10.686 -7.125 29.316 1.00 98.50 433 ASP A N 1
ATOM 3363 C CA . ASP A 1 433 ? -10.704 -6.983 30.769 1.00 98.50 433 ASP A CA 1
ATOM 3364 C C . ASP A 1 433 ? -10.915 -5.529 31.207 1.00 98.50 433 ASP A C 1
ATOM 3366 O O . ASP A 1 433 ? -11.781 -5.269 32.040 1.00 98.50 433 ASP A O 1
ATOM 3370 N N . VAL A 1 434 ? -10.219 -4.556 30.605 1.00 97.94 434 VAL A N 1
ATOM 3371 C CA . VAL A 1 434 ? -10.354 -3.139 31.002 1.00 97.94 434 VAL A CA 1
ATOM 3372 C C . VAL A 1 434 ? -11.762 -2.578 30.781 1.00 97.94 434 VAL A C 1
ATOM 3374 O O . VAL A 1 434 ? -12.200 -1.708 31.539 1.00 97.94 434 VAL A O 1
ATOM 3377 N N . TYR A 1 435 ? -12.493 -3.094 29.789 1.00 98.44 435 TYR A N 1
ATOM 3378 C CA . TYR A 1 435 ? -13.889 -2.731 29.541 1.00 98.44 435 TYR A CA 1
ATOM 3379 C C . TYR A 1 435 ? -14.900 -3.605 30.300 1.00 98.44 435 TYR A C 1
ATOM 3381 O O . TYR A 1 435 ? -16.088 -3.288 30.283 1.00 98.44 435 TYR A O 1
ATOM 3389 N N . HIS A 1 436 ? -14.455 -4.652 31.002 1.00 98.25 436 HIS A N 1
ATOM 3390 C CA . HIS A 1 436 ? -15.310 -5.587 31.737 1.00 98.25 436 HIS A CA 1
ATOM 3391 C C . HIS A 1 436 ? -14.861 -5.764 33.195 1.00 98.25 436 HIS A C 1
ATOM 3393 O O . HIS A 1 436 ? -15.197 -4.951 34.056 1.00 98.25 436 HIS A O 1
ATOM 3399 N N . GLY A 1 437 ? -14.158 -6.864 33.489 1.00 97.00 437 GLY A N 1
ATOM 3400 C CA . GLY A 1 437 ? -13.816 -7.297 34.842 1.00 97.00 437 GLY A CA 1
ATOM 3401 C C . GLY A 1 437 ? -12.802 -6.392 35.532 1.00 97.00 437 GLY A C 1
ATOM 3402 O O . GLY A 1 437 ? -12.879 -6.224 36.747 1.00 97.00 437 GLY A O 1
ATOM 3403 N N . GLN A 1 438 ? -11.907 -5.756 34.780 1.00 98.00 438 GLN A N 1
ATOM 3404 C CA . GLN A 1 438 ? -10.782 -4.963 35.273 1.00 98.00 438 GLN A CA 1
ATOM 3405 C C . GLN A 1 438 ? -9.915 -5.733 36.281 1.00 98.00 438 GLN A C 1
ATOM 3407 O O . GLN A 1 438 ? -9.374 -5.154 37.227 1.00 98.00 438 GLN A O 1
ATOM 3412 N N . ASP A 1 439 ? -9.797 -7.046 36.107 1.00 98.44 439 ASP A N 1
ATOM 3413 C CA . ASP A 1 439 ? -9.099 -7.940 37.025 1.00 98.44 439 ASP A CA 1
ATOM 3414 C C . ASP A 1 439 ? -7.601 -7.621 37.098 1.00 98.44 439 ASP A C 1
ATOM 3416 O O . ASP A 1 439 ? -7.034 -7.610 38.193 1.00 98.44 439 ASP A O 1
ATOM 3420 N N . ILE A 1 440 ? -6.968 -7.246 35.980 1.00 98.31 440 ILE A N 1
ATOM 3421 C CA . ILE A 1 440 ? -5.558 -6.826 35.967 1.00 98.31 440 ILE A CA 1
ATOM 3422 C C . ILE A 1 440 ? -5.323 -5.517 36.738 1.00 98.31 440 ILE A C 1
ATOM 3424 O O . ILE A 1 440 ? -4.254 -5.323 37.326 1.00 98.31 440 ILE A O 1
ATOM 3428 N N . LEU A 1 441 ? -6.330 -4.632 36.769 1.00 97.88 441 LEU A N 1
ATOM 3429 C CA . LEU A 1 441 ? -6.281 -3.368 37.510 1.00 97.88 441 LEU A CA 1
ATOM 3430 C C . LEU A 1 441 ? -6.500 -3.614 39.003 1.00 97.88 441 LEU A C 1
ATOM 3432 O O . LEU A 1 441 ? -5.766 -3.086 39.837 1.00 97.88 441 LEU A O 1
ATOM 3436 N N . LYS A 1 442 ? -7.472 -4.467 39.350 1.00 98.00 442 LYS A N 1
ATOM 3437 C CA . LYS A 1 442 ? -7.747 -4.889 40.735 1.00 98.00 442 LYS A CA 1
ATOM 3438 C C . LYS A 1 442 ? -6.568 -5.636 41.355 1.00 98.00 442 LYS A C 1
ATOM 3440 O O . LYS A 1 442 ? -6.311 -5.480 42.545 1.00 98.00 442 LYS A O 1
ATOM 3445 N N . ALA A 1 443 ? -5.845 -6.416 40.554 1.00 97.31 443 ALA A N 1
ATOM 3446 C CA . ALA A 1 443 ? -4.619 -7.092 40.967 1.00 97.31 443 ALA A CA 1
ATOM 3447 C C . ALA A 1 443 ? -3.424 -6.132 41.140 1.00 97.31 443 ALA A C 1
ATOM 3449 O O . ALA A 1 443 ? -2.380 -6.547 41.638 1.00 97.31 443 ALA A O 1
ATOM 3450 N N . GLY A 1 444 ? -3.551 -4.865 40.727 1.00 94.94 444 GLY A N 1
ATOM 3451 C CA . GLY A 1 444 ? -2.487 -3.864 40.809 1.00 94.94 444 GLY A CA 1
ATOM 3452 C C . GLY A 1 444 ? -1.330 -4.095 39.833 1.00 94.94 444 GLY A C 1
ATOM 3453 O O . GLY A 1 444 ? -0.295 -3.446 39.966 1.00 94.94 444 GLY A O 1
ATOM 3454 N N . VAL A 1 445 ? -1.485 -5.003 38.860 1.00 95.00 445 VAL A N 1
ATOM 3455 C CA . VAL A 1 445 ? -0.455 -5.299 37.850 1.00 95.00 445 VAL A CA 1
ATOM 3456 C C . VAL A 1 445 ? -0.307 -4.124 36.887 1.00 95.00 445 VAL A C 1
ATOM 3458 O O . VAL A 1 445 ? 0.811 -3.697 36.596 1.00 95.00 445 VAL A O 1
ATOM 3461 N N . VAL A 1 446 ? -1.436 -3.577 36.428 1.00 94.75 446 VAL A N 1
ATOM 3462 C CA . VAL A 1 446 ? -1.493 -2.320 35.674 1.00 94.75 446 VAL A CA 1
ATOM 3463 C C . VAL A 1 446 ? -2.203 -1.276 36.542 1.00 94.75 446 VAL A C 1
ATOM 3465 O O . VAL A 1 446 ? -3.309 -1.544 37.015 1.00 94.75 446 VAL A O 1
ATOM 3468 N N . PRO A 1 447 ? -1.608 -0.095 36.782 1.00 92.31 447 PRO A N 1
ATOM 3469 C CA . PRO A 1 447 ? -2.242 0.944 37.584 1.00 92.31 447 PRO A CA 1
ATOM 3470 C C . PRO A 1 447 ? -3.556 1.430 36.960 1.00 92.31 447 PRO A C 1
ATOM 3472 O O . PRO A 1 447 ? -3.613 1.763 35.777 1.00 92.31 447 PRO A O 1
ATOM 3475 N N . ALA A 1 448 ? -4.621 1.499 37.761 1.00 94.25 448 ALA A N 1
ATOM 3476 C CA . ALA A 1 448 ? -5.947 1.874 37.269 1.00 94.25 448 ALA A CA 1
ATOM 3477 C C . ALA A 1 448 ? -5.997 3.301 36.696 1.00 94.25 448 ALA A C 1
ATOM 3479 O O . ALA A 1 448 ? -6.751 3.570 35.765 1.00 94.25 448 ALA A O 1
ATOM 3480 N N . ASP A 1 449 ? -5.186 4.217 37.226 1.00 89.75 449 ASP A N 1
ATOM 3481 C CA . ASP A 1 449 ? -5.080 5.597 36.756 1.00 89.75 449 ASP A CA 1
ATOM 3482 C C . ASP A 1 449 ? -4.510 5.707 35.333 1.00 89.75 449 ASP A C 1
ATOM 3484 O O . ASP A 1 449 ? -4.974 6.566 34.589 1.00 89.75 449 ASP A O 1
ATOM 3488 N N . GLU A 1 450 ? -3.591 4.820 34.931 1.00 87.31 450 GLU A N 1
ATOM 3489 C CA . GLU A 1 450 ? -3.005 4.786 33.571 1.00 87.31 450 GLU A CA 1
ATOM 3490 C C . GLU A 1 450 ? -4.013 4.384 32.504 1.00 87.31 450 GLU A C 1
ATOM 3492 O O . GLU A 1 450 ? -3.884 4.773 31.349 1.00 87.31 450 GLU A O 1
ATOM 3497 N N . VAL A 1 451 ? -5.013 3.591 32.889 1.00 93.38 451 VAL A N 1
ATOM 3498 C CA . VAL A 1 451 ? -6.040 3.085 31.977 1.00 93.38 451 VAL A CA 1
ATOM 3499 C C . VAL A 1 451 ? -7.260 3.995 32.003 1.00 93.38 451 VAL A C 1
ATOM 3501 O O . VAL A 1 451 ? -7.664 4.517 30.972 1.00 93.38 451 VAL A O 1
ATOM 3504 N N . LEU A 1 452 ? -7.836 4.245 33.181 1.00 94.06 452 LEU A N 1
ATOM 3505 C CA . LEU A 1 452 ? -9.123 4.936 33.309 1.00 94.06 452 LEU A CA 1
ATOM 3506 C C . LEU A 1 452 ? -9.043 6.446 33.043 1.00 94.06 452 LEU A C 1
ATOM 3508 O O . LEU A 1 452 ? -10.072 7.072 32.799 1.00 94.06 452 LEU A O 1
ATOM 3512 N N . ARG A 1 453 ? -7.847 7.045 33.108 1.00 90.19 453 ARG A N 1
ATOM 3513 C CA . ARG A 1 453 ? -7.617 8.448 32.713 1.00 90.19 453 ARG A CA 1
ATOM 3514 C C . ARG A 1 453 ? -7.005 8.576 31.321 1.00 90.19 453 ARG A C 1
ATOM 3516 O O . ARG A 1 453 ? -6.750 9.696 30.884 1.00 90.19 453 ARG A O 1
ATOM 3523 N N . ASN A 1 454 ? -6.761 7.459 30.635 1.00 88.56 454 ASN A N 1
ATOM 3524 C CA . ASN A 1 454 ? -6.206 7.485 29.294 1.00 88.56 454 ASN A CA 1
ATOM 3525 C C . ASN A 1 454 ? -7.230 8.102 28.325 1.00 88.56 454 ASN A C 1
ATOM 3527 O O . ASN A 1 454 ? -8.370 7.637 28.289 1.00 88.56 454 ASN A O 1
ATOM 3531 N N . PRO A 1 455 ? -6.858 9.089 27.492 1.00 88.06 455 PRO A N 1
ATOM 3532 C CA . PRO A 1 455 ? -7.771 9.659 26.498 1.00 88.06 455 PRO A CA 1
ATOM 3533 C C . PRO A 1 455 ? -8.254 8.645 25.446 1.00 88.06 455 PRO A C 1
ATOM 3535 O O . PRO A 1 455 ? -9.239 8.895 24.758 1.00 88.06 455 PRO A O 1
ATOM 3538 N N . GLN A 1 456 ? -7.561 7.514 25.293 1.00 92.44 456 GLN A N 1
ATOM 3539 C CA . GLN A 1 456 ? -7.942 6.421 24.399 1.00 92.44 456 GLN A CA 1
ATOM 3540 C C . GLN A 1 456 ? -8.870 5.391 25.055 1.00 92.44 456 GLN A C 1
ATOM 3542 O O . GLN A 1 456 ? -9.395 4.523 24.355 1.00 92.44 456 GLN A O 1
ATOM 3547 N N . PHE A 1 457 ? -9.084 5.463 26.372 1.00 95.94 457 PHE A N 1
ATOM 3548 C CA . PHE A 1 457 ? -10.111 4.670 27.034 1.00 95.94 457 PHE A CA 1
ATOM 3549 C C . PHE A 1 457 ? -11.488 5.218 26.656 1.00 95.94 457 PHE A C 1
ATOM 3551 O O . PHE A 1 457 ? -11.746 6.415 26.776 1.00 95.94 457 PHE A O 1
ATOM 3558 N N . ARG A 1 458 ? -12.378 4.339 26.191 1.00 97.00 458 ARG A N 1
ATOM 3559 C CA . ARG A 1 458 ? -13.714 4.709 25.710 1.00 97.00 458 ARG A CA 1
ATOM 3560 C C . ARG A 1 458 ? -14.781 4.223 26.687 1.00 97.00 458 ARG A C 1
ATOM 3562 O O . ARG A 1 458 ? -15.103 3.034 26.666 1.00 97.00 458 ARG A O 1
ATOM 3569 N N . PRO A 1 459 ? -15.359 5.094 27.539 1.00 96.25 459 PRO A N 1
ATOM 3570 C CA . PRO A 1 459 ? -16.437 4.710 28.453 1.00 96.25 459 PRO A CA 1
ATOM 3571 C C . PRO A 1 459 ? -17.623 4.061 27.735 1.00 96.25 459 PRO A C 1
ATOM 3573 O O . PRO A 1 459 ? -18.310 3.213 28.298 1.00 96.25 459 PRO A O 1
ATOM 3576 N N . GLU A 1 460 ? -17.837 4.410 26.467 1.00 96.50 460 GLU A N 1
ATOM 3577 C CA . GLU A 1 460 ? -18.871 3.835 25.619 1.00 96.50 460 GLU A CA 1
ATOM 3578 C C . GLU A 1 460 ? -18.686 2.319 25.428 1.00 96.50 460 GLU A C 1
ATOM 3580 O O . GLU A 1 460 ? -19.668 1.620 25.186 1.00 96.50 460 GLU A O 1
ATOM 3585 N N . MET A 1 461 ? -17.471 1.792 25.566 1.00 98.06 461 MET A N 1
ATOM 3586 C CA . MET A 1 461 ? -17.173 0.366 25.415 1.00 98.06 461 MET A CA 1
ATOM 3587 C C . MET A 1 461 ? -17.336 -0.440 26.710 1.00 98.06 461 MET A C 1
ATOM 3589 O O . MET A 1 461 ? -17.298 -1.667 26.658 1.00 98.06 461 MET A O 1
ATOM 3593 N N . VAL A 1 462 ? -17.538 0.209 27.864 1.00 97.94 462 VAL A N 1
ATOM 3594 C CA . VAL A 1 462 ? -17.674 -0.486 29.154 1.00 97.94 462 VAL A CA 1
ATOM 3595 C C . VAL A 1 462 ? -18.913 -1.387 29.154 1.00 97.94 462 VAL A C 1
ATOM 3597 O O . VAL A 1 462 ? -20.029 -0.930 28.896 1.00 97.94 462 VAL A O 1
ATOM 3600 N N . GLY A 1 463 ? -18.703 -2.669 29.456 1.00 97.25 463 GLY A N 1
ATOM 3601 C CA . GLY A 1 463 ? -19.729 -3.710 29.485 1.00 97.25 463 GLY A CA 1
ATOM 3602 C C . GLY A 1 463 ? -20.298 -4.085 28.115 1.00 97.25 463 GLY A C 1
ATOM 3603 O O . GLY A 1 463 ? -21.362 -4.699 28.064 1.00 97.25 463 GLY A O 1
ATOM 3604 N N . LEU A 1 464 ? -19.655 -3.673 27.015 1.00 96.75 464 LEU A N 1
ATOM 3605 C CA . LEU A 1 464 ? -20.074 -4.038 25.666 1.00 96.75 464 LEU A CA 1
ATOM 3606 C C . LEU A 1 464 ? -19.362 -5.311 25.196 1.00 96.75 464 LEU A C 1
ATOM 3608 O O . LEU A 1 464 ? -18.161 -5.293 24.914 1.00 96.75 464 LEU A O 1
ATOM 3612 N N . ASP A 1 465 ? -20.145 -6.371 25.001 1.00 94.88 465 ASP A N 1
ATOM 3613 C CA . ASP A 1 465 ? -19.699 -7.584 24.323 1.00 94.88 465 ASP A CA 1
ATOM 3614 C C . ASP A 1 465 ? -19.478 -7.317 22.828 1.00 94.88 465 ASP A C 1
ATOM 3616 O O . ASP A 1 465 ? -20.383 -6.892 22.104 1.00 94.88 465 ASP A O 1
ATOM 3620 N N . VAL A 1 466 ? -18.266 -7.596 22.349 1.00 94.69 466 VAL A N 1
ATOM 3621 C CA . VAL A 1 466 ? -17.899 -7.471 20.932 1.00 94.69 466 VAL A CA 1
ATOM 3622 C C . VAL A 1 466 ? -17.907 -8.844 20.247 1.00 94.69 466 VAL A C 1
ATOM 3624 O O . VAL A 1 466 ? -17.628 -9.855 20.903 1.00 94.69 466 VAL A O 1
ATOM 3627 N N . PRO A 1 467 ? -18.199 -8.934 18.934 1.00 90.75 467 PRO A N 1
ATOM 3628 C CA . PRO A 1 467 ? -18.205 -10.208 18.220 1.00 90.75 467 PRO A CA 1
ATOM 3629 C C . PRO A 1 467 ? -16.906 -11.003 18.409 1.00 90.75 467 PRO A C 1
ATOM 3631 O O . PRO A 1 467 ? -15.804 -10.500 18.209 1.00 90.75 467 PRO A O 1
ATOM 3634 N N . GLY A 1 468 ? -17.040 -12.260 18.842 1.00 87.19 468 GLY A N 1
ATOM 3635 C CA . GLY A 1 468 ? -15.904 -13.153 19.090 1.00 87.19 468 GLY A CA 1
ATOM 3636 C C . GLY A 1 468 ? -14.987 -12.752 20.254 1.00 87.19 468 GLY A C 1
ATOM 3637 O O . GLY A 1 468 ? -13.967 -13.408 20.443 1.00 87.19 468 GLY A O 1
ATOM 3638 N N . GLY A 1 469 ? -15.312 -11.703 21.020 1.00 93.06 469 GLY A N 1
ATOM 3639 C CA . GLY A 1 469 ? -14.417 -11.152 22.043 1.00 93.06 469 GLY A CA 1
ATOM 3640 C C . GLY A 1 469 ? -13.115 -10.581 21.468 1.00 93.06 469 GLY A C 1
ATOM 3641 O O . GLY A 1 469 ? -12.123 -10.475 22.189 1.00 93.06 469 GLY A O 1
ATOM 3642 N N . VAL A 1 470 ? -13.092 -10.255 20.169 1.00 97.06 470 VAL A N 1
ATOM 3643 C CA . VAL A 1 470 ? -11.913 -9.732 19.471 1.00 97.06 470 VAL A CA 1
ATOM 3644 C C . VAL A 1 470 ? -12.033 -8.220 19.313 1.00 97.06 470 VAL A C 1
ATOM 3646 O O . VAL A 1 470 ? -13.020 -7.705 18.796 1.00 97.06 470 VAL A O 1
ATOM 3649 N N . TYR A 1 471 ? -10.992 -7.500 19.726 1.00 98.44 471 TYR A N 1
ATOM 3650 C CA . TYR A 1 471 ? -10.917 -6.045 19.629 1.00 98.44 471 TYR A CA 1
ATOM 3651 C C . TYR A 1 471 ? -9.933 -5.622 18.533 1.00 98.44 471 TYR A C 1
ATOM 3653 O O . TYR A 1 471 ? -10.306 -4.950 17.565 1.00 98.44 471 TYR A O 1
ATOM 3661 N N . ALA A 1 472 ? -8.682 -6.071 18.642 1.00 98.06 472 ALA A N 1
ATOM 3662 C CA . ALA A 1 472 ? -7.634 -5.861 17.650 1.00 98.06 472 ALA A CA 1
ATOM 3663 C C . ALA A 1 472 ? -7.647 -7.012 16.634 1.00 98.06 472 ALA A C 1
ATOM 3665 O O . ALA A 1 472 ? -6.949 -8.018 16.784 1.00 98.06 472 ALA A O 1
ATOM 3666 N N . HIS A 1 473 ? -8.480 -6.850 15.607 1.00 98.44 473 HIS A N 1
ATOM 3667 C CA . HIS A 1 473 ? -8.635 -7.795 14.504 1.00 98.44 473 HIS A CA 1
ATOM 3668 C C . HIS A 1 473 ? -7.411 -7.781 13.590 1.00 98.44 473 HIS A C 1
ATOM 3670 O O . HIS A 1 473 ? -6.998 -8.818 13.088 1.00 98.44 473 HIS A O 1
ATOM 3676 N N . ILE A 1 474 ? -6.816 -6.606 13.401 1.00 98.38 474 ILE A N 1
ATOM 3677 C CA . ILE A 1 474 ? -5.523 -6.417 12.758 1.00 98.38 474 ILE A CA 1
ATOM 3678 C C . ILE A 1 474 ? -4.617 -5.723 13.769 1.00 98.38 474 ILE A C 1
ATOM 3680 O O . ILE A 1 474 ? -4.964 -4.659 14.279 1.00 98.38 474 ILE A O 1
ATOM 3684 N N . ALA A 1 475 ? -3.458 -6.309 14.048 1.00 98.31 475 ALA A N 1
ATOM 3685 C CA . ALA A 1 475 ? -2.428 -5.715 14.893 1.00 98.31 475 ALA A CA 1
ATOM 3686 C C . ALA A 1 475 ? -1.112 -5.619 14.113 1.00 98.31 475 ALA A C 1
ATOM 3688 O O . ALA A 1 475 ? -0.608 -6.630 13.621 1.00 98.31 475 ALA A O 1
ATOM 3689 N N . GLY A 1 476 ? -0.567 -4.408 13.986 1.00 97.69 476 GLY A N 1
ATOM 3690 C CA . GLY A 1 476 ? 0.773 -4.184 13.437 1.00 97.69 476 GLY A CA 1
ATOM 3691 C C . GLY A 1 476 ? 1.788 -4.125 14.571 1.00 97.69 476 GLY A C 1
ATOM 3692 O O . GLY A 1 476 ? 1.682 -3.245 15.420 1.00 97.69 476 GLY A O 1
ATOM 3693 N N . ILE A 1 477 ? 2.748 -5.046 14.614 1.00 97.31 477 ILE A N 1
ATOM 3694 C CA . ILE A 1 477 ? 3.726 -5.105 15.712 1.00 97.31 477 ILE A CA 1
ATOM 3695 C C . ILE A 1 477 ? 5.083 -4.663 15.184 1.00 97.31 477 ILE A C 1
ATOM 3697 O O . ILE A 1 477 ? 5.638 -5.344 14.333 1.00 97.31 477 ILE A O 1
ATOM 3701 N N . ASP A 1 478 ? 5.623 -3.553 15.677 1.00 94.38 478 ASP A N 1
ATOM 3702 C CA . ASP A 1 478 ? 6.938 -3.070 15.262 1.00 94.38 478 ASP A CA 1
ATOM 3703 C C . ASP A 1 478 ? 8.033 -3.826 16.008 1.00 94.38 478 ASP A C 1
ATOM 3705 O O . ASP A 1 478 ? 8.094 -3.814 17.235 1.00 94.38 478 ASP A O 1
ATOM 3709 N N . ILE A 1 479 ? 8.904 -4.496 15.261 1.00 94.88 479 ILE A N 1
ATOM 3710 C CA . ILE A 1 479 ? 9.989 -5.334 15.758 1.00 94.88 479 ILE A CA 1
ATOM 3711 C C . ILE A 1 479 ? 11.316 -4.818 15.219 1.00 94.88 479 ILE A C 1
ATOM 3713 O O . ILE A 1 479 ? 11.511 -4.652 14.016 1.00 94.88 479 ILE A O 1
ATOM 3717 N N . VAL A 1 480 ? 12.279 -4.664 16.116 1.00 92.94 480 VAL A N 1
ATOM 3718 C CA . VAL A 1 480 ? 13.676 -4.393 15.783 1.00 92.94 480 VAL A CA 1
ATOM 3719 C C . VAL A 1 480 ? 14.542 -5.585 16.155 1.00 92.94 480 VAL A C 1
ATOM 3721 O O . VAL A 1 480 ? 14.189 -6.374 17.029 1.00 92.94 480 VAL A O 1
ATOM 3724 N N . ARG A 1 481 ? 15.696 -5.729 15.505 1.00 92.62 481 ARG A N 1
ATOM 3725 C CA . ARG A 1 481 ? 16.722 -6.690 15.917 1.00 92.62 481 ARG A CA 1
ATOM 3726 C C . ARG A 1 481 ? 17.903 -5.909 16.479 1.00 92.62 481 ARG A C 1
ATOM 3728 O O . ARG A 1 481 ? 18.319 -4.931 15.871 1.00 92.62 481 ARG A O 1
ATOM 3735 N N . ALA A 1 482 ? 18.420 -6.302 17.636 1.00 87.88 482 ALA A N 1
ATOM 3736 C CA . ALA A 1 482 ? 19.553 -5.639 18.280 1.00 87.88 482 ALA A CA 1
ATOM 3737 C C . ALA A 1 482 ? 20.692 -6.631 18.533 1.00 87.88 482 ALA A C 1
ATOM 3739 O O . ALA A 1 482 ? 20.451 -7.812 18.802 1.00 87.88 482 ALA A O 1
ATOM 3740 N N . ALA A 1 483 ? 21.931 -6.145 18.435 1.00 82.50 483 ALA A N 1
ATOM 3741 C CA . ALA A 1 483 ? 23.118 -6.942 18.719 1.00 82.50 483 ALA A CA 1
ATOM 3742 C C . ALA A 1 483 ? 23.211 -7.284 20.212 1.00 82.50 483 ALA A C 1
ATOM 3744 O O . ALA A 1 483 ? 23.049 -6.424 21.076 1.00 82.50 483 ALA A O 1
ATOM 3745 N N . GLN A 1 484 ? 23.529 -8.537 20.501 1.00 77.12 484 GLN A N 1
ATOM 3746 C CA . GLN A 1 484 ? 23.940 -9.008 21.814 1.00 77.12 484 GLN A CA 1
ATOM 3747 C C . GLN A 1 484 ? 25.471 -8.933 21.935 1.00 77.12 484 GLN A C 1
ATOM 3749 O O . GLN A 1 484 ? 26.168 -9.014 20.917 1.00 77.12 484 GLN A O 1
ATOM 3754 N N . PRO A 1 485 ? 26.024 -8.842 23.160 1.00 70.38 485 PRO A N 1
ATOM 3755 C CA . PRO A 1 485 ? 27.474 -8.842 23.380 1.00 70.38 485 PRO A CA 1
ATOM 3756 C C . PRO A 1 485 ? 28.198 -10.065 22.794 1.00 70.38 485 PRO A C 1
ATOM 3758 O O . PRO A 1 485 ? 29.383 -9.995 22.487 1.00 70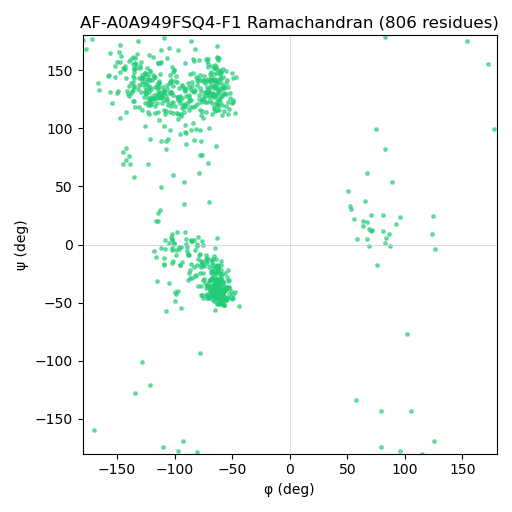.38 485 PRO A O 1
ATOM 3761 N N . ASP A 1 486 ? 27.488 -11.182 22.619 1.00 69.44 486 ASP A N 1
ATOM 3762 C CA . ASP A 1 486 ? 28.002 -12.422 22.026 1.00 69.44 486 ASP A CA 1
ATOM 3763 C C . ASP A 1 486 ? 27.929 -12.461 20.483 1.00 69.44 486 ASP A C 1
ATOM 3765 O O . ASP A 1 486 ? 28.248 -13.479 19.867 1.00 69.44 486 ASP A O 1
ATOM 3769 N N . GLY A 1 487 ? 27.504 -11.365 19.844 1.00 69.25 487 GLY A N 1
ATOM 3770 C CA . GLY A 1 487 ? 27.388 -11.233 18.391 1.00 69.25 487 GLY A CA 1
ATOM 3771 C C . GLY A 1 487 ? 26.104 -11.813 17.782 1.00 69.2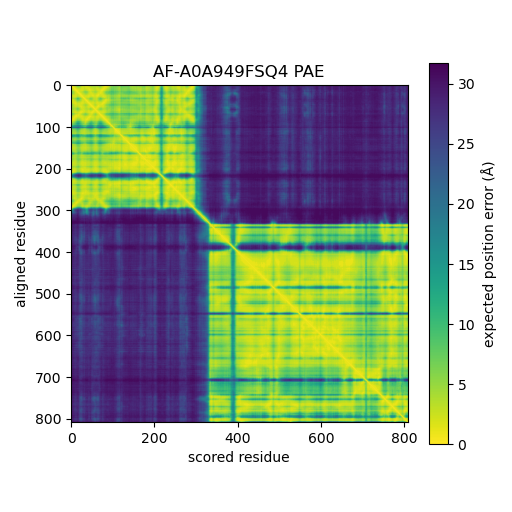5 487 GLY A C 1
ATOM 3772 O O . GLY A 1 487 ? 25.932 -11.747 16.558 1.00 69.25 487 GLY A O 1
ATOM 3773 N N . ARG A 1 488 ? 25.184 -12.367 18.587 1.00 80.62 488 ARG A N 1
ATOM 3774 C CA . ARG A 1 488 ? 23.843 -12.767 18.121 1.00 80.62 488 ARG A CA 1
ATOM 3775 C C . ARG A 1 488 ? 22.916 -11.556 18.010 1.00 80.62 488 ARG A C 1
ATOM 3777 O O . ARG A 1 488 ? 23.159 -10.519 18.612 1.00 80.62 488 ARG A O 1
ATOM 3784 N N . GLY A 1 489 ? 21.852 -11.682 17.223 1.00 85.12 489 GLY A N 1
ATOM 3785 C CA . GLY A 1 489 ? 20.825 -10.649 17.089 1.00 85.12 489 GLY A CA 1
ATOM 3786 C C . GLY A 1 489 ? 19.520 -11.117 17.719 1.00 85.12 489 GLY A C 1
ATOM 3787 O O . GLY A 1 489 ? 18.991 -12.140 17.278 1.00 85.12 489 GLY A O 1
ATOM 3788 N N . THR A 1 490 ? 19.000 -10.374 18.695 1.00 90.31 490 THR A N 1
ATOM 3789 C CA . THR A 1 490 ? 17.727 -10.666 19.379 1.00 90.31 490 THR A CA 1
ATOM 3790 C C . THR A 1 490 ? 16.632 -9.735 18.876 1.00 90.31 490 THR A C 1
ATOM 3792 O O . THR A 1 490 ? 16.888 -8.555 18.637 1.00 90.31 490 THR A O 1
ATOM 3795 N N . TYR A 1 491 ? 15.424 -10.268 18.695 1.00 94.06 491 TYR A N 1
ATOM 3796 C CA . TYR A 1 491 ? 14.253 -9.491 18.298 1.00 94.06 491 TYR A CA 1
ATOM 3797 C C . TYR A 1 491 ? 13.589 -8.852 19.518 1.00 94.06 491 TYR A C 1
ATOM 3799 O O . TYR A 1 491 ? 13.320 -9.540 20.499 1.00 94.06 491 TYR A O 1
ATOM 3807 N N . HIS A 1 492 ? 13.282 -7.563 19.417 1.00 93.75 492 HIS A N 1
ATOM 3808 C CA . HIS A 1 492 ? 12.554 -6.808 20.427 1.00 93.75 492 HIS A CA 1
ATOM 3809 C C . HIS A 1 492 ? 11.342 -6.128 19.798 1.00 93.75 492 HIS A C 1
ATOM 3811 O O . HIS A 1 492 ? 11.461 -5.521 18.733 1.00 93.75 492 HIS A O 1
ATOM 3817 N N . VAL A 1 493 ? 10.191 -6.194 20.462 1.00 94.31 493 VAL A N 1
ATOM 3818 C CA . VAL A 1 493 ? 9.036 -5.360 20.118 1.00 94.31 493 VAL A CA 1
ATOM 3819 C C . VAL A 1 493 ? 9.336 -3.933 20.554 1.00 94.31 493 VAL A C 1
ATOM 3821 O O . VAL A 1 493 ? 9.780 -3.719 21.678 1.00 94.31 493 VAL A O 1
ATOM 3824 N N . LEU A 1 494 ? 9.119 -2.976 19.659 1.00 88.06 494 LEU A N 1
ATOM 3825 C CA . LEU A 1 494 ? 9.294 -1.546 19.887 1.00 88.06 494 LEU A CA 1
ATOM 3826 C C . LEU A 1 494 ? 7.959 -0.854 20.175 1.00 88.06 494 LEU A C 1
ATOM 3828 O O . LEU A 1 494 ? 7.904 0.017 21.041 1.00 88.06 494 LEU A O 1
ATOM 3832 N N . GLU A 1 495 ? 6.912 -1.228 19.440 1.00 89.62 495 GLU A N 1
ATOM 3833 C CA . GLU A 1 495 ? 5.597 -0.590 19.491 1.00 89.62 495 GLU A CA 1
ATOM 3834 C C . GLU A 1 495 ? 4.510 -1.556 18.995 1.00 89.62 495 GLU A C 1
ATOM 3836 O O . GLU A 1 495 ? 4.735 -2.364 18.091 1.00 89.62 495 GLU A O 1
ATOM 3841 N N . ASP A 1 496 ? 3.321 -1.458 19.581 1.00 94.50 496 ASP A N 1
ATOM 3842 C CA . ASP A 1 496 ? 2.114 -2.148 19.130 1.00 94.50 496 ASP A CA 1
ATOM 3843 C C . ASP A 1 496 ? 1.221 -1.138 18.398 1.00 94.50 496 ASP A C 1
ATOM 3845 O O . ASP A 1 496 ? 1.139 0.012 18.802 1.00 94.50 496 ASP A O 1
ATOM 3849 N N . ASN A 1 497 ? 0.554 -1.533 17.314 1.00 95.31 497 ASN A N 1
ATOM 3850 C CA . ASN A 1 497 ? -0.366 -0.667 16.569 1.00 95.31 497 ASN A CA 1
ATOM 3851 C C . ASN A 1 497 ? -1.720 -1.382 16.465 1.00 95.31 497 ASN A C 1
ATOM 3853 O O . ASN A 1 497 ? -1.877 -2.303 15.654 1.00 95.31 497 ASN A O 1
ATOM 3857 N N . LEU A 1 498 ? -2.688 -0.979 17.295 1.00 97.25 498 LEU A N 1
ATOM 3858 C CA . LEU A 1 498 ? -3.965 -1.683 17.497 1.00 97.25 498 LEU A CA 1
ATOM 3859 C C . LEU A 1 498 ? -5.192 -0.845 17.105 1.00 97.25 498 LEU A C 1
ATOM 3861 O O . LEU A 1 498 ? -6.317 -1.350 17.118 1.00 97.25 498 LEU A O 1
ATOM 3865 N N . ARG A 1 499 ? -5.006 0.427 16.744 1.00 93.75 499 ARG A N 1
ATOM 3866 C CA . ARG A 1 499 ? -6.062 1.300 16.201 1.00 93.75 499 ARG A CA 1
ATOM 3867 C C . ARG A 1 499 ? -6.326 0.983 14.728 1.00 93.75 499 ARG A C 1
ATOM 3869 O O . ARG A 1 499 ? -7.084 0.068 14.419 1.00 93.75 499 ARG A O 1
ATOM 3876 N N . VAL A 1 500 ? -5.655 1.702 13.828 1.00 93.12 500 VAL A N 1
ATOM 3877 C CA . VAL A 1 500 ? -5.789 1.583 12.370 1.00 93.12 500 VAL A CA 1
ATOM 3878 C C . VAL A 1 500 ? -4.410 1.285 11.758 1.00 93.12 500 VAL A C 1
ATOM 3880 O O . VAL A 1 500 ? -3.809 2.160 11.132 1.00 93.12 500 VAL A O 1
ATOM 3883 N N . PRO A 1 501 ? -3.838 0.084 11.984 1.00 92.88 501 PRO A N 1
ATOM 3884 C CA . PRO A 1 501 ? -2.500 -0.232 11.494 1.00 92.88 501 PRO A CA 1
ATOM 3885 C C . PRO A 1 501 ? -2.448 -0.207 9.961 1.00 92.88 501 PRO A C 1
ATOM 3887 O O . PRO A 1 501 ? -3.311 -0.777 9.292 1.00 92.88 501 PRO A O 1
ATOM 3890 N N . SER A 1 502 ? -1.402 0.419 9.421 1.00 86.62 502 SER A N 1
ATOM 3891 C CA . SER A 1 502 ? -1.121 0.501 7.985 1.00 86.62 502 SER A CA 1
ATOM 3892 C C . SER A 1 502 ? 0.251 -0.083 7.635 1.00 86.62 502 SER A C 1
ATOM 3894 O O . SER A 1 502 ? 1.108 -0.276 8.509 1.00 86.62 502 SER A O 1
ATOM 3896 N N . GLY A 1 503 ? 0.455 -0.372 6.348 1.00 88.00 503 GLY A N 1
ATOM 3897 C CA . GLY A 1 503 ? 1.706 -0.871 5.773 1.00 88.00 503 GLY A CA 1
ATOM 3898 C C . GLY A 1 503 ? 1.573 -2.162 4.953 1.00 88.00 503 GLY A C 1
ATOM 3899 O O . GLY A 1 503 ? 2.553 -2.622 4.366 1.00 88.00 503 GLY A O 1
ATOM 3900 N N . VAL A 1 504 ? 0.384 -2.762 4.897 1.00 91.81 504 VAL A N 1
ATOM 3901 C CA . VAL A 1 504 ? 0.139 -4.038 4.208 1.00 91.81 504 VAL A CA 1
ATOM 3902 C C . VAL A 1 504 ? 0.263 -3.884 2.695 1.00 91.81 504 VAL A C 1
ATOM 3904 O O . VAL A 1 504 ? 0.831 -4.761 2.043 1.00 91.81 504 VAL A O 1
ATOM 3907 N N . SER A 1 505 ? -0.240 -2.786 2.119 1.00 88.75 505 SER A N 1
ATOM 3908 C CA . SER A 1 505 ? -0.134 -2.567 0.668 1.00 88.75 505 SER A CA 1
ATOM 3909 C C . SER A 1 505 ? 1.329 -2.533 0.226 1.00 88.75 505 SER A C 1
ATOM 3911 O O . SER A 1 505 ? 1.678 -3.146 -0.778 1.00 88.75 505 SER A O 1
ATOM 3913 N N . TYR A 1 506 ? 2.202 -1.920 1.029 1.00 88.38 506 TYR A N 1
ATOM 3914 C CA . TYR A 1 506 ? 3.646 -1.896 0.800 1.00 88.38 506 TYR A CA 1
ATOM 3915 C C . TYR A 1 506 ? 4.269 -3.285 0.890 1.00 88.38 506 TYR A C 1
ATOM 3917 O O . TYR A 1 506 ? 5.052 -3.644 0.022 1.00 88.38 506 TYR A O 1
ATOM 3925 N N . MET A 1 507 ? 3.900 -4.104 1.879 1.00 93.25 507 MET A N 1
ATOM 3926 C CA . MET A 1 507 ? 4.359 -5.498 1.947 1.00 93.25 507 MET A CA 1
ATOM 3927 C C . MET A 1 507 ? 4.026 -6.263 0.651 1.00 93.25 507 MET A C 1
ATOM 3929 O O . MET A 1 507 ? 4.877 -6.967 0.106 1.00 93.25 507 MET A O 1
ATOM 3933 N N . LEU A 1 508 ? 2.797 -6.116 0.150 1.00 92.44 508 LEU A N 1
ATOM 3934 C CA . LEU A 1 508 ? 2.320 -6.822 -1.041 1.00 92.44 508 LEU A CA 1
ATOM 3935 C C . LEU A 1 508 ? 2.965 -6.296 -2.330 1.00 92.44 508 LEU A C 1
ATOM 3937 O O . LEU A 1 508 ? 3.431 -7.080 -3.160 1.00 92.44 508 LEU A O 1
ATOM 3941 N N . GLU A 1 509 ? 3.030 -4.978 -2.490 1.00 88.69 509 GLU A N 1
ATOM 3942 C CA . GLU A 1 509 ? 3.595 -4.353 -3.683 1.00 88.69 509 GLU A CA 1
ATOM 3943 C C . GLU A 1 509 ? 5.127 -4.453 -3.721 1.00 88.69 509 GLU A C 1
ATOM 3945 O O . GLU A 1 509 ? 5.679 -4.686 -4.795 1.00 88.69 509 GLU A O 1
ATOM 3950 N N . ASN A 1 510 ? 5.818 -4.427 -2.574 1.00 92.12 510 ASN A N 1
ATOM 3951 C CA . ASN A 1 510 ? 7.257 -4.712 -2.499 1.00 92.12 510 ASN A CA 1
ATOM 3952 C C . ASN A 1 510 ? 7.563 -6.121 -3.014 1.00 92.12 510 ASN A C 1
ATOM 3954 O O . ASN A 1 510 ? 8.461 -6.290 -3.841 1.00 92.12 510 ASN A O 1
ATOM 3958 N N . ARG A 1 511 ? 6.776 -7.128 -2.603 1.00 94.12 511 ARG A N 1
ATOM 3959 C CA . ARG A 1 511 ? 6.932 -8.498 -3.110 1.00 94.12 511 ARG A CA 1
ATOM 3960 C C . ARG A 1 511 ? 6.725 -8.577 -4.615 1.00 94.12 511 ARG A C 1
ATOM 3962 O O . ARG A 1 511 ? 7.533 -9.162 -5.334 1.00 94.12 511 ARG A O 1
ATOM 3969 N N . LYS A 1 512 ? 5.631 -7.996 -5.095 1.00 90.31 512 LYS A N 1
ATOM 3970 C CA . LYS A 1 512 ? 5.273 -7.991 -6.515 1.00 90.31 512 LYS A CA 1
ATOM 3971 C C . LYS A 1 512 ? 6.330 -7.279 -7.360 1.00 90.31 512 LYS A C 1
ATOM 3973 O O . LYS A 1 512 ? 6.653 -7.753 -8.448 1.00 90.31 512 LYS A O 1
ATOM 3978 N N . MET A 1 513 ? 6.905 -6.192 -6.843 1.00 88.44 513 MET A N 1
ATOM 3979 C CA . MET A 1 513 ? 8.016 -5.488 -7.471 1.00 88.44 513 MET A CA 1
ATOM 3980 C C . MET A 1 513 ? 9.258 -6.367 -7.562 1.00 88.44 513 MET A C 1
ATOM 3982 O O . MET A 1 513 ? 9.810 -6.525 -8.649 1.00 88.44 513 MET A O 1
ATOM 3986 N N . MET A 1 514 ? 9.672 -6.986 -6.453 1.00 92.00 514 MET A N 1
ATOM 3987 C CA . MET A 1 514 ? 10.834 -7.875 -6.440 1.00 92.00 514 MET A CA 1
ATOM 3988 C C . MET A 1 514 ? 10.667 -9.033 -7.424 1.00 92.00 514 MET A C 1
ATOM 3990 O O . MET A 1 514 ? 11.587 -9.318 -8.187 1.00 92.00 514 MET A O 1
ATOM 3994 N N . MET A 1 515 ? 9.491 -9.669 -7.463 1.00 89.25 515 MET A N 1
ATOM 3995 C CA . MET A 1 515 ? 9.205 -10.763 -8.401 1.00 89.25 515 MET A CA 1
ATOM 3996 C C . MET A 1 515 ? 9.259 -10.314 -9.864 1.00 89.25 515 MET A C 1
ATOM 3998 O O . MET A 1 515 ? 9.626 -11.097 -10.735 1.00 89.25 515 MET A O 1
ATOM 4002 N N . ARG A 1 516 ? 8.904 -9.055 -10.142 1.00 86.31 516 ARG A N 1
ATOM 4003 C CA . ARG A 1 516 ? 8.960 -8.477 -11.486 1.00 86.31 516 ARG A CA 1
ATOM 4004 C C . ARG A 1 516 ? 10.384 -8.116 -11.910 1.00 86.31 516 ARG A C 1
ATOM 4006 O O . ARG A 1 516 ? 10.748 -8.374 -13.053 1.00 86.31 516 ARG A O 1
ATOM 4013 N N . LEU A 1 517 ? 11.166 -7.505 -11.021 1.00 85.69 517 LEU A N 1
ATOM 4014 C CA . LEU A 1 517 ? 12.527 -7.050 -11.326 1.00 85.69 517 LEU A CA 1
ATOM 4015 C C . LEU A 1 517 ? 13.534 -8.206 -11.338 1.00 85.69 517 LEU A C 1
ATOM 4017 O O . LEU A 1 517 ? 14.464 -8.205 -12.147 1.00 85.69 517 LEU A O 1
ATOM 4021 N N . PHE A 1 518 ? 13.345 -9.190 -10.455 1.00 89.44 518 PHE A N 1
ATOM 4022 C CA . PHE A 1 518 ? 14.298 -10.272 -10.205 1.00 89.44 518 PHE A CA 1
ATOM 4023 C C . PHE A 1 518 ? 13.614 -11.652 -10.126 1.00 89.44 518 PHE A C 1
ATOM 4025 O O . PHE A 1 518 ? 13.756 -12.342 -9.114 1.00 89.44 518 PHE A O 1
ATOM 4032 N N . PRO A 1 519 ? 12.885 -12.100 -11.167 1.00 86.75 519 PRO A N 1
ATOM 4033 C CA . PRO A 1 519 ? 12.160 -13.374 -11.132 1.00 86.75 519 PRO A CA 1
ATOM 4034 C C . PRO A 1 519 ? 13.078 -14.575 -10.848 1.00 86.75 519 PRO A C 1
ATOM 4036 O O . PRO A 1 519 ? 12.733 -15.436 -10.039 1.00 86.75 519 PRO A O 1
ATOM 4039 N N . ASP A 1 520 ? 14.284 -14.594 -11.424 1.00 85.69 520 ASP A N 1
ATOM 4040 C CA . ASP A 1 520 ? 15.266 -15.669 -11.219 1.00 85.69 520 ASP A CA 1
ATOM 4041 C C . ASP A 1 520 ? 15.710 -15.795 -9.753 1.00 85.69 520 ASP A C 1
ATOM 4043 O O . ASP A 1 520 ? 16.032 -16.885 -9.279 1.00 85.69 520 ASP A O 1
ATOM 4047 N N . LEU A 1 521 ? 15.683 -14.696 -8.994 1.00 88.25 521 LEU A N 1
ATOM 4048 C CA . LEU A 1 521 ? 16.080 -14.686 -7.589 1.00 88.25 521 LEU A CA 1
ATOM 4049 C C . LEU A 1 521 ? 15.093 -15.476 -6.712 1.00 88.25 521 LEU A C 1
ATOM 4051 O O . LEU A 1 521 ? 15.510 -16.108 -5.741 1.00 88.25 521 LEU A O 1
ATOM 4055 N N . PHE A 1 522 ? 13.810 -15.507 -7.091 1.00 89.44 522 PHE A N 1
ATOM 4056 C CA . PHE A 1 522 ? 12.776 -16.329 -6.448 1.00 89.44 522 PHE A CA 1
ATOM 4057 C C . PHE A 1 522 ? 12.854 -17.806 -6.852 1.00 89.44 522 PHE A C 1
ATOM 4059 O O . PHE A 1 522 ? 12.341 -18.660 -6.137 1.00 89.44 522 PHE A O 1
ATOM 4066 N N . ALA A 1 523 ? 13.512 -18.138 -7.967 1.00 83.62 523 ALA A N 1
ATOM 4067 C CA . ALA A 1 523 ? 13.823 -19.529 -8.294 1.00 83.62 523 ALA A CA 1
ATOM 4068 C C . ALA A 1 523 ? 14.993 -20.064 -7.444 1.00 83.62 523 ALA A C 1
ATOM 4070 O O . ALA A 1 523 ? 15.041 -21.252 -7.129 1.00 83.62 523 ALA A O 1
ATOM 4071 N N . LEU A 1 524 ? 15.921 -19.182 -7.054 1.00 85.75 524 LEU A N 1
ATOM 4072 C CA . LEU A 1 524 ? 17.077 -19.512 -6.212 1.00 85.75 524 LEU A CA 1
ATOM 4073 C C . LEU A 1 524 ? 16.746 -19.547 -4.713 1.00 85.75 524 LEU A C 1
ATOM 4075 O O . LEU A 1 524 ? 17.393 -20.272 -3.959 1.00 85.75 524 LEU A O 1
ATOM 4079 N N . ASN A 1 525 ? 15.739 -18.787 -4.277 1.00 88.00 525 ASN A N 1
ATOM 4080 C CA . ASN A 1 525 ? 15.349 -18.663 -2.874 1.00 88.00 525 ASN A CA 1
ATOM 4081 C C . ASN A 1 525 ? 13.902 -19.126 -2.686 1.00 88.00 525 ASN A C 1
ATOM 4083 O O . ASN A 1 525 ? 12.994 -18.609 -3.328 1.00 88.00 525 ASN A O 1
ATOM 4087 N N . ARG A 1 526 ? 13.663 -20.064 -1.764 1.00 90.50 526 ARG A N 1
ATOM 4088 C CA . ARG A 1 526 ? 12.309 -20.541 -1.433 1.00 90.50 526 ARG A CA 1
ATOM 4089 C C . ARG A 1 526 ? 11.575 -19.521 -0.561 1.00 90.50 526 ARG A C 1
ATOM 4091 O O . ARG A 1 526 ? 11.525 -19.675 0.653 1.00 90.50 526 ARG A O 1
ATOM 4098 N N . VAL A 1 527 ? 11.079 -18.445 -1.166 1.00 95.81 527 VAL A N 1
ATOM 4099 C CA . VAL A 1 527 ? 10.394 -17.355 -0.454 1.00 95.81 527 VAL A CA 1
ATOM 4100 C C . VAL A 1 527 ? 8.907 -17.674 -0.286 1.00 95.81 527 VAL A C 1
ATOM 4102 O O . VAL A 1 527 ? 8.196 -17.856 -1.276 1.00 95.81 527 VAL A O 1
ATOM 4105 N N . ALA A 1 528 ? 8.420 -17.662 0.954 1.00 95.69 528 ALA A N 1
ATOM 4106 C CA . ALA A 1 528 ? 7.020 -17.908 1.279 1.00 95.69 528 ALA A CA 1
ATOM 4107 C C . ALA A 1 528 ? 6.092 -16.821 0.682 1.00 95.69 528 ALA A C 1
ATOM 4109 O O . ALA A 1 528 ? 6.431 -15.627 0.699 1.00 95.69 528 ALA A O 1
ATOM 4110 N N . PRO A 1 529 ? 4.909 -17.180 0.147 1.00 94.88 529 PRO A N 1
ATOM 4111 C CA . PRO A 1 529 ? 4.017 -16.230 -0.511 1.00 94.88 529 PRO A CA 1
ATOM 4112 C C . PRO A 1 529 ? 3.296 -15.322 0.492 1.00 94.88 529 PRO A C 1
ATOM 4114 O O . PRO A 1 529 ? 2.875 -15.764 1.555 1.00 94.88 529 PRO A O 1
ATOM 4117 N N . VAL A 1 530 ? 3.066 -14.063 0.105 1.00 96.62 530 VAL A N 1
ATOM 4118 C CA . VAL A 1 530 ? 2.302 -13.085 0.912 1.00 96.62 530 VAL A CA 1
ATOM 4119 C C . VAL A 1 530 ? 1.000 -12.619 0.250 1.00 96.62 530 VAL A C 1
ATOM 4121 O O . VAL A 1 530 ? 0.161 -12.008 0.902 1.00 96.62 530 VAL A O 1
ATOM 4124 N N . ALA A 1 531 ? 0.798 -12.939 -1.035 1.00 93.62 531 ALA A N 1
ATOM 4125 C CA . ALA A 1 531 ? -0.306 -12.427 -1.855 1.00 93.62 531 ALA A CA 1
ATOM 4126 C C . ALA A 1 531 ? -1.713 -12.811 -1.359 1.00 93.62 531 ALA A C 1
ATOM 4128 O O . ALA A 1 531 ? -2.674 -12.137 -1.701 1.00 93.62 531 ALA A O 1
ATOM 4129 N N . HIS A 1 532 ? -1.829 -13.854 -0.532 1.00 94.94 532 HIS A N 1
ATOM 4130 C CA . HIS A 1 532 ? -3.092 -14.337 0.034 1.00 94.94 532 HIS A CA 1
ATOM 4131 C C . HIS A 1 532 ? -3.539 -13.562 1.294 1.00 94.94 532 HIS A C 1
ATOM 4133 O O . HIS A 1 532 ? -4.541 -13.916 1.913 1.00 94.94 532 HIS A O 1
ATOM 4139 N N . TYR A 1 533 ? -2.812 -12.511 1.706 1.00 97.56 533 TYR A N 1
ATOM 4140 C CA . TYR A 1 533 ? -3.199 -11.682 2.854 1.00 97.56 533 TYR A CA 1
ATOM 4141 C C . TYR A 1 533 ? -4.617 -11.089 2.730 1.00 97.56 533 TYR A C 1
ATOM 4143 O O . TYR A 1 533 ? -5.367 -11.212 3.698 1.00 97.56 533 TYR A O 1
ATOM 4151 N N . PRO A 1 534 ? -5.031 -10.471 1.598 1.00 96.75 534 PRO A N 1
ATOM 4152 C CA . PRO A 1 534 ? -6.373 -9.893 1.485 1.00 96.75 534 PRO A CA 1
ATOM 4153 C C . PRO A 1 534 ? -7.485 -10.934 1.661 1.00 96.75 534 PRO A C 1
ATOM 4155 O O . PRO A 1 534 ? -8.485 -10.645 2.314 1.00 96.75 534 PRO A O 1
ATOM 4158 N N . ASP A 1 535 ? -7.284 -12.163 1.176 1.00 96.19 535 ASP A N 1
ATOM 4159 C CA . ASP A 1 535 ? -8.237 -13.264 1.361 1.00 96.19 535 ASP A CA 1
ATOM 4160 C C . ASP A 1 535 ? -8.376 -13.652 2.841 1.00 96.19 535 ASP A C 1
ATOM 4162 O O . ASP A 1 535 ? -9.489 -13.823 3.345 1.00 96.19 535 ASP A O 1
ATOM 4166 N N . LEU A 1 536 ? -7.252 -13.746 3.565 1.00 96.81 536 LEU A N 1
ATOM 4167 C CA . LEU A 1 536 ? -7.256 -14.013 5.008 1.00 96.81 536 LEU A CA 1
ATOM 4168 C C . LEU A 1 536 ? -7.880 -12.865 5.802 1.00 96.81 536 LEU A C 1
ATOM 4170 O O . LEU A 1 536 ? -8.615 -13.114 6.762 1.00 96.81 536 LEU A O 1
ATOM 4174 N N . LEU A 1 537 ? -7.624 -11.617 5.403 1.00 97.75 537 LEU A N 1
ATOM 4175 C CA . LEU A 1 537 ? -8.252 -10.442 5.998 1.00 97.75 537 LEU A CA 1
ATOM 4176 C C . LEU A 1 537 ? -9.769 -10.501 5.803 1.00 97.75 537 LEU A C 1
ATOM 4178 O O . LEU A 1 537 ? -10.506 -10.416 6.783 1.00 97.75 537 LEU A O 1
ATOM 4182 N N . LEU A 1 538 ? -10.250 -10.731 4.579 1.00 97.31 538 LEU A N 1
ATOM 4183 C CA . LEU A 1 538 ? -11.680 -10.845 4.304 1.00 97.31 538 LEU A CA 1
ATOM 4184 C C . LEU A 1 538 ? -12.322 -11.992 5.094 1.00 97.31 538 LEU A C 1
ATOM 4186 O O . LEU A 1 538 ? -13.390 -11.812 5.676 1.00 97.31 538 LEU A O 1
ATOM 4190 N N . ALA A 1 539 ? -11.675 -13.159 5.156 1.00 95.69 539 ALA A N 1
ATOM 4191 C CA . ALA A 1 539 ? -12.153 -14.287 5.954 1.00 95.69 539 ALA A CA 1
ATOM 4192 C C . ALA A 1 539 ? -12.230 -13.940 7.452 1.00 95.69 539 ALA A C 1
ATOM 4194 O O . ALA A 1 539 ? -13.212 -14.279 8.117 1.00 95.69 539 ALA A O 1
ATOM 4195 N N . THR A 1 540 ? -11.231 -13.216 7.965 1.00 96.75 540 THR A N 1
ATOM 4196 C CA . THR A 1 540 ? -11.192 -12.711 9.344 1.00 96.75 540 THR A CA 1
ATOM 4197 C C . THR A 1 540 ? -12.361 -11.765 9.606 1.00 96.75 540 THR A C 1
ATOM 4199 O O . THR A 1 540 ? -13.134 -12.008 10.531 1.00 96.75 540 THR A O 1
ATOM 4202 N N . LEU A 1 541 ? -12.562 -10.761 8.746 1.00 96.88 541 LEU A N 1
ATOM 4203 C CA . LEU A 1 541 ? -13.656 -9.790 8.843 1.00 96.88 541 LEU A CA 1
ATOM 4204 C C . LEU A 1 541 ? -15.027 -10.476 8.788 1.00 96.88 541 LEU A C 1
ATOM 4206 O O . LEU A 1 541 ? -15.853 -10.282 9.675 1.00 96.88 541 LEU A O 1
ATOM 4210 N N . ARG A 1 542 ? -15.257 -11.351 7.801 1.00 95.50 542 ARG A N 1
ATOM 4211 C CA . ARG A 1 542 ? -16.511 -12.115 7.676 1.00 95.50 542 ARG A CA 1
ATOM 4212 C C . ARG A 1 542 ? -16.801 -12.963 8.911 1.00 95.50 542 ARG A C 1
ATOM 4214 O O . ARG A 1 542 ? -17.961 -13.135 9.273 1.00 95.50 542 ARG A O 1
ATOM 4221 N N . SER A 1 543 ? -15.765 -13.477 9.575 1.00 93.94 543 SER A N 1
ATOM 4222 C CA . SER A 1 543 ? -15.932 -14.293 10.779 1.00 93.94 543 SER A CA 1
ATOM 4223 C C . SER A 1 543 ? -16.463 -13.520 11.994 1.00 93.94 543 SER A C 1
ATOM 4225 O O . SER A 1 543 ? -16.900 -14.164 12.947 1.00 93.94 543 SER A O 1
ATOM 4227 N N . MET A 1 544 ? -16.466 -12.182 11.937 1.00 94.75 544 MET A N 1
ATOM 4228 C CA . MET A 1 544 ? -16.965 -11.273 12.979 1.00 94.75 544 MET A CA 1
ATOM 4229 C C . MET A 1 544 ? -18.403 -10.808 12.751 1.00 94.75 544 MET A C 1
ATOM 4231 O O . MET A 1 544 ? -18.938 -10.065 13.571 1.00 94.75 544 MET A O 1
ATOM 4235 N N . ALA A 1 545 ? -19.036 -11.210 11.647 1.00 93.50 545 ALA A N 1
ATOM 4236 C CA . ALA A 1 545 ? -20.396 -10.791 11.348 1.00 93.50 545 ALA A CA 1
ATOM 4237 C C . ALA A 1 545 ? -21.372 -11.177 12.478 1.00 93.50 545 ALA A C 1
ATOM 4239 O O . ALA A 1 545 ? -21.332 -12.312 12.966 1.00 93.50 545 ALA A O 1
ATOM 4240 N N . PRO A 1 546 ? -22.267 -10.266 12.893 1.00 84.62 546 PRO A N 1
ATOM 4241 C CA . PRO A 1 546 ? -23.248 -10.566 13.922 1.00 84.62 546 PRO A CA 1
ATOM 4242 C C . PRO A 1 546 ? -24.326 -11.537 13.413 1.00 84.62 546 PRO A C 1
ATOM 4244 O O . PRO A 1 546 ? -24.958 -11.319 12.378 1.00 84.62 546 PRO A O 1
ATOM 4247 N N . GLY A 1 547 ? -24.588 -12.595 14.186 1.00 76.50 547 GLY A N 1
ATOM 4248 C CA . GLY A 1 547 ? -25.599 -13.611 13.874 1.00 76.50 547 GLY A CA 1
ATOM 4249 C C . GLY A 1 547 ? -25.160 -14.654 12.834 1.00 76.50 547 GLY A C 1
ATOM 4250 O O . GLY A 1 547 ? -24.011 -14.709 12.411 1.00 76.50 547 GLY A O 1
ATOM 4251 N N . ALA A 1 548 ? -26.089 -15.524 12.429 1.00 63.88 548 ALA A N 1
ATOM 4252 C CA . ALA A 1 548 ? -25.839 -16.620 11.485 1.00 63.88 548 ALA A CA 1
ATOM 4253 C C . ALA A 1 548 ? -26.111 -16.203 10.024 1.00 63.88 548 ALA A C 1
ATOM 4255 O O . ALA A 1 548 ? -26.921 -16.827 9.337 1.00 63.88 548 ALA A O 1
ATOM 4256 N N . SER A 1 549 ? -25.494 -15.112 9.555 1.00 69.62 549 SER A N 1
ATOM 4257 C CA . SER A 1 549 ? -25.556 -14.756 8.130 1.00 69.62 549 SER A CA 1
ATOM 4258 C C . SER A 1 549 ? -24.613 -15.654 7.330 1.00 69.62 549 SER A C 1
ATOM 4260 O O . SER A 1 549 ? -23.422 -15.723 7.628 1.00 69.62 549 SER A O 1
ATOM 4262 N N . ASN A 1 550 ? -25.138 -16.338 6.311 1.00 72.69 550 ASN A N 1
ATOM 4263 C CA . ASN A 1 550 ? -24.335 -17.202 5.438 1.00 72.69 550 ASN A CA 1
ATOM 4264 C C . ASN A 1 550 ? -23.472 -16.410 4.439 1.00 72.69 550 ASN A C 1
ATOM 4266 O O . ASN A 1 550 ? -22.524 -16.970 3.898 1.00 72.69 550 ASN A O 1
ATOM 4270 N N . ASP A 1 551 ? -23.786 -15.133 4.201 1.00 86.75 551 ASP A N 1
ATOM 4271 C CA . ASP A 1 551 ? -23.029 -14.252 3.304 1.00 86.75 551 ASP A CA 1
ATOM 4272 C C . ASP A 1 551 ? -23.023 -12.810 3.846 1.00 86.75 551 ASP A C 1
ATOM 4274 O O . ASP A 1 551 ? -23.848 -11.981 3.448 1.00 86.75 551 ASP A O 1
ATOM 4278 N N . PRO A 1 552 ? -22.169 -12.509 4.841 1.00 94.12 552 PRO A N 1
ATOM 4279 C CA . PRO A 1 552 ? -22.134 -11.190 5.454 1.00 94.12 552 PRO A CA 1
ATOM 4280 C C . PRO A 1 552 ? -21.541 -10.144 4.506 1.00 94.12 552 PRO A C 1
ATOM 4282 O O . PRO A 1 552 ? -20.472 -10.340 3.918 1.00 94.12 552 PRO A O 1
ATOM 4285 N N . THR A 1 553 ? -22.211 -8.996 4.406 1.00 97.06 553 THR A N 1
ATOM 4286 C CA . THR A 1 553 ? -21.725 -7.853 3.626 1.00 97.06 553 THR A CA 1
ATOM 4287 C C . THR A 1 553 ? -20.646 -7.113 4.412 1.00 97.06 553 THR A C 1
ATOM 4289 O O . THR A 1 553 ? -20.916 -6.537 5.469 1.00 97.06 553 THR A O 1
ATOM 4292 N N . VAL A 1 554 ? -19.430 -7.120 3.864 1.00 98.31 554 VAL A N 1
ATOM 4293 C CA . VAL A 1 554 ? -18.255 -6.413 4.389 1.00 98.31 554 VAL A CA 1
ATOM 4294 C C . VAL A 1 554 ? -18.009 -5.158 3.552 1.00 98.31 554 VAL A C 1
ATOM 4296 O O . VAL A 1 554 ? -18.125 -5.215 2.329 1.00 98.31 554 VAL A O 1
ATOM 4299 N N . VAL A 1 555 ? -17.650 -4.048 4.195 1.00 98.62 555 VAL A N 1
ATOM 4300 C CA . VAL A 1 555 ? -17.223 -2.801 3.531 1.00 98.62 555 VAL A CA 1
ATOM 4301 C C . VAL A 1 555 ? -15.968 -2.231 4.196 1.00 98.62 555 VAL A C 1
ATOM 4303 O O . VAL A 1 555 ? -15.720 -2.493 5.377 1.00 98.62 555 VAL A O 1
ATOM 4306 N N . VAL A 1 556 ? -15.190 -1.433 3.462 1.00 98.69 556 VAL A N 1
ATOM 4307 C CA . VAL A 1 556 ? -14.069 -0.648 4.006 1.00 98.69 556 VAL A CA 1
ATOM 4308 C C . VAL A 1 556 ? -14.512 0.801 4.171 1.00 98.69 556 VAL A C 1
ATOM 4310 O O . VAL A 1 556 ? -14.744 1.484 3.178 1.00 98.69 556 VAL A O 1
ATOM 4313 N N . LEU A 1 557 ? -14.615 1.275 5.414 1.00 98.56 557 LEU A N 1
ATOM 4314 C CA . LEU A 1 557 ? -14.972 2.664 5.716 1.00 98.56 557 LEU A CA 1
ATOM 4315 C C . LEU A 1 557 ? -13.715 3.537 5.723 1.00 98.56 557 LEU A C 1
ATOM 4317 O O . LEU A 1 557 ? -12.828 3.332 6.553 1.00 98.56 557 LEU A O 1
ATOM 4321 N N . THR A 1 558 ? -13.655 4.516 4.825 1.00 97.75 558 THR A N 1
ATOM 4322 C CA . THR A 1 558 ? -12.490 5.373 4.588 1.00 97.75 558 THR A CA 1
ATOM 4323 C C . THR A 1 558 ? -12.813 6.847 4.872 1.00 97.75 558 THR A C 1
ATOM 4325 O O . THR A 1 558 ? -13.935 7.276 4.617 1.00 97.75 558 THR A O 1
ATOM 4328 N N . PRO A 1 559 ? -11.858 7.649 5.380 1.00 92.81 559 PRO A N 1
ATOM 4329 C CA . PRO A 1 559 ? -12.027 9.099 5.543 1.00 92.81 559 PRO A CA 1
ATOM 4330 C C . PRO A 1 559 ? -11.928 9.885 4.218 1.00 92.81 559 PRO A C 1
ATOM 4332 O O . PRO A 1 559 ? -12.012 11.109 4.233 1.00 92.81 559 PRO A O 1
ATOM 4335 N N . GLY A 1 560 ? -11.706 9.199 3.092 1.00 88.75 560 GLY A N 1
ATOM 4336 C CA . GLY A 1 560 ? -11.624 9.789 1.754 1.00 88.75 560 GLY A CA 1
ATOM 433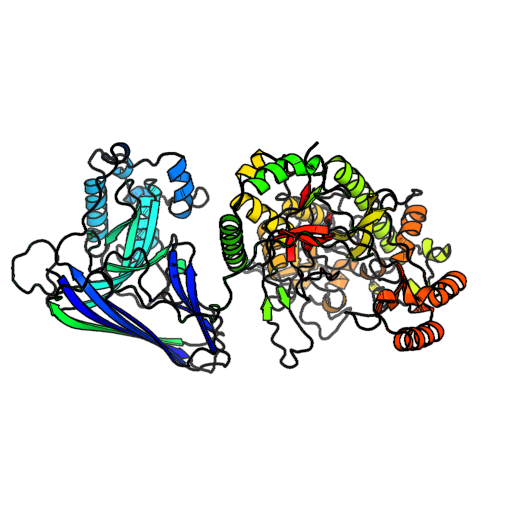7 C C . GLY A 1 560 ? -10.198 10.085 1.282 1.00 88.75 560 GLY A C 1
ATOM 4338 O O . GLY A 1 560 ? -9.209 9.783 1.958 1.00 88.75 560 GLY A O 1
ATOM 4339 N N . MET A 1 561 ? -10.097 10.667 0.084 1.00 83.44 561 MET A N 1
ATOM 4340 C CA . MET A 1 561 ? -8.840 10.821 -0.671 1.00 83.44 561 MET A CA 1
ATOM 4341 C C . MET A 1 561 ? -7.772 11.697 -0.006 1.00 83.44 561 MET A C 1
ATOM 4343 O O . MET A 1 561 ? -6.596 11.577 -0.327 1.00 83.44 561 MET A O 1
ATOM 4347 N N . HIS A 1 562 ? -8.160 12.562 0.932 1.00 77.25 562 HIS A N 1
ATOM 4348 C CA . HIS A 1 562 ? -7.233 13.459 1.626 1.00 77.25 562 HIS A CA 1
ATOM 4349 C C . HIS A 1 562 ? -6.463 12.785 2.771 1.00 77.25 562 HIS A C 1
ATOM 4351 O O . HIS A 1 562 ? -5.644 13.424 3.426 1.00 77.25 562 HIS A O 1
ATOM 4357 N N . ASN A 1 563 ? -6.708 11.501 3.038 1.00 79.12 563 ASN A N 1
ATOM 4358 C CA . ASN A 1 563 ? -5.944 10.746 4.021 1.00 79.12 563 ASN A CA 1
ATOM 4359 C C . ASN A 1 563 ? -4.687 10.126 3.395 1.00 79.12 563 ASN A C 1
ATOM 4361 O O . ASN A 1 563 ? -4.753 9.499 2.340 1.00 79.12 563 ASN A O 1
ATOM 4365 N N . SER A 1 564 ? -3.549 10.224 4.087 1.00 70.75 564 SER A N 1
ATOM 4366 C CA . SER A 1 564 ? -2.250 9.729 3.604 1.00 70.75 564 SER A CA 1
ATOM 4367 C C . SER A 1 564 ? -2.208 8.225 3.308 1.00 70.75 564 SER A C 1
ATOM 4369 O O . SER A 1 564 ? -1.363 7.787 2.531 1.00 70.75 564 SER A O 1
ATOM 4371 N N . ALA A 1 565 ? -3.108 7.435 3.901 1.00 80.50 565 ALA A N 1
ATOM 4372 C CA . ALA A 1 565 ? -3.225 5.997 3.685 1.00 80.50 565 ALA A CA 1
ATOM 4373 C C . ALA A 1 565 ? -4.387 5.612 2.746 1.00 80.50 565 ALA A C 1
ATOM 4375 O O . ALA A 1 565 ? -4.662 4.422 2.588 1.00 80.50 565 ALA A O 1
ATOM 4376 N N . TYR A 1 566 ? -5.049 6.574 2.085 1.00 84.56 566 TYR A N 1
ATOM 4377 C CA . TYR A 1 566 ? -6.201 6.309 1.212 1.00 84.56 566 TYR A CA 1
ATOM 4378 C C . TYR A 1 566 ? -5.903 5.281 0.113 1.00 84.56 566 TYR A C 1
ATOM 4380 O O . TYR A 1 566 ? -6.728 4.400 -0.137 1.00 84.56 566 TYR A O 1
ATOM 4388 N N . PHE A 1 567 ? -4.703 5.329 -0.479 1.00 83.44 567 PHE A N 1
ATOM 4389 C CA . PHE A 1 567 ? -4.253 4.321 -1.440 1.00 83.44 567 PHE A CA 1
ATOM 4390 C C . PHE A 1 567 ? -4.365 2.899 -0.873 1.00 83.44 567 PHE A C 1
ATOM 4392 O O . PHE A 1 567 ? -4.898 2.012 -1.533 1.00 83.44 567 PHE A O 1
ATOM 4399 N N . GLU A 1 568 ? -3.915 2.675 0.365 1.00 87.75 568 GLU A N 1
ATOM 4400 C CA . GLU A 1 568 ? -4.015 1.361 1.003 1.00 87.75 568 GLU A CA 1
ATOM 4401 C C . GLU A 1 568 ? -5.474 0.954 1.237 1.00 87.75 568 GLU A C 1
ATOM 4403 O O . GLU A 1 568 ? -5.813 -0.216 1.069 1.00 87.75 568 GLU A O 1
ATOM 4408 N N . HIS A 1 569 ? -6.347 1.904 1.587 1.00 93.19 569 HIS A N 1
ATOM 4409 C CA . HIS A 1 569 ? -7.768 1.633 1.817 1.00 93.19 569 HIS A CA 1
ATOM 4410 C C . HIS A 1 569 ? -8.434 1.143 0.526 1.00 93.19 569 HIS A C 1
ATOM 4412 O O . HIS A 1 569 ? -9.063 0.084 0.518 1.00 93.19 569 HIS A O 1
ATOM 4418 N N . ALA A 1 570 ? -8.233 1.878 -0.572 1.00 89.81 570 ALA A N 1
ATOM 4419 C CA . ALA A 1 570 ? -8.752 1.525 -1.889 1.00 89.81 570 ALA A CA 1
ATOM 4420 C C . ALA A 1 570 ? -8.144 0.219 -2.415 1.00 89.81 570 ALA A C 1
ATOM 4422 O O . ALA A 1 570 ? -8.869 -0.649 -2.899 1.00 89.81 570 ALA A O 1
ATOM 4423 N N . PHE A 1 571 ? -6.830 0.043 -2.255 1.00 89.75 571 PHE A N 1
ATOM 4424 C CA . PHE A 1 571 ? -6.125 -1.171 -2.648 1.00 89.75 571 PHE A CA 1
ATOM 4425 C C . PHE A 1 571 ? -6.684 -2.403 -1.929 1.00 89.75 571 PHE A C 1
ATOM 4427 O O . PHE A 1 571 ? -7.034 -3.384 -2.582 1.00 89.75 571 PHE A O 1
ATOM 4434 N N . LEU A 1 572 ? -6.812 -2.367 -0.597 1.00 94.12 572 LEU A N 1
ATOM 4435 C CA . LEU A 1 572 ? -7.324 -3.504 0.169 1.00 94.12 572 LEU A CA 1
ATOM 4436 C C . LEU A 1 572 ? -8.799 -3.780 -0.135 1.00 94.12 572 LEU A C 1
ATOM 4438 O O . LEU A 1 572 ? -9.162 -4.947 -0.271 1.00 94.12 572 LEU A O 1
ATOM 4442 N N . ALA A 1 573 ? -9.632 -2.746 -0.293 1.00 96.12 573 ALA A N 1
ATOM 4443 C CA . ALA A 1 573 ? -11.027 -2.914 -0.705 1.00 96.12 573 ALA A CA 1
ATOM 4444 C C . ALA A 1 573 ? -11.123 -3.627 -2.065 1.00 96.12 573 ALA A C 1
ATOM 4446 O O . ALA A 1 573 ? -11.828 -4.628 -2.196 1.00 96.12 573 ALA A O 1
ATOM 4447 N N . GLN A 1 574 ? -10.322 -3.185 -3.042 1.00 92.81 574 GLN A N 1
ATOM 4448 C CA . GLN A 1 574 ? -10.248 -3.797 -4.365 1.00 92.81 574 GLN A CA 1
ATOM 4449 C C . GLN A 1 574 ? -9.738 -5.245 -4.312 1.00 92.81 574 GLN A C 1
ATOM 4451 O O . GLN A 1 574 ? -10.326 -6.109 -4.958 1.00 92.81 574 GLN A O 1
ATOM 4456 N N . GLN A 1 575 ? -8.666 -5.530 -3.561 1.00 91.81 575 GLN A N 1
ATOM 4457 C CA . GLN A 1 575 ? -8.113 -6.889 -3.457 1.00 91.81 575 GLN A CA 1
ATOM 4458 C C . GLN A 1 575 ? -9.071 -7.857 -2.753 1.00 91.81 575 GLN A C 1
ATOM 4460 O O . GLN A 1 575 ? -9.146 -9.018 -3.136 1.00 91.81 575 GLN A O 1
ATOM 4465 N N . MET A 1 576 ? -9.821 -7.389 -1.752 1.00 96.25 576 MET A N 1
ATOM 4466 C CA . MET A 1 576 ? -10.856 -8.189 -1.089 1.00 96.25 576 MET A CA 1
ATOM 4467 C C . MET A 1 576 ? -12.144 -8.312 -1.921 1.00 96.25 576 MET A C 1
ATOM 4469 O O . MET A 1 576 ? -12.994 -9.139 -1.602 1.00 96.25 576 MET A O 1
ATOM 4473 N N . GLY A 1 577 ? -12.323 -7.489 -2.958 1.00 95.88 577 GLY A N 1
ATOM 4474 C CA . GLY A 1 577 ? -13.566 -7.436 -3.730 1.00 95.88 577 GLY A CA 1
ATOM 4475 C C . GLY A 1 577 ? -14.756 -6.926 -2.910 1.00 95.88 577 GLY A C 1
ATOM 4476 O O . GLY A 1 577 ? -15.863 -7.446 -3.046 1.00 95.88 577 GLY A O 1
ATOM 4477 N N . VAL A 1 578 ? -14.525 -5.945 -2.033 1.00 97.62 578 VAL A N 1
ATOM 4478 C CA . VAL A 1 578 ? -15.554 -5.310 -1.194 1.00 97.62 578 VAL A CA 1
ATOM 4479 C C . VAL A 1 578 ? -15.669 -3.822 -1.508 1.00 97.62 578 VAL A C 1
ATOM 4481 O O . VAL A 1 578 ? -14.754 -3.220 -2.067 1.00 97.62 578 VAL A O 1
ATOM 4484 N N . GLU A 1 579 ? -16.784 -3.215 -1.114 1.00 97.88 579 GLU A N 1
ATOM 4485 C CA . GLU A 1 579 ? -17.031 -1.796 -1.370 1.00 97.88 579 GLU A CA 1
ATOM 4486 C C . GLU A 1 579 ? -16.142 -0.907 -0.489 1.00 97.88 579 GLU A C 1
ATOM 4488 O O . GLU A 1 579 ? -16.014 -1.131 0.721 1.00 97.88 579 GLU A O 1
ATOM 4493 N N . LEU A 1 580 ? -15.558 0.123 -1.103 1.00 98.19 580 LEU A N 1
ATOM 4494 C CA . LEU A 1 580 ? -14.924 1.243 -0.413 1.00 98.19 580 LEU A CA 1
ATOM 4495 C C . LEU A 1 580 ? -15.983 2.331 -0.215 1.00 98.19 580 LEU A C 1
ATOM 4497 O O . LEU A 1 580 ? -16.536 2.819 -1.196 1.00 98.19 580 LEU A O 1
ATOM 4501 N N . VAL A 1 581 ? -16.262 2.697 1.033 1.00 98.06 581 VAL A N 1
ATOM 4502 C CA . VAL A 1 581 ? -17.339 3.633 1.387 1.00 98.06 581 VAL A CA 1
ATOM 4503 C C . VAL A 1 581 ? -16.827 4.761 2.272 1.00 98.06 581 VAL A C 1
ATOM 4505 O O . VAL A 1 581 ? -15.966 4.546 3.127 1.00 98.06 581 VAL A O 1
ATOM 4508 N N . GLU A 1 582 ? -17.385 5.953 2.111 1.00 98.12 582 GLU A N 1
ATOM 4509 C CA . GLU A 1 582 ? -17.241 7.065 3.052 1.00 98.12 582 GLU A CA 1
ATOM 4510 C C . GLU A 1 582 ? -18.447 7.119 4.007 1.00 98.12 582 GLU A C 1
ATOM 4512 O O . GLU A 1 582 ? -19.474 6.468 3.792 1.00 98.12 582 GLU A O 1
ATOM 4517 N N . GLY A 1 583 ? -18.354 7.903 5.087 1.00 96.12 583 GLY A N 1
ATOM 4518 C CA . GLY A 1 583 ? -19.420 8.000 6.095 1.00 96.12 583 GLY A CA 1
ATOM 4519 C C . GLY A 1 583 ? -20.796 8.363 5.521 1.00 96.12 583 GLY A C 1
ATOM 4520 O O . GLY A 1 583 ? -21.811 7.809 5.942 1.00 96.12 583 GLY A O 1
ATOM 4521 N N . GLN A 1 584 ? -20.828 9.227 4.504 1.00 95.56 584 GLN A N 1
ATOM 4522 C CA . GLN A 1 584 ? -22.042 9.685 3.814 1.00 95.56 584 GLN A CA 1
ATOM 4523 C C . GLN A 1 584 ? -22.754 8.602 2.981 1.00 95.56 584 GLN A C 1
ATOM 4525 O O . GLN A 1 584 ? -23.974 8.676 2.766 1.00 95.56 584 GLN A O 1
ATOM 4530 N N . ASP A 1 585 ? -22.015 7.577 2.554 1.00 97.56 585 ASP A N 1
ATOM 4531 C CA . ASP A 1 585 ? -22.553 6.434 1.810 1.00 97.56 585 ASP A CA 1
ATOM 4532 C C . ASP A 1 585 ? -23.312 5.471 2.728 1.00 97.56 585 ASP A C 1
ATOM 4534 O O . ASP A 1 585 ? -24.101 4.642 2.262 1.00 97.56 585 ASP A O 1
ATOM 4538 N N . LEU A 1 586 ? -23.105 5.598 4.041 1.00 98.38 586 LEU A N 1
ATOM 4539 C CA . LEU A 1 586 ? -23.756 4.811 5.072 1.00 98.38 586 LEU A CA 1
ATOM 4540 C C . LEU A 1 586 ? -24.875 5.606 5.755 1.00 98.38 586 LEU A C 1
ATOM 4542 O O . LEU A 1 586 ? -24.885 6.836 5.822 1.00 98.38 586 LEU A O 1
ATOM 4546 N N . PHE A 1 587 ? -25.862 4.887 6.276 1.00 98.38 587 PHE A N 1
ATOM 4547 C CA . PHE A 1 587 ? -26.843 5.444 7.200 1.00 98.38 587 PHE A CA 1
ATOM 4548 C C . PHE A 1 587 ? -27.387 4.370 8.138 1.00 98.38 587 PHE A C 1
ATOM 4550 O O . PHE A 1 587 ? -27.438 3.185 7.797 1.00 98.38 587 PHE A O 1
ATOM 4557 N N . VAL A 1 588 ? -27.838 4.793 9.319 1.00 98.31 588 VAL A N 1
ATOM 4558 C CA . VAL A 1 588 ? -28.443 3.902 10.314 1.00 98.31 588 VAL A CA 1
ATOM 4559 C C . VAL A 1 588 ? -29.961 4.045 10.313 1.00 98.31 588 VAL A C 1
ATOM 4561 O O . VAL A 1 588 ? -30.493 5.153 10.378 1.00 98.31 588 VAL A O 1
ATOM 4564 N N . ARG A 1 589 ? -30.671 2.915 10.274 1.00 97.19 589 ARG A N 1
ATOM 4565 C CA . ARG A 1 589 ? -32.132 2.838 10.418 1.00 97.19 589 ARG A CA 1
ATOM 4566 C C . ARG A 1 589 ? -32.491 1.617 11.257 1.00 97.19 589 ARG A C 1
ATOM 4568 O O . ARG A 1 589 ? -32.016 0.529 10.949 1.00 97.19 589 ARG A O 1
ATOM 4575 N N . GLU A 1 590 ? -33.323 1.797 12.286 1.00 95.19 590 GLU A N 1
ATOM 4576 C CA . GLU A 1 590 ? -33.703 0.718 13.224 1.00 95.19 590 GLU A CA 1
ATOM 4577 C C . GLU A 1 590 ? -32.472 -0.023 13.777 1.00 95.19 590 GLU A C 1
ATOM 4579 O O . GLU A 1 590 ? -32.387 -1.248 13.744 1.00 95.19 590 GLU A O 1
ATOM 4584 N N . ASP A 1 591 ? -31.470 0.753 14.196 1.00 96.19 591 ASP A N 1
ATOM 4585 C CA . ASP A 1 591 ? -30.192 0.281 14.746 1.00 96.19 591 ASP A CA 1
ATOM 4586 C C . ASP A 1 591 ? -29.411 -0.680 13.841 1.00 96.19 591 ASP A C 1
ATOM 4588 O O . ASP A 1 591 ? -28.528 -1.398 14.293 1.00 96.19 591 ASP A O 1
ATOM 4592 N N . ARG A 1 592 ? -29.685 -0.655 12.535 1.00 96.62 592 ARG A N 1
ATOM 4593 C CA . ARG A 1 592 ? -28.948 -1.391 11.507 1.00 96.62 592 ARG A CA 1
ATOM 4594 C C . ARG A 1 592 ? -28.290 -0.431 10.532 1.00 96.62 592 ARG A C 1
ATOM 4596 O O . ARG A 1 592 ? -28.871 0.600 10.189 1.00 96.62 592 ARG A O 1
ATOM 4603 N N . VAL A 1 593 ? -27.097 -0.791 10.070 1.00 97.94 593 VAL A N 1
ATOM 4604 C CA . VAL A 1 593 ? -26.333 0.001 9.102 1.00 97.94 593 VAL A CA 1
ATOM 4605 C C . VAL A 1 593 ? -26.675 -0.441 7.683 1.00 97.94 593 VAL A C 1
ATOM 4607 O O . VAL A 1 593 ? -26.720 -1.635 7.376 1.00 97.94 593 VAL A O 1
ATOM 4610 N N . TYR A 1 594 ? -26.905 0.534 6.811 1.00 98.38 594 TYR A N 1
ATOM 4611 C CA . TYR A 1 594 ? -27.159 0.326 5.394 1.00 98.38 594 TYR A CA 1
ATOM 4612 C C . TYR A 1 594 ? -26.223 1.190 4.558 1.00 98.38 594 TYR A C 1
ATOM 4614 O O . TYR A 1 594 ? -25.963 2.341 4.897 1.00 98.38 594 TYR A O 1
ATOM 4622 N N . MET A 1 595 ? -25.784 0.640 3.435 1.00 98.12 595 MET A N 1
ATOM 4623 C CA . MET A 1 595 ? -25.091 1.339 2.364 1.00 98.12 595 MET A CA 1
ATOM 4624 C C . MET A 1 595 ? -26.103 1.791 1.309 1.00 98.12 595 MET A C 1
ATOM 4626 O O . MET A 1 595 ? -27.024 1.047 0.943 1.00 98.12 595 MET A O 1
ATOM 4630 N N . ARG A 1 596 ? -25.946 3.018 0.817 1.00 96.62 596 ARG A N 1
ATOM 4631 C CA . ARG A 1 596 ? -26.761 3.583 -0.264 1.00 96.62 596 ARG A CA 1
ATOM 4632 C C . ARG A 1 596 ? -26.342 2.960 -1.595 1.00 96.62 596 ARG A C 1
ATOM 4634 O O . ARG A 1 596 ? -25.174 3.002 -1.954 1.00 96.62 596 ARG A O 1
ATOM 4641 N N . THR A 1 597 ? -27.292 2.404 -2.346 1.00 93.31 597 THR A N 1
ATOM 4642 C CA . THR A 1 597 ? -27.045 1.892 -3.705 1.00 93.31 597 THR A CA 1
ATOM 4643 C C . THR A 1 597 ? -28.167 2.317 -4.647 1.00 93.31 597 THR A C 1
ATOM 4645 O O . THR A 1 597 ? -29.268 2.652 -4.202 1.00 93.31 597 THR A O 1
ATOM 4648 N N . THR A 1 598 ? -27.919 2.265 -5.956 1.00 87.19 598 THR A N 1
ATOM 4649 C CA . THR A 1 598 ? -28.926 2.574 -6.986 1.00 87.19 598 THR A CA 1
ATOM 4650 C C . THR A 1 598 ? -30.103 1.594 -6.993 1.00 87.19 598 THR A C 1
ATOM 4652 O O . THR A 1 598 ? -31.197 1.968 -7.406 1.00 87.19 598 THR A O 1
ATOM 4655 N N . GLN A 1 599 ? -29.916 0.365 -6.497 1.00 88.88 599 GLN A N 1
ATOM 4656 C CA . GLN A 1 599 ? -30.973 -0.648 -6.373 1.00 88.88 599 GLN A CA 1
ATOM 4657 C C . GLN A 1 599 ? -31.717 -0.588 -5.027 1.00 88.88 599 GLN A C 1
ATOM 4659 O O . GLN A 1 599 ? -32.627 -1.379 -4.784 1.00 88.88 599 GLN A O 1
ATOM 4664 N N . GLY A 1 600 ? -31.350 0.350 -4.151 1.00 91.88 600 GLY A N 1
ATOM 4665 C CA . GLY A 1 600 ? -31.906 0.495 -2.809 1.00 91.88 600 GLY A CA 1
ATOM 4666 C C . GLY A 1 600 ? -30.879 0.243 -1.699 1.00 91.88 600 GLY A C 1
ATOM 4667 O O . GLY A 1 600 ? -29.702 -0.004 -1.961 1.00 91.88 600 GLY A O 1
ATOM 4668 N N . PRO A 1 601 ? -31.286 0.350 -0.427 1.00 96.12 601 PRO A N 1
ATOM 4669 C CA . PRO A 1 601 ? -30.364 0.216 0.692 1.00 96.12 601 PRO A CA 1
ATOM 4670 C C . PRO A 1 601 ? -29.909 -1.235 0.883 1.00 96.12 601 PRO A C 1
ATOM 4672 O O . PRO A 1 601 ? -30.732 -2.122 1.111 1.00 96.12 601 PRO A O 1
ATOM 4675 N N . LYS A 1 602 ? -28.594 -1.468 0.842 1.00 96.75 602 LYS A N 1
ATOM 4676 C CA . LYS A 1 602 ? -27.984 -2.776 1.118 1.00 96.75 602 LYS A CA 1
ATOM 4677 C C . LYS A 1 602 ? -27.509 -2.816 2.565 1.00 96.75 602 LYS A C 1
ATOM 4679 O O . LYS A 1 602 ? -26.794 -1.918 2.997 1.00 96.75 602 LYS A O 1
ATOM 4684 N N . ARG A 1 603 ? -27.917 -3.828 3.332 1.00 96.25 603 ARG A N 1
ATOM 4685 C CA . ARG A 1 603 ? -27.469 -3.983 4.724 1.00 96.25 603 ARG A CA 1
ATOM 4686 C C . ARG A 1 603 ? -25.960 -4.246 4.767 1.00 96.25 603 ARG A C 1
ATOM 4688 O O . ARG A 1 603 ? -25.455 -5.003 3.945 1.00 96.25 603 ARG A O 1
ATOM 4695 N N . VAL A 1 604 ? -25.279 -3.635 5.733 1.00 97.62 604 VAL A N 1
ATOM 4696 C CA . VAL A 1 604 ? -23.860 -3.862 6.032 1.00 97.62 604 VAL A CA 1
ATOM 4697 C C . VAL A 1 604 ? -23.752 -4.606 7.359 1.00 97.62 604 VAL A C 1
ATOM 4699 O O . VAL A 1 604 ? -24.365 -4.194 8.345 1.00 97.62 604 VAL A O 1
ATOM 4702 N N . ASP A 1 605 ? -22.983 -5.694 7.383 1.00 97.50 605 ASP A N 1
ATOM 4703 C CA . ASP A 1 605 ? -22.829 -6.554 8.562 1.00 97.50 605 ASP A CA 1
ATOM 4704 C C . ASP A 1 605 ? -21.476 -6.343 9.254 1.00 97.50 605 ASP A C 1
ATOM 4706 O O . ASP A 1 605 ? -21.391 -6.424 10.479 1.00 97.50 605 ASP A O 1
ATOM 4710 N N . VAL A 1 606 ? -20.423 -6.040 8.487 1.00 98.31 606 VAL A N 1
ATOM 4711 C CA . VAL A 1 606 ? -19.065 -5.805 9.000 1.00 98.31 606 VAL A CA 1
ATOM 4712 C C . VAL A 1 606 ? -18.454 -4.584 8.325 1.00 98.31 606 VAL A C 1
ATOM 4714 O O . VAL A 1 606 ? -18.476 -4.460 7.101 1.00 98.31 606 VAL A O 1
ATOM 4717 N N . ILE A 1 607 ? -17.863 -3.700 9.122 1.00 98.69 607 ILE A N 1
ATOM 4718 C CA . ILE A 1 607 ? -17.144 -2.522 8.643 1.00 98.69 607 ILE A CA 1
ATOM 4719 C C . ILE A 1 607 ? -15.681 -2.651 9.054 1.00 98.69 607 ILE A C 1
ATOM 4721 O O . ILE A 1 607 ? -15.349 -2.576 10.239 1.00 98.69 607 ILE A O 1
ATOM 4725 N N . TYR A 1 608 ? -14.798 -2.799 8.066 1.00 98.56 608 TYR A N 1
ATOM 4726 C CA . TYR A 1 608 ? -13.372 -2.580 8.267 1.00 98.56 608 TYR A CA 1
ATOM 4727 C C . TYR A 1 608 ? -13.120 -1.072 8.274 1.00 98.56 608 TYR A C 1
ATOM 4729 O O . TYR A 1 608 ? -13.087 -0.423 7.228 1.00 98.56 608 TYR A O 1
ATOM 4737 N N . ARG A 1 609 ? -13.015 -0.490 9.469 1.00 97.56 609 ARG A N 1
ATOM 4738 C CA . ARG A 1 609 ? -12.856 0.953 9.631 1.00 97.56 609 ARG A CA 1
ATOM 4739 C C . ARG A 1 609 ? -11.403 1.374 9.447 1.00 97.56 609 ARG A C 1
ATOM 4741 O O . ARG A 1 609 ? -10.483 0.814 10.040 1.00 97.56 609 ARG A O 1
ATOM 4748 N N . ARG A 1 610 ? -11.212 2.427 8.660 1.00 97.25 610 ARG A N 1
ATOM 4749 C CA . ARG A 1 610 ? -9.938 3.127 8.469 1.00 97.25 610 ARG A CA 1
ATOM 4750 C C . ARG A 1 610 ? -9.988 4.562 9.002 1.00 97.25 610 ARG A C 1
ATOM 4752 O O . ARG A 1 610 ? -9.280 5.437 8.517 1.00 97.25 610 ARG A O 1
ATOM 4759 N N . ILE A 1 611 ? -10.857 4.781 9.988 1.00 95.88 611 ILE A N 1
ATOM 4760 C CA . ILE A 1 611 ? -11.144 6.060 10.641 1.00 95.88 611 ILE A CA 1
ATOM 4761 C C . ILE A 1 611 ? -10.948 5.882 12.152 1.00 95.88 611 ILE A C 1
ATOM 4763 O O . ILE A 1 611 ? -11.368 4.863 12.713 1.00 95.88 611 ILE A O 1
ATOM 4767 N N . ASP A 1 612 ? -10.324 6.868 12.798 1.00 95.00 612 ASP A N 1
ATOM 4768 C CA . ASP A 1 612 ? -10.134 6.909 14.252 1.00 95.00 612 ASP A CA 1
ATOM 4769 C C . ASP A 1 612 ? -11.462 7.027 15.013 1.00 95.00 612 ASP A C 1
ATOM 4771 O O . ASP A 1 612 ? -12.426 7.610 14.518 1.00 95.00 612 ASP A O 1
ATOM 4775 N N . ASP A 1 613 ? -11.493 6.512 16.246 1.00 97.00 613 ASP A N 1
ATOM 4776 C CA . ASP A 1 613 ? -12.707 6.388 17.072 1.00 97.00 613 ASP A CA 1
ATOM 4777 C C . ASP A 1 613 ? -13.508 7.693 17.162 1.00 97.00 613 ASP A C 1
ATOM 4779 O O . ASP A 1 613 ? -14.716 7.701 16.933 1.00 97.00 613 ASP A O 1
ATOM 4783 N N . ASP A 1 614 ? -12.805 8.800 17.420 1.00 95.88 614 ASP A N 1
ATOM 4784 C CA . ASP A 1 614 ? -13.360 10.146 17.583 1.00 95.88 614 ASP A CA 1
ATOM 4785 C C . ASP A 1 614 ? -14.259 10.586 16.420 1.00 95.88 614 ASP A C 1
ATOM 4787 O O . ASP A 1 614 ? -15.176 11.383 16.616 1.00 95.88 614 ASP A O 1
ATOM 4791 N N . PHE A 1 615 ? -13.988 10.094 15.211 1.00 97.38 615 PHE A N 1
ATOM 4792 C CA . PHE A 1 615 ? -14.635 10.547 13.986 1.00 97.38 615 PHE A CA 1
ATOM 4793 C C . PHE A 1 615 ? -15.719 9.585 13.482 1.00 97.38 615 PHE A C 1
ATOM 4795 O O . PHE A 1 615 ? -16.396 9.922 12.513 1.00 97.38 615 PHE A O 1
ATOM 4802 N N . LEU A 1 616 ? -15.915 8.420 14.115 1.00 97.19 616 LEU A N 1
ATOM 4803 C CA . LEU A 1 616 ? -16.796 7.355 13.611 1.00 97.19 616 LEU A CA 1
ATOM 4804 C C . LEU A 1 616 ? -18.295 7.658 13.705 1.00 97.19 616 LEU A C 1
ATOM 4806 O O . LEU A 1 616 ? -19.055 7.209 12.846 1.00 97.19 616 LEU A O 1
ATOM 4810 N N . ASP A 1 617 ? -18.731 8.368 14.743 1.00 98.06 617 ASP A N 1
ATOM 4811 C CA . ASP A 1 617 ? -20.147 8.657 14.979 1.00 98.06 617 ASP A CA 1
ATOM 4812 C C . ASP A 1 617 ? -20.316 10.029 15.649 1.00 98.06 617 ASP A C 1
ATOM 4814 O O . ASP A 1 617 ? -20.021 10.160 16.842 1.00 98.06 617 ASP A O 1
ATOM 4818 N N . PRO A 1 618 ? -20.830 11.049 14.937 1.00 96.88 618 PRO A N 1
ATOM 4819 C CA . PRO A 1 618 ? -21.044 12.373 15.515 1.00 96.88 618 PRO A CA 1
ATOM 4820 C C . PRO A 1 618 ? -22.117 12.415 16.614 1.00 96.88 618 PRO A C 1
ATOM 4822 O O . PRO A 1 618 ? -22.215 13.405 17.332 1.00 96.88 618 PRO A O 1
ATOM 4825 N N . GLN A 1 619 ? -22.925 11.360 16.788 1.00 96.56 619 GLN A N 1
ATOM 4826 C CA . GLN A 1 619 ? -23.874 11.269 17.906 1.00 96.56 619 GLN A CA 1
ATOM 4827 C C . GLN A 1 619 ? -23.229 10.763 19.204 1.00 96.56 619 GLN A C 1
ATOM 4829 O O . GLN A 1 619 ? -23.817 10.946 20.269 1.00 96.56 619 GLN A O 1
ATOM 4834 N N . ALA A 1 620 ? -22.068 10.105 19.123 1.00 96.06 620 ALA A N 1
ATOM 4835 C CA . ALA A 1 620 ? -21.395 9.491 20.270 1.00 96.06 620 ALA A CA 1
ATOM 4836 C C . ALA A 1 620 ? -20.045 10.143 20.600 1.00 96.06 620 ALA A C 1
ATOM 4838 O O . ALA A 1 620 ? -19.662 10.173 21.765 1.00 96.06 620 ALA A O 1
ATOM 4839 N N . PHE A 1 621 ? -19.339 10.661 19.593 1.00 96.69 621 PHE A N 1
ATOM 4840 C CA . PHE A 1 621 ? -17.986 11.199 19.726 1.00 96.69 621 PHE A CA 1
ATOM 4841 C C . PHE A 1 621 ? -17.931 12.669 19.294 1.00 96.69 621 PHE A C 1
ATOM 4843 O O . PHE A 1 621 ? -18.618 13.503 19.883 1.00 96.69 621 PHE A O 1
ATOM 4850 N N . ARG A 1 622 ? -17.110 13.023 18.294 1.00 96.50 622 ARG A N 1
ATOM 4851 C CA . ARG A 1 622 ? -16.981 14.406 17.825 1.00 96.50 622 ARG A CA 1
ATOM 4852 C C . ARG A 1 622 ? -18.218 14.838 17.030 1.00 96.50 622 ARG A C 1
ATOM 4854 O O . ARG A 1 622 ? -18.427 14.313 15.934 1.00 96.50 622 ARG A O 1
ATOM 4861 N N . PRO A 1 623 ? -19.013 15.805 17.524 1.00 95.38 623 PRO A N 1
ATOM 4862 C CA . PRO A 1 623 ? -20.274 16.192 16.891 1.00 95.38 623 PRO A CA 1
ATOM 4863 C C . PRO A 1 623 ? -20.093 16.918 15.553 1.00 95.38 623 PRO A C 1
ATOM 4865 O O . PRO A 1 623 ? -21.026 16.983 14.759 1.00 95.38 623 PRO A O 1
ATOM 4868 N N . ASP A 1 624 ? -18.903 17.459 15.302 1.00 94.94 624 ASP A N 1
ATOM 4869 C CA . ASP A 1 624 ? -18.497 18.126 14.067 1.00 94.94 624 ASP A CA 1
ATOM 4870 C C . ASP A 1 624 ? -17.890 17.167 13.027 1.00 94.94 624 ASP A C 1
ATOM 4872 O O . ASP A 1 624 ? -17.562 17.595 11.921 1.00 94.94 624 ASP A O 1
ATOM 4876 N N . SER A 1 625 ? -17.756 15.870 13.339 1.00 94.62 625 SER A N 1
ATOM 4877 C CA . SER A 1 625 ? -17.237 14.888 12.384 1.00 94.62 625 SER A CA 1
ATOM 4878 C C . SER A 1 625 ? -18.189 14.684 11.204 1.00 94.62 625 SER A C 1
ATOM 4880 O O . SER A 1 625 ? -19.351 14.312 11.378 1.00 94.62 625 SER A O 1
ATOM 4882 N N . SER A 1 626 ? -17.657 14.832 9.990 1.00 92.06 626 SER A N 1
ATOM 4883 C CA . SER A 1 626 ? -18.311 14.459 8.730 1.00 92.06 626 SER A CA 1
ATOM 4884 C C . SER A 1 626 ? -17.806 13.135 8.139 1.00 92.06 626 SER A C 1
ATOM 4886 O O . SER A 1 626 ? -18.307 12.702 7.105 1.00 92.06 626 SER A O 1
ATOM 4888 N N . LEU A 1 627 ? -16.815 12.491 8.769 1.00 95.50 627 LEU A N 1
ATOM 4889 C CA . LEU A 1 627 ? -16.145 11.301 8.222 1.00 95.50 627 LEU A CA 1
ATOM 4890 C C . LEU A 1 627 ? -16.889 9.996 8.547 1.00 95.50 627 LEU A C 1
ATOM 4892 O O . LEU A 1 627 ? -16.789 9.013 7.813 1.00 95.50 627 LEU A O 1
ATOM 4896 N N . GLY A 1 628 ? -17.601 9.979 9.673 1.00 94.69 628 GLY A N 1
ATOM 4897 C CA . GLY A 1 628 ? -18.313 8.819 10.201 1.00 94.69 628 GLY A CA 1
ATOM 4898 C C . GLY A 1 628 ? -19.777 8.723 9.772 1.00 94.69 628 GLY A C 1
ATOM 4899 O O . GLY A 1 628 ? -20.256 9.467 8.921 1.00 94.69 628 GLY A O 1
ATOM 4900 N N . CYS A 1 629 ? -20.516 7.812 10.405 1.00 97.06 629 CYS A N 1
ATOM 4901 C CA . CYS A 1 629 ? -21.941 7.598 10.158 1.00 97.06 629 CYS A CA 1
ATOM 4902 C C . CYS A 1 629 ? -22.738 7.805 11.451 1.00 97.06 629 CYS A C 1
ATOM 4904 O O . CYS A 1 629 ? -22.537 7.104 12.442 1.00 97.06 629 CYS A O 1
ATOM 4906 N N . ALA A 1 630 ? -23.689 8.740 11.435 1.00 97.75 630 ALA A N 1
ATOM 4907 C CA . ALA A 1 630 ? -24.516 9.049 12.599 1.00 97.75 630 ALA A CA 1
ATOM 4908 C C . ALA A 1 630 ? -25.323 7.826 13.082 1.00 97.75 630 ALA A C 1
ATOM 4910 O O . ALA A 1 630 ? -26.056 7.203 12.308 1.00 97.75 630 ALA A O 1
ATOM 4911 N N . GLY A 1 631 ? -25.214 7.505 14.373 1.00 97.25 631 GLY A N 1
ATOM 4912 C CA . GLY A 1 631 ? -25.883 6.367 15.007 1.00 97.25 631 GLY A CA 1
ATOM 4913 C C . GLY A 1 631 ? -25.150 5.030 14.853 1.00 97.25 631 GLY A C 1
ATOM 4914 O O . GLY A 1 631 ? -25.688 3.998 15.269 1.00 97.25 631 GLY A O 1
ATOM 4915 N N . LEU A 1 632 ? -23.946 5.020 14.271 1.00 97.81 632 LEU A N 1
ATOM 4916 C CA . LEU A 1 632 ? -23.128 3.820 14.108 1.00 97.81 632 LEU A CA 1
ATOM 4917 C C . LEU A 1 632 ? -22.803 3.153 15.451 1.00 97.81 632 LEU A C 1
ATOM 4919 O O . LEU A 1 632 ? -22.896 1.930 15.556 1.00 97.81 632 LEU A O 1
ATOM 4923 N N . MET A 1 633 ? -22.507 3.928 16.500 1.00 97.50 633 MET A N 1
ATOM 4924 C CA . MET A 1 633 ? -22.215 3.378 17.828 1.00 97.50 633 MET A CA 1
ATOM 4925 C C . MET A 1 633 ? -23.441 2.680 18.432 1.00 97.50 633 MET A C 1
ATOM 4927 O O . MET A 1 633 ? -23.316 1.660 19.109 1.00 97.50 633 MET A O 1
ATOM 4931 N N . ARG A 1 634 ? -24.652 3.180 18.153 1.00 96.62 634 ARG A N 1
ATOM 4932 C CA . ARG A 1 634 ? -25.909 2.546 18.586 1.00 96.62 634 ARG A CA 1
ATOM 4933 C C . ARG A 1 634 ? -26.149 1.218 17.860 1.00 96.62 634 ARG A C 1
ATOM 4935 O O . ARG A 1 634 ? -26.501 0.225 18.498 1.00 96.62 634 ARG A O 1
ATOM 4942 N N . ALA A 1 635 ? -25.904 1.176 16.551 1.00 96.88 635 ALA A N 1
ATOM 4943 C CA . ALA A 1 635 ? -25.984 -0.059 15.770 1.00 96.88 635 ALA A CA 1
ATOM 4944 C C . ALA A 1 635 ? -24.945 -1.103 16.217 1.00 96.88 635 ALA A C 1
ATOM 4946 O O . ALA A 1 635 ? -25.247 -2.293 16.311 1.00 96.88 635 ALA A O 1
ATOM 4947 N N . TYR A 1 636 ? -23.732 -0.653 16.545 1.00 96.81 636 TYR A N 1
ATOM 4948 C CA . TYR A 1 636 ? -22.674 -1.509 17.072 1.00 96.81 636 TYR A CA 1
ATOM 4949 C C . TYR A 1 636 ? -23.036 -2.070 18.455 1.00 96.81 636 TYR A C 1
ATOM 4951 O O . TYR A 1 636 ? -23.009 -3.281 18.655 1.00 96.81 636 TYR A O 1
ATOM 4959 N N . ARG A 1 637 ? -23.489 -1.215 19.385 1.00 95.62 637 ARG A N 1
ATOM 4960 C CA . ARG A 1 637 ? -23.885 -1.614 20.749 1.00 95.62 637 ARG A CA 1
ATOM 4961 C C . ARG A 1 637 ? -25.042 -2.619 20.778 1.00 95.62 637 ARG A C 1
ATOM 4963 O O . ARG A 1 637 ? -25.102 -3.456 21.668 1.00 95.62 637 ARG A O 1
ATOM 4970 N N . THR A 1 638 ? -25.966 -2.537 19.823 1.00 94.81 638 THR A N 1
ATOM 49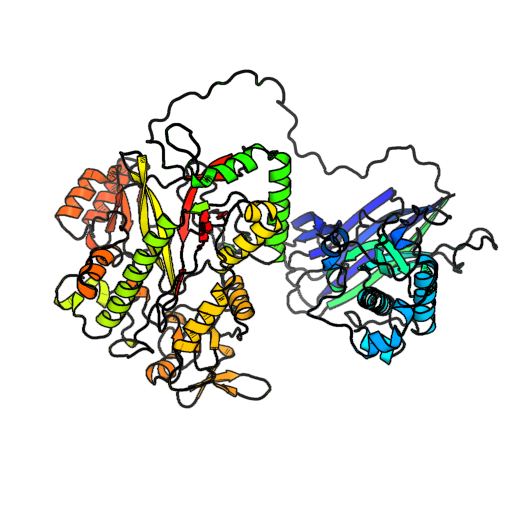71 C CA . THR A 1 638 ? -27.094 -3.481 19.702 1.00 94.81 638 THR A CA 1
ATOM 4972 C C . THR A 1 638 ? -26.712 -4.800 19.023 1.00 94.81 638 THR A C 1
ATOM 4974 O O . THR A 1 638 ? -27.567 -5.667 18.856 1.00 94.81 638 THR A O 1
ATOM 4977 N N . GLY A 1 639 ? -25.444 -4.968 18.627 1.00 93.38 639 GLY A N 1
ATOM 4978 C CA . GLY A 1 639 ? -24.948 -6.178 17.977 1.00 93.38 639 GLY A CA 1
ATOM 4979 C C . GLY A 1 639 ? -25.462 -6.354 16.547 1.00 93.38 639 GLY A C 1
ATOM 4980 O O . GLY A 1 639 ? -25.566 -7.480 16.072 1.00 93.38 639 GLY A O 1
ATOM 4981 N N . ASN A 1 640 ? -25.829 -5.271 15.854 1.00 94.56 640 ASN A N 1
ATOM 4982 C CA . ASN A 1 640 ? -26.381 -5.327 14.495 1.00 94.56 640 ASN A CA 1
ATOM 4983 C C . ASN A 1 640 ? -25.332 -5.157 13.383 1.00 94.56 640 ASN A C 1
ATOM 4985 O O . ASN A 1 640 ? -25.639 -5.461 12.226 1.00 94.56 640 ASN A O 1
ATOM 4989 N N . VAL A 1 641 ? -24.131 -4.684 13.728 1.00 96.50 641 VAL A N 1
ATOM 4990 C CA . VAL A 1 641 ? -22.955 -4.527 12.855 1.00 96.50 641 VAL A CA 1
ATOM 4991 C C . VAL A 1 641 ? -21.687 -4.836 13.658 1.00 96.50 641 VAL A C 1
ATOM 4993 O O . VAL A 1 641 ? -21.675 -4.617 14.867 1.00 96.50 641 VAL A O 1
ATOM 4996 N N . ALA A 1 642 ? -20.625 -5.315 13.014 1.00 97.00 642 ALA A N 1
ATOM 4997 C CA . ALA A 1 642 ? -19.293 -5.442 13.608 1.00 97.00 642 ALA A CA 1
ATOM 4998 C C . ALA A 1 642 ? -18.352 -4.335 13.107 1.00 97.00 642 ALA A C 1
ATOM 5000 O O . ALA A 1 642 ? -18.349 -4.017 11.916 1.00 97.00 642 ALA A O 1
ATOM 5001 N N . LEU A 1 643 ? -17.537 -3.771 14.002 1.00 98.19 643 LEU A N 1
ATOM 5002 C CA . LEU A 1 643 ? -16.481 -2.813 13.667 1.00 98.19 643 LEU A CA 1
ATOM 5003 C C . LEU A 1 643 ? -15.113 -3.470 13.850 1.00 98.19 643 LEU A C 1
ATOM 5005 O O . LEU A 1 643 ? -14.789 -3.947 14.937 1.00 98.19 643 LEU A O 1
ATOM 5009 N N . CYS A 1 644 ? -14.305 -3.463 12.794 1.00 98.00 644 CYS A N 1
ATOM 5010 C CA . CYS A 1 644 ? -12.961 -4.027 12.797 1.00 98.00 644 CYS A CA 1
ATOM 5011 C C . CYS A 1 644 ? -11.949 -2.922 12.451 1.00 98.00 644 CYS A C 1
ATOM 5013 O O . CYS A 1 644 ? -12.050 -2.327 11.386 1.00 98.00 644 CYS A O 1
ATOM 5015 N N . ASN A 1 645 ? -10.967 -2.584 13.284 1.00 98.31 645 ASN A N 1
ATOM 5016 C CA . ASN A 1 645 ? -10.839 -2.959 14.695 1.00 98.31 645 ASN A CA 1
ATOM 5017 C C . ASN A 1 645 ? -11.987 -2.392 15.550 1.00 98.31 645 ASN A C 1
ATOM 5019 O O . ASN A 1 645 ? -12.648 -1.434 15.146 1.00 98.31 645 ASN A O 1
ATOM 5023 N N . ALA A 1 646 ? -12.210 -2.955 16.738 1.00 98.19 646 ALA A N 1
ATOM 5024 C CA . ALA A 1 646 ? -13.203 -2.434 17.674 1.00 98.19 646 ALA A CA 1
ATOM 5025 C C . ALA A 1 646 ? -12.836 -1.013 18.138 1.00 98.19 646 ALA A C 1
ATOM 5027 O O . ALA A 1 646 ? -11.685 -0.583 18.029 1.00 98.19 646 ALA A O 1
ATOM 5028 N N . ILE A 1 647 ? -13.815 -0.273 18.654 1.00 97.81 647 ILE A N 1
ATOM 5029 C CA . ILE A 1 647 ? -13.589 1.025 19.304 1.00 97.81 647 ILE A CA 1
ATOM 5030 C C . ILE A 1 647 ? -12.843 0.806 20.630 1.00 97.81 647 ILE A C 1
ATOM 5032 O O . ILE A 1 647 ? -13.036 -0.209 21.299 1.00 97.81 647 ILE A O 1
ATOM 5036 N N . GLY A 1 648 ? -11.985 1.752 21.010 1.00 96.38 648 GLY A N 1
ATOM 5037 C CA . GLY A 1 648 ? -11.301 1.758 22.299 1.00 96.38 648 GLY A CA 1
ATOM 5038 C C . GLY A 1 648 ? -10.064 0.868 22.386 1.00 96.38 648 GLY A C 1
ATOM 5039 O O . GLY A 1 648 ? -9.553 0.668 23.486 1.00 96.38 648 GLY A O 1
ATOM 5040 N N . THR A 1 649 ? -9.552 0.351 21.264 1.00 97.69 649 THR A N 1
ATOM 5041 C CA . THR A 1 649 ? -8.297 -0.427 21.229 1.00 97.69 649 THR A CA 1
ATOM 5042 C C . THR A 1 649 ? -7.065 0.411 21.565 1.00 97.69 649 THR A C 1
ATOM 5044 O O . THR A 1 649 ? -6.066 -0.141 22.023 1.00 97.69 649 THR A O 1
ATOM 5047 N N . GLY A 1 650 ? -7.143 1.735 21.390 1.00 94.25 650 GLY A N 1
ATOM 5048 C CA . GLY A 1 650 ? -6.029 2.652 21.630 1.00 94.25 650 GLY A CA 1
ATOM 5049 C C . GLY A 1 650 ? -5.528 2.683 23.077 1.00 94.25 650 GLY A C 1
ATOM 5050 O O . GLY A 1 650 ? -4.413 3.122 23.331 1.00 94.25 650 GLY A O 1
ATOM 5051 N N . VAL A 1 651 ? -6.321 2.186 24.033 1.00 94.38 651 VAL A N 1
ATOM 5052 C CA . VAL A 1 651 ? -5.887 2.035 25.429 1.00 94.38 651 VAL A CA 1
ATOM 5053 C C . VAL A 1 651 ? -4.776 0.993 25.584 1.00 94.38 651 VAL A C 1
ATOM 5055 O O . VAL A 1 651 ? -4.004 1.066 26.528 1.00 94.38 651 VAL A O 1
ATOM 5058 N N . ALA A 1 652 ? -4.676 0.020 24.677 1.00 95.44 652 ALA A N 1
ATOM 5059 C CA . ALA A 1 652 ? -3.696 -1.062 24.765 1.00 95.44 652 ALA A CA 1
ATOM 5060 C C . ALA A 1 652 ? -2.416 -0.808 23.961 1.00 95.44 652 ALA A C 1
ATOM 5062 O O . ALA A 1 652 ? -1.416 -1.473 24.212 1.00 95.44 652 ALA A O 1
ATOM 5063 N N . ASP A 1 653 ? -2.442 0.134 23.013 1.00 88.44 653 ASP A N 1
ATOM 5064 C CA . ASP A 1 653 ? -1.263 0.551 22.243 1.00 88.44 653 ASP A CA 1
ATOM 5065 C C . ASP A 1 653 ? -0.661 1.885 22.702 1.00 88.44 653 ASP A C 1
ATOM 5067 O O . ASP A 1 653 ? 0.272 2.402 22.091 1.00 88.44 653 ASP A O 1
ATOM 5071 N N . ASP A 1 654 ? -1.165 2.442 23.805 1.00 85.75 654 ASP A N 1
ATOM 5072 C CA . ASP A 1 654 ? -0.568 3.617 24.420 1.00 85.75 654 ASP A CA 1
ATOM 5073 C C . ASP A 1 654 ? 0.841 3.311 24.960 1.00 85.75 654 ASP A C 1
ATOM 5075 O O . ASP A 1 654 ? 1.116 2.244 25.523 1.00 85.75 654 ASP A O 1
ATOM 5079 N N . LYS A 1 655 ? 1.749 4.283 24.824 1.00 78.69 655 LYS A N 1
ATOM 5080 C CA . LYS A 1 655 ? 3.147 4.168 25.265 1.00 78.69 655 LYS A CA 1
ATOM 5081 C C . LYS A 1 655 ? 3.267 3.863 26.759 1.00 78.69 655 LYS A C 1
ATOM 5083 O O . LYS A 1 655 ? 4.224 3.198 27.156 1.00 78.69 655 LYS A O 1
ATOM 5088 N N . SER A 1 656 ? 2.324 4.334 27.579 1.00 80.62 656 SER A N 1
ATOM 5089 C CA . SER A 1 656 ? 2.295 4.062 29.021 1.00 80.62 656 SER A CA 1
ATOM 5090 C C . SER A 1 656 ? 2.038 2.587 29.314 1.00 80.62 656 SER A C 1
ATOM 5092 O O . SER A 1 656 ? 2.625 2.005 30.229 1.00 80.62 656 SER A O 1
ATOM 5094 N N . ILE A 1 657 ? 1.221 1.958 28.471 1.00 89.56 657 ILE A N 1
ATOM 5095 C CA . ILE A 1 657 ? 0.744 0.590 28.627 1.00 89.56 657 ILE A CA 1
ATOM 5096 C C . ILE A 1 657 ? 1.718 -0.425 28.023 1.00 89.56 657 ILE A C 1
ATOM 5098 O O . ILE A 1 657 ? 1.861 -1.525 28.561 1.00 89.56 657 ILE A O 1
ATOM 5102 N N . TYR A 1 658 ? 2.478 -0.043 26.992 1.00 89.69 658 TYR A N 1
ATOM 5103 C CA . TYR A 1 658 ? 3.494 -0.886 26.346 1.00 89.69 658 TYR A CA 1
ATOM 5104 C C . TYR A 1 658 ? 4.442 -1.589 27.342 1.00 89.69 658 TYR A C 1
ATOM 5106 O O . TYR A 1 658 ? 4.749 -2.776 27.189 1.00 89.69 658 TYR A O 1
ATOM 5114 N N . ALA A 1 659 ? 4.877 -0.891 28.399 1.00 89.75 659 ALA A N 1
ATOM 5115 C CA . ALA A 1 659 ? 5.790 -1.437 29.409 1.00 89.75 659 ALA A CA 1
ATOM 5116 C C . ALA A 1 659 ? 5.176 -2.563 30.267 1.00 89.75 659 ALA A C 1
ATOM 5118 O O . ALA A 1 659 ? 5.912 -3.267 30.957 1.00 89.75 659 ALA A O 1
ATOM 5119 N N . TYR A 1 660 ? 3.851 -2.726 30.236 1.00 93.94 660 TYR A N 1
ATOM 5120 C CA . TYR A 1 660 ? 3.110 -3.724 31.006 1.00 93.94 660 TYR A CA 1
ATOM 5121 C C . TYR A 1 660 ? 2.749 -4.980 30.203 1.00 93.94 660 TYR A C 1
ATOM 5123 O O . TYR A 1 660 ? 2.278 -5.958 30.781 1.00 93.94 660 TYR A O 1
ATOM 5131 N N . VAL A 1 661 ? 2.965 -4.992 28.883 1.00 96.44 661 VAL A N 1
ATOM 5132 C CA . VAL A 1 661 ? 2.586 -6.128 28.024 1.00 96.44 661 VAL A CA 1
ATOM 5133 C C . VAL A 1 661 ? 3.233 -7.460 28.448 1.00 96.44 661 VAL A C 1
ATOM 5135 O O . VAL A 1 661 ? 2.530 -8.472 28.441 1.00 96.44 661 VAL A O 1
ATOM 5138 N N . PRO A 1 662 ? 4.506 -7.515 28.893 1.00 96.06 662 PRO A N 1
ATOM 5139 C CA . PRO A 1 662 ? 5.074 -8.734 29.473 1.00 96.06 662 PRO A CA 1
ATOM 5140 C C . PRO A 1 662 ? 4.248 -9.286 30.646 1.00 96.06 662 PRO A C 1
ATOM 5142 O O . PRO A 1 662 ? 3.922 -10.470 30.674 1.00 96.06 662 PRO A O 1
ATOM 5145 N N . GLN A 1 663 ? 3.833 -8.416 31.569 1.00 96.50 663 GLN A N 1
ATOM 5146 C CA . GLN A 1 663 ? 2.995 -8.785 32.708 1.00 96.50 663 GLN A CA 1
ATOM 5147 C C . GLN A 1 663 ? 1.574 -9.165 32.275 1.00 96.50 663 GLN A C 1
ATOM 5149 O O . GLN A 1 663 ? 0.961 -10.015 32.910 1.00 96.50 663 GLN A O 1
ATOM 5154 N N . MET A 1 664 ? 1.046 -8.588 31.188 1.00 98.06 664 MET A N 1
ATOM 5155 C CA . MET A 1 664 ? -0.234 -9.019 30.610 1.00 98.06 664 MET A CA 1
ATOM 5156 C C . MET A 1 664 ? -0.156 -10.456 30.090 1.00 98.06 664 MET A C 1
ATOM 5158 O O . MET A 1 664 ? -1.081 -11.233 30.310 1.00 98.06 664 MET A O 1
ATOM 5162 N N . ILE A 1 665 ? 0.937 -10.823 29.414 1.00 98.38 665 ILE A N 1
ATOM 5163 C CA . ILE A 1 665 ? 1.153 -12.194 28.930 1.00 98.38 665 ILE A CA 1
ATOM 5164 C C . ILE A 1 665 ? 1.169 -13.163 30.117 1.00 98.38 665 ILE A C 1
ATOM 5166 O O . ILE A 1 665 ? 0.438 -14.154 30.107 1.00 98.38 665 ILE A O 1
ATOM 5170 N N . GLU A 1 666 ? 1.922 -12.843 31.168 1.00 98.31 666 GLU A N 1
ATOM 5171 C CA . GLU A 1 666 ? 1.971 -13.666 32.379 1.00 98.31 666 GLU A CA 1
ATOM 5172 C C . GLU A 1 666 ? 0.604 -13.757 33.071 1.00 98.31 666 GLU A C 1
ATOM 5174 O O . GLU A 1 666 ? 0.156 -14.851 33.409 1.00 98.31 666 GLU A O 1
ATOM 5179 N N . PHE A 1 667 ? -0.090 -12.630 33.236 1.00 98.50 667 PHE A N 1
ATOM 5180 C CA . PHE A 1 667 ? -1.370 -12.562 33.940 1.00 98.50 667 PHE A CA 1
ATOM 5181 C C . PHE A 1 667 ? -2.489 -13.300 33.196 1.00 98.50 667 PHE A C 1
ATOM 5183 O O . PHE A 1 667 ? -3.220 -14.086 33.796 1.00 98.50 667 PHE A O 1
ATOM 5190 N N . TYR A 1 668 ? -2.628 -13.073 31.888 1.00 98.31 668 TYR A N 1
ATOM 5191 C CA . TYR A 1 668 ? -3.744 -13.621 31.117 1.00 98.31 668 TYR A CA 1
ATOM 5192 C C . TYR A 1 668 ? -3.484 -15.007 30.546 1.00 98.31 668 TYR A C 1
ATOM 5194 O O . TYR A 1 668 ? -4.447 -15.744 30.324 1.00 98.31 668 TYR A O 1
ATOM 5202 N N . LEU A 1 669 ? -2.232 -15.341 30.229 1.00 98.00 669 LEU A N 1
ATOM 5203 C CA . LEU A 1 669 ? -1.882 -16.603 29.575 1.00 98.00 669 LEU A CA 1
ATOM 5204 C C . LEU A 1 669 ? -1.152 -17.564 30.519 1.00 98.00 669 LEU A C 1
ATOM 5206 O O . LEU A 1 669 ? -1.123 -18.758 30.241 1.00 98.00 669 LEU A O 1
ATOM 5210 N N . GLY A 1 670 ? -0.600 -17.088 31.642 1.00 98.06 670 GLY A N 1
ATOM 5211 C CA . GLY A 1 670 ? 0.226 -17.918 32.526 1.00 98.06 670 GLY A CA 1
ATOM 5212 C C . GLY A 1 670 ? 1.551 -18.336 31.882 1.00 98.06 670 GLY A C 1
ATOM 5213 O O . GLY A 1 670 ? 2.166 -19.318 32.297 1.00 98.06 670 GLY A O 1
ATOM 5214 N N . GLU A 1 671 ? 1.978 -17.618 30.844 1.00 98.00 671 GLU A N 1
ATOM 5215 C CA . GLU A 1 671 ? 3.147 -17.932 30.029 1.00 98.00 671 GLU A CA 1
ATOM 5216 C C . GLU A 1 671 ? 4.226 -16.864 30.199 1.00 98.00 671 GLU A C 1
ATOM 5218 O O . GLU A 1 671 ? 3.937 -15.713 30.514 1.00 98.00 671 GLU A O 1
ATOM 5223 N N . LYS A 1 672 ? 5.484 -17.226 29.931 1.00 97.50 672 LYS A N 1
ATOM 5224 C CA . LYS A 1 672 ? 6.547 -16.227 29.788 1.00 97.50 672 LYS A CA 1
ATOM 5225 C C . LYS A 1 672 ? 6.481 -15.585 28.396 1.00 97.50 672 LYS A C 1
ATOM 5227 O O . LYS A 1 672 ? 6.227 -16.313 27.428 1.00 97.50 672 LYS A O 1
ATOM 5232 N N . PRO A 1 673 ? 6.761 -14.276 28.268 1.00 97.06 673 PRO A N 1
ATOM 5233 C CA . PRO A 1 673 ? 6.862 -13.619 26.969 1.00 97.06 673 PRO A CA 1
ATOM 5234 C C . PRO A 1 673 ? 7.882 -14.312 26.059 1.00 97.06 673 PRO A C 1
ATOM 5236 O O . PRO A 1 673 ? 9.015 -14.569 26.464 1.00 97.06 673 PRO A O 1
ATOM 5239 N N . LEU A 1 674 ? 7.472 -14.625 24.828 1.00 96.69 674 LEU A N 1
ATOM 5240 C CA . LEU A 1 674 ? 8.342 -15.215 23.802 1.00 96.69 674 LEU A CA 1
ATOM 5241 C C . LEU A 1 674 ? 9.093 -14.165 22.974 1.00 96.69 674 LEU A C 1
ATOM 5243 O O . LEU A 1 674 ? 10.124 -14.478 22.382 1.00 96.69 674 LEU A O 1
ATOM 5247 N N . LEU A 1 675 ? 8.550 -12.949 22.893 1.00 95.38 675 LEU A N 1
ATOM 5248 C CA . LEU A 1 675 ? 9.204 -11.789 22.297 1.00 95.38 675 LEU A CA 1
ATOM 5249 C C . LEU A 1 675 ? 9.498 -10.779 23.395 1.00 95.38 675 LEU A C 1
ATOM 5251 O O . LEU A 1 675 ? 8.608 -10.415 24.166 1.00 95.38 675 LEU A O 1
ATOM 5255 N N . ASP A 1 676 ? 10.738 -10.311 23.424 1.00 92.12 676 ASP A N 1
ATOM 5256 C CA . ASP A 1 676 ? 11.177 -9.337 24.407 1.00 92.12 676 ASP A CA 1
ATOM 5257 C C . ASP A 1 676 ? 10.634 -7.949 24.057 1.00 92.12 676 ASP A C 1
ATOM 5259 O O . ASP A 1 676 ? 10.644 -7.528 22.901 1.00 92.12 676 ASP A O 1
ATOM 5263 N N . ASN A 1 677 ? 10.216 -7.189 25.065 1.00 91.56 677 ASN A N 1
ATOM 5264 C CA . ASN A 1 677 ? 10.135 -5.739 24.921 1.00 91.56 677 ASN A CA 1
ATOM 5265 C C . ASN A 1 677 ? 11.554 -5.156 24.901 1.00 91.56 677 ASN A C 1
ATOM 5267 O O . ASN A 1 677 ? 12.497 -5.726 25.458 1.00 91.56 677 ASN A O 1
ATOM 5271 N N . VAL A 1 678 ? 11.702 -3.957 24.344 1.00 88.06 678 VAL A N 1
ATOM 5272 C CA . VAL A 1 678 ? 12.837 -3.100 24.706 1.00 88.06 678 VAL A CA 1
ATOM 5273 C C . VAL A 1 678 ? 12.816 -2.864 26.226 1.00 88.06 678 VAL A C 1
ATOM 5275 O O . VAL A 1 678 ? 11.763 -2.458 26.739 1.00 88.06 678 VAL A O 1
ATOM 5278 N N . PRO A 1 679 ? 13.933 -3.073 26.955 1.00 85.62 679 PRO A N 1
ATOM 5279 C CA . PRO A 1 679 ? 14.009 -2.756 28.378 1.00 85.62 679 PRO A CA 1
ATOM 5280 C C . PRO A 1 679 ? 13.526 -1.328 28.628 1.00 85.62 679 PRO A C 1
ATOM 5282 O O . PRO A 1 679 ? 14.016 -0.388 28.008 1.00 85.62 679 PRO A O 1
ATOM 5285 N N . THR A 1 680 ? 12.507 -1.173 29.469 1.00 88.31 680 THR A N 1
ATOM 5286 C CA . THR A 1 680 ? 11.832 0.112 29.661 1.00 88.31 680 THR A CA 1
ATOM 5287 C C . THR A 1 680 ? 11.721 0.406 31.147 1.00 88.31 680 THR A C 1
ATOM 5289 O O . THR A 1 680 ? 11.072 -0.335 31.882 1.00 88.31 680 THR A O 1
ATOM 5292 N N . TRP A 1 681 ? 12.346 1.497 31.580 1.00 90.94 681 TRP A N 1
ATOM 5293 C CA . TRP A 1 681 ? 12.239 2.016 32.939 1.00 90.94 681 TRP A CA 1
ATOM 5294 C C . TRP A 1 681 ? 11.080 3.000 33.016 1.00 90.94 681 TRP A C 1
ATOM 5296 O O . TRP A 1 681 ? 11.000 3.945 32.228 1.00 90.94 681 TRP A O 1
ATOM 5306 N N . ARG A 1 682 ? 10.185 2.789 33.980 1.00 90.38 682 ARG A N 1
ATOM 5307 C CA . ARG A 1 682 ? 9.032 3.660 34.217 1.00 90.38 682 ARG A CA 1
ATOM 5308 C C . ARG A 1 682 ? 9.408 4.683 35.277 1.00 90.38 682 ARG A C 1
ATOM 5310 O O . ARG A 1 682 ? 9.545 4.325 36.442 1.00 90.38 682 ARG A O 1
ATOM 5317 N N . CYS A 1 683 ? 9.549 5.956 34.913 1.00 91.06 683 CYS A N 1
ATOM 5318 C CA . CYS A 1 683 ? 10.001 6.984 35.856 1.00 91.06 683 CYS A CA 1
ATOM 5319 C C . CYS A 1 683 ? 9.016 7.215 37.018 1.00 91.06 683 CYS A C 1
ATOM 5321 O O . CYS A 1 683 ? 9.392 7.817 38.017 1.00 91.06 683 CYS A O 1
ATOM 5323 N N . ARG A 1 684 ? 7.782 6.693 36.950 1.00 87.56 684 ARG A N 1
ATOM 5324 C CA . ARG A 1 684 ? 6.853 6.667 38.093 1.00 87.56 684 ARG A CA 1
ATOM 5325 C C . ARG A 1 684 ? 7.331 5.805 39.266 1.00 87.56 684 ARG A C 1
ATOM 5327 O O . ARG A 1 684 ? 6.882 6.009 40.391 1.00 87.56 684 ARG A O 1
ATOM 5334 N N . GLU A 1 685 ? 8.188 4.823 39.007 1.00 90.12 685 GLU A N 1
ATOM 5335 C CA . GLU A 1 685 ? 8.742 3.942 40.032 1.00 90.12 685 GLU A CA 1
ATOM 5336 C C . GLU A 1 685 ? 10.009 4.581 40.617 1.00 90.12 685 GLU A C 1
ATOM 5338 O O . GLU A 1 685 ? 10.903 4.946 39.850 1.00 90.12 685 GLU A O 1
ATOM 5343 N N . PRO A 1 686 ? 10.140 4.701 41.951 1.00 92.38 686 PRO A N 1
ATOM 5344 C CA . PRO A 1 686 ? 11.272 5.396 42.565 1.00 92.38 686 PRO A CA 1
ATOM 5345 C C . PRO A 1 686 ? 12.649 4.846 42.165 1.00 92.38 686 PRO A C 1
ATOM 5347 O O . PRO A 1 686 ? 13.574 5.622 41.929 1.00 92.38 686 PRO A O 1
ATOM 5350 N N . GLU A 1 687 ? 12.785 3.521 42.055 1.00 93.56 687 GLU A N 1
ATOM 5351 C CA . GLU A 1 687 ? 14.043 2.866 41.670 1.00 93.56 687 GLU A CA 1
ATOM 5352 C C . GLU A 1 687 ? 14.396 3.132 40.201 1.00 93.56 687 GLU A C 1
ATOM 5354 O O . GLU A 1 687 ? 15.516 3.542 39.892 1.00 93.56 687 GLU A O 1
ATOM 5359 N N . SER A 1 688 ? 13.416 2.986 39.304 1.00 93.12 688 SER A N 1
ATOM 5360 C CA . SER A 1 688 ? 13.549 3.318 37.884 1.00 93.12 688 SER A CA 1
ATOM 5361 C C . SER A 1 688 ? 13.891 4.798 37.689 1.00 93.12 688 SER A C 1
ATOM 5363 O O . SER A 1 688 ? 14.798 5.115 36.927 1.00 93.12 688 SER A O 1
ATOM 5365 N N . LEU A 1 689 ? 13.237 5.716 38.409 1.00 94.75 689 LEU A N 1
ATOM 5366 C CA . LEU A 1 689 ? 13.541 7.150 38.360 1.00 94.75 689 LEU A CA 1
ATOM 5367 C C . LEU A 1 689 ? 14.981 7.447 38.782 1.00 94.75 689 LEU A C 1
ATOM 5369 O O . LEU A 1 689 ? 15.673 8.214 38.111 1.00 94.75 689 LEU A O 1
ATOM 5373 N N . ALA A 1 690 ? 15.431 6.850 39.888 1.00 95.31 690 ALA A N 1
ATOM 5374 C CA . ALA A 1 690 ? 16.791 7.026 40.382 1.00 95.31 690 ALA A CA 1
ATOM 5375 C C . ALA A 1 690 ? 17.823 6.540 39.355 1.00 95.31 690 ALA A C 1
ATOM 5377 O O . ALA A 1 690 ? 18.782 7.260 39.069 1.00 95.31 690 ALA A O 1
ATOM 5378 N N . TYR A 1 691 ? 17.590 5.369 38.755 1.00 95.44 691 TYR A N 1
ATOM 5379 C CA . TYR A 1 691 ? 18.439 4.831 37.695 1.00 95.44 691 TYR A CA 1
ATOM 5380 C C . TYR A 1 691 ? 18.460 5.746 36.465 1.00 95.44 691 TYR A C 1
ATOM 5382 O O . TYR A 1 691 ? 19.529 6.136 36.001 1.00 95.44 691 TYR A O 1
ATOM 5390 N N . VAL A 1 692 ? 17.288 6.156 35.972 1.00 94.50 692 VAL A N 1
ATOM 5391 C CA . VAL A 1 692 ? 17.182 7.021 34.791 1.00 94.50 692 VAL A CA 1
ATOM 5392 C C . VAL A 1 692 ? 17.929 8.327 35.009 1.00 94.50 692 VAL A C 1
ATOM 5394 O O . VAL A 1 692 ? 18.759 8.684 34.181 1.00 94.50 692 VAL A O 1
ATOM 5397 N N . LEU A 1 693 ? 17.701 9.012 36.133 1.00 94.50 693 LEU A N 1
ATOM 5398 C CA . LEU A 1 693 ? 18.380 10.273 36.441 1.00 94.50 693 LEU A CA 1
ATOM 5399 C C . LEU A 1 693 ? 19.907 10.119 36.541 1.00 94.50 693 LEU A C 1
ATOM 5401 O O . LEU A 1 693 ? 20.622 11.053 36.179 1.00 94.50 693 LEU A O 1
ATOM 5405 N N . ALA A 1 694 ? 20.401 8.970 37.011 1.00 94.75 694 ALA A N 1
ATOM 5406 C CA . ALA A 1 694 ? 21.832 8.678 37.098 1.00 94.75 694 ALA A CA 1
ATOM 5407 C C . ALA A 1 694 ? 22.471 8.361 35.733 1.00 94.75 694 ALA A C 1
ATOM 5409 O O . ALA A 1 694 ? 23.645 8.665 35.535 1.00 94.75 694 ALA A O 1
ATOM 5410 N N . HIS A 1 695 ? 21.701 7.804 34.793 1.00 94.25 695 HIS A N 1
ATOM 5411 C CA . HIS A 1 695 ? 22.175 7.317 33.491 1.00 94.25 695 HIS A CA 1
ATOM 5412 C C . HIS A 1 695 ? 21.589 8.084 32.293 1.00 94.25 695 HIS A C 1
ATOM 5414 O O . HIS A 1 695 ? 21.599 7.598 31.164 1.00 94.25 695 HIS A O 1
ATOM 5420 N N . LEU A 1 696 ? 21.086 9.306 32.500 1.00 92.06 696 LEU A N 1
ATOM 5421 C CA . LEU A 1 696 ? 20.419 10.106 31.462 1.00 92.06 696 LEU A CA 1
ATOM 5422 C C . LEU A 1 696 ? 21.254 10.297 30.185 1.00 92.06 696 LEU A C 1
ATOM 5424 O O . LEU A 1 696 ? 20.680 10.397 29.107 1.00 92.06 696 LEU A O 1
ATOM 5428 N N . SER A 1 697 ? 22.585 10.342 30.288 1.00 90.56 697 SER A N 1
ATOM 5429 C CA . SER A 1 697 ? 23.498 10.462 29.141 1.00 90.56 697 SER A CA 1
ATOM 5430 C C . SER A 1 697 ? 23.608 9.194 28.287 1.00 90.56 697 SER A C 1
ATOM 5432 O O . SER A 1 697 ? 24.179 9.242 27.205 1.00 90.56 697 SER A O 1
ATOM 5434 N N . GLU A 1 698 ? 23.092 8.060 28.758 1.00 88.88 698 GLU A N 1
ATOM 5435 C CA . GLU A 1 698 ? 23.194 6.748 28.101 1.00 88.88 698 GLU A CA 1
ATOM 5436 C C . GLU A 1 698 ? 21.841 6.281 27.527 1.00 88.88 698 GLU A C 1
ATOM 5438 O O . GLU A 1 698 ? 21.771 5.386 26.676 1.00 88.88 698 GLU A O 1
ATOM 5443 N N . LEU A 1 699 ? 20.753 6.906 27.981 1.00 90.12 699 LEU A N 1
ATOM 5444 C CA . LEU A 1 699 ? 19.378 6.489 27.732 1.00 90.12 699 LEU A CA 1
ATOM 5445 C C . LEU A 1 699 ? 18.660 7.401 26.735 1.00 90.12 699 LEU A C 1
ATOM 5447 O O . LEU A 1 699 ? 19.010 8.565 26.533 1.00 90.12 699 LEU A O 1
ATOM 5451 N N . VAL A 1 700 ? 17.586 6.872 26.156 1.00 86.56 700 VAL A N 1
ATOM 5452 C CA . VAL A 1 700 ? 16.580 7.648 25.432 1.00 86.56 700 VAL A CA 1
ATOM 5453 C C . VAL A 1 700 ? 15.357 7.788 26.331 1.00 86.56 700 VAL A C 1
ATOM 5455 O O . VAL A 1 700 ? 14.750 6.783 26.702 1.00 86.56 700 VAL A O 1
ATOM 5458 N N . VAL A 1 701 ? 14.982 9.020 26.680 1.00 87.19 701 VAL A N 1
ATOM 5459 C CA . VAL A 1 701 ? 13.806 9.308 27.520 1.00 87.19 701 VAL A CA 1
ATOM 5460 C C . VAL A 1 701 ? 12.694 9.886 26.661 1.00 87.19 701 VAL A C 1
ATOM 5462 O O . VAL A 1 701 ? 12.941 10.777 25.853 1.00 87.19 701 VAL A O 1
ATOM 5465 N N . LYS A 1 702 ? 11.471 9.386 26.831 1.00 83.44 702 LYS A N 1
ATOM 5466 C CA . LYS A 1 702 ? 10.290 9.778 26.057 1.00 83.44 702 LYS A CA 1
ATOM 5467 C C . LYS A 1 702 ? 9.151 10.141 27.000 1.00 83.44 702 LYS A C 1
ATOM 5469 O O . LYS A 1 702 ? 8.950 9.468 28.012 1.00 83.44 702 LYS A O 1
ATOM 5474 N N . GLU A 1 703 ? 8.400 11.177 26.650 1.00 80.94 703 GLU A N 1
ATOM 5475 C CA . GLU A 1 703 ? 7.123 11.468 27.295 1.00 80.94 703 GLU A CA 1
ATOM 5476 C C . GLU A 1 703 ? 6.068 10.411 26.920 1.00 80.94 703 GLU A C 1
ATOM 5478 O O . GLU A 1 703 ? 6.006 9.927 25.784 1.00 80.94 703 GLU A O 1
ATOM 5483 N N . VAL A 1 704 ? 5.256 10.040 27.905 1.00 72.38 704 VAL A N 1
ATOM 5484 C CA . VAL A 1 704 ? 4.218 9.010 27.830 1.00 72.38 704 VAL A CA 1
ATOM 5485 C C . VAL A 1 704 ? 3.034 9.486 26.981 1.00 72.38 704 VAL A C 1
ATOM 5487 O O . VAL A 1 704 ? 2.567 8.754 26.111 1.00 72.38 704 VAL A O 1
ATOM 5490 N N . HIS A 1 705 ? 2.612 10.743 27.149 1.00 63.28 705 HIS A N 1
ATOM 5491 C CA . HIS A 1 705 ? 1.510 11.353 26.403 1.00 63.28 705 HIS A CA 1
ATOM 5492 C C . HIS A 1 705 ? 2.037 12.448 25.463 1.00 63.28 705 HIS A C 1
ATOM 5494 O O . HIS A 1 705 ? 2.117 13.613 25.833 1.00 63.28 705 HIS A O 1
ATOM 5500 N N . GLY A 1 706 ? 2.406 12.077 24.232 1.00 49.31 706 GLY A N 1
ATOM 5501 C CA . GLY A 1 706 ? 2.891 13.031 23.228 1.00 49.31 706 GLY A CA 1
ATOM 5502 C C . GLY A 1 706 ? 2.954 12.453 21.811 1.00 49.31 706 GLY A C 1
ATOM 5503 O O . GLY A 1 706 ? 3.363 11.300 21.611 1.00 49.31 706 GLY A O 1
ATOM 5504 N N . ALA A 1 707 ? 2.551 13.261 20.825 1.00 34.09 707 ALA A N 1
ATOM 5505 C CA . ALA A 1 707 ? 2.630 12.957 19.397 1.00 34.09 707 ALA A CA 1
ATOM 5506 C C . ALA A 1 707 ? 3.906 13.567 18.782 1.00 34.09 707 ALA A C 1
ATOM 5508 O O . ALA A 1 707 ? 4.223 14.724 19.029 1.00 34.09 707 ALA A O 1
ATOM 5509 N N . GLY A 1 708 ? 4.623 12.793 17.960 1.00 38.34 708 GLY A N 1
ATOM 5510 C CA . GLY A 1 708 ? 5.554 13.344 16.965 1.00 38.34 708 GLY A CA 1
ATOM 5511 C C . GLY A 1 708 ? 6.813 14.069 17.469 1.00 38.34 708 GLY A C 1
ATOM 5512 O O . GLY A 1 708 ? 7.026 15.222 17.126 1.00 38.34 708 GLY A O 1
ATOM 5513 N N . GLY A 1 709 ? 7.709 13.392 18.195 1.00 41.12 709 GLY A N 1
ATOM 5514 C CA . GLY A 1 709 ? 9.110 13.836 18.363 1.00 41.12 709 GLY A CA 1
ATOM 5515 C C . GLY A 1 709 ? 9.367 15.002 19.331 1.00 41.12 709 GLY A C 1
ATOM 5516 O O . GLY A 1 709 ? 10.493 15.140 19.809 1.00 41.12 709 GLY A O 1
ATOM 5517 N N . TYR A 1 710 ? 8.349 15.779 19.700 1.00 46.50 710 TYR A N 1
ATOM 5518 C CA . TYR A 1 710 ? 8.409 16.724 20.816 1.00 46.50 710 TYR A CA 1
ATOM 5519 C C . TYR A 1 710 ? 8.276 15.965 22.151 1.00 46.50 710 TYR A C 1
ATOM 5521 O O . TYR A 1 710 ? 7.419 15.098 22.291 1.00 46.50 710 TYR A O 1
ATOM 5529 N N . GLY A 1 711 ? 9.161 16.245 23.120 1.00 64.44 711 GLY A N 1
ATOM 5530 C CA . GLY A 1 711 ? 9.166 15.573 24.437 1.00 64.44 711 GLY A CA 1
ATOM 5531 C C . GLY A 1 711 ? 10.124 14.375 24.582 1.00 64.44 711 GLY A C 1
ATOM 5532 O O . GLY A 1 711 ? 9.912 13.518 25.439 1.00 64.44 711 GLY A O 1
ATOM 5533 N N . MET A 1 712 ? 11.187 14.297 23.770 1.00 79.19 712 MET A N 1
ATOM 5534 C CA . MET A 1 712 ? 12.192 13.222 23.816 1.00 79.19 712 MET A CA 1
ATOM 5535 C C . MET A 1 712 ? 13.607 13.755 24.107 1.00 79.19 712 MET A C 1
ATOM 5537 O O . MET A 1 712 ? 13.991 14.806 23.597 1.00 79.19 712 MET A O 1
ATOM 5541 N N . LEU A 1 713 ? 14.389 13.017 24.899 1.00 82.06 713 LEU A N 1
ATOM 5542 C CA . LEU A 1 713 ? 15.830 13.209 25.103 1.00 82.06 713 LEU A CA 1
ATOM 5543 C C . LEU A 1 713 ? 16.585 12.016 24.519 1.00 82.06 713 LEU A C 1
ATOM 5545 O O . LEU A 1 713 ? 16.269 10.876 24.854 1.00 82.06 713 LEU A O 1
ATOM 5549 N N . VAL A 1 714 ? 17.614 12.271 23.711 1.00 83.81 714 VAL A 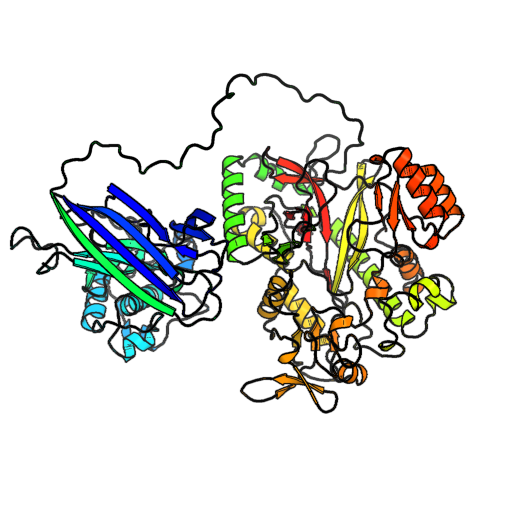N 1
ATOM 5550 C CA . VAL A 1 714 ? 18.564 11.245 23.257 1.00 83.81 714 VAL A CA 1
ATOM 5551 C C . VAL A 1 714 ? 19.881 11.490 23.981 1.00 83.81 714 VAL A C 1
ATOM 5553 O O . VAL A 1 714 ? 20.722 12.236 23.488 1.00 83.81 714 VAL A O 1
ATOM 5556 N N . GLY A 1 715 ? 20.044 10.882 25.158 1.00 86.06 715 GLY A N 1
ATOM 5557 C CA . GLY A 1 715 ? 21.166 11.112 26.071 1.00 86.06 715 GLY A CA 1
ATOM 5558 C C . GLY A 1 715 ? 22.536 11.174 25.392 1.00 86.06 715 GLY A C 1
ATOM 5559 O O . GLY A 1 715 ? 23.210 12.196 25.525 1.00 86.06 715 GLY A O 1
ATOM 5560 N N . PRO A 1 716 ? 22.920 10.161 24.589 1.00 82.31 716 PRO A N 1
ATOM 5561 C CA . PRO A 1 716 ? 24.232 10.130 23.935 1.00 82.31 716 PRO A CA 1
ATOM 5562 C C . PRO A 1 716 ? 24.476 11.252 22.915 1.00 82.31 716 PRO A C 1
ATOM 5564 O O . PRO A 1 716 ? 25.620 11.524 22.563 1.00 82.31 716 PRO A O 1
ATOM 5567 N N . ALA A 1 717 ? 23.410 11.885 22.420 1.00 79.88 717 ALA A N 1
ATOM 5568 C CA . ALA A 1 717 ? 23.460 12.965 21.438 1.00 79.88 717 ALA A CA 1
ATOM 5569 C C . ALA A 1 717 ? 23.097 14.338 22.038 1.00 79.88 717 ALA A C 1
ATOM 5571 O O . ALA A 1 717 ? 23.003 15.316 21.300 1.00 79.88 717 ALA A O 1
ATOM 5572 N N . SER A 1 718 ? 22.867 14.422 23.352 1.00 85.19 718 SER A N 1
ATOM 5573 C CA . SER A 1 718 ? 22.490 15.653 24.050 1.00 85.19 718 SER A CA 1
ATOM 5574 C C . SER A 1 718 ? 23.659 16.243 24.832 1.00 85.19 718 SER A C 1
ATOM 5576 O O . SER A 1 718 ? 24.501 15.543 25.396 1.00 85.19 718 SER A O 1
ATOM 5578 N N . THR A 1 719 ? 23.706 17.568 24.897 1.00 89.75 719 THR A N 1
ATOM 5579 C CA . THR A 1 719 ? 24.676 18.292 25.718 1.00 89.75 719 THR A CA 1
ATOM 5580 C C . THR A 1 719 ? 24.356 18.141 27.205 1.00 89.75 719 THR A C 1
ATOM 5582 O O . THR A 1 719 ? 23.217 17.896 27.609 1.00 89.75 719 THR A O 1
ATOM 5585 N N . ARG A 1 720 ? 25.354 18.371 28.067 1.00 91.44 720 ARG A N 1
ATOM 5586 C CA . ARG A 1 720 ? 25.159 18.313 29.525 1.00 91.44 720 ARG A CA 1
ATOM 5587 C C . ARG A 1 720 ? 24.074 19.280 30.021 1.00 91.44 720 ARG A C 1
ATOM 5589 O O . ARG A 1 720 ? 23.326 18.928 30.926 1.00 91.44 720 ARG A O 1
ATOM 5596 N N . ALA A 1 721 ? 23.977 20.467 29.419 1.00 91.88 721 ALA A N 1
ATOM 5597 C CA . ALA A 1 721 ? 22.968 21.465 29.777 1.00 91.88 721 ALA A CA 1
ATOM 5598 C C . ALA A 1 721 ? 21.546 21.006 29.409 1.00 91.88 721 ALA A C 1
ATOM 5600 O O . ALA A 1 721 ? 20.621 21.168 30.203 1.00 91.88 721 ALA A O 1
ATOM 5601 N N . GLU A 1 722 ? 21.372 20.387 28.238 1.00 89.94 722 GLU A N 1
ATOM 5602 C CA . GLU A 1 722 ? 20.086 19.819 27.813 1.00 89.94 722 GLU A CA 1
ATOM 5603 C C . GLU A 1 722 ? 19.668 18.646 28.701 1.00 89.94 722 GLU A C 1
ATOM 5605 O O . GLU A 1 722 ? 18.509 18.576 29.109 1.00 89.94 722 GLU A O 1
ATOM 5610 N N . ILE A 1 723 ? 20.615 17.769 29.050 1.00 92.50 723 ILE A N 1
ATOM 5611 C CA . ILE A 1 723 ? 20.387 16.650 29.972 1.00 92.50 723 ILE A CA 1
ATOM 5612 C C . ILE A 1 723 ? 19.932 17.165 31.342 1.00 92.50 723 ILE A C 1
ATOM 5614 O O . ILE A 1 723 ? 18.948 16.668 31.885 1.00 92.50 723 ILE A O 1
ATOM 5618 N N . GLU A 1 724 ? 20.600 18.179 31.896 1.00 92.50 724 GLU A N 1
ATOM 5619 C CA . GLU A 1 724 ? 20.240 18.750 33.197 1.00 92.50 724 GLU A CA 1
ATOM 5620 C C . GLU A 1 724 ? 18.859 19.423 33.167 1.00 92.50 724 GLU A C 1
ATOM 5622 O O . GLU A 1 724 ? 18.034 19.191 34.055 1.00 92.50 724 GLU A O 1
ATOM 5627 N N . ALA A 1 725 ? 18.555 20.180 32.110 1.00 91.69 725 ALA A N 1
ATOM 5628 C CA . ALA A 1 725 ? 17.234 20.769 31.911 1.00 91.69 725 ALA A CA 1
ATOM 5629 C C . ALA A 1 725 ? 16.138 19.696 31.768 1.00 91.69 725 ALA A C 1
ATOM 5631 O O . ALA A 1 725 ? 15.038 19.839 32.309 1.00 91.69 725 ALA A O 1
ATOM 5632 N N . PHE A 1 726 ? 16.419 18.595 31.064 1.00 92.00 726 PHE A N 1
ATOM 5633 C CA . PHE A 1 726 ? 15.490 17.472 30.929 1.00 92.00 726 PHE A CA 1
ATOM 5634 C C . PHE A 1 726 ? 15.309 16.721 32.257 1.00 92.00 726 PHE A C 1
ATOM 5636 O O . PHE A 1 726 ? 14.183 16.392 32.622 1.00 92.00 726 PHE A O 1
ATOM 5643 N N . ALA A 1 727 ? 16.376 16.544 33.039 1.00 93.69 727 ALA A N 1
ATOM 5644 C CA . ALA A 1 727 ? 16.313 15.935 34.366 1.00 93.69 727 ALA A CA 1
ATOM 5645 C C . ALA A 1 727 ? 15.345 16.677 35.301 1.00 93.69 727 ALA A C 1
ATOM 5647 O O . ALA A 1 727 ? 14.595 16.039 36.041 1.00 93.69 727 ALA A O 1
ATOM 5648 N N . GLN A 1 728 ? 15.323 18.016 35.260 1.00 93.62 728 GLN A N 1
ATOM 5649 C CA . GLN A 1 728 ? 14.380 18.810 36.058 1.00 93.62 728 GLN A CA 1
ATOM 5650 C C . GLN A 1 728 ? 12.926 18.602 35.620 1.00 93.62 728 GLN A C 1
ATOM 5652 O O . GLN A 1 728 ? 12.041 18.500 36.469 1.00 93.62 728 GLN A O 1
ATOM 5657 N N . ARG A 1 729 ? 12.674 18.459 34.312 1.00 91.56 729 ARG A N 1
ATOM 5658 C CA . ARG A 1 729 ? 11.335 18.141 33.786 1.00 91.56 729 ARG A CA 1
ATOM 5659 C C . ARG A 1 729 ? 10.849 16.766 34.240 1.00 91.56 729 ARG A C 1
ATOM 5661 O O . ARG A 1 729 ? 9.710 16.653 34.688 1.00 91.56 729 ARG A O 1
ATOM 5668 N N . ILE A 1 730 ? 11.721 15.753 34.199 1.00 92.25 730 ILE A N 1
ATOM 5669 C CA . ILE A 1 730 ? 11.394 14.410 34.702 1.00 92.25 730 ILE A CA 1
ATOM 5670 C C . ILE A 1 730 ? 11.063 14.473 36.197 1.00 92.25 730 ILE A C 1
ATOM 5672 O O . ILE A 1 730 ? 10.061 13.914 36.620 1.00 92.25 730 ILE A O 1
ATOM 5676 N N . LYS A 1 731 ? 11.862 15.181 37.007 1.00 92.81 731 LYS A N 1
ATOM 5677 C CA . LYS A 1 731 ? 11.615 15.308 38.456 1.00 92.81 731 LYS A CA 1
ATOM 5678 C C . LYS A 1 731 ? 10.293 16.001 38.784 1.00 92.81 731 LYS A C 1
ATOM 5680 O O . LYS A 1 731 ? 9.674 15.651 39.783 1.00 92.81 731 LYS A O 1
ATOM 5685 N N . ALA A 1 732 ? 9.874 16.972 37.971 1.00 93.06 732 ALA A N 1
ATOM 5686 C CA . ALA A 1 732 ? 8.613 17.679 38.175 1.00 93.06 732 ALA A CA 1
ATOM 5687 C C . ALA A 1 732 ? 7.398 16.761 37.967 1.00 93.06 732 ALA A C 1
ATOM 5689 O O . ALA A 1 732 ? 6.457 16.799 38.759 1.00 93.06 732 ALA A O 1
ATOM 5690 N N . HIS A 1 733 ? 7.434 15.910 36.935 1.00 89.06 733 HIS A N 1
ATOM 5691 C CA . HIS A 1 733 ? 6.325 15.023 36.572 1.00 89.06 733 HIS A CA 1
ATOM 5692 C C . HIS A 1 733 ? 6.824 13.626 36.168 1.00 89.06 733 HIS A C 1
ATOM 5694 O O . HIS A 1 733 ? 6.714 13.247 35.003 1.00 89.06 733 HIS A O 1
ATOM 5700 N N . PRO A 1 734 ? 7.358 12.826 37.109 1.00 89.25 734 PRO A N 1
ATOM 5701 C CA . PRO A 1 734 ? 8.042 11.572 36.785 1.00 89.25 734 PRO A CA 1
ATOM 5702 C C . PRO A 1 734 ? 7.118 10.524 36.162 1.00 89.25 734 PRO A C 1
ATOM 5704 O O . PRO A 1 734 ? 7.564 9.720 35.350 1.00 89.25 734 PRO A O 1
ATOM 5707 N N . ALA A 1 735 ? 5.821 10.563 36.480 1.00 84.69 735 ALA A N 1
ATOM 5708 C CA . ALA A 1 735 ? 4.834 9.666 35.887 1.00 84.69 735 ALA A CA 1
ATOM 5709 C C . ALA A 1 735 ? 4.676 9.842 34.368 1.00 84.69 735 ALA A C 1
ATOM 5711 O O . ALA A 1 735 ? 4.287 8.901 33.688 1.00 84.69 735 ALA A O 1
ATOM 5712 N N . ASN A 1 736 ? 5.048 11.003 33.827 1.00 85.38 736 ASN A N 1
ATOM 5713 C CA . ASN A 1 736 ? 4.890 11.302 32.409 1.00 85.38 736 ASN A CA 1
ATOM 5714 C C . ASN A 1 736 ? 6.053 10.785 31.554 1.00 85.38 736 ASN A C 1
ATOM 5716 O O . ASN A 1 736 ? 6.062 11.058 30.360 1.00 85.38 736 ASN A O 1
ATOM 5720 N N . TYR A 1 737 ? 7.045 10.082 32.114 1.00 86.62 737 TYR A N 1
ATOM 5721 C CA . TYR A 1 737 ? 8.245 9.692 31.371 1.00 86.62 737 TYR A CA 1
ATOM 5722 C C . TYR A 1 737 ? 8.569 8.202 31.485 1.00 86.62 737 TYR A C 1
ATOM 5724 O O . TYR A 1 737 ? 8.464 7.583 32.546 1.00 86.62 737 TYR A O 1
ATOM 5732 N N . ILE A 1 738 ? 9.055 7.653 30.377 1.00 87.81 738 ILE A N 1
ATOM 5733 C CA . ILE A 1 738 ? 9.706 6.344 30.309 1.00 87.81 738 ILE A CA 1
ATOM 5734 C C . ILE A 1 738 ? 11.098 6.499 29.704 1.00 87.81 738 ILE A C 1
ATOM 5736 O O . ILE A 1 738 ? 11.339 7.400 28.899 1.00 87.81 738 ILE A O 1
ATOM 5740 N N . ALA A 1 739 ? 12.015 5.609 30.067 1.00 88.88 739 ALA A N 1
ATOM 5741 C CA . ALA A 1 739 ? 13.353 5.565 29.493 1.00 88.88 739 ALA A CA 1
ATOM 5742 C C . ALA A 1 739 ? 13.660 4.187 28.915 1.00 88.88 739 ALA A C 1
ATOM 5744 O O . ALA A 1 739 ? 13.220 3.168 29.444 1.00 88.88 739 ALA A O 1
ATOM 5745 N N . GLN A 1 740 ? 14.436 4.163 27.839 1.00 87.50 740 GLN A N 1
ATOM 5746 C CA . GLN A 1 740 ? 14.870 2.958 27.139 1.00 87.50 740 GLN A CA 1
ATOM 5747 C C . GLN A 1 740 ? 16.372 3.051 26.849 1.00 87.50 740 GLN A C 1
ATOM 5749 O O . GLN A 1 740 ? 16.896 4.161 26.709 1.00 87.50 740 GLN A O 1
ATOM 5754 N N . PRO A 1 741 ? 17.089 1.919 26.754 1.00 85.75 741 PRO A N 1
ATOM 5755 C CA . PRO A 1 741 ? 18.476 1.941 26.332 1.00 85.75 741 PRO A CA 1
ATOM 5756 C C . PRO A 1 741 ? 18.561 2.402 24.877 1.00 85.75 741 PRO A C 1
ATOM 5758 O O . PRO A 1 741 ? 17.651 2.174 24.073 1.00 85.75 741 PRO A O 1
ATOM 5761 N N . THR A 1 742 ? 19.687 3.010 24.518 1.00 77.81 742 THR A N 1
ATOM 5762 C CA . THR A 1 742 ? 19.988 3.287 23.113 1.00 77.81 742 THR A CA 1
ATOM 5763 C C . THR A 1 742 ? 20.290 1.959 22.416 1.00 77.81 742 THR A C 1
ATOM 5765 O O . THR A 1 742 ? 21.372 1.397 22.573 1.00 77.81 742 THR A O 1
ATOM 5768 N N . LEU A 1 743 ? 19.315 1.413 21.686 1.00 76.00 743 LEU A N 1
ATOM 5769 C CA . LEU A 1 743 ? 19.502 0.164 20.953 1.00 76.00 743 LEU A CA 1
ATOM 5770 C C . LEU A 1 743 ? 20.350 0.393 19.700 1.00 76.00 743 LEU A C 1
ATOM 5772 O O . LEU A 1 743 ? 20.024 1.232 18.860 1.00 76.00 743 LEU A O 1
ATOM 5776 N N . SER A 1 744 ? 21.395 -0.422 19.541 1.00 78.81 744 SER A N 1
ATOM 5777 C CA . SER A 1 744 ? 22.108 -0.554 18.268 1.00 78.81 744 SER A CA 1
ATOM 5778 C C . SER A 1 744 ? 21.273 -1.430 17.333 1.00 78.81 744 SER A C 1
ATOM 5780 O O . SER A 1 744 ? 21.356 -2.663 17.365 1.00 78.81 744 SER A O 1
ATOM 5782 N N . LEU A 1 745 ? 20.384 -0.779 16.578 1.00 85.81 745 LEU A N 1
ATOM 5783 C CA . LEU A 1 745 ? 19.479 -1.430 15.633 1.00 85.81 745 LEU A CA 1
ATOM 5784 C C . LEU A 1 745 ? 20.274 -2.191 14.571 1.00 85.81 745 LEU A C 1
ATOM 5786 O O . LEU A 1 745 ? 21.294 -1.706 14.083 1.00 85.81 745 LEU A O 1
ATOM 5790 N N . SER A 1 746 ? 19.786 -3.358 14.163 1.00 91.75 746 SER A N 1
ATOM 5791 C CA . SER A 1 746 ? 20.416 -4.138 13.106 1.00 91.75 746 SER A CA 1
ATOM 5792 C C . SER A 1 746 ? 20.467 -3.361 11.798 1.00 91.75 746 SER A C 1
ATOM 5794 O O . SER A 1 746 ? 19.536 -2.616 11.471 1.00 91.75 746 SER A O 1
ATOM 5796 N N . THR A 1 747 ? 21.520 -3.584 11.023 1.00 93.00 747 THR A N 1
ATOM 5797 C CA . THR A 1 747 ? 21.649 -3.050 9.674 1.00 93.00 747 THR A CA 1
ATOM 5798 C C . THR A 1 747 ? 21.339 -4.104 8.627 1.00 93.00 747 THR A C 1
ATOM 5800 O O . THR A 1 747 ? 21.594 -5.290 8.810 1.00 93.00 747 THR A O 1
ATOM 5803 N N . CYS A 1 748 ? 20.801 -3.659 7.501 1.00 93.44 748 CYS A N 1
ATOM 5804 C CA . CYS A 1 748 ? 20.635 -4.470 6.308 1.00 93.44 748 CYS A CA 1
ATOM 5805 C C . CYS A 1 748 ? 21.350 -3.783 5.136 1.00 93.44 748 CYS A C 1
ATOM 5807 O O . CYS A 1 748 ? 21.281 -2.548 5.022 1.00 93.44 748 CYS A O 1
ATOM 5809 N N . PRO A 1 749 ? 22.005 -4.542 4.238 1.00 92.38 749 PRO A N 1
ATOM 5810 C CA . PRO A 1 749 ? 22.532 -4.004 2.991 1.00 92.38 749 PRO A CA 1
ATOM 5811 C C . PRO A 1 749 ? 21.458 -3.232 2.228 1.00 92.38 749 PRO A C 1
ATOM 5813 O O . PRO A 1 749 ? 20.340 -3.718 2.061 1.00 92.38 749 PRO A O 1
ATOM 5816 N N . THR A 1 750 ? 21.786 -2.016 1.802 1.00 91.69 750 THR A N 1
ATOM 5817 C CA . THR A 1 750 ? 20.863 -1.068 1.163 1.00 91.69 750 THR A CA 1
ATOM 5818 C C . THR A 1 750 ? 21.578 -0.364 0.018 1.00 91.69 750 THR A C 1
ATOM 5820 O O . THR A 1 750 ? 22.738 0.025 0.155 1.00 91.69 750 THR A O 1
ATOM 5823 N N . PHE A 1 751 ? 20.901 -0.224 -1.115 1.00 89.56 751 PHE A N 1
ATOM 5824 C CA . PHE A 1 751 ? 21.407 0.408 -2.323 1.00 89.56 751 PHE A CA 1
ATOM 5825 C C . PHE A 1 751 ? 21.194 1.925 -2.269 1.00 89.56 751 PHE A C 1
ATOM 5827 O O . PHE A 1 751 ? 20.115 2.449 -2.547 1.00 89.56 751 PHE A O 1
ATOM 5834 N N . VAL A 1 752 ? 22.256 2.634 -1.899 1.00 84.25 752 VAL A N 1
ATOM 5835 C CA . VAL A 1 752 ? 22.322 4.094 -1.763 1.00 84.25 752 VAL A CA 1
ATOM 5836 C C . VAL A 1 752 ? 23.189 4.701 -2.876 1.00 84.25 752 VAL A C 1
ATOM 5838 O O . VAL A 1 752 ? 23.746 3.986 -3.705 1.00 84.25 752 VAL A O 1
ATOM 5841 N N . GLU A 1 753 ? 23.318 6.029 -2.925 1.00 76.38 753 GLU A N 1
ATOM 5842 C CA . GLU A 1 753 ? 24.100 6.727 -3.964 1.00 76.38 753 GLU A CA 1
ATOM 5843 C C . GLU A 1 753 ? 25.561 6.254 -4.049 1.00 76.38 753 GLU A C 1
ATOM 5845 O O . GLU A 1 753 ? 26.083 6.077 -5.146 1.00 76.38 753 GLU A O 1
ATOM 5850 N N . GLN A 1 754 ? 26.196 5.964 -2.906 1.00 77.88 754 GLN A N 1
ATOM 5851 C CA . GLN A 1 754 ? 27.573 5.454 -2.840 1.00 77.88 754 GLN A CA 1
ATOM 5852 C C . GLN A 1 754 ? 27.712 3.941 -3.122 1.00 77.88 754 GLN A C 1
ATOM 5854 O O . GLN A 1 754 ? 28.798 3.388 -2.964 1.00 77.88 754 GLN A O 1
ATOM 5859 N N . GLY A 1 755 ? 26.632 3.255 -3.517 1.00 85.25 755 GLY A N 1
ATOM 5860 C CA . GLY A 1 755 ? 26.592 1.806 -3.737 1.00 85.25 755 GLY A CA 1
ATOM 5861 C C . GLY A 1 755 ? 25.863 1.059 -2.618 1.00 85.25 755 GLY A C 1
ATOM 5862 O O . GLY A 1 755 ? 24.853 1.526 -2.101 1.00 85.25 755 GLY A O 1
ATOM 5863 N N . ILE A 1 756 ? 26.342 -0.131 -2.250 1.00 88.62 756 ILE A N 1
ATOM 5864 C CA . ILE A 1 756 ? 25.707 -0.958 -1.214 1.00 88.62 756 ILE A CA 1
ATOM 5865 C C . ILE A 1 756 ? 26.323 -0.622 0.142 1.00 88.62 756 ILE A C 1
ATOM 5867 O O . ILE A 1 756 ? 27.515 -0.835 0.355 1.00 88.62 756 ILE A O 1
ATOM 5871 N N . ALA A 1 757 ? 25.503 -0.128 1.065 1.00 89.31 757 ALA A N 1
ATOM 5872 C CA . ALA A 1 757 ? 25.928 0.230 2.412 1.00 89.31 757 ALA A CA 1
ATOM 5873 C C . ALA A 1 757 ? 24.935 -0.284 3.469 1.00 89.31 757 ALA A C 1
ATOM 5875 O O . ALA A 1 757 ? 23.738 -0.400 3.186 1.00 89.31 757 ALA A O 1
ATOM 5876 N N . PRO A 1 758 ? 25.397 -0.586 4.694 1.00 91.38 758 PRO A N 1
ATOM 5877 C CA . PRO A 1 758 ? 24.511 -0.965 5.786 1.00 91.38 758 PRO A CA 1
ATOM 5878 C C . PRO A 1 758 ? 23.620 0.220 6.188 1.00 91.38 758 PRO A C 1
ATOM 5880 O O . PRO A 1 758 ? 24.094 1.355 6.322 1.00 91.38 758 PRO A O 1
ATOM 5883 N N . ARG A 1 759 ? 22.323 -0.033 6.382 1.00 91.69 759 ARG A N 1
ATOM 5884 C CA . ARG A 1 759 ? 21.354 0.934 6.926 1.00 91.69 759 ARG A CA 1
ATOM 5885 C C . ARG A 1 759 ? 20.454 0.271 7.956 1.00 91.69 759 ARG A C 1
ATOM 5887 O O . ARG A 1 759 ? 20.128 -0.905 7.808 1.00 91.69 759 ARG A O 1
ATOM 5894 N N . HIS A 1 760 ? 20.073 1.018 8.989 1.00 91.50 760 HIS A N 1
ATOM 5895 C CA . HIS A 1 760 ? 19.218 0.510 10.060 1.00 91.50 760 HIS A CA 1
ATOM 5896 C C . HIS A 1 760 ? 17.806 0.222 9.552 1.00 91.50 760 HIS A C 1
ATOM 5898 O O . HIS A 1 760 ? 17.274 0.966 8.722 1.00 91.50 760 HIS A O 1
ATOM 5904 N N . ILE A 1 761 ? 17.216 -0.861 10.053 1.00 93.19 761 ILE A N 1
ATOM 5905 C CA . ILE A 1 761 ? 15.896 -1.338 9.639 1.00 93.19 761 ILE A CA 1
ATOM 5906 C C . ILE A 1 761 ? 15.014 -1.718 10.830 1.00 93.19 761 ILE A C 1
ATOM 5908 O O . ILE A 1 761 ? 15.510 -2.023 11.915 1.00 93.19 761 ILE A O 1
ATOM 5912 N N . ASP A 1 762 ? 13.708 -1.779 10.588 1.00 93.50 762 ASP A N 1
ATOM 5913 C CA . ASP A 1 762 ? 12.740 -2.449 11.455 1.00 93.50 762 ASP A CA 1
ATOM 5914 C C . ASP A 1 762 ? 11.808 -3.376 10.655 1.00 93.50 762 ASP A C 1
ATOM 5916 O O . ASP A 1 762 ? 11.915 -3.481 9.432 1.00 93.50 762 ASP A O 1
ATOM 5920 N N . LEU A 1 763 ? 10.942 -4.114 11.351 1.00 95.81 763 LEU A N 1
ATOM 5921 C CA . LEU A 1 763 ? 9.899 -4.954 10.768 1.00 95.81 763 LEU A CA 1
ATOM 5922 C C . LEU A 1 763 ? 8.541 -4.607 11.351 1.00 95.81 763 LEU A C 1
ATOM 5924 O O . LEU A 1 763 ? 8.415 -4.534 12.565 1.00 95.81 763 LEU A O 1
ATOM 5928 N N . ARG A 1 764 ? 7.508 -4.584 10.519 1.00 97.12 764 ARG A N 1
ATOM 5929 C CA . ARG A 1 764 ? 6.115 -4.628 10.960 1.00 97.12 764 ARG A CA 1
ATOM 5930 C C . ARG A 1 764 ? 5.397 -5.838 10.359 1.00 97.12 764 ARG A C 1
ATOM 5932 O O . ARG A 1 764 ? 4.880 -5.739 9.242 1.00 97.12 764 ARG A O 1
ATOM 5939 N N . PRO A 1 765 ? 5.381 -7.002 11.032 1.00 97.38 765 PRO A N 1
ATOM 5940 C CA . PRO A 1 765 ? 4.399 -8.050 10.773 1.00 97.38 765 PRO A CA 1
ATOM 5941 C C . PRO A 1 765 ? 2.973 -7.601 11.126 1.00 97.38 765 PRO A C 1
ATOM 5943 O O . PRO A 1 765 ? 2.761 -6.765 12.008 1.00 97.38 765 PRO A O 1
ATOM 5946 N N . PHE A 1 766 ? 1.993 -8.223 10.468 1.00 98.19 766 PHE A N 1
ATOM 5947 C CA . PHE A 1 766 ? 0.568 -7.992 10.704 1.00 98.19 766 PHE A CA 1
ATOM 5948 C C . PHE A 1 766 ? -0.100 -9.271 11.206 1.00 98.19 766 PHE A C 1
ATOM 5950 O O . PHE A 1 766 ? -0.124 -10.283 10.504 1.00 98.19 766 PHE A O 1
ATOM 5957 N N . VAL A 1 767 ? -0.656 -9.213 12.414 1.00 98.50 767 VAL A N 1
ATOM 5958 C CA . VAL A 1 767 ? -1.394 -10.316 13.035 1.00 98.50 767 VAL A CA 1
ATOM 5959 C C . VAL A 1 767 ? -2.885 -10.127 12.776 1.00 98.50 767 VAL A C 1
ATOM 5961 O O . VAL A 1 767 ? -3.427 -9.057 13.050 1.00 98.50 767 VAL A O 1
ATOM 5964 N N . LEU A 1 768 ? -3.536 -11.166 12.256 1.00 98.50 768 LEU A N 1
ATOM 5965 C CA . LEU A 1 768 ? -4.973 -11.221 12.008 1.00 98.50 768 LEU A CA 1
ATOM 5966 C C . LEU A 1 768 ? -5.651 -12.061 13.090 1.00 98.50 768 LEU A C 1
ATOM 5968 O O . LEU A 1 768 ? -5.324 -13.235 13.257 1.00 98.50 768 LEU A O 1
ATOM 5972 N N . SER A 1 769 ? -6.601 -11.471 13.806 1.00 98.19 769 SER A N 1
ATOM 5973 C CA . SER A 1 769 ? -7.382 -12.114 14.862 1.00 98.19 769 SER A CA 1
ATOM 5974 C C . SER A 1 769 ? -8.845 -12.196 14.435 1.00 98.19 769 SER A C 1
ATOM 5976 O O . SER A 1 769 ? -9.517 -11.179 14.286 1.00 98.19 769 SER A O 1
ATOM 5978 N N . GLY A 1 770 ? -9.337 -13.415 14.239 1.00 94.50 770 GLY A N 1
ATOM 5979 C CA . GLY A 1 770 ? -10.760 -13.713 14.064 1.00 94.50 770 GLY A CA 1
ATOM 5980 C C . GLY A 1 770 ? -11.124 -14.917 14.922 1.00 94.50 770 GLY A C 1
ATOM 5981 O O . GLY A 1 770 ? -10.758 -14.985 16.090 1.00 94.50 770 GLY A O 1
ATOM 5982 N N . LYS A 1 771 ? -11.749 -15.939 14.327 1.00 90.62 771 LYS A N 1
ATOM 5983 C CA . LYS A 1 771 ? -11.910 -17.252 14.993 1.00 90.62 771 LYS A CA 1
ATOM 5984 C C . LYS A 1 771 ? -10.577 -17.917 15.360 1.00 90.62 771 LYS A C 1
ATOM 5986 O O . LYS A 1 771 ? -10.518 -18.724 16.281 1.00 90.62 771 LYS A O 1
ATOM 5991 N N . THR A 1 772 ? -9.525 -17.599 14.616 1.00 92.38 772 THR A N 1
ATOM 5992 C CA . THR A 1 772 ? -8.145 -18.028 14.861 1.00 92.38 772 THR A CA 1
ATOM 5993 C C . THR A 1 772 ? -7.220 -16.825 14.737 1.00 92.38 772 THR A C 1
ATOM 5995 O O . THR A 1 772 ? -7.546 -15.894 13.999 1.00 92.38 772 THR A O 1
ATOM 5998 N N . VAL A 1 773 ? -6.061 -16.873 15.394 1.00 95.19 773 VAL A N 1
ATOM 5999 C CA . VAL A 1 773 ? -5.010 -15.855 15.261 1.00 95.19 773 VAL A CA 1
ATOM 6000 C C . VAL A 1 773 ? -3.966 -16.342 14.256 1.00 95.19 773 VAL A C 1
ATOM 6002 O O . VAL A 1 773 ? -3.429 -17.439 14.408 1.00 95.19 773 VAL A O 1
ATOM 6005 N N . GLN A 1 774 ? -3.705 -15.557 13.213 1.00 93.88 774 GLN A N 1
ATOM 6006 C CA . GLN A 1 774 ? -2.856 -15.937 12.081 1.00 93.88 774 GLN A CA 1
ATOM 6007 C C . GLN A 1 774 ? -1.908 -14.801 11.683 1.00 93.88 774 GLN A C 1
ATOM 6009 O O . GLN A 1 774 ? -2.186 -13.628 11.923 1.00 93.88 774 GLN A O 1
ATOM 6014 N N . VAL A 1 775 ? -0.785 -15.152 11.053 1.00 95.31 775 VAL A N 1
ATOM 6015 C CA . VAL A 1 775 ? 0.215 -14.203 10.542 1.00 95.31 775 VAL A CA 1
ATOM 6016 C C . VAL A 1 775 ? 0.688 -14.715 9.185 1.00 95.31 775 VAL A C 1
ATOM 6018 O O . VAL A 1 775 ? 1.076 -15.876 9.066 1.00 95.31 775 VAL A O 1
ATOM 6021 N N . VAL A 1 776 ? 0.648 -13.865 8.161 1.00 95.12 776 VAL A N 1
ATOM 6022 C CA . VAL A 1 776 ? 1.242 -14.169 6.848 1.00 95.12 776 VAL A CA 1
ATOM 6023 C C . VAL A 1 776 ? 2.769 -14.095 6.967 1.00 95.12 776 VAL A C 1
ATOM 6025 O O . VAL A 1 776 ? 3.243 -13.193 7.656 1.00 95.12 776 VAL A O 1
ATOM 6028 N N . PRO A 1 777 ? 3.550 -14.984 6.318 1.00 95.56 777 PRO A N 1
ATOM 6029 C CA . PRO A 1 777 ? 5.015 -15.001 6.391 1.00 95.56 777 PRO A CA 1
ATOM 6030 C C . PRO A 1 777 ? 5.664 -13.815 5.656 1.00 95.56 777 PRO A C 1
ATOM 6032 O O . PRO A 1 777 ? 6.277 -13.950 4.598 1.00 95.56 777 PRO A O 1
ATOM 6035 N N . GLY A 1 778 ? 5.503 -12.624 6.226 1.00 94.69 778 GLY A N 1
ATOM 6036 C CA . GLY A 1 778 ? 5.966 -11.357 5.687 1.00 94.69 778 GLY A CA 1
ATOM 6037 C C . GLY A 1 778 ? 5.627 -10.181 6.600 1.00 94.69 778 GLY A C 1
ATOM 6038 O O . GLY A 1 778 ? 4.972 -10.309 7.634 1.00 94.69 778 GLY A O 1
ATOM 6039 N N . GLY A 1 779 ? 6.097 -9.007 6.206 1.00 95.06 779 GLY A N 1
ATOM 6040 C CA . GLY A 1 779 ? 5.843 -7.762 6.912 1.00 95.06 779 GLY A CA 1
ATOM 6041 C C . GLY A 1 779 ? 6.463 -6.588 6.174 1.00 95.06 779 GLY A C 1
ATOM 6042 O O . GLY A 1 779 ? 7.266 -6.767 5.252 1.00 95.06 779 GLY A O 1
ATOM 6043 N N . LEU A 1 780 ? 6.098 -5.382 6.591 1.00 94.94 780 LEU A N 1
ATOM 6044 C CA . LEU A 1 780 ? 6.711 -4.165 6.083 1.00 94.94 780 LEU A CA 1
ATOM 6045 C C . LEU A 1 780 ? 8.082 -3.984 6.744 1.00 94.94 780 LEU A C 1
ATOM 6047 O O . LEU A 1 780 ? 8.148 -3.720 7.940 1.00 94.94 780 LEU A O 1
ATOM 6051 N N . THR A 1 781 ? 9.169 -4.114 5.983 1.00 95.81 781 THR A N 1
ATOM 6052 C CA . THR A 1 781 ? 10.494 -3.680 6.451 1.00 95.81 781 THR A CA 1
ATOM 6053 C C . THR A 1 781 ? 10.687 -2.217 6.071 1.00 95.81 781 THR A C 1
ATOM 6055 O O . THR A 1 781 ? 10.633 -1.886 4.882 1.00 95.81 781 THR A O 1
ATOM 6058 N N . ARG A 1 782 ? 10.936 -1.346 7.055 1.00 92.44 782 ARG A N 1
ATOM 6059 C CA . ARG A 1 782 ? 11.319 0.054 6.814 1.00 92.44 782 ARG A CA 1
ATOM 6060 C C . ARG A 1 782 ? 12.824 0.215 6.979 1.00 92.44 782 ARG A C 1
ATOM 6062 O O . ARG A 1 782 ? 13.453 -0.516 7.741 1.00 92.44 782 ARG A O 1
ATOM 6069 N N . VAL A 1 783 ? 13.409 1.162 6.250 1.00 91.25 783 VAL A N 1
ATOM 6070 C CA . VAL A 1 783 ? 14.854 1.425 6.252 1.00 91.25 783 VAL A CA 1
ATOM 6071 C C . VAL A 1 783 ? 15.154 2.911 6.423 1.00 91.25 783 VAL A C 1
ATOM 6073 O O . VAL A 1 783 ? 14.584 3.765 5.745 1.00 91.25 783 VAL A O 1
ATOM 6076 N N . ALA A 1 784 ? 16.095 3.225 7.310 1.00 87.44 784 ALA A N 1
ATOM 6077 C CA . ALA A 1 784 ? 16.619 4.570 7.497 1.00 87.44 784 ALA A CA 1
ATOM 6078 C C . ALA A 1 784 ? 17.688 4.850 6.430 1.00 87.44 784 ALA A C 1
ATOM 6080 O O . ALA A 1 784 ? 18.827 4.414 6.553 1.00 87.44 784 ALA A O 1
ATOM 6081 N N . LEU A 1 785 ? 17.330 5.554 5.353 1.00 83.19 785 LEU A N 1
ATOM 6082 C CA . LEU A 1 785 ? 18.217 5.730 4.190 1.00 83.19 785 LEU A CA 1
ATOM 6083 C C . LEU A 1 785 ? 19.421 6.640 4.472 1.00 83.19 785 LEU A C 1
ATOM 6085 O O . LEU A 1 785 ? 20.500 6.448 3.900 1.00 83.19 785 LEU A O 1
ATOM 6089 N N . LYS A 1 786 ? 19.248 7.624 5.362 1.00 81.31 786 LYS A N 1
ATOM 6090 C CA . LYS A 1 786 ? 20.311 8.546 5.771 1.00 81.31 786 LYS A CA 1
ATOM 6091 C C . LYS A 1 786 ? 21.349 7.811 6.622 1.00 81.31 786 LYS A C 1
ATOM 6093 O O . LYS A 1 786 ? 21.004 7.108 7.568 1.00 81.31 786 LYS A O 1
ATOM 6098 N N . GLU A 1 787 ? 22.622 8.005 6.300 1.00 81.44 787 GLU A N 1
ATOM 6099 C CA . GLU A 1 787 ? 23.734 7.408 7.042 1.00 81.44 787 GLU A CA 1
ATOM 6100 C C . GLU A 1 787 ? 23.701 7.794 8.530 1.00 81.44 787 GLU A C 1
ATOM 6102 O O . GLU A 1 787 ? 23.442 8.949 8.872 1.00 81.44 787 GLU A O 1
ATOM 6107 N N . GLY A 1 788 ? 23.898 6.805 9.409 1.00 74.06 788 GLY A N 1
ATOM 6108 C CA . GLY A 1 788 ? 23.842 6.968 10.867 1.00 74.06 788 GLY A CA 1
ATOM 6109 C C . GLY A 1 788 ? 22.451 7.261 11.449 1.00 74.06 788 GLY A C 1
ATOM 6110 O O . GLY A 1 788 ? 22.318 7.389 12.663 1.00 74.06 788 GLY A O 1
ATOM 6111 N N . SER A 1 789 ? 21.406 7.373 10.622 1.00 75.12 789 SER A N 1
ATOM 6112 C CA . SER A 1 789 ? 20.046 7.625 11.101 1.00 75.12 789 SER A CA 1
ATOM 6113 C C . SER A 1 789 ? 19.409 6.354 11.662 1.00 75.12 789 SER A C 1
ATOM 6115 O O . SER A 1 789 ? 19.428 5.307 11.021 1.00 75.12 789 SER A O 1
ATOM 6117 N N . LEU A 1 790 ? 18.769 6.472 12.826 1.00 71.81 790 LEU A N 1
ATOM 6118 C CA . LEU A 1 790 ? 17.881 5.447 13.393 1.00 71.81 790 LEU A CA 1
ATOM 6119 C C . LEU A 1 790 ? 16.406 5.697 13.027 1.00 71.81 790 LEU A C 1
ATOM 6121 O O . LEU A 1 790 ? 15.522 4.930 13.402 1.00 71.81 790 LEU A O 1
ATOM 6125 N N . VAL A 1 791 ? 16.125 6.787 12.305 1.00 67.69 791 VAL A N 1
ATOM 6126 C CA . VAL A 1 791 ? 14.772 7.185 11.914 1.00 67.69 791 VAL A CA 1
ATOM 6127 C C . VAL A 1 791 ? 14.366 6.436 10.650 1.00 67.69 791 VAL A C 1
ATOM 6129 O O . VAL A 1 791 ? 14.797 6.770 9.547 1.00 67.69 791 VAL A O 1
ATOM 6132 N N . VAL A 1 792 ? 13.511 5.434 10.832 1.00 66.56 792 VAL A N 1
ATOM 6133 C CA . VAL A 1 792 ? 12.933 4.600 9.764 1.00 66.56 792 VAL A CA 1
ATOM 6134 C C . VAL A 1 792 ? 11.545 5.075 9.310 1.00 66.56 792 VAL A C 1
ATOM 6136 O O . VAL A 1 792 ? 10.979 4.523 8.370 1.00 66.56 792 VAL A O 1
ATOM 6139 N N . ASN A 1 793 ? 10.976 6.100 9.957 1.00 64.00 793 ASN A N 1
ATOM 6140 C CA . ASN A 1 793 ? 9.635 6.590 9.639 1.00 64.00 793 ASN A CA 1
ATOM 6141 C C . ASN A 1 793 ? 9.584 7.231 8.239 1.00 64.00 793 ASN A C 1
ATOM 6143 O O . ASN A 1 793 ? 10.381 8.111 7.904 1.00 64.00 793 ASN A O 1
ATOM 6147 N N . SER A 1 794 ? 8.611 6.813 7.433 1.00 57.47 794 SER A N 1
ATOM 6148 C CA . SER A 1 794 ? 8.418 7.263 6.054 1.00 57.47 794 SER A CA 1
ATOM 6149 C C . SER A 1 794 ? 8.112 8.760 5.944 1.00 57.47 794 SER A C 1
ATOM 6151 O O . SER A 1 794 ? 8.573 9.400 5.001 1.00 57.47 794 SER A O 1
ATOM 6153 N N . SER A 1 795 ? 7.439 9.356 6.938 1.00 51.56 795 SER A N 1
ATOM 6154 C CA . SER A 1 795 ? 7.195 10.810 6.983 1.00 51.56 795 SER A CA 1
ATOM 6155 C C . SER A 1 795 ? 8.478 11.641 7.123 1.00 51.56 795 SER A C 1
ATOM 6157 O O . SER A 1 795 ? 8.481 12.829 6.816 1.00 51.56 795 SER A O 1
ATOM 6159 N N . GLN A 1 796 ? 9.586 11.017 7.540 1.00 49.94 796 GLN A N 1
ATOM 6160 C CA . GLN A 1 796 ? 10.892 11.653 7.733 1.00 49.94 796 GLN A CA 1
ATOM 6161 C C . GLN A 1 796 ? 11.960 11.125 6.756 1.00 49.94 796 GLN A C 1
ATOM 6163 O O . GLN A 1 796 ? 13.157 11.290 6.989 1.00 49.94 796 GLN A O 1
ATOM 6168 N N . GLY A 1 797 ? 11.539 10.519 5.638 1.00 55.44 797 GLY A N 1
ATOM 6169 C CA . GLY A 1 797 ? 12.439 10.063 4.571 1.00 55.44 797 GLY A CA 1
ATOM 6170 C C . GLY A 1 797 ? 12.922 8.614 4.694 1.00 55.44 797 GLY A C 1
ATOM 6171 O O . GLY A 1 797 ? 13.909 8.254 4.051 1.00 55.44 797 GLY A O 1
ATOM 6172 N N . GLY A 1 798 ? 12.253 7.783 5.500 1.00 72.56 798 GLY A N 1
ATOM 6173 C CA . GLY A 1 798 ? 12.469 6.333 5.521 1.00 72.56 798 GLY A CA 1
ATOM 6174 C C . GLY A 1 798 ? 11.969 5.644 4.244 1.00 72.56 798 GLY A C 1
ATOM 6175 O O . GLY A 1 798 ? 10.919 6.002 3.710 1.00 72.56 798 GLY A O 1
ATOM 6176 N N . GLY A 1 799 ? 12.725 4.659 3.756 1.00 85.12 799 GLY A N 1
ATOM 6177 C CA . GLY A 1 799 ? 12.351 3.798 2.630 1.00 85.12 799 GLY A CA 1
ATOM 6178 C C . GLY A 1 799 ? 11.747 2.469 3.081 1.00 85.12 799 GLY A C 1
ATOM 6179 O O . GLY A 1 799 ? 11.616 2.209 4.278 1.00 85.12 799 GLY A O 1
ATOM 6180 N N . THR A 1 800 ? 11.421 1.596 2.130 1.00 91.62 800 THR A N 1
ATOM 6181 C CA . THR A 1 800 ? 10.928 0.236 2.405 1.00 91.62 800 THR A CA 1
ATOM 6182 C C . THR A 1 800 ? 11.695 -0.821 1.624 1.00 91.62 800 THR A C 1
ATOM 6184 O O . THR A 1 800 ? 12.296 -0.531 0.590 1.00 91.62 800 THR A O 1
ATOM 6187 N N . LYS A 1 801 ? 11.674 -2.052 2.137 1.00 94.00 801 LYS A N 1
ATOM 6188 C CA . LYS A 1 801 ? 12.263 -3.249 1.523 1.00 94.00 801 LYS A CA 1
ATOM 6189 C C . LYS A 1 801 ? 11.242 -4.377 1.511 1.00 94.00 801 LYS A C 1
ATOM 6191 O O . LYS A 1 801 ? 10.353 -4.427 2.367 1.00 94.00 801 LYS A O 1
ATOM 6196 N N . ASP A 1 802 ? 11.381 -5.301 0.566 1.00 96.50 802 ASP A N 1
ATOM 6197 C CA . ASP A 1 802 ? 10.687 -6.588 0.651 1.00 96.50 802 ASP A CA 1
ATOM 6198 C C . ASP A 1 802 ? 11.275 -7.424 1.801 1.00 96.50 802 ASP A C 1
ATOM 6200 O O . ASP A 1 802 ? 12.487 -7.424 2.035 1.00 96.50 802 ASP A O 1
ATOM 6204 N N . THR A 1 803 ? 10.407 -8.137 2.516 1.00 97.75 803 THR A N 1
ATOM 6205 C CA . THR A 1 803 ? 10.788 -9.067 3.582 1.00 97.75 803 THR A CA 1
ATOM 6206 C C . THR A 1 803 ? 10.583 -10.485 3.080 1.00 97.75 803 THR A C 1
ATOM 6208 O O . THR A 1 803 ? 9.453 -10.905 2.834 1.00 97.75 803 THR A O 1
ATOM 6211 N N . TRP A 1 804 ? 11.663 -11.241 2.940 1.00 97.69 804 TRP A N 1
ATOM 6212 C CA . TRP A 1 804 ? 11.649 -12.629 2.502 1.00 97.69 804 TRP A CA 1
ATOM 6213 C C . TRP A 1 804 ? 11.699 -13.553 3.701 1.00 97.69 804 TRP A C 1
ATOM 6215 O O . TRP A 1 804 ? 12.741 -13.707 4.328 1.00 97.69 804 TRP A O 1
ATOM 6225 N N . VAL A 1 805 ? 10.582 -14.203 3.995 1.00 97.44 805 VAL A N 1
ATOM 6226 C CA . VAL A 1 805 ? 10.576 -15.356 4.892 1.00 97.44 805 VAL A CA 1
ATOM 6227 C C . VAL A 1 805 ? 10.853 -16.592 4.050 1.00 97.44 805 VAL A C 1
ATOM 6229 O O . VAL A 1 805 ? 10.155 -16.834 3.065 1.00 97.44 805 VAL A O 1
ATOM 6232 N N . LEU A 1 806 ? 11.893 -17.341 4.406 1.00 94.69 806 LEU A N 1
ATOM 6233 C CA . LEU A 1 806 ? 12.226 -18.580 3.711 1.00 94.69 806 LEU A CA 1
ATOM 6234 C C . LEU A 1 806 ? 11.333 -19.729 4.194 1.00 94.69 806 LEU A C 1
ATOM 6236 O O . LEU A 1 806 ? 11.071 -19.840 5.393 1.00 94.69 806 LEU A O 1
ATOM 6240 N N . ASP A 1 807 ? 10.913 -20.593 3.272 1.00 87.69 807 ASP A N 1
ATOM 6241 C CA . ASP A 1 807 ? 10.291 -21.875 3.602 1.00 87.69 807 ASP A CA 1
ATOM 6242 C C . ASP A 1 807 ? 11.325 -22.850 4.187 1.00 87.69 807 ASP A C 1
ATOM 6244 O O . ASP A 1 807 ? 12.529 -22.746 3.924 1.00 87.69 807 ASP A O 1
ATOM 6248 N N . ALA A 1 808 ? 10.835 -23.778 5.012 1.00 66.25 808 ALA A N 1
ATOM 6249 C CA . ALA A 1 808 ? 11.645 -24.790 5.690 1.00 66.25 808 ALA A CA 1
ATOM 6250 C C . ALA A 1 808 ? 12.198 -25.875 4.748 1.00 66.25 808 ALA A C 1
ATOM 6252 O O . ALA A 1 808 ? 11.550 -26.196 3.721 1.00 66.25 808 ALA A O 1
#

Sequence (808 aa):
MSICVQLQHLTHYRYDRPVRLSPQLIRLCPSPACVTPLRHYDLRLDPEPSRLVWESDAWGNRCARAEFASPVTELRLWVDLSADIPQHPIPRAPLEAHGAQGPLQYGPVLQAELAPYRARASQPASPELLAYLGDWPLRPGATLGLLEALNQQVHQDIAYTHRAEPGVQTPEDTLRRRSGSCRDSAWLMVQLLRAAGMAARFVSGYLIQLRADQPGLEATPTVPQDGTELHAWCEVYLPGPGWVGLDTTSGQWAGYGHLALACAPEPPLAAPLTGSVDPCEVELRHEVRLQRLGTAQAAPQGAALPAAPPSSTAALAQDLHRIQPTQDSTMGLAFDEMRTGTNAVRPHYQSYAEWLDRQSLASMSVRREEAEVIFRRVGITFAVYGEKDEEGAGTERLIPFDLLPRIIPAAEWQAMQRGLVQRVTALNRFIHDVYHGQDILKAGVVPADEVLRNPQFRPEMVGLDVPGGVYAHIAGIDIVRAAQPDGRGTYHVLEDNLRVPSGVSYMLENRKMMMRLFPDLFALNRVAPVAHYPDLLLATLRSMAPGASNDPTVVVLTPGMHNSAYFEHAFLAQQMGVELVEGQDLFVREDRVYMRTTQGPKRVDVIYRRIDDDFLDPQAFRPDSSLGCAGLMRAYRTGNVALCNAIGTGVADDKSIYAYVPQMIEFYLGEKPLLDNVPTWRCREPESLAYVLAHLSELVVKEVHGAGGYGMLVGPASTRAEIEAFAQRIKAHPANYIAQPTLSLSTCPTFVEQGIAPRHIDLRPFVLSGKTVQVVPGGLTRVALKEGSLVVNSSQGGGTKDTWVLDA